Protein AF-A0A3D0HM22-F1 (afdb_monomer)

Mean predicted aligned error: 10.01 Å

Sequence (776 aa):
MIHADTAQAAKKYTISKSTKPCNSAYIKEKGYNSKSKNYYTIKSYLEKLKKQGGGTLVLKKGTYKICSTLTVPSNVTIQLKNGVVLKKTDKTGSKSLKAGKVMFKLTSAKAKDYKGTKKVVITSNKKATIDLGKVKNAVAIDMGHNYNVSISNLKFRNKNAGTYINVAGSRTVKVTNCTFQGNKNYTGGSYQAAVMVNAYKSTPCNTVTIDGNTFTDLENGIRSTKYKKEVYAEGITIRNNKFKNMEISAVTGKMWTGAALTGNTIYRGDAAKGTAFAFQMYSMTEPEISGNTIDKCRTPIYFGRASKVDNSISAAKISSMENNTVTDAVVYYVIQKHDAESRLLYFKDKNEKDFRITPETTPYRGHYETTSGYTANSGQAKTYYVFRSYMEQLEYTGGGTITVAAGTYTLSHSVCIPSNVTVNFEDGVKIQKVKAVNTNLATNKTMFELVPPSKEGVKNSIGGYNGSQNVTLQGNGSTIFDCAYTLNAMAVVMGHAQNINIRNIAFTNENGSHFIELNSSKNVTVENCSFTDFKIYNNKSHKEAINIDSTDSNNNGFNYEWSNHDRTACDTVMINNCMFTNMGVAVGSHTYSVAMNDVNTQVYHENITIQNCKVSQTYNAAIRMMNWRNAVIQNNEFLGIQGIEDNKGYNYTCILVKGAVNPTITKNTFEKAGTKKNYAVVIYEKTQPAVEGAIAAGYADTYSVLSDENRAALRDNTVKGLCYKRFLTRKADGTNDLYLEDGVTKNPNNLFNNASNASEGDNAAITDDGKEDATE

Nearest PDB structures (foldseek):
  4mr0-assembly2_B  TM=5.250E-01  e=8.103E-07  Streptococcus pneumoniae R6
  4mr0-assembly1_A  TM=5.057E-01  e=1.577E-06  Streptococcus pneumoniae R6
  4ru5-assembly1_B  TM=3.269E-01  e=4.064E-03  Pseudomonas phage phi297
  5w6p-assembly1_A  TM=4.497E-01  e=2.294E-02  Kuttervirus CBA120
  6w4q-assembly2_D  TM=2.244E-01  e=5.573E-02  Kuttervirus CBA120

Structure (mmCIF, N/CA/C/O backbone):
data_AF-A0A3D0HM22-F1
#
_entry.id   AF-A0A3D0HM22-F1
#
loop_
_atom_site.group_PDB
_atom_site.id
_atom_site.type_symbol
_atom_site.label_atom_id
_atom_site.label_alt_id
_atom_site.label_comp_id
_atom_site.label_asym_id
_atom_site.label_entity_id
_atom_site.label_seq_id
_atom_site.pdbx_PDB_ins_code
_atom_site.Cartn_x
_atom_site.Cartn_y
_atom_site.Cartn_z
_atom_site.occupancy
_atom_site.B_iso_or_equiv
_atom_site.auth_seq_id
_atom_site.auth_comp_id
_atom_site.auth_asym_id
_atom_site.auth_atom_id
_atom_site.pdbx_PDB_model_num
ATOM 1 N N . MET A 1 1 ? 2.677 -19.134 68.805 1.00 34.56 1 MET A N 1
ATOM 2 C CA . MET A 1 1 ? 1.437 -19.828 68.396 1.00 34.56 1 MET A CA 1
ATOM 3 C C . MET A 1 1 ? 0.854 -19.102 67.196 1.00 34.56 1 MET A C 1
ATOM 5 O O . MET A 1 1 ? 0.512 -17.933 67.306 1.00 34.56 1 MET A O 1
ATOM 9 N N . ILE A 1 2 ? 0.848 -19.762 66.040 1.00 34.81 2 ILE A N 1
ATOM 10 C CA . ILE A 1 2 ? 0.345 -19.238 64.767 1.00 34.81 2 ILE A CA 1
ATOM 11 C C . ILE A 1 2 ? -1.162 -19.505 64.747 1.00 34.81 2 ILE A C 1
ATOM 13 O O . ILE A 1 2 ? -1.575 -20.663 64.737 1.00 34.81 2 ILE A O 1
ATOM 17 N N . HIS A 1 3 ? -1.989 -18.457 64.789 1.00 33.75 3 HIS A N 1
ATOM 18 C CA . HIS A 1 3 ? -3.424 -18.611 64.563 1.00 33.75 3 HIS A CA 1
ATOM 19 C C . HIS A 1 3 ? -3.649 -18.968 63.093 1.00 33.75 3 HIS A C 1
ATOM 21 O O . HIS A 1 3 ? -3.432 -18.157 62.197 1.00 33.75 3 HIS A O 1
ATOM 27 N N . ALA A 1 4 ? -4.053 -20.216 62.867 1.00 36.12 4 ALA A N 1
ATOM 28 C CA . ALA A 1 4 ? -4.515 -20.704 61.584 1.00 36.12 4 ALA A CA 1
ATOM 29 C C . ALA A 1 4 ? -5.770 -19.925 61.163 1.00 36.12 4 ALA A C 1
ATOM 31 O O . ALA A 1 4 ? -6.825 -20.032 61.790 1.00 36.12 4 ALA A O 1
ATOM 32 N N . ASP A 1 5 ? -5.647 -19.148 60.090 1.00 37.75 5 ASP A N 1
ATOM 33 C CA . ASP A 1 5 ? -6.765 -18.518 59.397 1.00 37.75 5 ASP A CA 1
ATOM 34 C C . ASP A 1 5 ? -7.606 -19.624 58.736 1.00 37.75 5 ASP A C 1
ATOM 36 O O . ASP A 1 5 ? -7.356 -20.071 57.614 1.00 37.75 5 ASP A O 1
ATOM 40 N N . THR A 1 6 ? -8.612 -20.127 59.452 1.00 36.50 6 THR A N 1
ATOM 41 C CA . THR A 1 6 ? -9.638 -20.992 58.868 1.00 36.50 6 THR A CA 1
ATOM 42 C C . THR A 1 6 ? -10.404 -20.198 57.812 1.00 36.50 6 THR A C 1
ATOM 44 O O . THR A 1 6 ? -11.245 -19.357 58.137 1.00 36.50 6 THR A O 1
ATOM 47 N N . ALA A 1 7 ? -10.130 -20.468 56.534 1.00 38.97 7 ALA A N 1
ATOM 48 C CA . ALA A 1 7 ? -10.869 -19.919 55.404 1.00 38.97 7 ALA A CA 1
ATOM 49 C C . ALA A 1 7 ? -12.344 -20.355 55.474 1.00 38.97 7 ALA A C 1
ATOM 51 O O . ALA A 1 7 ? -12.731 -21.435 55.027 1.00 38.97 7 ALA A O 1
ATOM 52 N N . GLN A 1 8 ? -13.189 -19.506 56.058 1.00 47.38 8 GLN A N 1
ATOM 53 C CA . GLN A 1 8 ? -14.628 -19.725 56.115 1.00 47.38 8 GLN A CA 1
ATOM 54 C C . GLN A 1 8 ? -15.186 -19.812 54.683 1.00 47.38 8 GLN A C 1
ATOM 56 O O . GLN A 1 8 ? -15.046 -18.875 53.896 1.00 47.38 8 GLN A O 1
ATOM 61 N N . ALA A 1 9 ? -15.832 -20.933 54.337 1.00 54.94 9 ALA A N 1
ATOM 62 C CA . ALA A 1 9 ? -16.409 -21.147 53.010 1.00 54.94 9 ALA A CA 1
ATOM 63 C C . ALA A 1 9 ? -17.297 -19.959 52.583 1.00 54.94 9 ALA A C 1
ATOM 65 O O . ALA A 1 9 ? -18.204 -19.544 53.317 1.00 54.94 9 ALA A O 1
ATOM 66 N N . ALA A 1 10 ? -17.041 -19.416 51.387 1.00 65.62 10 ALA A N 1
ATOM 67 C CA . ALA A 1 10 ? -17.748 -18.249 50.866 1.00 65.62 10 ALA A CA 1
ATOM 68 C C . ALA A 1 10 ? -19.270 -18.486 50.858 1.00 65.62 10 ALA A C 1
ATOM 70 O O . ALA A 1 10 ? -19.771 -19.422 50.228 1.00 65.62 10 ALA A O 1
ATOM 71 N N . LYS A 1 11 ? -20.026 -17.630 51.558 1.00 89.25 11 LYS A N 1
ATOM 72 C CA . LYS A 1 11 ? -21.479 -17.791 51.729 1.00 89.25 11 LYS A CA 1
ATOM 73 C C . LYS A 1 11 ? -22.190 -17.758 50.375 1.00 89.25 11 LYS A C 1
ATOM 75 O O . LYS A 1 11 ? -21.930 -16.878 49.560 1.00 89.25 11 LYS A O 1
ATOM 80 N N . LYS A 1 12 ? -23.110 -18.694 50.125 1.00 96.19 12 LYS A N 1
ATOM 81 C CA . LYS A 1 12 ? -23.825 -18.837 48.846 1.00 96.19 12 LYS A CA 1
ATOM 82 C C . LYS A 1 12 ? -25.335 -18.857 49.063 1.00 96.19 12 LYS A C 1
ATOM 84 O O . LYS A 1 12 ? -25.847 -19.722 49.764 1.00 96.19 12 LYS A O 1
ATOM 89 N N . TYR A 1 13 ? -26.053 -17.950 48.407 1.00 97.81 13 TYR A N 1
ATOM 90 C CA . TYR A 1 13 ? -27.516 -17.901 48.411 1.00 97.81 13 TYR A CA 1
ATOM 91 C C . TYR A 1 13 ? -28.059 -18.113 47.009 1.00 97.81 13 TYR A C 1
ATOM 93 O O . TYR A 1 13 ? -27.548 -17.541 46.052 1.00 97.81 13 TYR A O 1
ATOM 101 N N . THR A 1 14 ? -29.118 -18.908 46.887 1.00 97.56 14 THR A N 1
ATOM 102 C CA . THR A 1 14 ? -29.803 -19.136 45.612 1.00 97.56 14 THR A CA 1
ATOM 103 C C . THR A 1 14 ? -31.246 -18.669 45.714 1.00 97.56 14 THR A C 1
ATOM 105 O O . THR A 1 14 ? -31.972 -19.116 46.597 1.00 97.56 14 THR A O 1
ATOM 108 N N . ILE A 1 15 ? -31.671 -17.800 44.798 1.00 98.12 15 ILE A N 1
ATOM 109 C CA . ILE A 1 15 ? -33.018 -17.223 44.774 1.00 98.12 15 ILE A CA 1
ATOM 110 C C . ILE A 1 15 ? -33.734 -17.520 43.450 1.00 98.12 15 ILE A C 1
ATOM 112 O O . ILE A 1 15 ? -33.106 -17.706 42.405 1.00 98.12 15 ILE A O 1
ATOM 116 N N . SER A 1 16 ? -35.062 -17.566 43.496 1.00 97.38 16 SER A N 1
ATOM 117 C CA . SER A 1 16 ? -35.968 -17.661 42.349 1.00 97.38 16 SER A CA 1
ATOM 118 C C . SER A 1 16 ? -36.861 -16.413 42.267 1.00 97.38 16 SER A C 1
ATOM 120 O O . SER A 1 16 ? -36.871 -15.571 43.167 1.00 97.38 16 SER A O 1
ATOM 122 N N . LYS A 1 17 ? -37.682 -16.301 41.213 1.00 93.31 17 LYS A N 1
ATOM 123 C CA . LYS A 1 17 ? -38.665 -15.209 41.062 1.00 93.31 17 LYS A CA 1
ATOM 124 C C . LYS A 1 17 ? -39.719 -15.146 42.184 1.00 93.31 17 LYS A C 1
ATOM 126 O O . LYS A 1 17 ? -40.368 -14.108 42.325 1.00 93.31 17 LYS A O 1
ATOM 131 N N . SER A 1 18 ? -39.914 -16.244 42.922 1.00 94.19 18 SER A N 1
ATOM 132 C CA . SER A 1 18 ? -40.869 -16.374 44.032 1.00 94.19 18 SER A CA 1
ATOM 133 C C . SER A 1 18 ? -40.217 -16.292 45.415 1.00 94.19 18 SER A C 1
ATOM 135 O O . SER A 1 18 ? -40.938 -16.211 46.407 1.00 94.19 18 SER A O 1
ATOM 137 N N . THR A 1 19 ? -38.882 -16.282 45.504 1.00 97.31 19 THR A N 1
ATOM 138 C CA . THR A 1 19 ? -38.180 -16.116 46.781 1.00 97.31 19 THR A CA 1
ATOM 139 C C . THR A 1 19 ? -38.579 -14.795 47.438 1.00 97.31 19 THR A C 1
ATOM 141 O O . THR A 1 19 ? -38.606 -13.752 46.785 1.00 97.31 19 THR A O 1
ATOM 144 N N . LYS A 1 20 ? -38.893 -14.847 48.736 1.00 96.44 20 LYS A N 1
ATOM 145 C CA . LYS A 1 20 ? -39.171 -13.666 49.561 1.00 96.44 20 LYS A CA 1
ATOM 146 C C . LYS A 1 20 ? -37.856 -13.011 50.028 1.00 96.44 20 LYS A C 1
ATOM 148 O O . LYS A 1 20 ? -36.821 -13.685 50.053 1.00 96.44 20 LYS A O 1
ATOM 153 N N . PRO A 1 21 ? -37.867 -11.720 50.407 1.00 97.56 21 PRO A N 1
ATOM 154 C CA . PRO A 1 21 ? -36.716 -11.079 51.037 1.00 97.56 21 PRO A CA 1
ATOM 155 C C . PRO A 1 21 ? -36.199 -11.871 52.247 1.00 97.56 21 PRO A C 1
ATOM 157 O O . PRO A 1 21 ? -36.997 -12.371 53.036 1.00 97.56 21 PRO A O 1
ATOM 160 N N . CYS A 1 22 ? -34.877 -11.962 52.426 1.00 95.88 22 CYS A N 1
ATOM 161 C CA . CYS A 1 22 ? -34.287 -12.638 53.591 1.00 95.88 22 CYS A CA 1
ATOM 162 C C . CYS A 1 22 ? -34.351 -11.806 54.879 1.00 95.88 22 CYS A C 1
ATOM 164 O O . CYS A 1 22 ? -34.027 -12.310 55.947 1.00 95.88 22 CYS A O 1
ATOM 166 N N . ASN A 1 23 ? -34.728 -10.531 54.770 1.00 93.62 23 ASN A N 1
ATOM 167 C CA . ASN A 1 23 ? -35.110 -9.686 55.892 1.00 93.62 23 ASN A CA 1
ATOM 168 C C . ASN A 1 23 ? -36.612 -9.401 55.766 1.00 93.62 23 ASN A C 1
ATOM 170 O O . ASN A 1 23 ? -37.035 -8.731 54.820 1.00 93.62 23 ASN A O 1
ATOM 174 N N . SER A 1 24 ? -37.401 -9.918 56.709 1.00 92.75 24 SER A N 1
ATOM 175 C CA . SER A 1 24 ? -38.862 -9.805 56.717 1.00 92.75 24 SER A CA 1
ATOM 176 C C . SER A 1 24 ? -39.357 -8.361 56.839 1.00 92.75 24 SER A C 1
ATOM 178 O O . SER A 1 24 ? -40.466 -8.077 56.385 1.00 92.75 24 SER A O 1
ATOM 180 N N . ALA A 1 25 ? -38.535 -7.428 57.341 1.00 94.62 25 ALA A N 1
ATOM 181 C CA . ALA A 1 25 ? -38.863 -6.000 57.373 1.00 94.62 25 ALA A CA 1
ATOM 182 C C . ALA A 1 25 ? -39.204 -5.458 55.975 1.00 94.62 25 ALA A C 1
ATOM 184 O O . ALA A 1 25 ? -40.143 -4.684 55.824 1.00 94.62 25 ALA A O 1
ATOM 185 N N . TYR A 1 26 ? -38.535 -5.956 54.927 1.00 94.38 26 TYR A N 1
ATOM 186 C CA . TYR A 1 26 ? -38.805 -5.539 53.551 1.00 94.38 26 TYR A CA 1
ATOM 187 C C . TYR A 1 26 ? -40.179 -5.943 53.021 1.00 94.38 26 TYR A C 1
ATOM 189 O O . TYR A 1 26 ? -40.644 -5.340 52.061 1.00 94.38 26 TYR A O 1
ATOM 197 N N . ILE A 1 27 ? -40.821 -6.954 53.609 1.00 93.12 27 ILE A N 1
ATOM 198 C CA . ILE A 1 27 ? -42.176 -7.369 53.222 1.00 93.12 27 ILE A CA 1
ATOM 199 C C . ILE A 1 27 ? -43.211 -6.374 53.770 1.00 93.12 27 ILE A C 1
ATOM 201 O O . ILE A 1 27 ? -44.259 -6.192 53.159 1.00 93.12 27 ILE A O 1
ATOM 205 N N . LYS A 1 28 ? -42.900 -5.707 54.890 1.00 93.12 28 LYS A N 1
ATOM 206 C CA . LYS A 1 28 ? -43.767 -4.723 55.557 1.00 93.12 28 LYS A CA 1
ATOM 207 C C . LYS A 1 28 ? -43.603 -3.298 55.009 1.00 93.12 28 LYS A C 1
ATOM 209 O O . LYS A 1 28 ? -44.367 -2.409 55.368 1.00 93.12 28 LYS A O 1
ATOM 214 N N . GLU A 1 29 ? -42.614 -3.065 54.148 1.00 93.25 29 GLU A N 1
ATOM 215 C CA . GLU A 1 29 ? -42.380 -1.763 53.520 1.00 93.25 29 GLU A CA 1
ATOM 216 C C . GLU A 1 29 ? -43.568 -1.335 52.649 1.00 93.25 29 GLU A C 1
ATOM 218 O O . GLU A 1 29 ? -43.995 -2.084 51.770 1.00 93.25 29 GLU A O 1
ATOM 223 N N . LYS A 1 30 ? -44.015 -0.074 52.772 1.00 92.94 30 LYS A N 1
ATOM 224 C CA . LYS A 1 30 ? -45.086 0.510 51.924 1.00 92.94 30 LYS A CA 1
ATOM 225 C C . LYS A 1 30 ? -44.788 0.413 50.418 1.00 92.94 30 LYS A C 1
ATOM 227 O O . LYS A 1 30 ? -45.671 0.548 49.573 1.00 92.94 30 LYS A O 1
ATOM 232 N N . GLY A 1 31 ? -43.513 0.248 50.063 1.00 93.19 31 GLY A N 1
ATOM 233 C CA . GLY A 1 31 ? -43.058 0.094 48.686 1.00 93.19 31 GLY A CA 1
ATOM 234 C C . GLY A 1 31 ? -43.142 -1.334 48.144 1.00 93.19 31 GLY A C 1
ATOM 235 O O . GLY A 1 31 ? -42.980 -1.497 46.934 1.00 93.19 31 GLY A O 1
ATOM 236 N N . TYR A 1 32 ? -43.353 -2.362 48.977 1.00 96.19 32 TYR A N 1
ATOM 237 C CA . TYR A 1 32 ? -43.300 -3.776 48.590 1.00 96.19 32 TYR A CA 1
ATOM 238 C C . TYR A 1 32 ? -44.610 -4.240 47.939 1.00 96.19 32 TYR A C 1
ATOM 240 O O . TYR A 1 32 ? -45.644 -4.363 48.582 1.00 96.19 32 TYR A O 1
ATOM 248 N N . ASN A 1 33 ? -44.573 -4.504 46.632 1.00 95.62 33 ASN A N 1
ATOM 249 C CA . ASN A 1 33 ? -45.732 -4.933 45.846 1.00 95.62 33 ASN A CA 1
ATOM 250 C C . ASN A 1 33 ? -45.300 -5.795 44.643 1.00 95.62 33 ASN A C 1
ATOM 252 O O . ASN A 1 33 ? -44.116 -6.074 44.434 1.00 95.62 33 ASN A O 1
ATOM 256 N N . SER A 1 34 ? -46.248 -6.207 43.798 1.00 94.81 34 SER A N 1
ATOM 257 C CA . SER A 1 34 ? -45.988 -7.065 42.630 1.00 94.81 34 SER A CA 1
ATOM 258 C C . SER A 1 34 ? -44.971 -6.498 41.620 1.00 94.81 34 SER A C 1
ATOM 260 O O . SER A 1 34 ? -44.333 -7.277 40.903 1.00 94.81 34 SER A O 1
ATOM 262 N N . LYS A 1 35 ? -44.778 -5.171 41.572 1.00 95.62 35 LYS A N 1
ATOM 263 C CA . LYS A 1 35 ? -43.835 -4.465 40.685 1.00 95.62 35 LYS A CA 1
ATOM 264 C C . LYS A 1 35 ? -42.444 -4.271 41.308 1.00 95.62 35 LYS A C 1
ATOM 266 O O . LYS A 1 35 ? -41.475 -4.137 40.563 1.00 95.62 35 LYS A O 1
ATOM 271 N N . SER A 1 36 ? -42.321 -4.299 42.637 1.00 96.56 36 SER A N 1
ATOM 272 C CA . SER A 1 36 ? -41.068 -4.054 43.377 1.00 96.56 36 SER A CA 1
ATOM 273 C C . SER A 1 36 ? -40.538 -5.268 44.155 1.00 96.56 36 SER A C 1
ATOM 275 O O . SER A 1 36 ? -39.402 -5.240 44.634 1.00 96.56 36 SER A O 1
ATOM 277 N N . LYS A 1 37 ? -41.304 -6.365 44.258 1.00 96.81 37 LYS A N 1
ATOM 278 C CA . LYS A 1 37 ? -40.937 -7.539 45.071 1.00 96.81 37 LYS A CA 1
ATOM 279 C C . LYS A 1 37 ? -39.569 -8.133 44.732 1.00 96.81 37 LYS A C 1
ATOM 281 O O . LYS A 1 37 ? -38.828 -8.510 45.637 1.00 96.81 37 LYS A O 1
ATOM 286 N N . ASN A 1 38 ? -39.197 -8.195 43.447 1.00 97.75 38 ASN A N 1
ATOM 287 C CA . ASN A 1 38 ? -37.892 -8.731 43.043 1.00 97.75 38 ASN A CA 1
ATOM 288 C C . ASN A 1 38 ? -36.745 -7.785 43.418 1.00 97.75 38 ASN A C 1
ATOM 290 O O . ASN A 1 38 ? -35.701 -8.264 43.853 1.00 97.75 38 ASN A O 1
ATOM 294 N N . TYR A 1 39 ? -36.959 -6.469 43.311 1.00 97.81 39 TYR A N 1
ATOM 295 C CA . TYR A 1 39 ? -36.004 -5.462 43.772 1.00 97.81 39 TYR A CA 1
ATOM 296 C C . TYR A 1 39 ? -35.702 -5.640 45.265 1.00 97.81 39 TYR A C 1
ATOM 298 O O . TYR A 1 39 ? -34.546 -5.847 45.626 1.00 97.81 39 TYR A O 1
ATOM 306 N N . TYR A 1 40 ? -36.729 -5.657 46.119 1.00 97.81 40 TYR A N 1
ATOM 307 C CA . TYR A 1 40 ? -36.541 -5.824 47.565 1.00 97.81 40 TYR A CA 1
ATOM 308 C C . TYR A 1 40 ? -35.934 -7.176 47.937 1.00 97.81 40 TYR A C 1
ATOM 310 O O . TYR A 1 40 ? -35.090 -7.252 48.828 1.00 97.81 40 TYR A O 1
ATOM 318 N N . THR A 1 41 ? -36.315 -8.239 47.224 1.00 98.25 41 THR A N 1
ATOM 319 C CA . THR A 1 41 ? -35.729 -9.567 47.429 1.00 98.25 41 THR A CA 1
ATOM 320 C C . THR A 1 41 ? -34.227 -9.521 47.178 1.00 98.25 41 THR A C 1
ATOM 322 O O . THR A 1 41 ? -33.455 -9.796 48.091 1.00 98.25 41 THR A O 1
ATOM 325 N N . ILE A 1 42 ? -33.792 -9.093 45.991 1.00 98.50 42 ILE A N 1
ATOM 326 C CA . ILE A 1 42 ? -32.364 -9.040 45.648 1.00 98.50 42 ILE A CA 1
ATOM 327 C C . ILE A 1 42 ? -31.613 -8.076 46.576 1.00 98.50 42 ILE A C 1
ATOM 329 O O . ILE A 1 42 ? -30.548 -8.433 47.079 1.00 98.50 42 ILE A O 1
ATOM 333 N N . LYS A 1 43 ? -32.192 -6.904 46.875 1.00 97.81 43 LYS A N 1
ATOM 334 C CA . LYS A 1 43 ? -31.631 -5.928 47.821 1.00 97.81 43 LYS A CA 1
ATOM 335 C C . LYS A 1 43 ? -31.334 -6.571 49.178 1.00 97.81 43 LYS A C 1
ATOM 337 O O . LYS A 1 43 ? -30.219 -6.444 49.671 1.00 97.81 43 LYS A O 1
ATOM 342 N N . SER A 1 44 ? -32.294 -7.310 49.742 1.00 98.12 44 SER A N 1
ATOM 343 C CA . SER A 1 44 ? -32.138 -7.949 51.055 1.00 98.12 44 SER A CA 1
ATOM 344 C C . SER A 1 44 ? -30.975 -8.946 51.098 1.00 98.12 44 SER A C 1
ATOM 346 O O . SER A 1 44 ? -30.204 -8.948 52.055 1.00 98.12 44 SER A O 1
ATOM 348 N N . TYR A 1 45 ? -30.787 -9.741 50.039 1.00 98.31 45 TYR A N 1
ATOM 349 C CA . TYR A 1 45 ? -29.691 -10.709 49.968 1.00 98.31 45 TYR A CA 1
ATOM 350 C C . TYR A 1 45 ? -28.336 -10.036 49.728 1.00 98.31 45 TYR A C 1
ATOM 352 O O . TYR A 1 45 ? -27.343 -10.468 50.307 1.00 98.31 45 TYR A O 1
ATOM 360 N N . LEU A 1 46 ? -28.279 -8.961 48.934 1.00 97.88 46 LEU A N 1
ATOM 361 C CA . LEU A 1 46 ? -27.057 -8.164 48.779 1.00 97.88 46 LEU A CA 1
ATOM 362 C C . LEU A 1 46 ? -26.644 -7.512 50.106 1.00 97.88 46 LEU A C 1
ATOM 364 O O . LEU A 1 46 ? -25.468 -7.530 50.459 1.00 97.88 46 LEU A O 1
ATOM 368 N N . GLU A 1 47 ? -27.592 -6.995 50.887 1.00 96.62 47 GLU A N 1
ATOM 369 C CA . GLU A 1 47 ? -27.311 -6.462 52.226 1.00 96.62 47 GLU A CA 1
ATOM 370 C C . GLU A 1 47 ? -26.877 -7.547 53.213 1.00 96.62 47 GLU A C 1
ATOM 372 O O . GLU A 1 47 ? -25.976 -7.314 54.020 1.00 96.62 47 GLU A O 1
ATOM 377 N N . LYS A 1 48 ? -27.465 -8.747 53.130 1.00 96.38 48 LYS A N 1
ATOM 378 C CA . LYS A 1 48 ? -27.027 -9.899 53.926 1.00 96.38 48 LYS A CA 1
ATOM 379 C C . LYS A 1 48 ? -25.586 -10.285 53.595 1.00 96.38 48 LYS A C 1
ATOM 381 O O . LYS A 1 48 ? -24.784 -10.437 54.509 1.00 96.38 48 LYS A O 1
ATOM 386 N N . LEU A 1 49 ? -25.237 -10.358 52.310 1.00 96.81 49 LEU A N 1
ATOM 387 C CA . LEU A 1 49 ? -23.865 -10.617 51.862 1.00 96.81 49 LEU A CA 1
ATOM 388 C C . LEU A 1 49 ? -22.898 -9.514 52.307 1.00 96.81 49 LEU A C 1
ATOM 390 O O . LEU A 1 49 ? -21.798 -9.822 52.754 1.00 96.81 49 LEU A O 1
ATOM 394 N N . LYS A 1 50 ? -23.322 -8.241 52.277 1.00 94.75 50 LYS A N 1
ATOM 395 C CA . LYS A 1 50 ? -22.530 -7.122 52.813 1.00 94.75 50 LYS A CA 1
ATOM 396 C C . LYS A 1 50 ? -22.182 -7.336 54.288 1.00 94.75 50 LYS A C 1
ATOM 398 O O . LYS A 1 50 ? -21.026 -7.178 54.659 1.00 94.75 50 LYS A O 1
ATOM 403 N N . LYS A 1 51 ? -23.171 -7.692 55.118 1.00 94.50 51 LYS A N 1
ATOM 404 C CA . LYS A 1 51 ? -22.969 -7.962 56.555 1.00 94.50 51 LYS A CA 1
ATOM 405 C C . LYS A 1 51 ? -22.075 -9.180 56.807 1.00 94.50 51 LYS A C 1
ATOM 407 O O . LYS A 1 51 ? -21.442 -9.255 57.846 1.00 94.50 51 LYS A O 1
ATOM 412 N N . GLN A 1 52 ? -22.024 -10.112 55.858 1.00 94.38 52 GLN A N 1
ATOM 413 C CA . GLN A 1 52 ? -21.227 -11.340 55.928 1.00 94.38 52 GLN A CA 1
ATOM 414 C C . GLN A 1 52 ? -19.839 -11.211 55.281 1.00 94.38 52 GLN A C 1
ATOM 416 O O . GLN A 1 52 ? -19.156 -12.214 55.109 1.00 94.38 52 GLN A O 1
ATOM 421 N N . GLY A 1 53 ? -19.426 -10.004 54.884 1.00 91.94 53 GLY A N 1
ATOM 422 C CA . GLY A 1 53 ? -18.108 -9.755 54.293 1.00 91.94 53 GLY A CA 1
ATOM 423 C C . GLY A 1 53 ? -17.954 -10.166 52.822 1.00 91.94 53 GLY A C 1
ATOM 424 O O . GLY A 1 53 ? -16.907 -9.894 52.232 1.00 91.94 53 GLY A O 1
ATOM 425 N N . GLY A 1 54 ? -18.980 -10.759 52.202 1.00 95.62 54 GLY A N 1
ATOM 426 C CA . GLY A 1 54 ? -18.969 -11.193 50.805 1.00 95.62 54 GLY A CA 1
ATOM 427 C C . GLY A 1 54 ? -19.763 -12.475 50.557 1.00 95.62 54 GLY A C 1
ATOM 428 O O . GLY A 1 54 ? -20.485 -12.967 51.425 1.00 95.62 54 GLY A O 1
ATOM 429 N N . GLY A 1 55 ? -19.632 -13.018 49.346 1.00 97.25 55 GLY A N 1
ATOM 430 C CA . GLY A 1 55 ? -20.200 -14.309 48.955 1.00 97.25 55 GLY A CA 1
ATOM 431 C C . GLY A 1 55 ? -20.885 -14.299 47.588 1.00 97.25 55 GLY A C 1
ATOM 432 O O . GLY A 1 55 ? -20.733 -13.376 46.791 1.00 97.25 55 GLY A O 1
ATOM 433 N N . THR A 1 56 ? -21.644 -15.349 47.294 1.00 98.25 56 THR A N 1
ATOM 434 C CA . THR A 1 56 ? -22.287 -15.571 45.996 1.00 98.25 56 THR A CA 1
ATOM 435 C C . THR A 1 56 ? -23.808 -15.482 46.093 1.00 98.25 56 THR A C 1
ATOM 437 O O . THR A 1 56 ? -24.431 -16.201 46.871 1.00 98.25 56 THR A O 1
ATOM 440 N N . LEU A 1 57 ? -24.424 -14.662 45.243 1.00 98.44 57 LEU A N 1
ATOM 441 C CA . LEU A 1 57 ? -25.863 -14.642 44.995 1.00 98.44 57 LEU A CA 1
ATOM 442 C C . LEU A 1 57 ? -26.167 -15.273 43.631 1.00 98.44 57 LEU A C 1
ATOM 444 O O . LEU A 1 57 ? -25.808 -14.732 42.589 1.00 98.44 57 LEU A O 1
ATOM 448 N N . VAL A 1 58 ? -26.865 -16.404 43.634 1.00 97.88 58 VAL A N 1
ATOM 449 C CA . VAL A 1 58 ? -27.279 -17.141 42.438 1.00 97.88 58 VAL A CA 1
ATOM 450 C C . VAL A 1 58 ? -28.745 -16.854 42.127 1.00 97.88 58 VAL A C 1
ATOM 452 O O . VAL A 1 58 ? -29.615 -17.088 42.964 1.00 97.88 58 VAL A O 1
ATOM 455 N N . LEU A 1 59 ? -29.046 -16.405 40.909 1.00 98.12 59 LEU A N 1
ATOM 456 C CA . LEU A 1 59 ? -30.421 -16.233 40.432 1.00 98.12 59 LEU A CA 1
ATOM 457 C C . LEU A 1 59 ? -30.794 -17.401 39.518 1.00 98.12 59 LEU A C 1
ATOM 459 O O . LEU A 1 59 ? -30.125 -17.647 38.512 1.00 98.12 59 LEU A O 1
ATOM 463 N N . LYS A 1 60 ? -31.873 -18.115 39.853 1.00 97.06 60 LYS A N 1
ATOM 464 C CA . LYS A 1 60 ? -32.470 -19.155 38.998 1.00 97.06 60 LYS A CA 1
ATOM 465 C C . LYS A 1 60 ? -33.240 -18.528 37.832 1.00 97.06 60 LYS A C 1
ATOM 467 O O . LYS A 1 60 ? -33.660 -17.374 37.919 1.00 97.06 60 LYS A O 1
ATOM 472 N N . LYS A 1 61 ? -33.471 -19.314 36.774 1.00 95.88 61 LYS A N 1
ATOM 473 C CA . LYS A 1 61 ? -34.266 -18.951 35.586 1.00 95.88 61 LYS A CA 1
ATOM 474 C C . LYS A 1 61 ? -35.528 -18.161 35.955 1.00 95.88 61 LYS A C 1
ATOM 476 O O . LYS A 1 61 ? -36.273 -18.544 36.858 1.00 95.88 61 LYS A O 1
ATOM 481 N N . GLY A 1 62 ? -35.785 -17.076 35.230 1.00 96.25 62 GLY A N 1
ATOM 482 C CA . GLY A 1 62 ? -36.951 -16.224 35.449 1.00 96.25 62 GLY A CA 1
ATOM 483 C C . GLY A 1 62 ? -36.685 -14.759 35.130 1.00 96.25 62 GLY A C 1
ATOM 484 O O . GLY A 1 62 ? -35.541 -14.327 35.015 1.00 96.25 62 GLY A O 1
ATOM 485 N N . THR A 1 63 ? -37.763 -13.985 35.000 1.00 97.56 63 THR A N 1
ATOM 486 C CA . THR A 1 63 ? -37.683 -12.529 34.836 1.00 97.56 63 THR A CA 1
ATOM 487 C C . THR A 1 63 ? -37.815 -11.839 36.189 1.00 97.56 63 THR A C 1
ATOM 489 O O . THR A 1 63 ? -38.816 -12.031 36.879 1.00 97.56 63 THR A O 1
ATOM 492 N N . TYR A 1 64 ? -36.836 -11.011 36.539 1.00 98.38 64 TYR A N 1
ATOM 493 C CA . TYR A 1 64 ? -36.792 -10.221 37.766 1.00 98.38 64 TYR A CA 1
ATOM 494 C C . TYR A 1 64 ? -36.930 -8.742 37.404 1.00 98.38 64 TYR A C 1
ATOM 496 O O . TYR A 1 64 ? -36.086 -8.190 36.696 1.00 98.38 64 TYR A O 1
ATOM 504 N N . LYS A 1 65 ? -38.003 -8.097 37.871 1.00 97.81 65 LYS A N 1
ATOM 505 C CA . LYS A 1 65 ? -38.254 -6.672 37.609 1.00 97.81 65 LYS A CA 1
ATOM 506 C C . LYS A 1 65 ? -37.503 -5.806 38.618 1.00 97.81 65 LYS A C 1
ATOM 508 O O . LYS A 1 65 ? -37.744 -5.906 39.820 1.00 97.81 65 LYS A O 1
ATOM 513 N N . ILE A 1 66 ? -36.611 -4.949 38.126 1.00 98.19 66 ILE A N 1
ATOM 514 C CA . ILE A 1 66 ? -35.771 -4.067 38.943 1.00 98.19 66 ILE A CA 1
ATOM 515 C C . ILE A 1 66 ? -36.218 -2.618 38.734 1.00 98.19 66 ILE A C 1
ATOM 517 O O . ILE A 1 66 ? -35.869 -1.964 37.747 1.00 98.19 66 ILE A O 1
ATOM 521 N N . CYS A 1 67 ? -37.049 -2.123 39.650 1.00 96.88 67 CYS A N 1
ATOM 522 C CA . CYS A 1 67 ? -37.615 -0.778 39.563 1.00 96.88 67 CYS A CA 1
ATOM 523 C C . CYS A 1 67 ? -36.683 0.309 40.130 1.00 96.88 67 CYS A C 1
ATOM 525 O O . CYS A 1 67 ? -36.670 1.432 39.625 1.00 96.88 67 CYS A O 1
ATOM 527 N N . SER A 1 68 ? -35.825 -0.031 41.096 1.00 97.00 68 SER A N 1
ATOM 528 C CA . SER A 1 68 ? -34.876 0.894 41.726 1.00 97.00 68 SER A CA 1
ATOM 529 C C . SER A 1 68 ? -33.455 0.325 41.813 1.00 97.00 68 SER A C 1
ATOM 531 O O . SER A 1 68 ? -33.224 -0.831 41.464 1.00 97.00 68 SER A O 1
ATOM 533 N N . THR A 1 69 ? -32.498 1.158 42.218 1.00 97.19 69 THR A N 1
ATOM 534 C CA . THR A 1 69 ? -31.060 0.852 42.182 1.00 97.19 69 THR A CA 1
ATOM 535 C C . THR A 1 69 ? -30.670 -0.192 43.227 1.00 97.19 69 THR A C 1
ATOM 537 O O . THR A 1 69 ? -30.936 -0.013 44.418 1.00 97.19 69 THR A O 1
ATOM 540 N N . LEU A 1 70 ? -29.987 -1.253 42.796 1.00 97.75 70 LEU A N 1
ATOM 541 C CA . LEU A 1 70 ? -29.363 -2.253 43.660 1.00 97.75 70 LEU A CA 1
ATOM 542 C C . LEU A 1 70 ? -27.891 -1.897 43.892 1.00 97.75 70 LEU A C 1
ATOM 544 O O . LEU A 1 70 ? -27.093 -1.885 42.954 1.00 97.75 70 LEU A O 1
ATOM 548 N N . THR A 1 71 ? -27.520 -1.631 45.141 1.00 96.38 71 THR A N 1
ATOM 549 C CA . THR A 1 71 ? -26.117 -1.419 45.520 1.00 96.38 71 THR A CA 1
ATOM 550 C C . THR A 1 71 ? -25.424 -2.766 45.694 1.00 96.38 71 THR A C 1
ATOM 552 O O . THR A 1 71 ? -25.852 -3.573 46.519 1.00 96.38 71 THR A O 1
ATOM 555 N N . VAL A 1 72 ? -24.349 -3.006 44.942 1.00 97.50 72 VAL A N 1
ATOM 556 C CA . VAL A 1 72 ? -23.556 -4.240 45.047 1.00 97.50 72 VAL A CA 1
ATOM 557 C C . VAL A 1 72 ? -22.374 -3.993 45.995 1.00 97.50 72 VAL A C 1
ATOM 559 O O . VAL A 1 72 ? -21.586 -3.078 45.740 1.00 97.50 72 VAL A O 1
ATOM 562 N N . PRO A 1 73 ? -22.248 -4.745 47.105 1.00 95.69 73 PRO A N 1
ATOM 563 C CA . PRO A 1 73 ? -21.142 -4.589 48.046 1.00 95.69 73 PRO A CA 1
ATOM 564 C C . PRO A 1 73 ? -19.876 -5.309 47.555 1.00 95.69 73 PRO A C 1
ATOM 566 O O . PRO A 1 73 ? -19.903 -6.039 46.565 1.00 95.69 73 PRO A O 1
ATOM 569 N N . SER A 1 74 ? -18.756 -5.083 48.245 1.00 95.88 74 SER A N 1
ATOM 570 C CA . SER A 1 74 ? -17.477 -5.724 47.919 1.00 95.88 74 SER A CA 1
ATOM 571 C C . SER A 1 74 ? -17.526 -7.238 48.135 1.00 95.88 74 SER A C 1
ATOM 573 O O . SER A 1 74 ? -18.351 -7.727 48.906 1.00 95.88 74 SER A O 1
ATOM 575 N N . ASN A 1 75 ? -16.610 -7.962 47.486 1.00 97.00 75 ASN A N 1
ATOM 576 C CA . ASN A 1 75 ? -16.441 -9.416 47.600 1.00 97.00 75 ASN A CA 1
ATOM 577 C C . ASN A 1 75 ? -17.696 -10.220 47.212 1.00 97.00 75 ASN A C 1
ATOM 579 O O . ASN A 1 75 ? -17.923 -11.315 47.732 1.00 97.00 75 ASN A O 1
ATOM 583 N N . VAL A 1 76 ? -18.539 -9.676 46.329 1.00 97.69 76 VAL A N 1
ATOM 584 C CA . VAL A 1 76 ? -19.777 -10.330 45.892 1.00 97.69 76 VAL A CA 1
ATOM 585 C C . VAL A 1 76 ? -19.672 -10.863 44.473 1.00 97.69 76 VAL A C 1
ATOM 587 O O . VAL A 1 76 ? -19.314 -10.146 43.540 1.00 97.69 76 VAL A O 1
ATOM 590 N N . THR A 1 77 ? -20.091 -12.116 44.311 1.00 98.44 77 THR A N 1
ATOM 591 C CA . THR A 1 77 ? -20.373 -12.735 43.017 1.00 98.44 77 THR A CA 1
ATOM 592 C C . THR A 1 77 ? -21.881 -12.800 42.790 1.00 98.44 77 THR A C 1
ATOM 594 O O . THR A 1 77 ? -22.602 -13.432 43.554 1.00 98.44 77 THR A O 1
ATOM 597 N N . ILE A 1 78 ? -22.382 -12.189 41.722 1.00 98.56 78 ILE A N 1
ATOM 598 C CA . ILE A 1 78 ? -23.751 -12.361 41.233 1.00 98.56 78 ILE A CA 1
ATOM 599 C C . ILE A 1 78 ? -23.701 -13.336 40.057 1.00 98.56 78 ILE A C 1
ATOM 601 O O . ILE A 1 78 ? -23.185 -13.007 38.990 1.00 98.56 78 ILE A O 1
ATOM 605 N N . GLN A 1 79 ? -24.247 -14.537 40.246 1.00 97.75 79 GLN A N 1
ATOM 606 C CA . GLN A 1 79 ? -24.288 -15.584 39.229 1.00 97.75 79 GLN A CA 1
ATOM 607 C C . GLN A 1 79 ? -25.705 -15.733 38.665 1.00 97.75 79 GLN A C 1
ATOM 609 O O . GLN A 1 79 ? -26.620 -16.221 39.331 1.00 97.75 79 GLN A O 1
ATOM 614 N N . LEU A 1 80 ? -25.890 -15.358 37.404 1.00 98.06 80 LEU A N 1
ATOM 615 C CA . LEU A 1 80 ? -27.165 -15.472 36.703 1.00 98.06 80 LEU A CA 1
ATOM 616 C C . LEU A 1 80 ? -27.212 -16.795 35.933 1.00 98.06 80 LEU A C 1
ATOM 618 O O . LEU A 1 80 ? -26.451 -16.999 34.984 1.00 98.06 80 LEU A O 1
ATOM 622 N N . LYS A 1 81 ? -28.099 -17.714 36.326 1.00 95.88 81 LYS A N 1
ATOM 623 C CA . LYS A 1 81 ? -28.289 -18.973 35.592 1.00 95.88 81 LYS A CA 1
ATOM 624 C C . LYS A 1 81 ? -28.953 -18.733 34.233 1.00 95.88 81 LYS A C 1
ATOM 626 O O . LYS A 1 81 ? -29.520 -17.673 33.964 1.00 95.88 81 LYS A O 1
ATOM 631 N N . ASN A 1 82 ? -28.901 -19.750 33.378 1.00 93.06 82 ASN A N 1
ATOM 632 C CA . ASN A 1 82 ? -29.536 -19.718 32.065 1.00 93.06 82 ASN A CA 1
ATOM 633 C C . ASN A 1 82 ? -31.031 -19.349 32.150 1.00 93.06 82 ASN A C 1
ATOM 635 O O . ASN A 1 82 ? -31.765 -19.832 33.015 1.00 93.06 82 ASN A O 1
ATOM 639 N N . GLY A 1 83 ? -31.471 -18.466 31.251 1.00 92.75 83 GLY A N 1
ATOM 640 C CA . GLY A 1 83 ? -32.843 -17.959 31.190 1.00 92.75 83 GLY A CA 1
ATOM 641 C C . GLY A 1 83 ? -33.210 -16.943 32.279 1.00 92.75 83 GLY A C 1
ATOM 642 O O . GLY A 1 83 ? -34.390 -16.630 32.446 1.00 92.75 83 GLY A O 1
ATOM 643 N N . VAL A 1 84 ? -32.240 -16.425 33.039 1.00 97.94 84 VAL A N 1
ATOM 644 C CA . VAL A 1 84 ? -32.455 -15.227 33.861 1.00 97.94 84 VAL A CA 1
ATOM 645 C C . VAL A 1 84 ? -32.599 -14.002 32.961 1.00 97.94 84 VAL A C 1
ATOM 647 O O . VAL A 1 84 ? -31.774 -13.772 32.078 1.00 97.94 84 VAL A O 1
ATOM 650 N N . VAL A 1 85 ? -33.616 -13.186 33.235 1.00 98.25 85 VAL A N 1
ATOM 651 C CA . VAL A 1 85 ? -33.779 -11.847 32.664 1.00 98.25 85 VAL A CA 1
ATOM 652 C C . VAL A 1 85 ? -33.881 -10.845 33.807 1.00 98.25 85 VAL A C 1
ATOM 654 O O . VAL A 1 85 ? -34.874 -10.821 34.533 1.00 98.25 85 VAL A O 1
ATOM 657 N N . LEU A 1 86 ? -32.870 -10.000 33.973 1.00 98.50 86 LEU A N 1
ATOM 658 C CA . LEU A 1 86 ? -32.958 -8.829 34.839 1.00 98.50 86 LEU A CA 1
ATOM 659 C C . LEU A 1 86 ? -33.529 -7.680 34.014 1.00 98.50 86 LEU A C 1
ATOM 661 O O . LEU A 1 86 ? -32.848 -7.163 33.133 1.00 98.50 86 LEU A O 1
ATOM 665 N N . LYS A 1 87 ? -34.786 -7.305 34.265 1.00 98.25 87 LYS A N 1
ATOM 666 C CA . LYS A 1 87 ? -35.482 -6.275 33.489 1.00 98.25 87 LYS A CA 1
ATOM 667 C C . LYS A 1 87 ? -35.606 -4.989 34.289 1.00 98.25 87 LYS A C 1
ATOM 669 O O . LYS A 1 87 ? -36.333 -4.943 35.286 1.00 98.25 87 LYS A O 1
ATOM 674 N N . LYS A 1 88 ? -34.946 -3.927 33.831 1.00 97.75 88 LYS A N 1
ATOM 675 C CA . LYS A 1 88 ? -35.145 -2.580 34.365 1.00 97.75 88 LYS A CA 1
ATOM 676 C C . LYS A 1 88 ? -36.567 -2.116 34.048 1.00 97.75 88 LYS A C 1
ATOM 678 O O . LYS A 1 88 ? -37.087 -2.333 32.958 1.00 97.75 88 LYS A O 1
ATOM 683 N N . THR A 1 89 ? -37.203 -1.470 35.015 1.00 96.81 89 THR A N 1
ATOM 684 C CA . THR A 1 89 ? -38.488 -0.783 34.839 1.00 96.81 89 THR A CA 1
ATOM 685 C C . THR A 1 89 ? -38.485 0.514 35.641 1.00 96.81 89 THR A C 1
ATOM 687 O O . THR A 1 89 ? -37.697 0.665 36.571 1.00 96.81 89 THR A O 1
ATOM 690 N N . ASP A 1 90 ? -39.318 1.470 35.269 1.00 94.81 90 ASP A N 1
ATOM 691 C CA . ASP A 1 90 ? -39.639 2.682 36.030 1.00 94.81 90 ASP A CA 1
ATOM 692 C C . ASP A 1 90 ? -40.938 2.537 36.843 1.00 94.81 90 ASP A C 1
ATOM 694 O O . ASP A 1 90 ? -41.264 3.387 37.667 1.00 94.81 90 ASP A O 1
ATOM 698 N N . LYS A 1 91 ? -41.661 1.425 36.674 1.00 95.31 91 LYS A N 1
ATOM 699 C CA . LYS A 1 91 ? -42.910 1.148 37.381 1.00 95.31 91 LYS A CA 1
ATOM 700 C C . LYS A 1 91 ? -42.609 0.602 38.779 1.00 95.31 91 LYS A C 1
ATOM 702 O O . LYS A 1 91 ? -42.266 -0.569 38.929 1.00 95.31 91 LYS A O 1
ATOM 707 N N . THR A 1 92 ? -42.770 1.431 39.810 1.00 95.38 92 THR A N 1
ATOM 708 C CA . THR A 1 92 ? -42.575 1.037 41.223 1.00 95.38 92 THR A CA 1
ATOM 709 C C . THR A 1 92 ? -43.857 0.534 41.881 1.00 95.38 92 THR A C 1
ATOM 711 O O . THR A 1 92 ? -43.799 -0.272 42.805 1.00 95.38 92 THR A O 1
ATOM 714 N N . GLY A 1 93 ? -45.020 0.982 41.395 1.00 92.94 93 GLY A N 1
ATOM 715 C CA . GLY A 1 93 ? -46.324 0.628 41.964 1.00 92.94 93 GLY A CA 1
ATOM 716 C C . GLY A 1 93 ? -46.629 1.277 43.311 1.00 92.94 93 GLY A C 1
ATOM 717 O O . GLY A 1 93 ? -47.633 0.927 43.912 1.00 92.94 93 GLY A O 1
ATOM 718 N N . SER A 1 94 ? -45.778 2.187 43.787 1.00 92.62 94 SER A N 1
ATOM 719 C CA . SER A 1 94 ? -45.976 2.913 45.039 1.00 92.62 94 SER A CA 1
ATOM 720 C C . SER A 1 94 ? -45.242 4.251 44.995 1.00 92.62 94 SER A C 1
ATOM 722 O O . SER A 1 94 ? -44.110 4.317 44.510 1.00 92.62 94 SER A O 1
ATOM 724 N N . LYS A 1 95 ? -45.868 5.305 45.534 1.00 92.06 95 LYS A N 1
ATOM 725 C CA . LYS A 1 95 ? -45.251 6.635 45.682 1.00 92.06 95 LYS A CA 1
ATOM 726 C C . LYS A 1 95 ? -44.101 6.631 46.702 1.00 92.06 95 LYS A C 1
ATOM 728 O O . LYS A 1 95 ? -43.224 7.483 46.619 1.00 92.06 95 LYS A O 1
ATOM 733 N N . SER A 1 96 ? -44.066 5.662 47.626 1.00 92.94 96 SER A N 1
ATOM 734 C CA . SER A 1 96 ? -43.014 5.567 48.650 1.00 92.94 96 SER A CA 1
ATOM 735 C C . SER A 1 96 ? -41.676 5.037 48.119 1.00 92.94 96 SER A C 1
ATOM 737 O O . SER A 1 96 ? -40.658 5.156 48.797 1.00 92.94 96 SER A O 1
ATOM 739 N N . LEU A 1 97 ? -41.647 4.469 46.908 1.00 94.75 97 LEU A N 1
ATOM 740 C CA . LEU A 1 97 ? -40.434 3.977 46.261 1.00 94.75 97 LEU A CA 1
ATOM 741 C C . LEU A 1 97 ? -40.182 4.756 44.971 1.00 94.75 97 LEU A C 1
ATOM 743 O O . LEU A 1 97 ? -40.972 4.682 44.030 1.00 94.75 97 LEU A O 1
ATOM 747 N N . LYS A 1 98 ? -39.042 5.449 44.899 1.00 94.62 98 LYS A N 1
ATOM 748 C CA . LYS A 1 98 ? -38.601 6.141 43.681 1.00 94.62 98 LYS A CA 1
ATOM 749 C C . LYS A 1 98 ? -37.932 5.171 42.707 1.00 94.62 98 LYS A C 1
ATOM 751 O O . LYS A 1 98 ? -37.115 4.328 43.096 1.00 94.62 98 LYS A O 1
ATOM 756 N N . ALA A 1 99 ? -38.253 5.321 41.424 1.00 95.31 99 ALA A N 1
ATOM 757 C CA . ALA A 1 99 ? -37.600 4.580 40.357 1.00 95.31 99 ALA A CA 1
ATOM 758 C C . ALA A 1 99 ? -36.145 5.042 40.193 1.00 95.31 99 ALA A C 1
ATOM 760 O O . ALA A 1 99 ? -35.865 6.232 40.067 1.00 95.31 99 ALA A O 1
ATOM 761 N N . GLY A 1 100 ? -35.213 4.092 40.168 1.00 94.69 100 GLY A N 1
ATOM 762 C CA . GLY A 1 100 ? -33.799 4.361 39.894 1.00 94.69 100 GLY A CA 1
ATOM 763 C C . GLY A 1 100 ? -33.514 4.368 38.392 1.00 94.69 100 GLY A C 1
ATOM 764 O O . GLY A 1 100 ? -34.230 3.722 37.629 1.00 94.69 100 GLY A O 1
ATOM 765 N N . LYS A 1 101 ? -32.453 5.047 37.946 1.00 93.44 101 LYS A N 1
ATOM 766 C CA . LYS A 1 101 ? -31.949 4.937 36.558 1.00 93.44 101 LYS A CA 1
ATOM 767 C C . LYS A 1 101 ? -30.898 3.841 36.391 1.00 93.44 101 LYS A C 1
ATOM 769 O O . LYS A 1 101 ? -30.798 3.243 35.326 1.00 93.44 101 LYS A O 1
ATOM 774 N N . VAL A 1 102 ? -30.180 3.531 37.462 1.00 96.19 102 VAL A N 1
ATOM 775 C CA . VAL A 1 102 ? -29.153 2.490 37.499 1.00 96.19 102 VAL A CA 1
ATOM 776 C C . VAL A 1 102 ? -29.778 1.172 37.967 1.00 96.19 102 VAL A C 1
ATOM 778 O O . VAL A 1 102 ? -30.599 1.181 38.883 1.00 96.19 102 VAL A O 1
ATOM 781 N N . MET A 1 103 ? -29.424 0.040 37.352 1.00 97.75 103 MET A N 1
ATOM 782 C CA . MET A 1 103 ? -29.800 -1.287 37.857 1.00 97.75 103 MET A CA 1
ATOM 783 C C . MET A 1 103 ? -28.841 -1.729 38.964 1.00 97.75 103 MET A C 1
ATOM 785 O O . MET A 1 103 ? -29.276 -1.873 40.104 1.00 97.75 103 MET A O 1
ATOM 789 N N . PHE A 1 104 ? -27.552 -1.880 38.652 1.00 98.25 104 PHE A N 1
ATOM 790 C CA . PHE A 1 104 ? -26.495 -2.179 39.615 1.00 98.25 104 PHE A CA 1
ATOM 791 C C . PHE A 1 104 ? -25.564 -0.988 39.792 1.00 98.25 104 PHE A C 1
ATOM 793 O O . PHE A 1 104 ? -24.948 -0.527 38.833 1.00 98.25 104 PHE A O 1
ATOM 800 N N . LYS A 1 105 ? -25.444 -0.509 41.030 1.00 97.06 105 LYS A N 1
ATOM 801 C CA . LYS A 1 105 ? -24.507 0.549 41.402 1.00 97.06 105 LYS A CA 1
ATOM 802 C C . LYS A 1 105 ? -23.378 -0.035 42.240 1.00 97.06 105 LYS A C 1
ATOM 804 O O . LYS A 1 105 ? -23.611 -0.548 43.336 1.00 97.06 105 LYS A O 1
ATOM 809 N N . LEU A 1 106 ? -22.163 0.053 41.717 1.00 95.50 106 LEU A N 1
ATOM 810 C CA . LEU A 1 106 ? -20.924 -0.359 42.367 1.00 95.50 106 LEU A CA 1
ATOM 811 C C . LEU A 1 106 ? -20.171 0.909 42.760 1.00 95.50 106 LEU A C 1
ATOM 813 O O . LEU A 1 106 ? -19.113 1.191 42.223 1.00 95.50 106 LEU A O 1
ATOM 817 N N . THR A 1 107 ? -20.705 1.736 43.652 1.00 80.75 107 THR A N 1
ATOM 818 C CA . THR A 1 107 ? -19.961 2.918 44.107 1.00 80.75 107 THR A CA 1
ATOM 819 C C . THR A 1 107 ? -20.133 3.125 45.600 1.00 80.75 107 THR A C 1
ATOM 821 O O . THR A 1 107 ? -21.144 2.744 46.193 1.00 80.75 107 THR A O 1
ATOM 824 N N . SER A 1 108 ? -19.137 3.768 46.202 1.00 73.06 108 SER A N 1
ATOM 825 C CA . SER A 1 108 ? -19.243 4.376 47.523 1.00 73.06 108 SER A CA 1
ATOM 826 C C . SER A 1 108 ? -19.325 5.890 47.316 1.00 73.06 108 SER A C 1
ATOM 828 O O . SER A 1 108 ? -18.548 6.448 46.544 1.00 73.06 108 SER A O 1
ATOM 830 N N . ALA A 1 109 ? -20.273 6.566 47.974 1.00 68.75 109 ALA A N 1
ATOM 831 C CA . ALA A 1 109 ? -20.493 8.007 47.792 1.00 68.75 109 ALA A CA 1
ATOM 832 C C . ALA A 1 109 ? -19.266 8.868 48.160 1.00 68.75 109 ALA A C 1
ATOM 834 O O . ALA A 1 109 ? -19.178 10.013 47.729 1.00 68.75 109 ALA A O 1
ATOM 835 N N . LYS A 1 110 ? -18.323 8.311 48.934 1.00 81.19 110 LYS A N 1
ATOM 836 C CA . LYS A 1 110 ? -17.103 8.979 49.407 1.00 81.19 110 LYS A CA 1
ATOM 837 C C . LYS A 1 110 ? -15.812 8.388 48.817 1.00 81.19 110 LYS A C 1
ATOM 839 O O . LYS A 1 110 ? -14.729 8.815 49.205 1.00 81.19 110 LYS A O 1
ATOM 844 N N . ALA A 1 111 ? -15.899 7.395 47.927 1.00 85.25 111 ALA A N 1
ATOM 845 C CA . ALA A 1 111 ? -14.714 6.736 47.379 1.00 85.25 111 ALA A CA 1
ATOM 846 C C . ALA A 1 111 ? -13.900 7.681 46.485 1.00 85.25 111 ALA A C 1
ATOM 848 O O . ALA A 1 111 ? -14.465 8.472 45.733 1.00 85.25 111 ALA A O 1
ATOM 849 N N . LYS A 1 112 ? -12.575 7.543 46.564 1.00 87.62 112 LYS A N 1
ATOM 850 C CA . LYS A 1 112 ? -11.562 8.155 45.696 1.00 87.62 112 LYS A CA 1
ATOM 851 C C . LYS A 1 112 ? -10.500 7.097 45.380 1.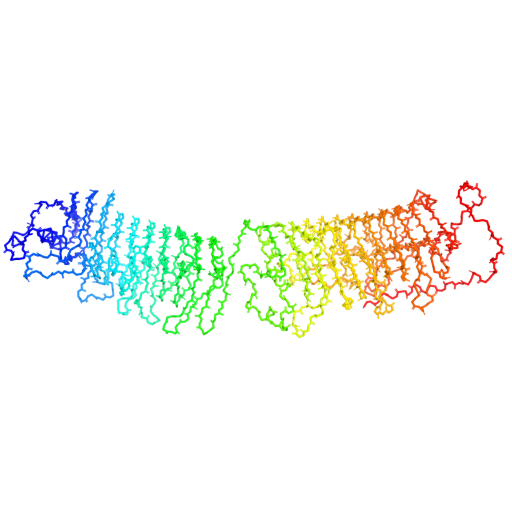00 87.62 112 LYS A C 1
ATOM 853 O O . LYS A 1 112 ? -10.453 6.075 46.066 1.00 87.62 112 LYS A O 1
ATOM 858 N N . ASP A 1 113 ? -9.682 7.319 44.356 1.00 89.25 113 ASP A N 1
ATOM 859 C CA . ASP A 1 113 ? -8.431 6.573 44.120 1.00 89.25 113 ASP A CA 1
ATOM 860 C C . ASP A 1 113 ? -8.587 5.045 44.155 1.00 89.25 113 ASP A C 1
ATOM 862 O O . ASP A 1 113 ? -7.863 4.332 44.847 1.00 89.25 113 ASP A O 1
ATOM 866 N N . TYR A 1 114 ? -9.590 4.531 43.437 1.00 93.62 114 TYR A N 1
ATOM 867 C CA . TYR A 1 114 ? -9.870 3.091 43.335 1.00 93.62 114 TYR A CA 1
ATOM 868 C C . TYR A 1 114 ? -10.299 2.413 44.661 1.00 93.62 114 TYR A C 1
ATOM 870 O O . TYR A 1 114 ? -10.323 1.185 44.768 1.00 93.62 114 TYR A O 1
ATOM 878 N N . LYS A 1 115 ? -10.670 3.191 45.693 1.00 92.19 115 LYS A N 1
ATOM 879 C CA . LYS A 1 115 ? -11.086 2.700 47.028 1.00 92.19 115 LYS A CA 1
ATOM 880 C C . LYS A 1 115 ? -12.603 2.499 47.184 1.00 92.19 115 LYS A C 1
ATOM 882 O O . LYS A 1 115 ? -13.126 2.494 48.296 1.00 92.19 115 LYS A O 1
ATOM 887 N N . GLY A 1 116 ? -13.325 2.358 46.082 1.00 92.50 116 GLY A N 1
ATOM 888 C CA . GLY A 1 116 ? -14.743 2.003 46.027 1.00 92.50 116 GLY A CA 1
ATOM 889 C C . GLY A 1 116 ? -14.985 0.510 46.255 1.00 92.50 116 GLY A C 1
ATOM 890 O O . GLY A 1 116 ? -14.212 -0.171 46.929 1.00 92.50 116 GLY A O 1
ATOM 891 N N . THR A 1 117 ? -16.082 -0.015 45.700 1.00 94.56 117 THR A N 1
ATOM 892 C CA . THR A 1 117 ? -16.414 -1.448 45.786 1.00 94.56 117 THR A CA 1
ATOM 893 C C . THR A 1 117 ? -15.311 -2.292 45.144 1.00 94.56 117 THR A C 1
ATOM 895 O O . THR A 1 117 ? -14.854 -1.953 44.048 1.00 94.56 117 THR A O 1
ATOM 898 N N . LYS A 1 118 ? -14.909 -3.386 45.804 1.00 95.75 118 LYS A N 1
ATOM 899 C CA . LYS A 1 118 ? -13.804 -4.252 45.368 1.00 95.75 118 LYS A CA 1
ATOM 900 C C . LYS A 1 118 ? -14.238 -5.696 45.122 1.00 95.75 118 LYS A C 1
ATOM 902 O O . LYS A 1 118 ? -15.159 -6.162 45.789 1.00 95.75 118 LYS A O 1
ATOM 907 N N . LYS A 1 119 ? -13.528 -6.418 44.247 1.00 96.94 119 LYS A N 1
ATOM 908 C CA . LYS A 1 119 ? -13.676 -7.876 44.039 1.00 96.94 119 LYS A CA 1
ATOM 909 C C . LYS A 1 119 ? -15.127 -8.283 43.740 1.00 96.94 119 LYS A C 1
ATOM 911 O O . LYS A 1 119 ? -15.704 -9.122 44.430 1.00 96.94 119 LYS A O 1
ATOM 916 N N . VAL A 1 120 ? -15.737 -7.638 42.747 1.00 98.50 120 VAL A N 1
ATOM 917 C CA . VAL A 1 120 ? -17.114 -7.941 42.321 1.00 98.50 120 VAL A CA 1
ATOM 918 C C . VAL A 1 120 ? -17.093 -8.757 41.040 1.00 98.50 120 VAL A C 1
ATOM 920 O O . VAL A 1 120 ? -16.404 -8.401 40.089 1.00 98.50 120 VAL A O 1
ATOM 923 N N . VAL A 1 121 ? -17.899 -9.813 40.989 1.00 98.56 121 VAL A N 1
ATOM 924 C CA . VAL A 1 121 ? -18.108 -10.614 39.780 1.00 98.56 121 VAL A CA 1
ATOM 925 C C . VAL A 1 121 ? -19.592 -10.602 39.432 1.00 98.56 121 VAL A C 1
ATOM 927 O O . VAL A 1 121 ? -20.422 -10.939 40.268 1.00 98.56 121 VAL A O 1
ATOM 930 N N . ILE A 1 122 ? -19.955 -10.236 38.206 1.00 98.56 122 ILE A N 1
ATOM 931 C CA . ILE A 1 122 ? -21.320 -10.370 37.682 1.00 98.56 122 ILE A CA 1
ATOM 932 C C . ILE A 1 122 ? -21.235 -11.237 36.436 1.00 98.56 122 ILE A C 1
ATOM 934 O O . ILE A 1 122 ? -20.712 -10.816 35.408 1.00 98.56 122 ILE A O 1
ATOM 938 N N . THR A 1 123 ? -21.715 -12.471 36.528 1.00 98.00 123 THR A N 1
ATOM 939 C CA . THR A 1 123 ? -21.465 -13.469 35.488 1.00 98.00 123 THR A CA 1
ATOM 940 C C . THR A 1 123 ? -22.668 -14.358 35.223 1.00 98.00 123 THR A C 1
ATOM 942 O O . THR A 1 123 ? -23.584 -14.479 36.041 1.00 98.00 123 THR A O 1
ATOM 945 N N . SER A 1 124 ? -22.651 -15.023 34.076 1.00 95.69 124 SER A N 1
ATOM 946 C CA . SER A 1 124 ? -23.561 -16.109 33.741 1.00 95.69 124 SER A CA 1
ATOM 947 C C . SER A 1 124 ? -22.795 -17.321 33.222 1.00 95.69 124 SER A C 1
ATOM 949 O O . SER A 1 124 ? -21.688 -17.210 32.709 1.00 95.69 124 SER A O 1
ATOM 951 N N . ASN A 1 125 ? -23.400 -18.502 33.345 1.00 81.50 125 ASN A N 1
ATOM 952 C CA . ASN A 1 125 ? -22.871 -19.739 32.776 1.00 81.50 125 ASN A CA 1
ATOM 953 C C . ASN A 1 125 ? -23.533 -20.134 31.443 1.00 81.50 125 ASN A C 1
ATOM 955 O O . ASN A 1 125 ? -23.282 -21.251 31.003 1.00 81.50 125 ASN A O 1
ATOM 959 N N . LYS A 1 126 ? -24.398 -19.271 30.862 1.00 67.44 126 LYS A N 1
ATOM 960 C CA . LYS A 1 126 ? -24.941 -19.266 29.475 1.00 67.44 126 LYS A CA 1
ATOM 961 C C . LYS A 1 126 ? -26.230 -18.410 29.412 1.00 67.44 126 LYS A C 1
ATOM 963 O O . LYS A 1 126 ? -27.190 -18.710 30.112 1.00 67.44 126 LYS A O 1
ATOM 968 N N . LYS A 1 127 ? -26.304 -17.421 28.503 1.00 72.38 127 LYS A N 1
ATOM 969 C CA . LYS A 1 127 ? -27.533 -16.722 28.026 1.00 72.38 127 LYS A CA 1
ATOM 970 C C . LYS A 1 127 ? -28.376 -15.912 29.047 1.00 72.38 127 LYS A C 1
ATOM 972 O O . LYS A 1 127 ? -29.538 -15.625 28.749 1.00 72.38 127 LYS A O 1
ATOM 977 N N . ALA A 1 128 ? -27.856 -15.489 30.203 1.00 96.19 128 ALA A N 1
ATOM 978 C CA . ALA A 1 128 ? -28.596 -14.520 31.026 1.00 96.19 128 ALA A CA 1
ATOM 979 C C . ALA A 1 128 ? -28.659 -13.140 30.346 1.00 96.19 128 ALA A C 1
ATOM 981 O O . ALA A 1 128 ? -27.696 -12.698 29.719 1.00 96.19 128 ALA A O 1
ATOM 982 N N . THR A 1 129 ? -29.803 -12.468 30.469 1.00 98.00 129 THR A N 1
ATOM 983 C CA . THR A 1 129 ? -30.065 -11.174 29.831 1.00 98.00 129 THR A CA 1
ATOM 984 C C . THR A 1 129 ? -30.215 -10.072 30.874 1.00 98.00 129 THR A C 1
ATOM 986 O O . THR A 1 129 ? -31.016 -10.191 31.802 1.00 98.00 129 THR A O 1
ATOM 989 N N . ILE A 1 130 ? -29.495 -8.972 30.689 1.00 98.44 130 ILE A N 1
ATOM 990 C CA . ILE A 1 130 ? -29.765 -7.683 31.316 1.00 98.44 130 ILE A CA 1
ATOM 991 C C . ILE A 1 130 ? -30.511 -6.821 30.293 1.00 98.44 130 ILE A C 1
ATOM 993 O O . ILE A 1 130 ? -29.980 -6.412 29.263 1.00 98.44 130 ILE A O 1
ATOM 997 N N . ASP A 1 131 ? -31.784 -6.582 30.573 1.00 97.50 131 ASP A N 1
ATOM 998 C CA . ASP A 1 131 ? -32.720 -5.873 29.710 1.00 97.50 131 ASP A CA 1
ATOM 999 C C . ASP A 1 131 ? -33.003 -4.498 30.324 1.00 97.50 131 ASP A C 1
ATOM 1001 O O . ASP A 1 131 ? -33.605 -4.403 31.398 1.00 97.50 131 ASP A O 1
ATOM 1005 N N . LEU A 1 132 ? -32.572 -3.419 29.666 1.00 95.94 132 LEU A N 1
ATOM 1006 C CA . LEU A 1 132 ? -32.812 -2.057 30.161 1.00 95.94 132 LEU A CA 1
ATOM 1007 C C . LEU A 1 132 ? -34.262 -1.584 29.972 1.00 95.94 132 LEU A C 1
ATOM 1009 O O . LEU A 1 132 ? -34.611 -0.482 30.401 1.00 95.94 132 LEU A O 1
ATOM 1013 N N . GLY A 1 133 ? -35.127 -2.413 29.380 1.00 94.25 133 GLY A N 1
ATOM 1014 C CA . GLY A 1 133 ? -36.567 -2.185 29.319 1.00 94.25 133 GLY A CA 1
ATOM 1015 C C . GLY A 1 133 ? -36.974 -0.914 28.577 1.00 94.25 133 GLY A C 1
ATOM 1016 O O . GLY A 1 133 ? -38.083 -0.438 28.800 1.00 94.25 133 GLY A O 1
ATOM 1017 N N . LYS A 1 134 ? -36.085 -0.354 27.742 1.00 91.31 134 LYS A N 1
ATOM 1018 C CA . LYS A 1 134 ? -36.225 0.955 27.083 1.00 91.31 134 LYS A CA 1
ATOM 1019 C C . LYS A 1 134 ? -36.442 2.121 28.059 1.00 91.31 134 LYS A C 1
ATOM 1021 O O . LYS A 1 134 ? -36.973 3.163 27.675 1.00 91.31 134 LYS A O 1
ATOM 1026 N N . VAL A 1 135 ? -36.006 1.982 29.314 1.00 91.75 135 VAL A N 1
ATOM 1027 C CA . VAL A 1 135 ? -36.053 3.075 30.294 1.00 91.75 135 VAL A CA 1
ATOM 1028 C C . VAL A 1 135 ? -35.051 4.157 29.880 1.00 91.75 135 VAL A C 1
ATOM 1030 O O . VAL A 1 135 ? -33.853 3.893 29.792 1.00 91.75 135 VAL A O 1
ATOM 1033 N N . LYS A 1 136 ? -35.540 5.384 29.651 1.00 89.50 136 LYS A N 1
ATOM 1034 C CA . LYS A 1 136 ? -34.723 6.523 29.195 1.00 89.50 136 LYS A CA 1
ATOM 1035 C C . LYS A 1 136 ? -33.540 6.787 30.135 1.00 89.50 136 LYS A C 1
ATOM 1037 O O . LYS A 1 136 ? -33.754 6.948 31.346 1.00 89.50 136 LYS A O 1
ATOM 1042 N N . ASN A 1 137 ? -32.336 6.894 29.564 1.00 89.06 137 ASN A N 1
ATOM 1043 C CA . ASN A 1 137 ? -31.056 7.144 30.246 1.00 89.06 137 ASN A CA 1
ATOM 1044 C C . ASN A 1 137 ? -30.699 6.096 31.316 1.00 89.06 137 ASN A C 1
ATOM 1046 O O . ASN A 1 137 ? -30.048 6.417 32.311 1.00 89.06 137 ASN A O 1
ATOM 1050 N N . ALA A 1 138 ? -31.170 4.856 31.167 1.00 92.50 138 ALA A N 1
ATOM 1051 C CA . ALA A 1 138 ? -30.846 3.806 32.122 1.00 92.50 138 ALA A CA 1
ATOM 1052 C C . ALA A 1 138 ? -29.392 3.332 31.987 1.00 92.50 138 ALA A C 1
ATOM 1054 O O . ALA A 1 138 ? -28.819 3.327 30.897 1.00 92.50 138 ALA A O 1
ATOM 1055 N N . VAL A 1 139 ? -28.825 2.888 33.110 1.00 95.38 139 VAL A N 1
ATOM 1056 C CA . VAL A 1 139 ? -27.506 2.247 33.166 1.00 95.38 139 VAL A CA 1
ATOM 1057 C C . VAL A 1 139 ? -27.645 0.869 33.794 1.00 95.38 139 VAL A C 1
ATOM 1059 O O . VAL A 1 139 ? -28.256 0.735 34.856 1.00 95.38 139 VAL A O 1
ATOM 1062 N N . ALA A 1 140 ? -27.114 -0.173 33.154 1.00 97.56 140 ALA A N 1
ATOM 1063 C CA . ALA A 1 140 ? -27.190 -1.518 33.726 1.00 97.56 140 ALA A CA 1
ATOM 1064 C C . ALA A 1 140 ? -26.197 -1.674 34.882 1.00 97.56 140 ALA A C 1
ATOM 1066 O O . ALA A 1 140 ? -26.592 -2.081 35.974 1.00 97.56 140 ALA A O 1
ATOM 1067 N N . ILE A 1 141 ? -24.934 -1.316 34.666 1.00 98.25 141 ILE A N 1
ATOM 1068 C CA . ILE A 1 141 ? -23.881 -1.393 35.677 1.00 98.25 141 ILE A CA 1
ATOM 1069 C C . ILE A 1 141 ? -23.137 -0.058 35.697 1.00 98.25 141 ILE A C 1
ATOM 1071 O O . ILE A 1 141 ? -22.487 0.309 34.722 1.00 98.25 141 ILE A O 1
ATOM 1075 N N . ASP A 1 142 ? -23.252 0.671 36.802 1.00 96.62 142 ASP A N 1
ATOM 1076 C CA . ASP A 1 142 ? -22.566 1.944 37.026 1.00 96.62 142 ASP A CA 1
ATOM 1077 C C . ASP A 1 142 ? -21.482 1.763 38.090 1.00 96.62 142 ASP A C 1
ATOM 1079 O O . ASP A 1 142 ? -21.782 1.338 39.214 1.00 96.62 142 ASP A O 1
ATOM 1083 N N . MET A 1 143 ? -20.231 2.055 37.736 1.00 94.75 143 MET A N 1
ATOM 1084 C CA . MET A 1 143 ? -19.072 1.862 38.605 1.00 94.75 143 MET A CA 1
ATOM 1085 C C . MET A 1 143 ? -18.201 3.131 38.646 1.00 94.75 143 MET A C 1
ATOM 1087 O O . MET A 1 143 ? -18.015 3.820 37.643 1.00 94.75 143 MET A O 1
ATOM 1091 N N . GLY A 1 144 ? -17.709 3.459 39.838 1.00 93.94 144 GLY A N 1
ATOM 1092 C CA . GLY A 1 144 ? -16.978 4.671 40.183 1.00 93.94 144 GLY A CA 1
ATOM 1093 C C . GLY A 1 144 ? -15.952 4.379 41.277 1.00 93.94 144 GLY A C 1
ATOM 1094 O O . GLY A 1 144 ? -16.333 4.002 42.390 1.00 93.94 144 GLY A O 1
ATOM 1095 N N . HIS A 1 145 ? -14.668 4.582 40.970 1.00 95.75 145 HIS A N 1
ATOM 1096 C CA . HIS A 1 145 ? -13.543 4.306 41.874 1.00 95.75 145 HIS A CA 1
ATOM 1097 C C . HIS A 1 145 ? -13.410 2.843 42.307 1.00 95.75 145 HIS A C 1
ATOM 1099 O O . HIS A 1 145 ? -12.991 2.575 43.425 1.00 95.75 145 HIS A O 1
ATOM 1105 N N . ASN A 1 146 ? -13.761 1.872 41.471 1.00 96.69 146 ASN A N 1
ATOM 1106 C CA . ASN A 1 146 ? -13.733 0.460 41.860 1.00 96.69 146 ASN A CA 1
ATOM 1107 C C . ASN A 1 146 ? -12.379 -0.203 41.652 1.00 96.69 146 ASN A C 1
ATOM 1109 O O . ASN A 1 146 ? -11.521 0.317 40.941 1.00 96.69 146 ASN A O 1
ATOM 1113 N N . TYR A 1 147 ? -12.227 -1.384 42.251 1.00 97.19 147 TYR A N 1
ATOM 1114 C CA . TYR A 1 147 ? -11.044 -2.219 42.092 1.00 97.19 147 TYR A CA 1
ATOM 1115 C C . TYR A 1 147 ? -11.419 -3.688 41.873 1.00 97.19 147 TYR A C 1
ATOM 1117 O O . TYR A 1 147 ? -12.147 -4.265 42.680 1.00 97.19 147 TYR A O 1
ATOM 1125 N N . ASN A 1 148 ? -10.880 -4.322 40.832 1.00 98.06 148 ASN A N 1
ATOM 1126 C CA . ASN A 1 148 ? -11.081 -5.747 40.545 1.00 98.06 148 ASN A CA 1
ATOM 1127 C C . ASN A 1 148 ? -12.569 -6.110 40.346 1.00 98.06 148 ASN A C 1
ATOM 1129 O O . ASN A 1 148 ? -13.209 -6.719 41.208 1.00 98.06 148 ASN A O 1
ATOM 1133 N N . VAL A 1 149 ? -13.135 -5.685 39.215 1.00 98.62 149 VAL A N 1
ATOM 1134 C CA . VAL A 1 149 ? -14.524 -5.978 38.822 1.00 98.62 149 VAL A CA 1
ATOM 1135 C C . VAL A 1 149 ? -14.528 -6.807 37.543 1.00 98.62 149 VAL A C 1
ATOM 1137 O O . VAL A 1 149 ? -13.918 -6.414 36.555 1.00 98.62 149 VAL A O 1
ATOM 1140 N N . SER A 1 150 ? -15.232 -7.937 37.536 1.00 98.62 150 SER A N 1
ATOM 1141 C CA . SER A 1 150 ? -15.377 -8.803 36.360 1.00 98.62 150 SER A CA 1
ATOM 1142 C C . SER A 1 150 ? -16.841 -8.946 35.952 1.00 98.62 150 SER A C 1
ATOM 1144 O O . SER A 1 150 ? -17.694 -9.288 36.770 1.00 98.62 150 SER A O 1
ATOM 1146 N N . ILE A 1 151 ? -17.133 -8.701 34.679 1.00 98.75 151 ILE A N 1
ATOM 1147 C CA . ILE A 1 151 ? -18.459 -8.814 34.071 1.00 98.75 151 ILE A CA 1
ATOM 1148 C C . ILE A 1 151 ? -18.329 -9.759 32.882 1.00 98.75 151 ILE A C 1
ATOM 1150 O O . ILE A 1 151 ? -17.547 -9.478 31.977 1.00 98.75 151 ILE A O 1
ATOM 1154 N N . SER A 1 152 ? -19.051 -10.883 32.875 1.00 98.12 152 SER A N 1
ATOM 1155 C CA . SER A 1 152 ? -18.846 -11.877 31.816 1.00 98.12 152 SER A CA 1
ATOM 1156 C C . SER A 1 152 ? -20.060 -12.707 31.420 1.00 98.12 152 SER A C 1
ATOM 1158 O O . SER A 1 152 ? -20.924 -13.013 32.244 1.00 98.12 152 SER A O 1
ATOM 1160 N N . ASN A 1 153 ? -20.084 -13.134 30.152 1.00 97.19 153 ASN A N 1
ATOM 1161 C CA . ASN A 1 153 ? -21.066 -14.072 29.591 1.00 97.19 153 ASN A CA 1
ATOM 1162 C C . ASN A 1 153 ? -22.528 -13.570 29.629 1.00 97.19 153 ASN A C 1
ATOM 1164 O O . ASN A 1 153 ? -23.464 -14.362 29.788 1.00 97.19 153 ASN A O 1
ATOM 1168 N N . LEU A 1 154 ? -22.746 -12.256 29.511 1.00 97.75 154 LEU A N 1
ATOM 1169 C CA . LEU A 1 154 ? -24.067 -11.620 29.614 1.00 97.75 154 LEU A CA 1
ATOM 1170 C C . LEU A 1 154 ? -24.561 -11.085 28.271 1.00 97.75 154 LEU A C 1
ATOM 1172 O O . LEU A 1 154 ? -23.782 -10.636 27.434 1.00 97.75 154 LEU A O 1
ATOM 1176 N N . LYS A 1 155 ? -25.884 -11.068 28.093 1.00 97.56 155 LYS A N 1
ATOM 1177 C CA . LYS A 1 155 ? -26.546 -10.375 26.982 1.00 97.56 155 LYS A CA 1
ATOM 1178 C C . LYS A 1 155 ? -27.164 -9.073 27.471 1.00 97.56 155 LYS A C 1
ATOM 1180 O O . LYS A 1 155 ? -27.948 -9.089 28.414 1.00 97.56 155 LYS A O 1
ATOM 1185 N N . PHE A 1 156 ? -26.871 -7.971 26.805 1.00 97.62 156 PHE A N 1
ATOM 1186 C CA . PHE A 1 156 ? -27.390 -6.643 27.093 1.00 97.62 156 PHE A CA 1
ATOM 1187 C C . PHE A 1 156 ? -28.258 -6.162 25.933 1.00 97.62 156 PHE A C 1
ATOM 1189 O O . PHE A 1 156 ? -27.854 -6.265 24.775 1.00 97.62 156 PHE A O 1
ATOM 1196 N N . ARG A 1 157 ? -29.459 -5.654 26.229 1.00 95.44 157 ARG A N 1
ATOM 1197 C CA . ARG A 1 157 ? -30.392 -5.174 25.197 1.00 95.44 157 ARG A CA 1
ATOM 1198 C C . ARG A 1 157 ? -31.330 -4.073 25.690 1.00 95.44 157 ARG A C 1
ATOM 1200 O O . ARG A 1 157 ? -31.452 -3.830 26.895 1.00 95.44 157 ARG A O 1
ATOM 1207 N N . ASN A 1 158 ? -32.075 -3.498 24.744 1.00 92.88 158 ASN A N 1
ATOM 1208 C CA . ASN A 1 158 ? -33.162 -2.546 24.980 1.00 92.88 158 ASN A CA 1
ATOM 1209 C C . ASN A 1 158 ? -32.723 -1.258 25.700 1.00 92.88 158 ASN A C 1
ATOM 1211 O O . ASN A 1 158 ? -33.470 -0.722 26.523 1.00 92.88 158 ASN A O 1
ATOM 1215 N N . LYS A 1 159 ? -31.522 -0.755 25.391 1.00 90.00 159 LYS A N 1
ATOM 1216 C CA . LYS A 1 159 ? -31.076 0.602 25.749 1.00 90.00 159 LYS A CA 1
ATOM 1217 C C . LYS A 1 159 ? -31.990 1.669 25.120 1.00 90.00 159 LYS A C 1
ATOM 1219 O O . LYS A 1 159 ? -32.438 1.507 23.993 1.00 90.00 159 LYS A O 1
ATOM 1224 N N . ASN A 1 160 ? -32.248 2.766 25.829 1.00 87.69 160 ASN A N 1
ATOM 1225 C CA . ASN A 1 160 ? -32.922 3.968 25.315 1.00 87.69 160 ASN A CA 1
ATOM 1226 C C . ASN A 1 160 ? -32.154 5.178 25.855 1.00 87.69 160 ASN A C 1
ATOM 1228 O O . ASN A 1 160 ? -32.370 5.576 27.006 1.00 87.69 160 ASN A O 1
ATOM 1232 N N . ALA A 1 161 ? -31.175 5.660 25.084 1.00 84.25 161 ALA A N 1
ATOM 1233 C CA . ALA A 1 161 ? -30.016 6.385 25.618 1.00 84.25 161 ALA A CA 1
ATOM 1234 C C . ALA A 1 161 ? -29.355 5.651 26.804 1.00 84.25 161 ALA A C 1
ATOM 1236 O O . ALA A 1 161 ? -29.692 4.516 27.131 1.00 84.25 161 ALA A O 1
ATOM 1237 N N . GLY A 1 162 ? -28.411 6.293 27.483 1.00 87.38 162 GLY A N 1
ATOM 1238 C CA . GLY A 1 162 ? -27.686 5.667 28.589 1.00 87.38 162 GLY A CA 1
ATOM 1239 C C . GLY A 1 162 ? -26.551 4.770 28.095 1.00 87.38 162 GLY A C 1
ATOM 1240 O O . GLY A 1 162 ? -26.013 4.950 27.004 1.00 87.38 162 GLY A O 1
ATOM 1241 N N . THR A 1 163 ? -26.167 3.797 28.910 1.00 93.62 163 THR A N 1
ATOM 1242 C CA . THR A 1 163 ? -25.107 2.837 28.580 1.00 93.62 163 THR A CA 1
ATOM 1243 C C . THR A 1 163 ? -25.357 1.521 29.299 1.00 93.62 163 THR A C 1
ATOM 1245 O O . THR A 1 163 ? -26.053 1.489 30.314 1.00 93.62 163 THR A O 1
ATOM 1248 N N . TYR A 1 164 ? -24.813 0.413 28.807 1.00 97.44 164 TYR A N 1
ATOM 1249 C CA . TYR A 1 164 ? -24.915 -0.837 29.552 1.00 97.44 164 TYR A CA 1
ATOM 1250 C C . TYR A 1 164 ? -23.931 -0.846 30.720 1.00 97.44 164 TYR A C 1
ATOM 1252 O O . TYR A 1 164 ? -24.324 -1.153 31.847 1.00 97.44 164 TYR A O 1
ATOM 1260 N N . ILE A 1 165 ? -22.682 -0.454 30.483 1.00 98.19 165 ILE A N 1
ATOM 1261 C CA . ILE A 1 165 ? -21.634 -0.472 31.504 1.00 98.19 165 ILE A CA 1
ATOM 1262 C C . ILE A 1 165 ? -20.921 0.877 31.503 1.00 98.19 165 ILE A C 1
ATOM 1264 O O . ILE A 1 165 ? -20.316 1.252 30.505 1.00 98.19 165 ILE A O 1
ATOM 1268 N N . ASN A 1 166 ? -20.953 1.592 32.626 1.00 96.94 166 ASN A N 1
ATOM 1269 C CA . ASN A 1 166 ? -20.149 2.795 32.821 1.00 96.94 166 ASN A CA 1
ATOM 1270 C C . ASN A 1 166 ? -18.972 2.496 33.745 1.00 96.94 166 ASN A C 1
ATOM 1272 O O . ASN A 1 166 ? -19.178 2.416 34.953 1.00 96.94 166 ASN A O 1
ATOM 1276 N N . VAL A 1 167 ? -17.764 2.362 33.190 1.00 97.19 167 VAL A N 1
ATOM 1277 C CA . VAL A 1 167 ? -16.512 2.237 33.946 1.00 97.19 167 VAL A CA 1
ATOM 1278 C C . VAL A 1 167 ? -15.932 3.626 34.171 1.00 97.19 167 VAL A C 1
ATOM 1280 O O . VAL A 1 167 ? -15.439 4.233 33.227 1.00 97.19 167 VAL A O 1
ATOM 1283 N N . ALA A 1 168 ? -15.993 4.148 35.400 1.00 95.56 168 ALA A N 1
ATOM 1284 C CA . ALA A 1 168 ? -15.449 5.466 35.716 1.00 95.56 168 ALA A CA 1
ATOM 1285 C C . ALA A 1 168 ? -14.376 5.405 36.814 1.00 95.56 168 ALA A C 1
ATOM 1287 O O . ALA A 1 168 ? -14.620 4.890 37.909 1.00 95.56 168 ALA A O 1
ATOM 1288 N N . GLY A 1 169 ? -13.181 5.930 36.527 1.00 96.12 169 GLY A N 1
ATOM 1289 C CA . GLY A 1 169 ? -12.083 6.080 37.491 1.00 96.12 169 GLY A CA 1
ATOM 1290 C C . GLY A 1 169 ? -11.732 4.800 38.247 1.00 96.12 169 GLY A C 1
ATOM 1291 O O . GLY A 1 169 ? -11.498 4.850 39.450 1.00 96.12 169 GLY A O 1
ATOM 1292 N N . SER A 1 170 ? -11.828 3.648 37.581 1.00 97.62 170 SER A N 1
ATOM 1293 C CA . SER A 1 170 ? -11.753 2.314 38.191 1.00 97.62 170 SER A CA 1
ATOM 1294 C C . SER A 1 170 ? -10.514 1.556 37.722 1.00 97.62 170 SER A C 1
ATOM 1296 O O . SER A 1 170 ? -10.029 1.792 36.614 1.00 97.62 170 SER A O 1
ATOM 1298 N N . ARG A 1 171 ? -10.026 0.634 38.560 1.00 97.81 171 ARG A N 1
ATOM 1299 C CA . ARG A 1 171 ? -8.815 -0.153 38.317 1.00 97.81 171 ARG A CA 1
ATOM 1300 C C . ARG A 1 171 ? -9.100 -1.650 38.227 1.00 97.81 171 ARG A C 1
ATOM 1302 O O . ARG A 1 171 ? -9.864 -2.179 39.032 1.00 97.81 171 ARG A O 1
ATOM 1309 N N . THR A 1 172 ? -8.464 -2.340 37.283 1.00 98.25 172 THR A N 1
ATOM 1310 C CA . THR A 1 172 ? -8.612 -3.792 37.076 1.00 98.25 172 THR A CA 1
ATOM 1311 C C . THR A 1 172 ? -10.074 -4.163 36.812 1.00 98.25 172 THR A C 1
ATOM 1313 O O . THR A 1 172 ? -10.761 -4.744 37.653 1.00 98.25 172 THR A O 1
ATOM 1316 N N . VAL A 1 173 ? -10.580 -3.789 35.640 1.00 98.75 173 VAL A N 1
ATOM 1317 C CA . VAL A 1 173 ? -11.953 -4.101 35.215 1.00 98.75 173 VAL A CA 1
ATOM 1318 C C . VAL A 1 173 ? -11.910 -5.008 33.997 1.00 98.75 173 VAL A C 1
ATOM 1320 O O . VAL A 1 173 ? -11.186 -4.725 33.050 1.00 98.75 173 VAL A O 1
ATOM 1323 N N . LYS A 1 174 ? -12.685 -6.092 34.008 1.00 98.81 174 LYS A N 1
ATOM 1324 C CA . LYS A 1 174 ? -12.791 -7.039 32.892 1.00 98.81 174 LYS A CA 1
ATOM 1325 C C . LYS A 1 174 ? -14.234 -7.131 32.414 1.00 98.81 174 LYS A C 1
ATOM 1327 O O . LYS A 1 174 ? -15.128 -7.402 33.215 1.00 98.81 174 LYS A O 1
ATOM 1332 N N . VAL A 1 175 ? -14.453 -6.941 31.119 1.00 98.81 175 VAL A N 1
ATOM 1333 C CA . VAL A 1 175 ? -15.732 -7.170 30.435 1.00 98.81 175 VAL A CA 1
ATOM 1334 C C . VAL A 1 175 ? -15.487 -8.195 29.339 1.00 98.81 175 VAL A C 1
ATOM 1336 O O . VAL A 1 175 ? -14.826 -7.884 28.348 1.00 98.81 175 VAL A O 1
ATOM 1339 N N . THR A 1 176 ? -15.962 -9.426 29.528 1.00 98.38 176 THR A N 1
ATOM 1340 C CA . THR A 1 176 ? -15.616 -10.530 28.623 1.00 98.38 176 THR A CA 1
ATOM 1341 C C . THR A 1 176 ? -16.810 -11.327 28.128 1.00 98.38 176 THR A C 1
ATOM 1343 O O . THR A 1 176 ? -17.771 -11.565 28.864 1.00 98.38 176 THR A O 1
ATOM 1346 N N . ASN A 1 177 ? -16.748 -11.779 26.875 1.00 97.19 177 ASN A N 1
ATOM 1347 C CA . ASN A 1 177 ? -17.727 -12.703 26.290 1.00 97.19 177 ASN A CA 1
ATOM 1348 C C . ASN A 1 177 ? -19.189 -12.229 26.426 1.00 97.19 177 ASN A C 1
ATOM 1350 O O . ASN A 1 177 ? -20.107 -13.031 26.620 1.00 97.19 177 ASN A O 1
ATOM 1354 N N . CYS A 1 178 ? -19.421 -10.915 26.396 1.00 98.19 178 CYS A N 1
ATOM 1355 C CA . CYS A 1 178 ? -20.753 -10.324 26.466 1.00 98.19 178 CYS A CA 1
ATOM 1356 C C . CYS A 1 178 ? -21.269 -9.953 25.070 1.00 98.19 178 CYS A C 1
ATOM 1358 O O . CYS A 1 178 ? -20.501 -9.672 24.153 1.00 98.19 178 CYS A O 1
ATOM 1360 N N . THR A 1 179 ? -22.591 -9.907 24.915 1.00 97.88 179 THR A N 1
ATOM 1361 C CA . THR A 1 179 ? -23.250 -9.394 23.705 1.00 97.88 179 THR A CA 1
ATOM 1362 C C . THR A 1 179 ? -24.016 -8.125 24.043 1.00 97.88 179 THR A C 1
ATOM 1364 O O . THR A 1 179 ? -24.830 -8.135 24.965 1.00 97.88 179 THR A O 1
ATOM 1367 N N . PHE A 1 180 ? -23.806 -7.058 23.282 1.00 97.56 180 PHE A N 1
ATOM 1368 C CA . PHE A 1 180 ? -24.470 -5.770 23.423 1.00 97.56 180 PHE A CA 1
ATOM 1369 C C . PHE A 1 180 ? -25.269 -5.472 22.156 1.00 97.56 180 PHE A C 1
ATOM 1371 O O . PHE A 1 180 ? -24.696 -5.244 21.096 1.00 97.56 180 PHE A O 1
ATOM 1378 N N . GLN A 1 181 ? -26.593 -5.467 22.277 1.00 94.44 181 GLN A N 1
ATOM 1379 C CA . GLN A 1 181 ? -27.505 -5.174 21.175 1.00 94.44 181 GLN A CA 1
ATOM 1380 C C . GLN A 1 181 ? -28.088 -3.770 21.347 1.00 94.44 181 GLN A C 1
ATOM 1382 O O . GLN A 1 181 ? -28.682 -3.472 22.391 1.00 94.44 181 GLN A O 1
ATOM 1387 N N . GLY A 1 182 ? -27.929 -2.907 20.351 1.00 87.81 182 GLY A N 1
ATOM 1388 C CA . GLY A 1 182 ? -28.601 -1.614 20.282 1.00 87.81 182 GLY A CA 1
ATOM 1389 C C . GLY A 1 182 ? -29.943 -1.684 19.551 1.00 87.81 182 GLY A C 1
ATOM 1390 O O . GLY A 1 182 ? -30.465 -2.766 19.274 1.00 87.81 182 GLY A O 1
ATOM 1391 N N . ASN A 1 183 ? -30.532 -0.514 19.299 1.00 76.12 183 ASN A N 1
ATOM 1392 C CA . ASN A 1 183 ? -31.790 -0.357 18.570 1.00 76.12 183 ASN A CA 1
ATOM 1393 C C . ASN A 1 183 ? -31.523 0.533 17.347 1.00 76.12 183 ASN A C 1
ATOM 1395 O O . ASN A 1 183 ? -31.055 1.653 17.528 1.00 76.12 183 ASN A O 1
ATOM 1399 N N . LYS A 1 184 ? -31.888 0.075 16.143 1.00 61.41 184 LYS A N 1
ATOM 1400 C CA . LYS A 1 184 ? -31.564 0.708 14.847 1.00 61.41 184 LYS A CA 1
ATOM 1401 C C . LYS A 1 184 ? -32.006 2.181 14.681 1.00 61.41 184 LYS A C 1
ATOM 1403 O O . LYS A 1 184 ? -31.440 2.876 13.856 1.00 61.41 184 LYS A O 1
ATOM 1408 N N . ASN A 1 185 ? -32.980 2.669 15.462 1.00 59.38 185 ASN A N 1
ATOM 1409 C CA . ASN A 1 185 ? -33.675 3.946 15.207 1.00 59.38 185 ASN A CA 1
ATOM 1410 C C . ASN A 1 185 ? -33.578 4.972 16.360 1.00 59.38 185 ASN A C 1
ATOM 1412 O O . ASN A 1 185 ? -34.505 5.759 16.548 1.00 59.38 185 ASN A O 1
ATOM 1416 N N . TYR A 1 186 ? -32.544 4.935 17.207 1.00 59.59 186 TYR A N 1
ATOM 1417 C CA . TYR A 1 186 ? -32.473 5.849 18.357 1.00 59.59 186 TYR A CA 1
ATOM 1418 C C . TYR A 1 186 ? -31.552 7.054 18.118 1.00 59.59 186 TYR A C 1
ATOM 1420 O O . TYR A 1 186 ? -30.339 6.939 18.248 1.00 59.59 186 TYR A O 1
ATOM 1428 N N . THR A 1 187 ? -32.135 8.232 17.881 1.00 53.19 187 THR A N 1
ATOM 1429 C CA . THR A 1 187 ? -31.433 9.525 17.819 1.00 53.19 187 THR A CA 1
ATOM 1430 C C . THR A 1 187 ? -31.812 10.403 19.031 1.00 53.19 187 THR A C 1
ATOM 1432 O O . THR A 1 187 ? -32.955 10.399 19.486 1.00 53.19 187 THR A O 1
ATOM 1435 N N . GLY A 1 188 ? -30.850 11.136 19.620 1.00 52.06 188 GLY A N 1
ATOM 1436 C CA . GLY A 1 188 ? -31.138 12.220 20.589 1.00 52.06 188 GLY A CA 1
ATOM 1437 C C . GLY A 1 188 ? -30.819 12.006 22.087 1.00 52.06 188 GLY A C 1
ATOM 1438 O O . GLY A 1 188 ? -31.290 12.779 22.921 1.00 52.06 188 GLY A O 1
ATOM 1439 N N . GLY A 1 189 ? -30.030 10.994 22.476 1.00 54.91 189 GLY A N 1
ATOM 1440 C CA . GLY A 1 189 ? -29.624 10.764 23.881 1.00 54.91 189 GLY A CA 1
ATOM 1441 C C . GLY A 1 189 ? -28.180 11.161 24.230 1.00 54.91 189 GLY A C 1
ATOM 1442 O O . GLY A 1 189 ? -27.286 10.992 23.409 1.00 54.91 189 GLY A O 1
ATOM 1443 N N . SER A 1 190 ? -27.925 11.596 25.474 1.00 51.88 190 SER A N 1
ATOM 1444 C CA . SER A 1 190 ? -26.619 12.090 25.977 1.00 51.88 190 SER A CA 1
ATOM 1445 C C . SER A 1 190 ? -25.581 11.013 26.350 1.00 51.88 190 SER A C 1
ATOM 1447 O O . SER A 1 190 ? -24.465 11.337 26.753 1.00 51.88 190 SER A O 1
ATOM 1449 N N . TYR A 1 191 ? -25.914 9.728 26.191 1.00 55.97 191 TYR A N 1
ATOM 1450 C CA . TYR A 1 191 ? -24.996 8.600 26.380 1.00 55.97 191 TYR A CA 1
ATOM 1451 C C . TYR A 1 191 ? -25.234 7.577 25.261 1.00 55.97 191 TYR A C 1
ATOM 1453 O O . TYR A 1 191 ? -26.352 7.080 25.090 1.00 55.97 191 TYR A O 1
ATOM 1461 N N . GLN A 1 192 ? -24.196 7.310 24.468 1.00 76.31 192 GLN A N 1
ATOM 1462 C CA . GLN A 1 192 ? -24.329 6.685 23.145 1.00 76.31 192 GLN A CA 1
ATOM 1463 C C . GLN A 1 192 ? -23.349 5.523 22.929 1.00 76.31 192 GLN A C 1
ATOM 1465 O O . GLN A 1 192 ? -22.925 5.299 21.804 1.00 76.31 192 GLN A O 1
ATOM 1470 N N . ALA A 1 193 ? -22.940 4.808 23.984 1.00 91.44 193 ALA A N 1
ATOM 1471 C CA . ALA A 1 193 ? -22.097 3.620 23.827 1.00 91.44 193 ALA A CA 1
ATOM 1472 C C . ALA A 1 193 ? -22.563 2.447 24.687 1.00 91.44 193 ALA A C 1
ATOM 1474 O O . ALA A 1 193 ? -23.190 2.640 25.737 1.00 91.44 193 ALA A O 1
ATOM 1475 N N . ALA A 1 194 ? -22.233 1.227 24.268 1.00 95.69 194 ALA A N 1
ATOM 1476 C CA . ALA A 1 194 ? -22.492 0.039 25.072 1.00 95.69 194 ALA A CA 1
ATOM 1477 C C . ALA A 1 194 ? -21.623 -0.002 26.335 1.00 95.69 194 ALA A C 1
ATOM 1479 O O . ALA A 1 194 ? -22.148 -0.281 27.416 1.00 95.69 194 ALA A O 1
ATOM 1480 N N . VAL A 1 195 ? -20.334 0.325 26.209 1.00 98.31 195 VAL A N 1
ATOM 1481 C CA . VAL A 1 195 ? -19.387 0.385 27.331 1.00 98.31 195 VAL A CA 1
ATOM 1482 C C . VAL A 1 195 ? -18.687 1.739 27.351 1.00 98.31 195 VAL A C 1
ATOM 1484 O O . VAL A 1 195 ? -18.101 2.164 26.357 1.00 98.31 195 VAL A O 1
ATOM 1487 N N . MET A 1 196 ? -18.723 2.411 28.498 1.00 97.00 196 MET A N 1
ATOM 1488 C CA . MET A 1 196 ? -17.960 3.632 28.731 1.00 97.00 196 MET A CA 1
ATOM 1489 C C . MET A 1 196 ? -16.681 3.332 29.507 1.00 97.00 196 MET A C 1
ATOM 1491 O O . MET A 1 196 ? -16.731 2.607 30.501 1.00 97.00 196 MET A O 1
ATOM 1495 N N . VAL A 1 197 ? -15.576 3.960 29.105 1.00 97.56 197 VAL A N 1
ATOM 1496 C CA . VAL A 1 197 ? -14.304 3.974 29.845 1.00 97.56 197 VAL A CA 1
ATOM 1497 C C . VAL A 1 197 ? -13.961 5.430 30.128 1.00 97.56 197 VAL A C 1
ATOM 1499 O O . VAL A 1 197 ? -13.519 6.161 29.250 1.00 97.56 197 VAL A O 1
ATOM 1502 N N . ASN A 1 198 ? -14.258 5.900 31.330 1.00 96.19 198 ASN A N 1
ATOM 1503 C CA . ASN A 1 198 ? -14.248 7.313 31.687 1.00 96.19 198 ASN A CA 1
ATOM 1504 C C . ASN A 1 198 ? -13.307 7.578 32.864 1.00 96.19 198 ASN A C 1
ATOM 1506 O O . ASN A 1 198 ? -13.169 6.761 33.772 1.00 96.19 198 ASN A O 1
ATOM 1510 N N . ALA A 1 199 ? -12.760 8.786 32.935 1.00 95.19 199 ALA A N 1
ATOM 1511 C CA . ALA A 1 199 ? -12.278 9.310 34.202 1.00 95.19 199 ALA A CA 1
ATOM 1512 C C . ALA A 1 199 ? -13.466 9.607 35.135 1.00 95.19 199 ALA A C 1
ATOM 1514 O O . ALA A 1 199 ? -14.533 10.064 34.704 1.00 95.19 199 ALA A O 1
ATOM 1515 N N . TYR A 1 200 ? -13.277 9.376 36.432 1.00 93.44 200 TYR A N 1
ATOM 1516 C CA . TYR A 1 200 ? -14.157 9.908 37.466 1.00 93.44 200 TYR A CA 1
ATOM 1517 C C . TYR A 1 200 ? -13.477 11.122 38.092 1.00 93.44 200 TYR A C 1
ATOM 1519 O O . TYR A 1 200 ? -12.534 10.982 38.870 1.00 93.44 200 TYR A O 1
ATOM 1527 N N . LYS A 1 201 ? -13.955 12.326 37.753 1.00 89.38 201 LYS A N 1
ATOM 1528 C CA . LYS A 1 201 ? -13.246 13.580 38.059 1.00 89.38 201 LYS A CA 1
ATOM 1529 C C . LYS A 1 201 ? -11.802 13.494 37.533 1.00 89.38 201 LYS A C 1
ATOM 1531 O O . LYS A 1 201 ? -11.626 13.311 36.335 1.00 89.38 201 LYS A O 1
ATOM 1536 N N . SER A 1 202 ? -10.804 13.586 38.411 1.00 90.75 202 SER A N 1
ATOM 1537 C CA . SER A 1 202 ? -9.381 13.495 38.066 1.00 90.75 202 SER A CA 1
ATOM 1538 C C . SER A 1 202 ? -8.805 12.079 38.165 1.00 90.75 202 SER A C 1
ATOM 1540 O O . SER A 1 202 ? -7.619 11.909 37.929 1.00 90.75 202 SER A O 1
ATOM 1542 N N . THR A 1 203 ? -9.595 11.065 38.532 1.00 96.00 203 THR A N 1
ATOM 1543 C CA . THR A 1 203 ? -9.109 9.679 38.602 1.00 96.00 203 THR A CA 1
ATOM 1544 C C . THR A 1 203 ? -9.366 8.983 37.262 1.00 96.00 203 THR A C 1
ATOM 1546 O O . THR A 1 203 ? -10.539 8.776 36.924 1.00 96.00 203 THR A O 1
ATOM 1549 N N . PRO A 1 204 ? -8.328 8.620 36.491 1.00 97.00 204 PRO A N 1
ATOM 1550 C CA . PRO A 1 204 ? -8.491 7.897 35.235 1.00 97.00 204 PRO A CA 1
ATOM 1551 C C . PRO A 1 204 ? -8.828 6.419 35.476 1.00 97.00 204 PRO A C 1
ATOM 1553 O O . PRO A 1 204 ? -8.856 5.937 36.607 1.00 97.00 204 PRO A O 1
ATOM 1556 N N . CYS A 1 205 ? -9.131 5.688 34.406 1.00 98.06 205 CYS A N 1
ATOM 1557 C CA . CYS A 1 205 ? -9.191 4.229 34.461 1.00 98.06 205 CYS A CA 1
ATOM 1558 C C . CYS A 1 205 ? -7.783 3.631 34.363 1.00 98.06 205 CYS A C 1
ATOM 1560 O O . CYS A 1 205 ? -6.932 4.173 33.667 1.00 98.06 205 CYS A O 1
ATOM 1562 N N . ASN A 1 206 ? -7.553 2.492 35.015 1.00 97.94 206 ASN A N 1
ATOM 1563 C CA . ASN A 1 206 ? -6.281 1.774 34.924 1.00 97.94 206 ASN A CA 1
ATOM 1564 C C . ASN A 1 206 ? -6.530 0.263 34.785 1.00 97.94 206 ASN A C 1
ATOM 1566 O O . ASN A 1 206 ? -7.277 -0.316 35.570 1.00 97.94 206 ASN A O 1
ATOM 1570 N N . THR A 1 207 ? -5.909 -0.406 33.816 1.00 98.19 207 THR A N 1
ATOM 1571 C CA . THR A 1 207 ? -6.098 -1.846 33.562 1.00 98.19 207 THR A CA 1
ATOM 1572 C C . THR A 1 207 ? -7.571 -2.198 33.291 1.00 98.19 207 THR A C 1
ATOM 1574 O O . THR A 1 207 ? -8.253 -2.803 34.127 1.00 98.19 207 THR A O 1
ATOM 1577 N N . VAL A 1 208 ? -8.098 -1.793 32.134 1.00 98.81 208 VAL A N 1
ATOM 1578 C CA . VAL A 1 208 ? -9.463 -2.142 31.695 1.00 98.81 208 VAL A CA 1
ATOM 1579 C C . VAL A 1 208 ? -9.376 -3.056 30.481 1.00 98.81 208 VAL A C 1
ATOM 1581 O O . VAL A 1 208 ? -8.910 -2.642 29.428 1.00 98.81 208 VAL A O 1
ATOM 1584 N N . THR A 1 209 ? -9.857 -4.289 30.617 1.00 98.88 209 THR A N 1
ATOM 1585 C CA . THR A 1 209 ? -9.879 -5.289 29.546 1.00 98.88 209 THR A CA 1
ATOM 1586 C C . THR A 1 209 ? -11.300 -5.496 29.035 1.00 98.88 209 THR A C 1
ATOM 1588 O O . THR A 1 209 ? -12.192 -5.869 29.798 1.00 98.88 209 THR A O 1
ATOM 1591 N N . ILE A 1 210 ? -11.501 -5.310 27.735 1.00 98.88 210 ILE A N 1
ATOM 1592 C CA . ILE A 1 210 ? -12.743 -5.599 27.018 1.00 98.88 210 ILE A CA 1
ATOM 1593 C C . ILE A 1 210 ? -12.396 -6.628 25.938 1.00 98.88 210 ILE A C 1
ATOM 1595 O O . ILE A 1 210 ? -11.769 -6.289 24.938 1.00 98.88 210 ILE A O 1
ATOM 1599 N N . ASP A 1 211 ? -12.733 -7.896 26.179 1.00 98.75 211 ASP A N 1
ATOM 1600 C CA . ASP A 1 211 ? -12.231 -9.028 25.386 1.00 98.75 211 ASP A CA 1
ATOM 1601 C C . ASP A 1 211 ? -13.331 -10.009 24.959 1.00 98.75 211 ASP A C 1
ATOM 1603 O O . ASP A 1 211 ? -14.161 -10.415 25.777 1.00 98.75 211 ASP A O 1
ATOM 1607 N N . GLY A 1 212 ? -13.343 -10.401 23.685 1.00 98.44 212 GLY A N 1
ATOM 1608 C CA . GLY A 1 212 ? -14.255 -11.435 23.181 1.00 98.44 212 GLY A CA 1
ATOM 1609 C C . GLY A 1 212 ? -15.733 -11.026 23.157 1.00 98.44 212 GLY A C 1
ATOM 1610 O O . GLY A 1 212 ? -16.615 -11.883 23.207 1.00 98.44 212 GLY A O 1
ATOM 1611 N N . ASN A 1 213 ? -16.047 -9.727 23.147 1.00 98.75 213 ASN A N 1
ATOM 1612 C CA . ASN A 1 213 ? -17.431 -9.248 23.164 1.00 98.75 213 ASN A CA 1
ATOM 1613 C C . ASN A 1 213 ? -17.995 -9.065 21.751 1.00 98.75 213 ASN A C 1
ATOM 1615 O O . ASN A 1 213 ? -17.267 -8.935 20.772 1.00 98.75 213 ASN A O 1
ATOM 1619 N N . THR A 1 214 ? -19.320 -9.017 21.639 1.00 98.38 214 THR A N 1
ATOM 1620 C CA . THR A 1 214 ? -20.028 -8.696 20.392 1.00 98.38 214 THR A CA 1
ATOM 1621 C C . THR A 1 214 ? -20.905 -7.466 20.589 1.00 98.38 214 THR A C 1
ATOM 1623 O O . THR A 1 214 ? -21.713 -7.428 21.514 1.00 9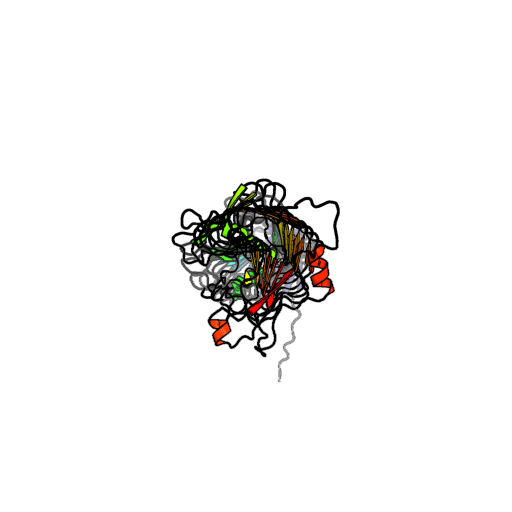8.38 214 THR A O 1
ATOM 1626 N N . PHE A 1 215 ? -20.773 -6.482 19.710 1.00 97.56 215 PHE A N 1
ATOM 1627 C CA . PHE A 1 215 ? -21.519 -5.228 19.677 1.00 97.56 215 PHE A CA 1
ATOM 1628 C C . PHE A 1 215 ? -22.303 -5.167 18.367 1.00 97.56 215 PHE A C 1
ATOM 1630 O O . PHE A 1 215 ? -21.733 -5.396 17.300 1.00 97.56 215 PHE A O 1
ATOM 1637 N N . THR A 1 216 ? -23.606 -4.901 18.417 1.00 94.62 216 THR A N 1
ATOM 1638 C CA . THR A 1 216 ? -24.461 -4.952 17.221 1.00 94.62 216 THR A CA 1
ATOM 1639 C C . THR A 1 216 ? -25.503 -3.840 17.228 1.00 94.62 216 THR A C 1
ATOM 1641 O O . THR A 1 216 ? -26.186 -3.652 18.235 1.00 94.62 216 THR A O 1
ATOM 1644 N N . ASP A 1 217 ? -25.608 -3.123 16.106 1.00 91.31 217 ASP A N 1
ATOM 1645 C CA . ASP A 1 217 ? -26.577 -2.045 15.840 1.00 91.31 217 ASP A CA 1
ATOM 1646 C C . ASP A 1 217 ? -26.591 -0.958 16.931 1.00 91.31 217 ASP A C 1
ATOM 1648 O O . ASP A 1 217 ? -27.632 -0.641 17.514 1.00 91.31 217 ASP A O 1
ATOM 1652 N N . LEU A 1 218 ? -25.410 -0.432 17.263 1.00 90.06 218 LEU A N 1
ATOM 1653 C CA . LEU A 1 218 ? -25.205 0.586 18.298 1.00 90.06 218 LEU A CA 1
ATOM 1654 C C . LEU A 1 218 ? -24.658 1.875 17.693 1.00 90.06 218 LEU A C 1
ATOM 1656 O O . LEU A 1 218 ? -23.949 1.851 16.689 1.00 90.06 218 LEU A O 1
ATOM 1660 N N . GLU A 1 219 ? -24.905 2.990 18.377 1.00 88.62 219 GLU A N 1
ATOM 1661 C CA . GLU A 1 219 ? -24.353 4.283 17.978 1.00 88.62 219 GLU A CA 1
ATOM 1662 C C . GLU A 1 219 ? -22.819 4.268 18.119 1.00 88.62 219 GLU A C 1
ATOM 1664 O O . GLU A 1 219 ? -22.081 4.633 17.207 1.00 88.62 219 GLU A O 1
ATOM 1669 N N . ASN A 1 220 ? -22.331 3.788 19.270 1.00 91.56 220 ASN A N 1
ATOM 1670 C CA . ASN A 1 220 ? -20.924 3.469 19.503 1.00 91.56 220 ASN A CA 1
ATOM 1671 C C . ASN A 1 220 ? -20.785 2.142 20.266 1.00 91.56 220 ASN A C 1
ATOM 1673 O O . ASN A 1 220 ? -21.606 1.816 21.133 1.00 91.56 220 ASN A O 1
ATOM 1677 N N . GLY A 1 221 ? -19.704 1.408 20.015 1.00 95.81 221 GLY A N 1
ATOM 1678 C CA . GLY A 1 221 ? -19.354 0.223 20.799 1.00 95.81 221 GLY A CA 1
ATOM 1679 C C . GLY A 1 221 ? -18.800 0.604 22.174 1.00 95.81 221 GLY A C 1
ATOM 1680 O O . GLY A 1 221 ? -19.481 0.482 23.200 1.00 95.81 221 GLY A O 1
ATOM 1681 N N . ILE A 1 222 ? -17.566 1.106 22.182 1.00 98.12 222 ILE A N 1
ATOM 1682 C CA . ILE A 1 222 ? -16.811 1.500 23.379 1.00 98.12 222 ILE A CA 1
ATOM 1683 C C . ILE A 1 222 ? -16.451 2.981 23.275 1.00 98.12 222 ILE A C 1
ATOM 1685 O O . ILE A 1 222 ? -16.007 3.430 22.221 1.00 98.12 222 ILE A O 1
ATOM 1689 N N . ARG A 1 223 ? -16.631 3.763 24.346 1.00 95.75 223 ARG A N 1
ATOM 1690 C CA . ARG A 1 223 ? -16.394 5.214 24.279 1.00 95.75 223 ARG A CA 1
ATOM 1691 C C . ARG A 1 223 ? -15.877 5.840 25.570 1.00 95.75 223 ARG A C 1
ATOM 1693 O O . ARG A 1 223 ? -16.383 5.571 26.658 1.00 95.75 223 ARG A O 1
ATOM 1700 N N . SER A 1 224 ? -14.956 6.786 25.428 1.00 95.19 224 SER A N 1
ATOM 1701 C CA . SER A 1 224 ? -14.605 7.774 26.452 1.00 95.19 224 SER A CA 1
ATOM 1702 C C . SER A 1 224 ? -15.256 9.122 26.150 1.00 95.19 224 SER A C 1
ATOM 1704 O O . SER A 1 224 ? -15.066 9.706 25.083 1.00 95.19 224 SER A O 1
ATOM 1706 N N . THR A 1 225 ? -16.014 9.652 27.108 1.00 92.12 225 THR A N 1
ATOM 1707 C CA . THR A 1 225 ? -16.566 11.022 27.040 1.00 92.12 225 THR A CA 1
ATOM 1708 C C . THR A 1 225 ? -16.033 11.922 28.139 1.00 92.12 225 THR A C 1
ATOM 1710 O O . THR A 1 225 ? -15.969 13.131 27.950 1.00 92.12 225 THR A O 1
ATOM 1713 N N . LYS A 1 226 ? -15.677 11.348 29.291 1.00 93.69 226 LYS A N 1
ATOM 1714 C CA . LYS A 1 226 ? -15.168 12.080 30.449 1.00 93.69 226 LYS A CA 1
ATOM 1715 C C . LYS A 1 226 ? -13.701 11.742 30.636 1.00 93.69 226 LYS A C 1
ATOM 1717 O O . LYS A 1 226 ? -13.352 10.575 30.792 1.00 93.69 226 LYS A O 1
ATOM 1722 N N . TYR A 1 227 ? -12.878 12.773 30.642 1.00 94.94 227 TYR A N 1
ATOM 1723 C CA . TYR A 1 227 ? -11.438 12.711 30.826 1.00 94.94 227 TYR A CA 1
ATOM 1724 C C . TYR A 1 227 ? -10.994 13.984 31.553 1.00 94.94 227 TYR A C 1
ATOM 1726 O O . TYR A 1 227 ? -11.744 14.963 31.623 1.00 94.94 227 TYR A O 1
ATOM 1734 N N . LYS A 1 228 ? -9.782 13.968 32.100 1.00 95.06 228 LYS A N 1
ATOM 1735 C CA . LYS A 1 228 ? -9.118 15.156 32.635 1.00 95.06 228 LYS A CA 1
ATOM 1736 C C . LYS A 1 228 ? -7.937 15.461 31.715 1.00 95.06 228 LYS A C 1
ATOM 1738 O O . LYS A 1 228 ? -7.262 14.539 31.271 1.00 95.06 228 LYS A O 1
ATOM 1743 N N . LYS A 1 229 ? -7.749 16.740 31.371 1.00 95.88 229 LYS A N 1
ATOM 1744 C CA . LYS A 1 229 ? -6.632 17.193 30.528 1.00 95.88 229 LYS A CA 1
ATOM 1745 C C . LYS A 1 229 ? -5.317 16.645 31.097 1.00 95.88 229 LYS A C 1
ATOM 1747 O O . LYS A 1 229 ? -5.114 16.789 32.300 1.00 95.88 229 LYS A O 1
ATOM 1752 N N . GLU A 1 230 ? -4.504 16.020 30.242 1.00 94.38 230 GLU A N 1
ATOM 1753 C CA . GLU A 1 230 ? -3.171 15.476 30.571 1.00 94.38 230 GLU A CA 1
ATOM 1754 C C . GLU A 1 230 ? -3.162 14.417 31.690 1.00 94.38 230 GLU A C 1
ATOM 1756 O O . GLU A 1 230 ? -2.126 14.126 32.276 1.00 94.38 230 GLU A O 1
ATOM 1761 N N . VAL A 1 231 ? -4.311 13.796 31.978 1.00 96.56 231 VAL A N 1
ATOM 1762 C CA . VAL A 1 231 ? -4.405 12.666 32.908 1.00 96.56 231 VAL A CA 1
ATOM 1763 C C . VAL A 1 231 ? -4.920 11.459 32.145 1.00 96.56 231 VAL A C 1
ATOM 1765 O O . VAL A 1 231 ? -6.095 11.399 31.765 1.00 96.56 231 VAL A O 1
ATOM 1768 N N . TYR A 1 232 ? -4.025 10.501 31.930 1.00 97.75 232 TYR A N 1
ATOM 1769 C CA . TYR A 1 232 ? -4.245 9.401 31.006 1.00 97.75 232 TYR A CA 1
ATOM 1770 C C . TYR A 1 232 ? -4.816 8.165 31.696 1.00 97.75 232 TYR A C 1
ATOM 1772 O O . TYR A 1 232 ? -4.468 7.835 32.829 1.00 97.75 232 TYR A O 1
ATOM 1780 N N . ALA A 1 233 ? -5.704 7.467 30.991 1.00 98.12 233 ALA A N 1
ATOM 1781 C CA . ALA A 1 233 ? -6.046 6.097 31.327 1.00 98.12 233 ALA A CA 1
ATOM 1782 C C . ALA A 1 233 ? -4.974 5.143 30.789 1.00 98.12 233 ALA A C 1
ATOM 1784 O O . ALA A 1 233 ? -4.531 5.285 29.651 1.00 98.12 233 ALA A O 1
ATOM 1785 N N . GLU A 1 234 ? -4.592 4.160 31.599 1.00 98.25 234 GLU A N 1
ATOM 1786 C CA . GLU A 1 234 ? -3.478 3.250 31.305 1.00 98.25 234 GLU A CA 1
ATOM 1787 C C . GLU A 1 234 ? -3.948 1.796 31.276 1.00 98.25 234 GLU A C 1
ATOM 1789 O O . GLU A 1 234 ? -4.915 1.427 31.952 1.00 98.25 234 GLU A O 1
ATOM 1794 N N . GLY A 1 235 ? -3.255 0.938 30.524 1.00 97.56 235 GLY A N 1
ATOM 1795 C CA . GLY A 1 235 ? -3.566 -0.495 30.468 1.00 97.56 235 GLY A CA 1
ATOM 1796 C C . GLY A 1 235 ? -4.964 -0.783 29.910 1.00 97.56 235 GLY A C 1
ATOM 1797 O O . GLY A 1 235 ? -5.660 -1.684 30.383 1.00 97.56 235 GLY A O 1
ATOM 1798 N N . ILE A 1 236 ? -5.421 0.028 28.956 1.00 98.81 236 ILE A N 1
ATOM 1799 C CA . ILE A 1 236 ? -6.678 -0.214 28.249 1.00 98.81 236 ILE A CA 1
ATOM 1800 C C . ILE A 1 236 ? -6.418 -1.269 27.175 1.00 98.81 236 ILE A C 1
ATOM 1802 O O . ILE A 1 236 ? -5.605 -1.060 26.282 1.00 98.81 236 ILE A O 1
ATOM 1806 N N . THR A 1 237 ? -7.106 -2.404 27.256 1.00 98.81 237 THR A N 1
ATOM 1807 C CA . THR A 1 237 ? -6.976 -3.513 26.305 1.00 98.81 237 THR A CA 1
ATOM 1808 C C . THR A 1 237 ? -8.339 -3.842 25.718 1.00 98.81 237 THR A C 1
ATOM 1810 O O . THR A 1 237 ? -9.245 -4.262 26.439 1.00 98.81 237 THR A O 1
ATOM 1813 N N . ILE A 1 238 ? -8.485 -3.685 24.408 1.00 98.94 238 ILE A N 1
ATOM 1814 C CA . ILE A 1 238 ? -9.704 -3.975 23.654 1.00 98.94 238 ILE A CA 1
ATOM 1815 C C . ILE A 1 238 ? -9.327 -4.988 22.582 1.00 98.94 238 ILE A C 1
ATOM 1817 O O . ILE A 1 238 ? -8.744 -4.621 21.566 1.00 98.94 238 ILE A O 1
ATOM 1821 N N . ARG A 1 239 ? -9.618 -6.269 22.825 1.00 98.56 239 ARG A N 1
ATOM 1822 C CA . ARG A 1 239 ? -9.165 -7.346 21.939 1.00 98.56 239 ARG A CA 1
ATOM 1823 C C . ARG A 1 239 ? -10.235 -8.356 21.573 1.00 98.56 239 ARG A C 1
ATOM 1825 O O . ARG A 1 239 ? -11.151 -8.596 22.353 1.00 98.56 239 ARG A O 1
ATOM 1832 N N . ASN A 1 240 ? -10.124 -8.951 20.390 1.00 98.69 240 ASN A N 1
ATOM 1833 C CA . ASN A 1 240 ? -11.009 -10.032 19.934 1.00 98.69 240 ASN A CA 1
ATOM 1834 C C . ASN A 1 240 ? -12.510 -9.683 19.965 1.00 98.69 240 ASN A C 1
ATOM 1836 O O . ASN A 1 240 ? -13.357 -10.567 20.118 1.00 98.69 240 ASN A O 1
ATOM 1840 N N . ASN A 1 241 ? -12.869 -8.398 19.885 1.00 98.88 241 ASN A N 1
ATOM 1841 C CA . ASN A 1 241 ? -14.268 -7.983 19.891 1.00 98.88 241 ASN A CA 1
ATOM 1842 C C . ASN A 1 241 ? -14.814 -7.915 18.465 1.00 98.88 241 ASN A C 1
ATOM 1844 O O . ASN A 1 241 ? -14.100 -7.567 17.530 1.00 98.88 241 ASN A O 1
ATOM 1848 N N . LYS A 1 242 ? -16.109 -8.190 18.313 1.00 98.69 242 LYS A N 1
ATOM 1849 C CA . LYS A 1 242 ? -16.838 -8.074 17.048 1.00 98.69 242 LYS A CA 1
ATOM 1850 C C . LYS A 1 242 ? -17.779 -6.879 17.101 1.00 98.69 242 LYS A C 1
ATOM 1852 O O . LYS A 1 242 ? -18.669 -6.848 17.948 1.00 98.69 242 LYS A O 1
ATOM 1857 N N . PHE A 1 243 ? -17.620 -5.926 16.195 1.00 97.56 243 PHE A N 1
ATOM 1858 C CA . PHE A 1 243 ? -18.468 -4.747 16.055 1.00 97.56 243 PHE A CA 1
ATOM 1859 C C . PHE A 1 243 ? -19.206 -4.813 14.722 1.00 97.56 243 PHE A C 1
ATOM 1861 O O . PHE A 1 243 ? -18.590 -4.755 13.663 1.00 97.56 243 PHE A O 1
ATOM 1868 N N . LYS A 1 244 ? -20.532 -4.937 14.778 1.00 94.62 244 LYS A N 1
ATOM 1869 C CA . LYS A 1 244 ? -21.400 -5.020 13.604 1.00 94.62 244 LYS A CA 1
ATOM 1870 C C . LYS A 1 244 ? -22.328 -3.813 13.540 1.00 94.62 244 LYS A C 1
ATOM 1872 O O . LYS A 1 244 ? -23.089 -3.592 14.481 1.00 94.62 244 LYS A O 1
ATOM 1877 N N . ASN A 1 245 ? -22.310 -3.090 12.422 1.00 92.19 245 ASN A N 1
ATOM 1878 C CA . ASN A 1 245 ? -23.201 -1.953 12.148 1.00 92.19 245 ASN A CA 1
ATOM 1879 C C . ASN A 1 245 ? -23.110 -0.854 13.223 1.00 92.19 245 ASN A C 1
ATOM 1881 O O . ASN A 1 245 ? -24.111 -0.478 13.834 1.00 92.19 245 ASN A O 1
ATOM 1885 N N . MET A 1 246 ? -21.896 -0.381 13.514 1.00 91.25 246 MET A N 1
ATOM 1886 C CA . MET A 1 246 ? -21.720 0.780 14.392 1.00 91.25 246 MET A CA 1
ATOM 1887 C C . MET A 1 246 ? -22.016 2.055 13.611 1.00 91.25 246 MET A C 1
ATOM 1889 O O . MET A 1 246 ? -21.395 2.279 12.574 1.00 91.25 246 MET A O 1
ATOM 1893 N N . GLU A 1 247 ? -22.935 2.885 14.102 1.00 88.81 247 GLU A N 1
ATOM 1894 C CA . GLU A 1 247 ? -23.361 4.110 13.411 1.00 88.81 247 GLU A CA 1
ATOM 1895 C C . GLU A 1 247 ? -22.236 5.152 13.333 1.00 88.81 247 GLU A C 1
ATOM 1897 O O . GLU A 1 247 ? -21.982 5.698 12.260 1.00 88.81 247 GLU A O 1
ATOM 1902 N N . ILE A 1 248 ? -21.555 5.389 14.462 1.00 90.00 248 ILE A N 1
ATOM 1903 C CA . ILE A 1 248 ? -20.500 6.399 14.611 1.00 90.00 248 ILE A CA 1
ATOM 1904 C C . ILE A 1 248 ? -19.137 5.739 14.778 1.00 90.00 248 ILE A C 1
ATOM 1906 O O . ILE A 1 248 ? -18.238 6.018 13.996 1.00 90.00 248 ILE A O 1
ATOM 1910 N N . SER A 1 249 ? -18.936 4.894 15.798 1.00 93.50 249 SER A N 1
ATOM 1911 C CA . SER A 1 249 ? -17.630 4.250 15.988 1.00 93.50 249 SER A CA 1
ATOM 1912 C C . SER A 1 249 ? -17.662 2.897 16.694 1.00 93.50 249 SER A C 1
ATOM 1914 O O . SER A 1 249 ? -18.482 2.668 17.588 1.00 93.50 249 SER A O 1
ATOM 1916 N N . ALA A 1 250 ? -16.733 2.001 16.349 1.00 97.00 250 ALA A N 1
ATOM 1917 C CA . ALA A 1 250 ? -16.500 0.803 17.158 1.00 97.00 250 ALA A CA 1
ATOM 1918 C C . ALA A 1 250 ? -15.825 1.165 18.487 1.00 97.00 250 ALA A C 1
ATOM 1920 O O . ALA A 1 250 ? -16.337 0.810 19.556 1.00 97.00 250 ALA A O 1
ATOM 1921 N N . VAL A 1 251 ? -14.740 1.943 18.435 1.00 98.31 251 VAL A N 1
ATOM 1922 C CA . VAL A 1 251 ? -14.065 2.459 19.629 1.00 98.31 251 VAL A CA 1
ATOM 1923 C C . VAL A 1 251 ? -13.791 3.949 19.485 1.00 98.31 251 VAL A C 1
ATOM 1925 O O . VAL A 1 251 ? -13.211 4.392 18.498 1.00 98.31 251 VAL A O 1
ATOM 1928 N N . THR A 1 252 ? -14.145 4.710 20.520 1.00 97.62 252 THR A N 1
ATOM 1929 C CA . THR A 1 252 ? -13.692 6.087 20.714 1.00 97.62 252 THR A CA 1
ATOM 1930 C C . THR A 1 252 ? -12.870 6.210 21.995 1.00 97.62 252 THR A C 1
ATOM 1932 O O . THR A 1 252 ? -13.431 6.137 23.094 1.00 97.62 252 THR A O 1
ATOM 1935 N N . GLY A 1 253 ? -11.562 6.431 21.870 1.00 97.12 253 GLY A N 1
ATOM 1936 C CA . GLY A 1 253 ? -10.642 6.629 22.995 1.00 97.12 253 GLY A CA 1
ATOM 1937 C C . GLY A 1 253 ? -10.315 8.105 23.212 1.00 97.12 253 GLY A C 1
ATOM 1938 O O . GLY A 1 253 ? -10.230 8.865 22.249 1.00 97.12 253 GLY A O 1
ATOM 1939 N N . LYS A 1 254 ? -10.155 8.531 24.472 1.00 97.06 254 LYS A N 1
ATOM 1940 C CA . LYS A 1 254 ? -9.709 9.892 24.818 1.00 97.06 254 LYS A CA 1
ATOM 1941 C C . LYS A 1 254 ? -8.733 9.860 25.985 1.00 97.06 254 LYS A C 1
ATOM 1943 O O . LYS A 1 254 ? -9.114 9.345 27.038 1.00 97.06 254 LYS A O 1
ATOM 1948 N N . MET A 1 255 ? -7.557 10.474 25.828 1.00 97.75 255 MET A N 1
ATOM 1949 C CA . MET A 1 255 ? -6.510 10.528 26.862 1.00 97.75 255 MET A CA 1
ATOM 1950 C C . MET A 1 255 ? -6.139 9.126 27.357 1.00 97.75 255 MET A C 1
ATOM 1952 O O . MET A 1 255 ? -6.246 8.828 28.547 1.00 97.75 255 MET A O 1
ATOM 1956 N N . TRP A 1 256 ? -5.775 8.225 26.447 1.00 98.31 256 TRP A N 1
ATOM 1957 C CA . TRP A 1 256 ? -5.251 6.907 26.813 1.00 98.31 256 TRP A CA 1
ATOM 1958 C C . TRP A 1 256 ? -3.772 6.825 26.456 1.00 98.31 256 TRP A C 1
ATOM 1960 O O . TRP A 1 256 ? -3.365 7.321 25.407 1.00 98.31 256 TRP A O 1
ATOM 1970 N N . THR A 1 257 ? -2.992 6.172 27.311 1.00 98.19 257 THR A N 1
ATOM 1971 C CA . THR A 1 257 ? -1.579 5.879 27.062 1.00 98.19 257 THR A CA 1
ATOM 1972 C C . THR A 1 257 ? -1.357 4.370 27.014 1.00 98.19 257 THR A C 1
ATOM 1974 O O . THR A 1 257 ? -1.927 3.629 27.826 1.00 98.19 257 THR A O 1
ATOM 1977 N N . GLY A 1 258 ? -0.596 3.902 26.023 1.00 98.19 258 GLY A N 1
ATOM 1978 C CA . GLY A 1 258 ? -0.276 2.484 25.840 1.00 98.19 258 GLY A CA 1
ATOM 1979 C C . GLY A 1 258 ? -1.505 1.592 25.630 1.00 98.19 258 GLY A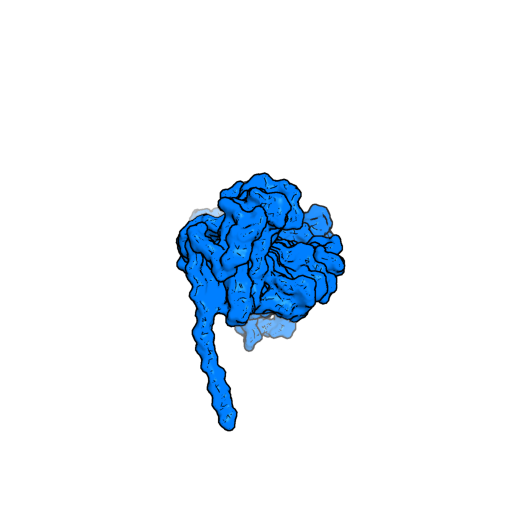 C 1
ATOM 1980 O O . GLY A 1 258 ? -1.521 0.444 26.074 1.00 98.19 258 GLY A O 1
ATOM 1981 N N . ALA A 1 259 ? -2.582 2.121 25.040 1.00 98.56 259 ALA A N 1
ATOM 1982 C CA . ALA A 1 259 ? -3.791 1.338 24.800 1.00 98.56 259 ALA A CA 1
ATOM 1983 C C . ALA A 1 259 ? -3.550 0.287 23.708 1.00 98.56 259 ALA A C 1
ATOM 1985 O O . ALA A 1 259 ? -3.017 0.618 22.656 1.00 98.56 259 ALA A O 1
ATOM 1986 N N . ALA A 1 260 ? -3.998 -0.949 23.929 1.00 98.69 260 ALA A N 1
ATOM 1987 C CA . ALA A 1 260 ? -3.877 -2.049 22.974 1.00 98.69 260 ALA A CA 1
ATOM 1988 C C . ALA A 1 260 ? -5.242 -2.410 22.373 1.00 98.69 260 ALA A C 1
ATOM 1990 O O . ALA A 1 260 ? -6.135 -2.887 23.081 1.00 98.69 260 ALA A O 1
ATOM 1991 N N . LEU A 1 261 ? -5.398 -2.185 21.070 1.00 98.81 261 LEU A N 1
ATOM 1992 C CA . LEU A 1 261 ? -6.604 -2.409 20.279 1.00 98.81 261 LEU A CA 1
ATOM 1993 C C . LEU A 1 261 ? -6.295 -3.429 19.175 1.00 98.81 261 LEU A C 1
ATOM 1995 O O . LEU A 1 261 ? -5.941 -3.050 18.061 1.00 98.81 261 LEU A O 1
ATOM 1999 N N . THR A 1 262 ? -6.392 -4.724 19.490 1.00 98.75 262 THR A N 1
ATOM 2000 C CA . THR A 1 262 ? -5.868 -5.795 18.622 1.00 98.75 262 THR A CA 1
ATOM 2001 C C . THR A 1 262 ? -6.853 -6.933 18.369 1.00 98.75 262 THR A C 1
ATOM 2003 O O . THR A 1 262 ? -7.682 -7.259 19.219 1.00 98.75 262 THR A O 1
ATOM 2006 N N . GLY A 1 263 ? -6.792 -7.569 17.197 1.00 98.56 263 GLY A N 1
ATOM 2007 C CA . GLY A 1 263 ? -7.625 -8.742 16.889 1.00 98.56 263 GLY A CA 1
ATOM 2008 C C . GLY A 1 263 ? -9.131 -8.460 16.811 1.00 98.56 263 GLY A C 1
ATOM 2009 O O . GLY A 1 263 ? -9.933 -9.387 16.903 1.00 98.56 263 GLY A O 1
ATOM 2010 N N . ASN A 1 264 ? -9.560 -7.198 16.725 1.00 98.88 264 ASN A N 1
ATOM 2011 C CA . ASN A 1 264 ? -10.980 -6.863 16.643 1.00 98.88 264 ASN A CA 1
ATOM 2012 C C . ASN A 1 264 ? -11.487 -7.003 15.203 1.00 98.88 264 ASN A C 1
ATOM 2014 O O . ASN A 1 264 ? -10.776 -6.705 14.249 1.00 98.88 264 ASN A O 1
ATOM 2018 N N . THR A 1 265 ? -12.747 -7.401 15.052 1.00 98.62 265 THR A N 1
ATOM 2019 C CA . THR A 1 265 ? -13.451 -7.437 13.767 1.00 98.62 265 THR A CA 1
ATOM 2020 C C . THR A 1 265 ? -14.492 -6.328 13.735 1.00 98.62 265 THR A C 1
ATOM 2022 O O . THR A 1 265 ? -15.384 -6.292 14.586 1.00 98.62 265 THR A O 1
ATOM 2025 N N . ILE A 1 266 ? -14.411 -5.440 12.754 1.00 97.38 266 ILE A N 1
ATOM 2026 C CA . ILE A 1 266 ? -15.348 -4.344 12.527 1.00 97.38 266 ILE A CA 1
ATOM 2027 C C . ILE A 1 266 ? -15.961 -4.543 11.143 1.00 97.38 266 ILE A C 1
ATOM 2029 O O . ILE A 1 266 ? -15.235 -4.678 10.168 1.00 97.38 266 ILE A O 1
ATOM 2033 N N . TYR A 1 267 ? -17.291 -4.572 11.064 1.00 94.06 267 TYR A N 1
ATOM 2034 C CA . TYR A 1 267 ? -18.013 -4.766 9.808 1.00 94.06 267 TYR A CA 1
ATOM 2035 C C . TYR A 1 267 ? -19.323 -3.978 9.769 1.00 94.06 267 TYR A C 1
ATOM 2037 O O . TYR A 1 267 ? -20.060 -3.927 10.764 1.00 94.06 267 TYR A O 1
ATOM 2045 N N . ARG A 1 268 ? -19.673 -3.437 8.598 1.00 87.62 268 ARG A N 1
ATOM 2046 C CA . ARG A 1 268 ? -21.026 -2.938 8.312 1.00 87.62 268 ARG A CA 1
ATOM 2047 C C . ARG A 1 268 ? -21.733 -3.800 7.271 1.00 87.62 268 ARG A C 1
ATOM 2049 O O . ARG A 1 268 ? -21.410 -3.782 6.093 1.00 87.62 268 ARG A O 1
ATOM 2056 N N . GLY A 1 269 ? -22.764 -4.515 7.711 1.00 86.62 269 GLY A N 1
ATOM 2057 C CA . GLY A 1 269 ? -23.655 -5.296 6.851 1.00 86.62 269 GLY A CA 1
ATOM 2058 C C . GLY A 1 269 ? -24.896 -4.547 6.382 1.00 86.62 269 GLY A C 1
ATOM 2059 O O . GLY A 1 269 ? -25.742 -5.148 5.734 1.00 86.62 269 GLY A O 1
ATOM 2060 N N . ASP A 1 270 ? -25.042 -3.273 6.737 1.00 80.19 270 ASP A N 1
ATOM 2061 C CA . ASP A 1 270 ? -26.177 -2.429 6.355 1.00 80.19 270 ASP A CA 1
ATOM 2062 C C . ASP A 1 270 ? -25.904 -1.551 5.123 1.00 80.19 270 ASP A C 1
ATOM 2064 O O . ASP A 1 270 ? -26.705 -0.669 4.827 1.00 80.19 270 ASP A O 1
ATOM 2068 N N . ALA A 1 271 ? -24.784 -1.786 4.426 1.00 71.12 271 ALA A N 1
ATOM 2069 C CA . ALA A 1 271 ? -24.327 -1.071 3.226 1.00 71.12 271 ALA A CA 1
ATOM 2070 C C . ALA A 1 271 ? -24.191 0.463 3.369 1.00 71.12 271 ALA A C 1
ATOM 2072 O O . ALA A 1 271 ? -23.883 1.154 2.399 1.00 71.12 271 ALA A O 1
ATOM 2073 N N . ALA A 1 272 ? -24.363 1.019 4.570 1.00 69.69 272 ALA A N 1
ATOM 2074 C CA . ALA A 1 272 ? -24.243 2.446 4.811 1.00 69.69 272 ALA A CA 1
ATOM 2075 C C . ALA A 1 272 ? -22.767 2.840 4.952 1.00 69.69 272 ALA A C 1
ATOM 2077 O O . ALA A 1 272 ? -22.149 2.628 5.994 1.00 69.69 272 ALA A O 1
ATOM 2078 N N . LYS A 1 273 ? -22.213 3.491 3.925 1.00 59.56 273 LYS A N 1
ATOM 2079 C CA . LYS A 1 273 ? -20.850 4.059 3.943 1.00 59.56 273 LYS A CA 1
ATOM 2080 C C . LYS A 1 273 ? -20.767 5.446 4.636 1.00 59.56 273 LYS A C 1
ATOM 2082 O O . LYS A 1 273 ? -19.870 6.231 4.349 1.00 59.56 273 LYS A O 1
ATOM 2087 N N . GLY A 1 274 ? -21.717 5.757 5.537 1.00 64.50 274 GLY A N 1
ATOM 2088 C CA . GLY A 1 274 ? -21.873 7.037 6.266 1.00 64.50 274 GLY A CA 1
ATOM 2089 C C . GLY A 1 274 ? -20.800 7.327 7.338 1.00 64.50 274 GLY A C 1
ATOM 2090 O O . GLY A 1 274 ? -19.679 6.855 7.235 1.00 64.50 274 GLY A O 1
ATOM 2091 N N . THR A 1 275 ? -21.098 8.114 8.384 1.00 68.50 275 THR A N 1
ATOM 2092 C CA . THR A 1 275 ? -20.151 8.675 9.395 1.00 68.50 275 THR A CA 1
ATOM 2093 C C . THR A 1 275 ? -19.427 7.677 10.334 1.00 68.50 275 THR A C 1
ATOM 2095 O O . THR A 1 275 ? -19.155 8.014 11.486 1.00 68.50 275 THR A O 1
ATOM 2098 N N . ALA A 1 276 ? -19.103 6.463 9.883 1.00 86.12 276 ALA A N 1
ATOM 2099 C CA . ALA A 1 276 ? -18.569 5.391 10.721 1.00 86.12 276 ALA A CA 1
ATOM 2100 C C . ALA A 1 276 ? -17.033 5.319 10.754 1.00 86.12 276 ALA A C 1
ATOM 2102 O O . ALA A 1 276 ? -16.378 5.224 9.715 1.00 86.12 276 ALA A O 1
ATOM 2103 N N . PHE A 1 277 ? -16.480 5.270 11.964 1.00 94.81 277 PHE A N 1
ATOM 2104 C CA . PHE A 1 277 ? -15.067 5.054 12.261 1.00 94.81 277 PHE A CA 1
ATOM 2105 C C . PHE A 1 277 ? -14.852 3.667 12.886 1.00 94.81 277 PHE A C 1
ATOM 2107 O O . PHE A 1 277 ? -15.620 3.266 13.763 1.00 94.81 277 PHE A O 1
ATOM 2114 N N . ALA A 1 278 ? -13.789 2.937 12.539 1.00 97.00 278 ALA A N 1
ATOM 2115 C CA . ALA A 1 278 ? -13.434 1.768 13.355 1.00 97.00 278 ALA A CA 1
ATOM 2116 C C . ALA A 1 278 ? -12.799 2.250 14.672 1.00 97.00 278 ALA A C 1
ATOM 2118 O O . ALA A 1 278 ? -13.314 1.976 15.760 1.00 97.00 278 ALA A O 1
ATOM 2119 N N . PHE A 1 279 ? -11.771 3.090 14.572 1.00 98.38 279 PHE A N 1
ATOM 2120 C CA . PHE A 1 279 ? -11.062 3.657 15.713 1.00 98.38 279 PHE A CA 1
ATOM 2121 C C . PHE A 1 279 ? -11.029 5.187 15.621 1.00 98.38 279 PHE A C 1
ATOM 2123 O O . PHE A 1 279 ? -10.319 5.756 14.797 1.00 98.38 279 PHE A O 1
ATOM 2130 N N . GLN A 1 280 ? -11.799 5.863 16.478 1.00 97.62 280 GLN A N 1
ATOM 2131 C CA . GLN A 1 280 ? -11.824 7.324 16.593 1.00 97.62 280 GLN A CA 1
ATOM 2132 C C . GLN A 1 280 ? -11.121 7.787 17.877 1.00 97.62 280 GLN A C 1
ATOM 2134 O O . GLN A 1 280 ? -11.684 7.784 18.970 1.00 97.62 280 GLN A O 1
ATOM 2139 N N . MET A 1 281 ? -9.861 8.164 17.767 1.00 98.25 281 MET A N 1
ATOM 2140 C CA . MET A 1 281 ? -8.970 8.363 18.901 1.00 98.25 281 MET A CA 1
ATOM 2141 C C . MET A 1 281 ? -8.648 9.842 19.122 1.00 98.25 281 MET A C 1
ATOM 2143 O O . MET A 1 281 ? -8.552 10.613 18.170 1.00 98.25 281 MET A O 1
ATOM 2147 N N . TYR A 1 282 ? -8.486 10.256 20.382 1.00 98.12 282 TYR A N 1
ATOM 2148 C CA . TYR A 1 282 ? -8.161 11.642 20.722 1.00 98.12 282 TYR A CA 1
ATOM 2149 C C . TYR A 1 282 ? -7.114 11.747 21.828 1.00 98.12 282 TYR A C 1
ATOM 2151 O O . TYR A 1 282 ? -7.331 11.230 22.928 1.00 98.12 282 TYR A O 1
ATOM 2159 N N . SER A 1 283 ? -6.048 12.506 21.566 1.00 97.88 283 SER A N 1
ATOM 2160 C CA . SER A 1 283 ? -4.947 12.747 22.513 1.00 97.88 283 SER A CA 1
ATOM 2161 C C . SER A 1 283 ? -4.410 11.439 23.098 1.00 97.88 283 SER A C 1
ATOM 2163 O O . SER A 1 283 ? -4.481 11.197 24.303 1.00 97.88 283 SER A O 1
ATOM 2165 N N . MET A 1 284 ? -3.992 10.542 22.212 1.00 98.06 284 MET A N 1
ATOM 2166 C CA . MET A 1 284 ? -3.417 9.247 22.560 1.00 98.06 284 MET A CA 1
ATOM 2167 C C . MET A 1 284 ? -1.909 9.351 22.733 1.00 98.06 284 MET A C 1
ATOM 2169 O O . MET A 1 284 ? -1.268 10.116 22.017 1.00 98.06 284 MET A O 1
ATOM 2173 N N . THR A 1 285 ? -1.352 8.503 23.591 1.00 98.31 285 THR A N 1
ATOM 2174 C CA . THR A 1 285 ? 0.096 8.300 23.706 1.00 98.31 285 THR A CA 1
ATOM 2175 C C . THR A 1 285 ? 0.422 6.835 23.441 1.00 98.31 285 THR A C 1
ATOM 2177 O O . THR A 1 285 ? -0.130 5.959 24.106 1.00 98.31 285 THR A O 1
ATOM 2180 N N . GLU A 1 286 ? 1.280 6.562 22.459 1.00 98.19 286 GLU A N 1
ATOM 2181 C CA . GLU A 1 286 ? 1.754 5.220 22.081 1.00 98.19 286 GLU A CA 1
ATOM 2182 C C . GLU A 1 286 ? 0.650 4.134 21.989 1.00 98.19 286 GLU A C 1
ATOM 2184 O O . GLU A 1 286 ? 0.766 3.076 22.618 1.00 98.19 286 GLU A O 1
ATOM 2189 N N . PRO A 1 287 ? -0.461 4.357 21.251 1.00 98.25 287 PRO A N 1
ATOM 2190 C CA . PRO A 1 287 ? -1.474 3.324 21.065 1.00 98.25 287 PRO A CA 1
ATOM 2191 C C . PRO A 1 287 ? -0.965 2.208 20.141 1.00 98.25 287 PRO A C 1
ATOM 2193 O O . PRO A 1 287 ? -0.332 2.467 19.123 1.00 98.25 287 PRO A O 1
ATOM 2196 N N . GLU A 1 288 ? -1.318 0.966 20.455 1.00 98.62 288 GLU A N 1
ATOM 2197 C CA . GLU A 1 288 ? -1.162 -0.184 19.567 1.00 98.62 288 GLU A CA 1
ATOM 2198 C C . GLU A 1 288 ? -2.507 -0.483 18.897 1.00 98.62 288 GLU A C 1
ATOM 2200 O O . GLU A 1 288 ? -3.455 -0.889 19.572 1.00 98.62 288 GLU A O 1
ATOM 2205 N N . ILE A 1 289 ? -2.605 -0.282 17.581 1.00 98.69 289 ILE A N 1
ATOM 2206 C CA . ILE A 1 289 ? -3.801 -0.596 16.784 1.00 98.69 289 ILE A CA 1
ATOM 2207 C C . ILE A 1 289 ? -3.371 -1.507 15.637 1.00 98.69 289 ILE A C 1
ATOM 2209 O O . ILE A 1 289 ? -3.034 -1.023 14.564 1.00 98.69 289 ILE A O 1
ATOM 2213 N N . SER A 1 290 ? -3.357 -2.820 15.856 1.00 98.19 290 SER A N 1
ATOM 2214 C CA . SER A 1 290 ? -2.799 -3.783 14.896 1.00 98.19 290 SER A CA 1
ATOM 2215 C C . SER A 1 290 ? -3.557 -5.110 14.879 1.00 98.19 290 SER A C 1
ATOM 2217 O O . SER A 1 290 ? -4.226 -5.485 15.847 1.00 98.19 290 SER A O 1
ATOM 2219 N N . GLY A 1 2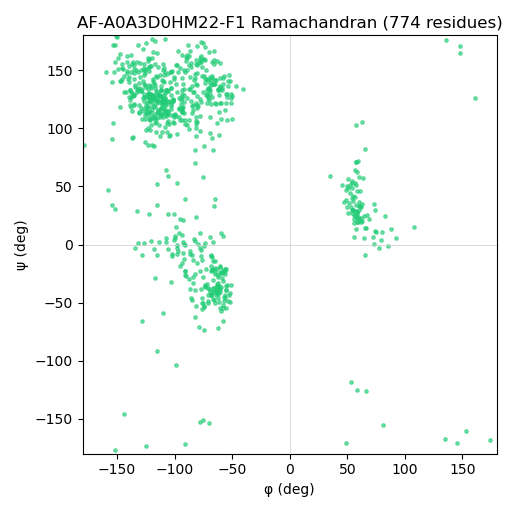91 ? -3.484 -5.826 13.754 1.00 98.00 291 GLY A N 1
ATOM 2220 C CA . GLY A 1 291 ? -4.122 -7.135 13.598 1.00 98.00 291 GLY A CA 1
ATOM 2221 C C . GLY A 1 291 ? -5.651 -7.098 13.674 1.00 98.00 291 GLY A C 1
ATOM 2222 O O . GLY A 1 291 ? -6.260 -8.083 14.084 1.00 98.00 291 GLY A O 1
ATOM 2223 N N . ASN A 1 292 ? -6.288 -5.963 13.368 1.00 98.69 292 ASN A N 1
ATOM 2224 C CA . ASN A 1 292 ? -7.745 -5.865 13.289 1.00 98.69 292 ASN A CA 1
ATOM 2225 C C . ASN A 1 292 ? -8.223 -6.130 11.854 1.00 98.69 292 ASN A C 1
ATOM 2227 O O . ASN A 1 292 ? -7.537 -5.795 10.891 1.00 98.69 292 ASN A O 1
ATOM 2231 N N . THR A 1 293 ? -9.430 -6.674 11.716 1.00 97.81 293 THR A N 1
ATOM 2232 C CA . THR A 1 293 ? -10.130 -6.811 10.432 1.00 97.81 293 THR A CA 1
ATOM 2233 C C . THR A 1 293 ? -11.209 -5.739 10.351 1.00 97.81 293 THR A C 1
ATOM 2235 O O . THR A 1 293 ? -12.108 -5.710 11.196 1.00 97.81 293 THR A O 1
ATOM 2238 N N . ILE A 1 294 ? -11.122 -4.849 9.366 1.00 96.19 294 ILE A N 1
ATOM 2239 C CA . ILE A 1 294 ? -11.997 -3.687 9.197 1.00 96.19 294 ILE A CA 1
ATOM 2240 C C . ILE A 1 294 ? -12.600 -3.743 7.798 1.00 96.19 294 ILE A C 1
ATOM 2242 O O . ILE A 1 294 ? -11.900 -3.526 6.818 1.00 96.19 294 ILE A O 1
ATOM 2246 N N . ASP A 1 295 ? -13.902 -3.985 7.717 1.00 93.38 295 ASP A N 1
ATOM 2247 C CA . ASP A 1 295 ? -14.610 -4.126 6.446 1.00 93.38 295 ASP A CA 1
ATOM 2248 C C . ASP A 1 295 ? -15.826 -3.189 6.366 1.00 93.38 295 ASP A C 1
ATOM 2250 O O . ASP A 1 295 ? -16.573 -3.019 7.341 1.00 93.38 295 ASP A O 1
ATOM 2254 N N . LYS A 1 296 ? -16.026 -2.559 5.202 1.00 91.75 296 LYS A N 1
ATOM 2255 C CA . LYS A 1 296 ? -17.134 -1.621 4.916 1.00 91.75 296 LYS A CA 1
ATOM 2256 C C . LYS A 1 296 ? -17.237 -0.472 5.926 1.00 91.75 296 LYS A C 1
ATOM 2258 O O . LYS A 1 296 ? -18.302 -0.168 6.469 1.00 91.75 296 LYS A O 1
ATOM 2263 N N . CYS A 1 297 ? -16.112 0.181 6.198 1.00 90.38 297 CYS A N 1
ATOM 2264 C CA . CYS A 1 297 ? -16.009 1.322 7.112 1.00 90.38 297 CYS A CA 1
ATOM 2265 C C . CYS A 1 297 ? -15.743 2.625 6.340 1.00 90.38 297 CYS A C 1
ATOM 2267 O O . CYS A 1 297 ? -15.111 2.599 5.292 1.00 90.38 297 CYS A O 1
ATOM 2269 N N . ARG A 1 298 ? -16.157 3.796 6.841 1.00 92.00 298 ARG A N 1
ATOM 2270 C CA . ARG A 1 298 ? -15.748 5.052 6.191 1.00 92.00 298 ARG A CA 1
ATOM 2271 C C . ARG A 1 298 ? -14.289 5.372 6.494 1.00 92.00 298 ARG A C 1
ATOM 2273 O O . ARG A 1 298 ? -13.515 5.565 5.565 1.00 92.00 298 ARG A O 1
ATOM 2280 N N . THR A 1 299 ? -13.916 5.402 7.772 1.00 94.31 299 THR A N 1
ATOM 2281 C CA . THR A 1 299 ? -12.551 5.739 8.203 1.00 94.31 299 THR A CA 1
ATOM 2282 C C . THR A 1 299 ? -12.026 4.696 9.195 1.00 94.31 299 THR A C 1
ATOM 2284 O O . THR A 1 299 ? -12.533 4.609 10.317 1.00 94.31 299 THR A O 1
ATOM 2287 N N . PRO A 1 300 ? -11.008 3.899 8.830 1.00 96.31 300 PRO A N 1
ATOM 2288 C CA . PRO A 1 300 ? -10.449 2.876 9.710 1.00 96.31 300 PRO A CA 1
ATOM 2289 C C . PRO A 1 300 ? -9.878 3.467 11.003 1.00 96.31 300 PRO A C 1
ATOM 2291 O O . PRO A 1 300 ? -10.302 3.086 12.094 1.00 96.31 300 PRO A O 1
ATOM 2294 N N . ILE A 1 301 ? -8.962 4.433 10.902 1.00 98.19 301 ILE A N 1
ATOM 2295 C CA . ILE A 1 301 ? -8.285 5.022 12.061 1.00 98.19 301 ILE A CA 1
ATOM 2296 C C . ILE A 1 301 ? -8.228 6.541 11.902 1.00 98.19 301 ILE A C 1
ATOM 2298 O O . ILE A 1 301 ? -7.780 7.061 10.881 1.00 98.19 301 ILE A O 1
ATOM 2302 N N . TYR A 1 302 ? -8.685 7.244 12.934 1.00 98.00 302 TYR A N 1
ATOM 2303 C CA . TYR A 1 302 ? -8.641 8.697 13.036 1.00 98.00 302 TYR A CA 1
ATOM 2304 C C . TYR A 1 302 ? -8.030 9.107 14.374 1.00 98.00 302 TYR A C 1
ATOM 2306 O O . TYR A 1 302 ? -8.482 8.645 15.422 1.00 98.00 302 TYR A O 1
ATOM 2314 N N . PHE A 1 303 ? -7.078 10.034 14.341 1.00 98.44 303 PHE A N 1
ATOM 2315 C CA . PHE A 1 303 ? -6.487 10.689 15.500 1.00 98.44 303 PHE A CA 1
ATOM 2316 C C . PHE A 1 303 ? -6.822 12.181 15.495 1.00 98.44 303 PHE A C 1
ATOM 2318 O O . PHE A 1 303 ? -6.478 12.911 14.571 1.00 98.44 303 PHE A O 1
ATOM 2325 N N . GLY A 1 304 ? -7.477 12.660 16.549 1.00 97.75 304 GLY A N 1
ATOM 2326 C CA . GLY A 1 304 ? -7.766 14.078 16.764 1.00 97.75 304 GLY A CA 1
ATOM 2327 C C . GLY A 1 304 ? -7.246 14.585 18.104 1.00 97.75 304 GLY A C 1
ATOM 2328 O O . GLY A 1 304 ? -6.596 13.861 18.856 1.00 97.75 304 GLY A O 1
ATOM 2329 N N . ARG A 1 305 ? -7.586 15.831 18.442 1.00 96.06 305 ARG A N 1
ATOM 2330 C CA . ARG A 1 305 ? -7.240 16.443 19.733 1.00 96.06 305 ARG A CA 1
ATOM 2331 C C . ARG A 1 305 ? -8.436 16.509 20.670 1.00 96.06 305 ARG A C 1
ATOM 2333 O O . ARG A 1 305 ? -9.549 16.857 20.273 1.00 96.06 305 ARG A O 1
ATOM 2340 N N . ALA A 1 306 ? -8.194 16.238 21.942 1.00 94.88 306 ALA A N 1
ATOM 2341 C CA . ALA A 1 306 ? -9.089 16.540 23.042 1.00 94.88 306 ALA A CA 1
ATOM 2342 C C . ALA A 1 306 ? -8.445 17.631 23.908 1.00 94.88 306 ALA A C 1
ATOM 2344 O O . ALA A 1 306 ? -7.308 17.503 24.347 1.00 94.88 306 ALA A O 1
ATOM 2345 N N . SER A 1 307 ? -9.168 18.727 24.159 1.00 94.12 307 SER A N 1
ATOM 2346 C CA . SER A 1 307 ? -8.683 19.836 25.003 1.00 94.12 307 SER A CA 1
ATOM 2347 C C . SER A 1 307 ? -7.325 20.422 24.572 1.00 94.12 307 SER A C 1
ATOM 2349 O O . SER A 1 307 ? -6.510 20.757 25.429 1.00 94.12 307 SER A O 1
ATOM 2351 N N . LYS A 1 308 ? -7.111 20.558 23.252 1.00 94.44 308 LYS A N 1
ATOM 2352 C CA . LYS A 1 308 ? -5.868 21.055 22.626 1.00 94.44 308 LYS A CA 1
ATOM 2353 C C . LYS A 1 308 ? -4.608 20.239 22.967 1.00 94.44 308 LYS A C 1
ATOM 2355 O O . LYS A 1 308 ? -3.512 20.769 22.887 1.00 94.44 308 LYS A O 1
ATOM 2360 N N . VAL A 1 309 ? -4.759 18.975 23.360 1.00 96.56 309 VAL A N 1
ATOM 2361 C CA . VAL A 1 309 ? -3.628 18.066 23.586 1.00 96.56 309 VAL A CA 1
ATOM 2362 C C . VAL A 1 309 ? -3.430 17.199 22.350 1.00 96.56 309 VAL A C 1
ATOM 2364 O O . VAL A 1 309 ? -4.393 16.623 21.831 1.00 96.56 309 VAL A O 1
ATOM 2367 N N . ASP A 1 310 ? -2.192 17.113 21.892 1.00 96.06 310 ASP A N 1
ATOM 2368 C CA . ASP A 1 310 ? -1.798 16.359 20.708 1.00 96.06 310 ASP A CA 1
ATOM 2369 C C . ASP A 1 310 ? -1.719 14.851 20.972 1.00 96.06 310 ASP A C 1
ATOM 2371 O O . ASP A 1 310 ? -1.7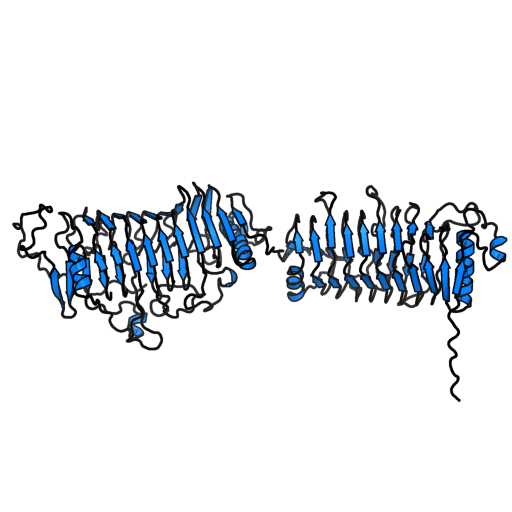11 14.395 22.115 1.00 96.06 310 ASP A O 1
ATOM 2375 N N . ASN A 1 311 ? -1.724 14.065 19.896 1.00 97.38 311 ASN A N 1
ATOM 2376 C CA . ASN A 1 311 ? -1.364 12.652 19.966 1.00 97.38 311 ASN A CA 1
ATOM 2377 C C . ASN A 1 311 ? 0.164 12.535 19.916 1.00 97.38 311 ASN A C 1
ATOM 2379 O O . ASN A 1 311 ? 0.797 13.257 19.150 1.00 97.38 311 ASN A O 1
ATOM 2383 N N . SER A 1 312 ? 0.729 11.606 20.682 1.00 96.75 312 SER A N 1
ATOM 2384 C CA . SER A 1 312 ? 2.137 11.213 20.623 1.00 96.75 312 SER A CA 1
ATOM 2385 C C . SER A 1 312 ? 2.207 9.759 20.161 1.00 96.75 312 SER A C 1
ATOM 2387 O O . SER A 1 312 ? 1.740 8.864 20.868 1.00 96.75 312 SER A O 1
ATOM 2389 N N . ILE A 1 313 ? 2.672 9.534 18.930 1.00 97.69 313 ILE A N 1
ATOM 2390 C CA . ILE A 1 313 ? 2.669 8.223 18.270 1.00 97.69 313 ILE A CA 1
ATOM 2391 C C . ILE A 1 313 ? 4.011 8.042 17.560 1.00 97.69 313 ILE A C 1
ATOM 2393 O O . ILE A 1 313 ? 4.314 8.769 16.615 1.00 97.69 313 ILE A O 1
ATOM 2397 N N . SER A 1 314 ? 4.809 7.080 18.008 1.00 97.81 314 SER A N 1
ATOM 2398 C CA . SER A 1 314 ? 6.086 6.739 17.384 1.00 97.81 314 SER 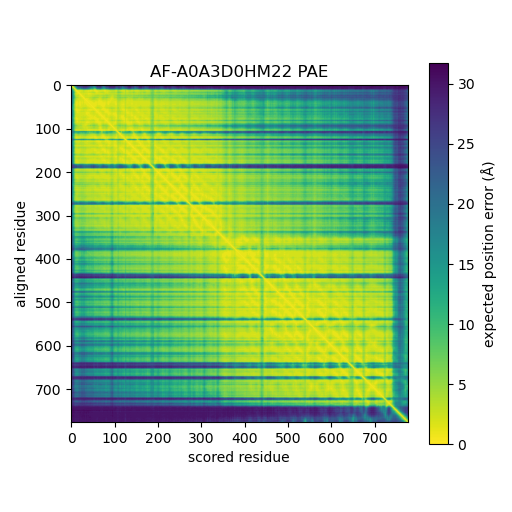A CA 1
ATOM 2399 C C . SER A 1 314 ? 5.919 6.125 15.987 1.00 97.81 314 SER A C 1
ATOM 2401 O O . SER A 1 314 ? 4.895 5.513 15.668 1.00 97.81 314 SER A O 1
ATOM 2403 N N . ALA A 1 315 ? 6.967 6.222 15.161 1.00 97.88 315 ALA A N 1
ATOM 2404 C CA . ALA A 1 315 ? 7.005 5.600 13.835 1.00 97.88 315 ALA A CA 1
ATOM 2405 C C . ALA A 1 315 ? 6.727 4.088 13.897 1.00 97.88 315 ALA A C 1
ATOM 2407 O O . ALA A 1 315 ? 5.963 3.574 13.090 1.00 97.88 315 ALA A O 1
ATOM 2408 N N . ALA A 1 316 ? 7.246 3.391 14.917 1.00 98.00 316 ALA A N 1
ATOM 2409 C CA . ALA A 1 316 ? 6.993 1.965 15.120 1.00 98.00 316 ALA A CA 1
ATOM 2410 C C . ALA A 1 316 ? 5.500 1.651 15.333 1.00 98.00 316 ALA A C 1
ATOM 2412 O O . ALA A 1 316 ? 5.003 0.648 14.819 1.00 98.00 316 ALA A O 1
ATOM 2413 N N . LYS A 1 317 ? 4.768 2.511 16.058 1.00 98.12 317 LYS A N 1
ATOM 2414 C CA . LYS A 1 317 ? 3.314 2.370 16.233 1.00 98.12 317 LYS A CA 1
ATOM 2415 C C . LYS A 1 317 ? 2.537 2.705 14.974 1.00 98.12 317 LYS A C 1
ATOM 2417 O O . LYS A 1 317 ? 1.519 2.073 14.728 1.00 98.12 317 LYS A O 1
ATOM 2422 N N . ILE A 1 318 ? 3.002 3.661 14.174 1.00 97.94 318 ILE A N 1
ATOM 2423 C CA . ILE A 1 318 ? 2.405 3.951 12.865 1.00 97.94 318 ILE A CA 1
ATOM 2424 C C . ILE A 1 318 ? 2.585 2.742 11.940 1.00 97.94 318 ILE A C 1
ATOM 2426 O O . ILE A 1 318 ? 1.595 2.236 11.419 1.00 97.94 318 ILE A O 1
ATOM 2430 N N . SER A 1 319 ? 3.804 2.210 11.813 1.00 96.75 319 SER A N 1
ATOM 2431 C CA . SER A 1 319 ? 4.090 1.028 10.989 1.00 96.75 319 SER A CA 1
ATOM 2432 C C . SER A 1 319 ? 3.309 -0.207 11.441 1.00 96.75 319 SER A C 1
ATOM 2434 O O . SER A 1 319 ? 2.829 -0.966 10.605 1.00 96.75 319 SER A O 1
ATOM 2436 N N . SER A 1 320 ? 3.098 -0.412 12.748 1.00 97.31 320 SER A N 1
ATOM 2437 C CA . SER A 1 320 ? 2.318 -1.567 13.213 1.00 97.31 320 SER A CA 1
ATOM 2438 C C . SER A 1 320 ? 0.847 -1.525 12.777 1.00 97.31 320 SER A C 1
ATOM 2440 O O . SER A 1 320 ? 0.212 -2.584 12.697 1.00 97.31 320 SER A O 1
ATOM 2442 N N . MET A 1 321 ? 0.314 -0.344 12.425 1.00 97.75 321 MET A N 1
ATOM 2443 C CA . MET A 1 321 ? -1.042 -0.200 11.886 1.00 97.75 321 MET A CA 1
ATOM 2444 C C . MET A 1 321 ? -1.192 -0.808 10.486 1.00 97.75 321 MET A C 1
ATOM 2446 O O . MET A 1 321 ? -2.316 -1.138 10.109 1.00 97.75 321 MET A O 1
ATOM 2450 N N . GLU A 1 322 ? -0.106 -1.048 9.747 1.00 94.88 322 GLU A N 1
ATOM 2451 C CA . GLU A 1 322 ? -0.147 -1.769 8.462 1.00 94.88 322 GLU A CA 1
ATOM 2452 C C . GLU A 1 322 ? -0.675 -3.198 8.612 1.00 94.88 322 GLU A C 1
ATOM 2454 O O . GLU A 1 322 ? -1.260 -3.751 7.687 1.00 94.88 322 GLU A O 1
ATOM 2459 N N . ASN A 1 323 ? -0.545 -3.782 9.806 1.00 95.75 323 ASN A N 1
ATOM 2460 C CA . ASN A 1 323 ? -1.020 -5.133 10.098 1.00 95.75 323 ASN A CA 1
ATOM 2461 C C . ASN A 1 323 ? -2.549 -5.233 10.230 1.00 95.75 323 ASN A C 1
ATOM 2463 O O . ASN A 1 323 ? -3.066 -6.297 10.570 1.00 95.75 323 ASN A O 1
ATOM 2467 N N . ASN A 1 324 ? -3.291 -4.137 10.051 1.00 97.38 324 ASN A N 1
ATOM 2468 C CA . ASN A 1 324 ? -4.747 -4.193 9.979 1.00 97.38 324 ASN A CA 1
ATOM 2469 C C . ASN A 1 324 ? -5.188 -4.547 8.556 1.00 97.38 324 ASN A C 1
ATOM 2471 O O . ASN A 1 324 ? -4.785 -3.902 7.593 1.00 97.38 324 ASN A O 1
ATOM 2475 N N . THR A 1 325 ? -6.088 -5.517 8.427 1.00 95.69 325 THR A N 1
ATOM 2476 C CA . THR A 1 325 ? -6.752 -5.813 7.154 1.00 95.69 325 THR A CA 1
ATOM 2477 C C . THR A 1 325 ? -7.892 -4.820 6.955 1.00 95.69 325 THR A C 1
ATOM 2479 O O . THR A 1 325 ? -8.828 -4.802 7.759 1.00 95.69 325 THR A O 1
ATOM 2482 N N . VAL A 1 326 ? -7.820 -4.000 5.904 1.00 94.62 326 VAL A N 1
ATOM 2483 C CA . VAL A 1 326 ? -8.829 -2.980 5.583 1.00 94.62 326 VAL A CA 1
ATOM 2484 C C . VAL A 1 326 ? -9.415 -3.234 4.196 1.00 94.62 326 VAL A C 1
ATOM 2486 O O . VAL A 1 326 ? -8.690 -3.153 3.208 1.00 94.62 326 VAL A O 1
ATOM 2489 N N . THR A 1 327 ? -10.723 -3.486 4.130 1.00 92.31 327 THR A N 1
ATOM 2490 C CA . THR A 1 327 ? -11.466 -3.763 2.884 1.00 92.31 327 THR A CA 1
ATOM 2491 C C . THR A 1 327 ? -12.712 -2.884 2.779 1.00 92.31 327 THR A C 1
ATOM 2493 O O . THR A 1 327 ? -13.302 -2.475 3.787 1.00 92.31 327 THR A O 1
ATOM 2496 N N . ASP A 1 328 ? -13.114 -2.562 1.546 1.00 89.88 328 ASP A N 1
ATOM 2497 C CA . ASP A 1 328 ? -14.297 -1.751 1.221 1.00 89.88 328 ASP A CA 1
ATOM 2498 C C . ASP A 1 328 ? -14.398 -0.429 2.010 1.00 89.88 328 ASP A C 1
ATOM 2500 O O . ASP A 1 328 ? -15.497 0.054 2.328 1.00 89.88 328 ASP A O 1
ATOM 2504 N N . ALA A 1 329 ? -13.252 0.170 2.344 1.00 91.62 329 ALA A N 1
ATOM 2505 C CA . ALA A 1 329 ? -13.214 1.438 3.049 1.00 91.62 329 ALA A CA 1
ATOM 2506 C C . ALA A 1 329 ? -13.484 2.620 2.106 1.00 91.62 329 ALA A C 1
ATOM 2508 O O . ALA A 1 329 ? -13.271 2.538 0.899 1.00 91.62 329 ALA A O 1
ATOM 2509 N N . VAL A 1 330 ? -13.958 3.741 2.653 1.00 91.38 330 VAL A N 1
ATOM 2510 C CA . VAL A 1 330 ? -14.000 5.012 1.899 1.00 91.38 330 VAL A CA 1
ATOM 2511 C C . VAL A 1 330 ? -12.640 5.706 1.954 1.00 91.38 330 VAL A C 1
ATOM 2513 O O . VAL A 1 330 ? -12.193 6.278 0.969 1.00 91.38 330 VAL A O 1
ATOM 2516 N N . VAL A 1 331 ? -11.985 5.653 3.114 1.00 92.31 331 VAL A N 1
ATOM 2517 C CA . VAL A 1 331 ? -10.651 6.203 3.350 1.00 92.31 331 VAL A CA 1
ATOM 2518 C C . VAL A 1 331 ? -9.701 5.058 3.668 1.00 92.31 331 VAL A C 1
ATOM 2520 O O . VAL A 1 331 ? -9.920 4.322 4.629 1.00 92.31 331 VAL A O 1
ATOM 2523 N N . TYR A 1 332 ? -8.622 4.950 2.900 1.00 94.56 332 TYR A N 1
ATOM 2524 C CA . TYR A 1 332 ? -7.604 3.908 3.048 1.00 94.56 332 TYR A CA 1
ATOM 2525 C C . TYR A 1 332 ? -6.308 4.421 3.679 1.00 94.56 332 TYR A C 1
ATOM 2527 O O . TYR A 1 332 ? -5.248 3.835 3.500 1.00 94.56 332 TYR A O 1
ATOM 2535 N N . TYR A 1 333 ? -6.384 5.485 4.469 1.00 95.00 333 TYR A N 1
ATOM 2536 C CA . TYR A 1 333 ? -5.246 6.009 5.211 1.00 95.00 333 TYR A CA 1
ATOM 2537 C C . TYR A 1 333 ? -5.607 6.367 6.651 1.00 95.00 333 TYR A C 1
ATOM 2539 O O . TYR A 1 333 ? -6.769 6.597 6.998 1.00 95.00 333 TYR A O 1
ATOM 2547 N N . VAL A 1 334 ? -4.587 6.393 7.504 1.00 96.75 334 VAL A N 1
ATOM 2548 C CA . VAL A 1 334 ? -4.684 6.832 8.895 1.00 96.75 334 VAL A CA 1
ATOM 2549 C C . VAL A 1 334 ? -4.641 8.354 8.928 1.00 96.75 334 VAL A C 1
ATOM 2551 O O . VAL A 1 334 ? -3.660 8.963 8.504 1.00 96.75 334 VAL A O 1
ATOM 2554 N N . ILE A 1 335 ? -5.702 8.965 9.451 1.00 95.94 335 ILE A N 1
ATOM 2555 C CA . ILE A 1 335 ? -5.816 10.422 9.557 1.00 95.94 335 ILE A CA 1
ATOM 2556 C C . ILE A 1 335 ? -5.288 10.886 10.910 1.00 95.94 335 ILE A C 1
ATOM 2558 O O . ILE A 1 335 ? -5.701 10.361 11.946 1.00 95.94 335 ILE A O 1
ATOM 2562 N N . GLN A 1 336 ? -4.473 11.937 10.911 1.00 95.50 336 GLN A N 1
ATOM 2563 C CA . GLN A 1 336 ? -4.150 12.717 12.098 1.00 95.50 336 GLN A CA 1
ATOM 2564 C C . GLN A 1 336 ? -4.532 14.178 11.877 1.00 95.50 336 GLN A C 1
ATOM 2566 O O . GLN A 1 336 ? -4.184 14.784 10.872 1.00 95.50 336 GLN A O 1
ATOM 2571 N N . LYS A 1 337 ? -5.275 14.758 12.820 1.00 94.31 337 LYS A N 1
ATOM 2572 C CA . LYS A 1 337 ? -5.737 16.143 12.737 1.00 94.31 337 LYS A CA 1
ATOM 2573 C C . LYS A 1 337 ? -5.384 16.922 13.996 1.00 94.31 337 LYS A C 1
ATOM 2575 O O . LYS A 1 337 ? -6.003 16.736 15.051 1.00 94.31 337 LYS A O 1
ATOM 2580 N N . HIS A 1 338 ? -4.416 17.825 13.849 1.00 88.38 338 HIS A N 1
ATOM 2581 C CA . HIS A 1 338 ? -4.059 18.832 14.847 1.00 88.38 338 HIS A CA 1
ATOM 2582 C C . HIS A 1 338 ? -4.719 20.162 14.485 1.00 88.38 338 HIS A C 1
ATOM 2584 O O . HIS A 1 338 ? -5.926 20.326 14.696 1.00 88.38 338 HIS A O 1
ATOM 2590 N N . ASP A 1 339 ? -3.937 21.098 13.952 1.00 88.12 339 ASP A N 1
ATOM 2591 C CA . ASP A 1 339 ? -4.407 22.329 13.315 1.00 88.12 339 ASP A CA 1
ATOM 2592 C C . ASP A 1 339 ? -4.722 22.083 11.832 1.00 88.12 339 ASP A C 1
ATOM 2594 O O . ASP A 1 339 ? -5.753 22.532 11.337 1.00 88.12 339 ASP A O 1
ATOM 2598 N N . ALA A 1 340 ? -3.900 21.262 11.172 1.00 89.19 340 ALA A N 1
ATOM 2599 C CA . ALA A 1 340 ? -4.127 20.724 9.836 1.00 89.19 340 ALA A CA 1
ATOM 2600 C C . ALA A 1 340 ? -4.281 19.194 9.870 1.00 89.19 340 ALA A C 1
ATOM 2602 O O . ALA A 1 340 ? -3.981 18.539 10.874 1.00 89.19 340 ALA A O 1
ATOM 2603 N N . GLU A 1 341 ? -4.796 18.641 8.774 1.00 91.31 341 GLU A N 1
ATOM 2604 C CA . GLU A 1 341 ? -4.878 17.201 8.554 1.00 91.31 341 GLU A CA 1
ATOM 2605 C C . GLU A 1 341 ? -3.581 16.686 7.920 1.00 91.31 341 GLU A C 1
ATOM 2607 O O . GLU A 1 341 ? -3.081 17.272 6.963 1.00 91.31 341 GLU A O 1
ATOM 2612 N N . SER A 1 342 ? -3.057 15.583 8.443 1.00 91.25 342 SER A N 1
ATOM 2613 C CA . SER A 1 342 ? -1.963 14.808 7.871 1.00 91.25 342 SER A CA 1
ATOM 2614 C C . SER A 1 342 ? -2.370 13.339 7.743 1.00 91.25 342 SER A C 1
ATOM 2616 O O . SER A 1 342 ? -3.255 12.839 8.447 1.00 91.25 342 SER A O 1
ATOM 2618 N N . ARG A 1 343 ? -1.723 12.641 6.810 1.00 93.44 343 ARG A N 1
ATOM 2619 C CA . ARG A 1 343 ? -1.928 11.214 6.552 1.00 93.44 343 ARG A CA 1
ATOM 2620 C C . ARG A 1 343 ? -0.701 10.465 7.058 1.00 93.44 343 ARG A C 1
ATOM 2622 O O . ARG A 1 343 ? 0.398 10.704 6.569 1.00 93.44 343 ARG A O 1
ATOM 2629 N N . LEU A 1 344 ? -0.883 9.616 8.066 1.00 93.31 344 LEU A N 1
ATOM 2630 C CA . LEU A 1 344 ? 0.223 8.928 8.744 1.00 93.31 344 LEU A CA 1
ATOM 2631 C C . LEU A 1 344 ? 0.672 7.653 8.032 1.00 93.31 344 LEU A C 1
ATOM 2633 O O . LEU A 1 344 ? 1.836 7.282 8.104 1.00 93.31 344 LEU A O 1
ATOM 2637 N N . LEU A 1 345 ? -0.270 6.961 7.400 1.00 93.12 345 LEU A N 1
ATOM 2638 C CA . LEU A 1 345 ? -0.067 5.653 6.792 1.00 93.12 345 LEU A CA 1
ATOM 2639 C C . LEU A 1 345 ? -1.157 5.409 5.752 1.00 93.12 345 LEU A C 1
ATOM 2641 O O . LEU A 1 345 ? -2.292 5.827 5.976 1.00 93.12 345 LEU A O 1
ATOM 2645 N N . TYR A 1 346 ? -0.844 4.669 4.691 1.00 92.50 346 TYR A N 1
ATOM 2646 C CA . TYR A 1 346 ? -1.813 4.153 3.725 1.00 92.50 346 TYR A CA 1
ATOM 2647 C C . TYR A 1 346 ? -1.905 2.627 3.842 1.00 92.50 346 TYR A C 1
ATOM 2649 O O . TYR A 1 346 ? -0.892 1.933 3.904 1.00 92.50 346 TYR A O 1
ATOM 2657 N N . PHE A 1 347 ? -3.123 2.094 3.891 1.00 92.94 347 PHE A N 1
ATOM 2658 C CA . PHE A 1 347 ? -3.367 0.656 3.929 1.00 92.94 347 PHE A CA 1
ATOM 2659 C C . PHE A 1 347 ? -3.182 0.073 2.528 1.00 92.94 347 PHE A C 1
ATOM 2661 O O . PHE A 1 347 ? -3.891 0.463 1.602 1.00 92.94 347 PHE A O 1
ATOM 2668 N N . LYS A 1 348 ? -2.278 -0.895 2.389 1.00 89.75 348 LYS A N 1
ATOM 2669 C CA . LYS A 1 348 ? -2.056 -1.682 1.165 1.00 89.75 348 LYS A CA 1
ATOM 2670 C C . LYS A 1 348 ? -2.803 -3.016 1.238 1.00 89.75 348 LYS A C 1
ATOM 2672 O O . LYS A 1 348 ? -3.266 -3.401 2.312 1.00 89.75 348 LYS A O 1
ATOM 2677 N N . ASP A 1 349 ? -2.925 -3.722 0.118 1.00 89.75 349 ASP A N 1
ATOM 2678 C CA . ASP A 1 349 ? -3.592 -5.033 0.071 1.00 89.75 349 ASP A CA 1
ATOM 2679 C C . ASP A 1 349 ? -2.811 -6.014 -0.799 1.00 89.75 349 ASP A C 1
ATOM 2681 O O . ASP A 1 349 ? -2.658 -5.793 -1.989 1.00 89.75 349 ASP A O 1
ATOM 2685 N N . LYS A 1 350 ? -2.325 -7.119 -0.231 1.00 89.81 350 LYS A N 1
ATOM 2686 C CA . LYS A 1 350 ? -1.535 -8.105 -0.988 1.00 89.81 350 LYS A CA 1
ATOM 2687 C C . LYS A 1 350 ? -2.317 -8.821 -2.092 1.00 89.81 350 LYS A C 1
ATOM 2689 O O . LYS A 1 350 ? -1.701 -9.484 -2.919 1.00 89.81 350 LYS A O 1
ATOM 2694 N N . ASN A 1 351 ? -3.643 -8.723 -2.091 1.00 91.56 351 ASN A N 1
ATOM 2695 C CA . ASN A 1 351 ? -4.497 -9.385 -3.073 1.00 91.56 351 ASN A CA 1
ATOM 2696 C C . ASN A 1 351 ? -4.839 -8.484 -4.269 1.00 91.56 351 ASN A C 1
ATOM 2698 O O . ASN A 1 351 ? -5.286 -8.993 -5.294 1.00 91.56 351 ASN A O 1
ATOM 2702 N N . GLU A 1 352 ? -4.637 -7.167 -4.160 1.00 93.81 352 GLU A N 1
ATOM 2703 C CA . GLU A 1 352 ? -4.885 -6.221 -5.251 1.00 93.81 352 GLU A CA 1
ATOM 2704 C C . GLU A 1 352 ? -3.636 -6.104 -6.130 1.00 93.81 352 GLU A C 1
ATOM 2706 O O . GLU A 1 352 ? -2.682 -5.405 -5.785 1.00 93.81 352 GLU A O 1
ATOM 2711 N N . LYS A 1 353 ? -3.642 -6.822 -7.255 1.00 96.94 353 LYS A N 1
ATOM 2712 C CA . LYS A 1 353 ? -2.500 -6.935 -8.176 1.00 96.94 353 LYS A CA 1
ATOM 2713 C C . LYS A 1 353 ? -2.852 -6.710 -9.649 1.00 96.94 353 LYS A C 1
ATOM 2715 O O . LYS A 1 353 ? -1.981 -6.822 -10.498 1.00 96.94 353 LYS A O 1
ATOM 2720 N N . ASP A 1 354 ? -4.110 -6.413 -9.958 1.00 98.12 354 ASP A N 1
ATOM 2721 C CA . ASP A 1 354 ? -4.588 -6.176 -11.320 1.00 98.12 354 ASP A CA 1
ATOM 2722 C C . ASP A 1 354 ? -5.339 -4.842 -11.346 1.00 98.12 354 ASP A C 1
ATOM 2724 O O . ASP A 1 354 ? -6.367 -4.678 -10.684 1.00 98.12 354 ASP A O 1
ATOM 2728 N N . PHE A 1 355 ? -4.802 -3.871 -12.082 1.00 98.44 355 PHE A N 1
ATOM 2729 C CA . PHE A 1 355 ? -5.279 -2.490 -12.073 1.00 98.44 355 PHE A CA 1
ATOM 2730 C C . PHE A 1 355 ? -5.586 -1.979 -13.475 1.00 98.44 355 PHE A C 1
ATOM 2732 O O . PHE A 1 355 ? -4.956 -2.372 -14.456 1.00 98.44 355 PHE A O 1
ATOM 2739 N N . ARG A 1 356 ? -6.525 -1.034 -13.555 1.00 98.44 356 ARG A N 1
ATOM 2740 C CA . ARG A 1 356 ? -6.804 -0.256 -14.763 1.00 98.44 356 ARG A CA 1
ATOM 2741 C C . ARG A 1 356 ? -6.551 1.225 -14.492 1.00 98.44 356 ARG A C 1
ATOM 2743 O O . ARG A 1 356 ? -7.134 1.780 -13.563 1.00 98.44 356 ARG A O 1
ATOM 2750 N N . ILE A 1 357 ? -5.713 1.857 -15.311 1.00 98.69 357 ILE A N 1
ATOM 2751 C CA . ILE A 1 357 ? -5.392 3.287 -15.235 1.00 98.69 357 ILE A CA 1
ATOM 2752 C C . ILE A 1 357 ? -6.029 4.007 -16.426 1.00 98.69 357 ILE A C 1
ATOM 2754 O O . ILE A 1 357 ? -5.838 3.623 -17.572 1.00 98.69 357 ILE A O 1
ATOM 2758 N N . THR A 1 358 ? -6.764 5.074 -16.145 1.00 98.38 358 THR A N 1
ATOM 2759 C CA . THR A 1 358 ? -7.415 6.000 -17.089 1.00 98.38 358 THR A CA 1
ATOM 2760 C C . THR A 1 358 ? -6.836 7.406 -16.892 1.00 98.38 358 THR A C 1
ATOM 2762 O O . THR A 1 358 ? -6.185 7.631 -15.865 1.00 98.38 358 THR A O 1
ATOM 2765 N N . PRO A 1 359 ? -7.052 8.363 -17.809 1.00 95.44 359 PRO A N 1
ATOM 2766 C CA . PRO A 1 359 ? -6.631 9.751 -17.598 1.00 95.44 359 PRO A CA 1
ATOM 2767 C C . PRO A 1 359 ? -7.196 10.389 -16.312 1.00 95.44 359 PRO A C 1
ATOM 2769 O O . PRO A 1 359 ? -6.579 11.292 -15.746 1.00 95.44 359 PRO A O 1
ATOM 2772 N N . GLU A 1 360 ? -8.335 9.901 -15.813 1.00 95.69 360 GLU A N 1
ATOM 2773 C CA . GLU A 1 360 ? -9.004 10.374 -14.594 1.00 95.69 360 GLU A CA 1
ATOM 2774 C C . GLU A 1 360 ? -8.597 9.605 -13.328 1.00 95.69 360 GLU A C 1
ATOM 2776 O O . GLU A 1 360 ? -8.997 9.978 -12.220 1.00 95.69 360 GLU A O 1
ATOM 2781 N N . THR A 1 361 ? -7.828 8.521 -13.464 1.00 96.75 361 THR A N 1
ATOM 2782 C CA . THR A 1 361 ? -7.411 7.696 -12.327 1.00 96.75 361 THR A CA 1
ATOM 2783 C C . THR A 1 361 ? -6.583 8.524 -11.351 1.00 96.75 361 THR A C 1
ATOM 2785 O O . THR A 1 361 ? -5.590 9.148 -11.719 1.00 96.75 361 THR A O 1
ATOM 2788 N N . THR A 1 362 ? -6.965 8.494 -10.076 1.00 95.44 362 THR A N 1
ATOM 2789 C CA . THR A 1 362 ? -6.174 9.078 -8.992 1.00 95.44 362 THR A CA 1
ATOM 2790 C C . THR A 1 362 ? -5.188 8.051 -8.432 1.00 95.44 362 THR A C 1
ATOM 2792 O O . THR A 1 362 ? -5.325 6.844 -8.686 1.00 95.44 362 THR A O 1
ATOM 2795 N N . PRO A 1 363 ? -4.165 8.499 -7.686 1.00 95.81 363 PRO A N 1
ATOM 2796 C CA . PRO A 1 363 ? -3.233 7.586 -7.051 1.00 95.81 363 PRO A CA 1
ATOM 2797 C C . PRO A 1 363 ? -3.919 6.509 -6.211 1.00 95.81 363 PRO A C 1
ATOM 2799 O O . PRO A 1 363 ? -4.948 6.747 -5.567 1.00 95.81 363 PRO A O 1
ATOM 2802 N N . TYR A 1 364 ? -3.319 5.323 -6.190 1.00 95.50 364 TYR A N 1
ATOM 2803 C CA . TYR A 1 364 ? -3.829 4.161 -5.483 1.00 95.50 364 TYR A CA 1
ATOM 2804 C C . TYR A 1 364 ? -4.156 4.503 -4.027 1.00 95.50 364 TYR A C 1
ATOM 2806 O O . TYR A 1 364 ? -3.306 4.978 -3.268 1.00 95.50 364 TYR A O 1
ATOM 2814 N N . ARG A 1 365 ? -5.424 4.296 -3.646 1.00 92.50 365 ARG A N 1
ATOM 2815 C CA . ARG A 1 365 ? -5.942 4.563 -2.291 1.00 92.50 365 ARG A CA 1
ATOM 2816 C C . ARG A 1 365 ? -5.672 5.999 -1.792 1.00 92.50 365 ARG A C 1
ATOM 2818 O O . ARG A 1 365 ? -5.609 6.249 -0.586 1.00 92.50 365 ARG A O 1
ATOM 2825 N N . GLY A 1 366 ? -5.556 6.942 -2.730 1.00 90.12 366 GLY A N 1
ATOM 2826 C CA . GLY A 1 366 ? -5.294 8.360 -2.497 1.00 90.12 366 GLY A CA 1
ATOM 2827 C C . GLY A 1 366 ? -3.851 8.681 -2.104 1.00 90.12 366 GLY A C 1
ATOM 2828 O O . GLY A 1 366 ? -3.589 9.801 -1.669 1.00 90.12 366 GLY A O 1
ATOM 2829 N N . HIS A 1 367 ? -2.912 7.736 -2.211 1.00 89.94 367 HIS A N 1
ATOM 2830 C CA . HIS A 1 367 ? -1.495 7.959 -1.891 1.00 89.94 367 HIS A CA 1
ATOM 2831 C C . HIS A 1 367 ? -0.938 9.171 -2.657 1.00 89.94 367 HIS A C 1
ATOM 2833 O O . HIS A 1 367 ? -1.316 9.416 -3.786 1.00 89.94 367 HIS A O 1
ATOM 2839 N N . TYR A 1 368 ? -0.096 10.005 -2.054 1.00 91.12 368 TYR A N 1
ATOM 2840 C CA . TYR A 1 368 ? 0.413 11.259 -2.658 1.00 91.12 368 TYR A CA 1
ATOM 2841 C C . TYR A 1 368 ? -0.565 12.406 -2.965 1.00 91.12 368 TYR A C 1
ATOM 2843 O O . TYR A 1 368 ? -0.081 13.502 -3.237 1.00 91.12 368 TYR A O 1
ATOM 2851 N N . GLU A 1 369 ? -1.892 12.258 -2.868 1.00 89.75 369 GLU A N 1
ATOM 2852 C CA . GLU A 1 369 ? -2.815 13.363 -3.225 1.00 89.75 369 GLU A CA 1
ATOM 2853 C C . GLU A 1 369 ? -2.601 14.653 -2.409 1.00 89.75 369 GLU A C 1
ATOM 2855 O O . GLU A 1 369 ? -2.958 15.742 -2.854 1.00 89.75 369 GLU A O 1
ATOM 2860 N N . THR A 1 370 ? -2.029 14.537 -1.207 1.00 86.12 370 THR A N 1
ATOM 2861 C CA . THR A 1 370 ? -1.694 15.670 -0.328 1.00 86.12 370 THR A CA 1
ATOM 2862 C C . THR A 1 370 ? -0.230 16.098 -0.412 1.00 86.12 370 THR A C 1
ATOM 2864 O O . THR A 1 370 ? 0.168 17.035 0.278 1.00 86.12 370 THR A O 1
ATOM 2867 N N . THR A 1 371 ? 0.601 15.401 -1.188 1.00 84.38 371 THR A N 1
ATOM 2868 C CA . THR A 1 371 ? 2.011 15.761 -1.358 1.00 84.38 371 THR A CA 1
ATOM 2869 C C . THR A 1 371 ? 2.103 17.030 -2.195 1.00 84.38 371 THR A C 1
ATOM 2871 O O . THR A 1 371 ? 1.463 17.138 -3.239 1.00 84.38 371 THR A O 1
ATOM 2874 N N . SER A 1 372 ? 2.940 17.983 -1.773 1.00 84.12 372 SER A N 1
ATOM 2875 C CA . SER A 1 372 ? 3.100 19.276 -2.454 1.00 84.12 372 SER A CA 1
ATOM 2876 C C . SER A 1 372 ? 3.388 19.117 -3.949 1.00 84.12 372 SER A C 1
ATOM 2878 O O . SER A 1 372 ? 2.775 19.802 -4.762 1.00 84.12 372 SER A O 1
ATOM 2880 N N . GLY A 1 373 ? 4.244 18.159 -4.318 1.00 82.50 373 GLY A N 1
ATOM 2881 C CA . GLY A 1 373 ? 4.575 17.848 -5.709 1.00 82.50 373 GLY A CA 1
ATOM 2882 C C . GLY A 1 373 ? 3.393 17.372 -6.563 1.00 82.50 373 GLY A C 1
ATOM 2883 O O . GLY A 1 373 ? 3.401 17.611 -7.765 1.00 82.50 373 GLY A O 1
ATOM 2884 N N . TYR A 1 374 ? 2.370 16.738 -5.979 1.00 86.81 374 TYR A N 1
ATOM 2885 C CA . TYR A 1 374 ? 1.196 16.261 -6.723 1.00 86.81 374 TYR A CA 1
ATOM 2886 C C . TYR A 1 374 ? 0.323 17.420 -7.217 1.00 86.81 374 TYR A C 1
ATOM 2888 O O . TYR A 1 374 ? -0.201 17.392 -8.332 1.00 86.81 374 TYR A O 1
ATOM 2896 N N . THR A 1 375 ? 0.185 18.463 -6.395 1.00 81.94 375 THR A N 1
ATOM 2897 C CA . THR A 1 375 ? -0.621 19.652 -6.710 1.00 81.94 375 THR A CA 1
ATOM 2898 C C . THR A 1 375 ? 0.188 20.809 -7.300 1.00 81.94 375 THR A C 1
ATOM 2900 O O . THR A 1 375 ? -0.398 21.708 -7.900 1.00 81.94 375 THR A O 1
ATOM 2903 N N . ALA A 1 376 ? 1.513 20.819 -7.127 1.00 79.50 376 ALA A N 1
ATOM 2904 C CA . ALA A 1 376 ? 2.396 21.878 -7.617 1.00 79.50 376 ALA A CA 1
ATOM 2905 C C . ALA A 1 376 ? 2.395 21.990 -9.150 1.00 79.50 376 ALA A C 1
ATOM 2907 O O . ALA A 1 376 ? 2.075 21.037 -9.862 1.00 79.50 376 ALA A O 1
ATOM 2908 N N . ASN A 1 377 ? 2.781 23.170 -9.652 1.00 75.94 377 ASN A N 1
ATOM 2909 C CA . ASN A 1 377 ? 2.980 23.458 -11.079 1.00 75.94 377 ASN A CA 1
ATOM 2910 C C . ASN A 1 377 ? 1.804 22.992 -11.950 1.00 75.94 377 ASN A C 1
ATOM 2912 O O . ASN A 1 377 ? 1.986 22.310 -12.955 1.00 75.94 377 ASN A O 1
ATOM 2916 N N . SER A 1 378 ? 0.580 23.305 -11.517 1.00 78.06 378 SER A N 1
ATOM 2917 C CA . SER A 1 378 ? -0.662 22.913 -12.200 1.00 78.06 378 SER A CA 1
ATOM 2918 C C . SER A 1 378 ? -0.855 21.395 -12.353 1.00 78.06 378 SER A C 1
ATOM 2920 O O . SER A 1 378 ? -1.603 20.945 -13.219 1.00 78.06 378 SER A O 1
ATOM 2922 N N . GLY A 1 379 ? -0.223 20.586 -11.496 1.00 78.12 379 GLY A N 1
ATOM 2923 C CA . GLY A 1 379 ? -0.368 19.131 -11.487 1.00 78.12 379 GLY A CA 1
ATOM 2924 C C . GLY A 1 379 ? 0.504 18.386 -12.498 1.00 78.12 379 GLY A C 1
ATOM 2925 O O . GLY A 1 379 ? 0.162 17.267 -12.872 1.00 78.12 379 GLY A O 1
ATOM 2926 N N . GLN A 1 380 ? 1.631 18.957 -12.930 1.00 81.50 380 GLN A N 1
ATOM 2927 C CA . GLN A 1 380 ? 2.549 18.323 -13.894 1.00 81.50 380 GLN A CA 1
ATOM 2928 C C . GLN A 1 380 ? 3.076 16.938 -13.477 1.00 81.50 380 GLN A C 1
ATOM 2930 O O . GLN A 1 380 ? 3.502 16.164 -14.333 1.00 81.50 380 GLN A O 1
ATOM 2935 N N . ALA A 1 381 ? 3.079 16.614 -12.181 1.00 88.00 381 ALA A N 1
ATOM 2936 C CA . ALA A 1 381 ? 3.518 15.315 -11.666 1.00 88.00 381 ALA A CA 1
ATOM 2937 C C . ALA A 1 381 ? 2.357 14.357 -11.340 1.00 88.00 381 ALA A C 1
ATOM 2939 O O . ALA A 1 381 ? 2.603 13.276 -10.809 1.00 88.00 381 ALA A O 1
ATOM 2940 N N . LYS A 1 382 ? 1.099 14.717 -11.640 1.00 91.31 382 LYS A N 1
ATOM 2941 C CA . LYS A 1 382 ? -0.075 13.892 -11.298 1.00 91.31 382 LYS A CA 1
ATOM 2942 C C . LYS A 1 382 ? 0.038 12.478 -11.852 1.00 91.31 382 LYS A C 1
ATOM 2944 O O . LYS A 1 382 ? -0.007 11.528 -11.080 1.00 91.31 382 LYS A O 1
ATOM 2949 N N . THR A 1 383 ? 0.261 12.351 -13.158 1.00 94.19 383 THR A N 1
ATOM 2950 C CA . THR A 1 383 ? 0.433 11.065 -13.846 1.00 94.19 383 THR A CA 1
ATOM 2951 C C . THR A 1 383 ? 1.559 10.239 -13.228 1.00 94.19 383 THR A C 1
ATOM 2953 O O . THR A 1 383 ? 1.385 9.053 -12.973 1.00 94.19 383 THR A O 1
ATOM 2956 N N . TYR A 1 384 ? 2.693 10.874 -12.915 1.00 93.81 384 TYR A N 1
ATOM 2957 C CA . TYR A 1 384 ? 3.813 10.209 -12.253 1.00 93.81 384 TYR A CA 1
ATOM 2958 C C . TYR A 1 384 ? 3.396 9.607 -10.907 1.00 93.81 384 TYR A C 1
ATOM 2960 O O . TYR A 1 384 ? 3.599 8.419 -10.684 1.00 93.81 384 TYR A O 1
ATOM 2968 N N . TYR A 1 385 ? 2.764 10.389 -10.028 1.00 94.38 385 TYR A N 1
ATOM 2969 C CA . TYR A 1 385 ? 2.326 9.898 -8.719 1.00 94.38 385 TYR A CA 1
ATOM 2970 C C . TYR A 1 385 ? 1.223 8.844 -8.811 1.00 94.38 385 TYR A C 1
ATOM 2972 O O . TYR A 1 385 ? 1.173 7.952 -7.963 1.00 94.38 385 TYR A O 1
ATOM 2980 N N . VAL A 1 386 ? 0.372 8.920 -9.841 1.00 97.25 386 VAL A N 1
ATOM 2981 C CA . VAL A 1 386 ? -0.578 7.854 -10.168 1.00 97.25 386 VAL A CA 1
ATOM 2982 C C . VAL A 1 386 ? 0.208 6.572 -10.404 1.00 97.25 386 VAL A C 1
ATOM 2984 O O . VAL A 1 386 ? 0.141 5.682 -9.561 1.00 97.25 386 VAL A O 1
ATOM 2987 N N . PHE A 1 387 ? 1.034 6.500 -11.448 1.00 97.88 387 PHE A N 1
ATOM 2988 C CA . PHE A 1 387 ? 1.796 5.286 -11.748 1.00 97.88 387 PHE A CA 1
ATOM 2989 C C . PHE A 1 387 ? 2.673 4.830 -10.576 1.00 97.88 387 PHE A C 1
ATOM 2991 O O . PHE A 1 387 ? 2.600 3.663 -10.202 1.00 97.88 387 PHE A O 1
ATOM 2998 N N . ARG A 1 388 ? 3.415 5.738 -9.930 1.00 95.81 388 ARG A N 1
ATOM 2999 C CA . ARG A 1 388 ? 4.258 5.437 -8.761 1.00 95.81 388 ARG A CA 1
ATOM 3000 C C . ARG A 1 388 ? 3.477 4.710 -7.668 1.00 95.81 388 ARG A C 1
ATOM 3002 O O . ARG A 1 388 ? 3.922 3.672 -7.194 1.00 95.81 388 ARG A O 1
ATOM 3009 N N . SER A 1 389 ? 2.302 5.219 -7.294 1.00 97.31 389 SER A N 1
ATOM 3010 C CA . SER A 1 389 ? 1.493 4.609 -6.231 1.00 97.31 389 SER A CA 1
ATOM 3011 C C . SER A 1 389 ? 1.014 3.191 -6.568 1.00 97.31 389 SER A C 1
ATOM 3013 O O . SER A 1 389 ? 0.982 2.336 -5.685 1.00 97.31 389 SER A O 1
ATOM 3015 N N . TYR A 1 390 ? 0.685 2.917 -7.836 1.00 98.31 390 TYR A N 1
ATOM 3016 C CA . TYR A 1 390 ? 0.331 1.567 -8.281 1.00 98.31 390 TYR A CA 1
ATOM 3017 C C . TYR A 1 390 ? 1.568 0.660 -8.371 1.00 98.31 390 TYR A C 1
ATOM 3019 O O . TYR A 1 390 ? 1.481 -0.503 -7.992 1.00 98.31 390 TYR A O 1
ATOM 3027 N N . MET A 1 391 ? 2.730 1.175 -8.785 1.00 98.31 391 MET A N 1
ATOM 3028 C CA . MET A 1 391 ? 3.980 0.401 -8.821 1.00 98.31 391 MET A CA 1
ATOM 3029 C C . MET A 1 391 ? 4.462 0.009 -7.418 1.00 98.31 391 MET A C 1
ATOM 3031 O O . MET A 1 391 ? 4.839 -1.139 -7.210 1.00 98.31 391 MET A O 1
ATOM 3035 N N . GLU A 1 392 ? 4.374 0.901 -6.428 1.00 97.25 392 GLU A N 1
ATOM 3036 C CA . GLU A 1 392 ? 4.678 0.581 -5.020 1.00 97.25 392 GLU A CA 1
ATOM 3037 C C . GLU A 1 392 ? 3.730 -0.488 -4.453 1.00 97.25 392 GLU A C 1
ATOM 3039 O O . GLU A 1 392 ? 4.126 -1.352 -3.664 1.00 97.25 392 GLU A O 1
ATOM 3044 N N . GLN A 1 393 ? 2.463 -0.453 -4.868 1.00 97.31 393 GLN A N 1
ATOM 3045 C CA . GLN A 1 393 ? 1.483 -1.476 -4.526 1.00 97.31 393 GLN A CA 1
ATOM 3046 C C . GLN A 1 393 ? 1.810 -2.820 -5.201 1.00 97.31 393 GLN A C 1
ATOM 3048 O O . GLN A 1 393 ? 1.770 -3.853 -4.532 1.00 97.31 393 GLN A O 1
ATOM 3053 N N . LEU A 1 394 ? 2.193 -2.823 -6.480 1.00 98.56 394 LEU A N 1
ATOM 3054 C CA . LEU A 1 394 ? 2.616 -4.039 -7.179 1.00 98.56 394 LEU A CA 1
ATOM 3055 C C . LEU A 1 394 ? 3.894 -4.635 -6.579 1.00 98.56 394 LEU A C 1
ATOM 3057 O O . LEU A 1 394 ? 3.941 -5.844 -6.349 1.00 98.56 394 LEU A O 1
ATOM 3061 N N . GLU A 1 395 ? 4.874 -3.803 -6.218 1.00 98.06 395 GLU A N 1
ATOM 3062 C CA . GLU A 1 395 ? 6.067 -4.232 -5.480 1.00 98.06 395 GLU A CA 1
ATOM 3063 C C . GLU A 1 395 ? 5.678 -4.911 -4.159 1.00 98.06 395 GLU A C 1
ATOM 3065 O O . GLU A 1 395 ? 6.161 -5.999 -3.845 1.00 98.06 395 GLU A O 1
ATOM 3070 N N . TYR A 1 396 ? 4.734 -4.324 -3.416 1.00 95.75 396 TYR A N 1
ATOM 3071 C CA . TYR A 1 396 ? 4.229 -4.901 -2.168 1.00 95.75 396 TYR A CA 1
ATOM 3072 C C . TYR A 1 396 ? 3.523 -6.255 -2.358 1.00 95.75 396 TYR A C 1
ATOM 3074 O O . TYR A 1 396 ? 3.606 -7.123 -1.481 1.00 95.75 396 TYR A O 1
ATOM 3082 N N . THR A 1 397 ? 2.835 -6.451 -3.485 1.00 96.62 397 THR A N 1
ATOM 3083 C CA . THR A 1 397 ? 2.193 -7.733 -3.835 1.00 96.62 397 THR A CA 1
ATOM 3084 C C . THR A 1 397 ? 3.159 -8.768 -4.422 1.00 96.62 397 THR A C 1
ATOM 3086 O O . THR A 1 397 ? 2.841 -9.956 -4.427 1.00 96.62 397 THR A O 1
ATOM 3089 N N . GLY A 1 398 ? 4.349 -8.341 -4.860 1.00 97.81 398 GLY A N 1
ATOM 3090 C CA . GLY A 1 398 ? 5.349 -9.177 -5.529 1.00 97.81 398 GLY A CA 1
ATOM 3091 C C . GLY A 1 398 ? 5.195 -9.276 -7.053 1.00 97.81 398 GLY A C 1
ATOM 3092 O O . GLY A 1 398 ? 5.825 -10.149 -7.653 1.00 97.81 398 GLY A O 1
ATOM 3093 N N . GLY A 1 399 ? 4.372 -8.420 -7.668 1.00 98.31 399 GLY A N 1
ATOM 3094 C CA . GLY A 1 399 ? 4.094 -8.393 -9.107 1.00 98.31 399 GLY A CA 1
ATOM 3095 C C . GLY A 1 399 ? 2.613 -8.226 -9.442 1.00 98.31 399 GLY A C 1
ATOM 3096 O O . GLY A 1 399 ? 1.757 -8.244 -8.562 1.00 98.31 399 GLY A O 1
ATOM 3097 N N . GLY A 1 400 ? 2.294 -8.110 -10.729 1.00 98.56 400 GLY A N 1
ATOM 3098 C CA . GLY A 1 400 ? 0.916 -8.018 -11.210 1.00 98.56 400 GLY A CA 1
ATOM 3099 C C . GLY A 1 400 ? 0.780 -7.267 -12.530 1.00 98.56 400 GLY A C 1
ATOM 3100 O O . GLY A 1 400 ? 1.748 -7.115 -13.274 1.00 98.56 400 GLY A O 1
ATOM 3101 N N . THR A 1 401 ? -0.431 -6.804 -12.823 1.00 98.75 401 THR A N 1
ATOM 3102 C CA . THR A 1 401 ? -0.789 -6.226 -14.120 1.00 98.75 401 THR A CA 1
ATOM 3103 C C . THR A 1 401 ? -1.339 -4.812 -13.973 1.00 98.75 401 THR A C 1
ATOM 3105 O O . THR A 1 401 ? -2.240 -4.562 -13.173 1.00 98.75 401 THR A O 1
ATOM 3108 N N . ILE A 1 402 ? -0.865 -3.889 -14.808 1.00 98.75 402 ILE A N 1
ATOM 3109 C CA . ILE A 1 402 ? -1.533 -2.611 -15.076 1.00 98.75 402 ILE A CA 1
ATOM 3110 C C . ILE A 1 402 ? -2.026 -2.624 -16.519 1.00 98.75 402 ILE A C 1
ATOM 3112 O O . ILE A 1 402 ? -1.253 -2.866 -17.438 1.00 98.75 402 ILE A O 1
ATOM 3116 N N . THR A 1 403 ? -3.305 -2.322 -16.722 1.00 98.81 403 THR A N 1
ATOM 3117 C CA . THR A 1 403 ? -3.865 -1.996 -18.038 1.00 98.81 403 THR A CA 1
ATOM 3118 C C . THR A 1 403 ? -4.071 -0.490 -18.130 1.00 98.81 403 THR A C 1
ATOM 3120 O O . THR A 1 403 ? -4.846 0.081 -17.362 1.00 98.81 403 THR A O 1
ATOM 3123 N N . VAL A 1 404 ? -3.374 0.165 -19.049 1.00 98.81 404 VAL A N 1
ATOM 3124 C CA . VAL A 1 404 ? -3.496 1.599 -19.317 1.00 98.81 404 VAL A CA 1
ATOM 3125 C C . VAL A 1 404 ? -4.501 1.785 -20.445 1.00 98.81 404 VAL A C 1
ATOM 3127 O O . VAL A 1 404 ? -4.295 1.290 -21.550 1.00 98.81 404 VAL A O 1
ATOM 3130 N N . ALA A 1 405 ? -5.602 2.463 -20.141 1.00 98.69 405 ALA A N 1
ATOM 3131 C CA . ALA A 1 405 ? -6.664 2.745 -21.092 1.00 98.69 405 ALA A CA 1
ATOM 3132 C C . ALA A 1 405 ? -6.254 3.821 -22.101 1.00 98.69 405 ALA A C 1
ATOM 3134 O O . ALA A 1 405 ? -5.382 4.634 -21.810 1.00 98.69 405 ALA A O 1
ATOM 3135 N N . ALA A 1 406 ? -6.922 3.860 -23.255 1.00 98.50 406 ALA A N 1
ATOM 3136 C CA . ALA A 1 406 ? -6.726 4.896 -24.268 1.00 98.50 406 ALA A CA 1
ATOM 3137 C C . ALA A 1 406 ? -6.705 6.316 -23.665 1.00 98.50 406 ALA A C 1
ATOM 3139 O O . ALA A 1 406 ? -7.542 6.665 -22.826 1.00 98.50 406 ALA A O 1
ATOM 3140 N N . GLY A 1 407 ? -5.763 7.146 -24.114 1.00 98.25 407 GLY A N 1
ATOM 3141 C CA . GLY A 1 407 ? -5.576 8.500 -23.600 1.00 98.25 407 GLY A CA 1
ATOM 3142 C C . GLY A 1 407 ? -4.122 8.964 -23.623 1.00 98.25 407 GLY A C 1
ATOM 3143 O O . GLY A 1 407 ? -3.201 8.184 -23.864 1.00 98.25 407 GLY A O 1
ATOM 3144 N N . THR A 1 408 ? -3.920 10.254 -23.349 1.00 97.62 408 THR A N 1
ATOM 3145 C CA . THR A 1 408 ? -2.588 10.870 -23.273 1.00 97.62 408 THR A CA 1
ATOM 3146 C C . THR A 1 408 ? -2.156 11.043 -21.820 1.00 97.62 408 THR A C 1
ATOM 3148 O O . THR A 1 408 ? -2.825 11.721 -21.041 1.00 97.62 408 THR A O 1
ATOM 3151 N N . TYR A 1 409 ? -0.997 10.490 -21.479 1.00 97.38 409 TYR A N 1
ATOM 3152 C CA . TYR A 1 409 ? -0.416 10.485 -20.141 1.00 97.38 409 TYR A CA 1
ATOM 3153 C C . TYR A 1 409 ? 0.931 11.202 -20.167 1.00 97.38 409 TYR A C 1
ATOM 3155 O O . TYR A 1 409 ? 1.902 10.708 -20.736 1.00 97.38 409 TYR A O 1
ATOM 3163 N N . THR A 1 410 ? 1.008 12.376 -19.544 1.00 93.75 410 THR A N 1
ATOM 3164 C CA . THR A 1 410 ? 2.243 13.168 -19.515 1.00 93.75 410 THR A CA 1
ATOM 3165 C C . THR A 1 410 ? 3.120 12.801 -18.320 1.00 93.75 410 THR A C 1
ATOM 3167 O O . THR A 1 410 ? 2.668 12.850 -17.176 1.00 93.75 410 THR A O 1
ATOM 3170 N N . LEU A 1 411 ? 4.387 12.456 -18.563 1.00 92.19 411 LEU A N 1
ATOM 3171 C CA . LEU A 1 411 ? 5.361 12.091 -17.532 1.00 92.19 411 LEU A CA 1
ATOM 3172 C C . LEU A 1 411 ? 6.479 13.132 -17.426 1.00 92.19 411 LEU A C 1
ATOM 3174 O O . LEU A 1 411 ? 7.350 13.281 -18.288 1.00 92.19 411 LEU A O 1
ATOM 3178 N N . SER A 1 412 ? 6.461 13.863 -16.316 1.00 86.38 412 SER A N 1
ATOM 3179 C CA . SER A 1 412 ? 7.526 14.795 -15.934 1.00 86.38 412 SER A CA 1
ATOM 3180 C C . SER A 1 412 ? 8.702 14.097 -15.245 1.00 86.38 412 SER A C 1
ATOM 3182 O O . SER A 1 412 ? 9.827 14.576 -15.358 1.00 86.38 412 SER A O 1
ATOM 3184 N N . HIS A 1 413 ? 8.457 12.948 -14.612 1.00 88.06 413 HIS A N 1
ATOM 3185 C CA . HIS A 1 413 ? 9.419 12.176 -13.822 1.00 88.06 413 HIS A CA 1
ATOM 3186 C C . HIS A 1 413 ? 9.358 10.697 -14.211 1.00 88.06 413 HIS A C 1
ATOM 3188 O O . HIS A 1 413 ? 8.326 10.239 -14.712 1.00 88.06 413 HIS A O 1
ATOM 3194 N N . SER A 1 414 ? 10.442 9.976 -13.943 1.00 91.06 414 SER A N 1
ATOM 3195 C CA . SER A 1 414 ? 10.570 8.551 -14.231 1.00 91.06 414 SER A CA 1
ATOM 3196 C C . SER A 1 414 ? 9.674 7.700 -13.343 1.00 91.06 414 SER A C 1
ATOM 3198 O O . SER A 1 414 ? 9.671 7.857 -12.128 1.00 91.06 414 SER A O 1
ATOM 3200 N N . VAL A 1 415 ? 8.954 6.751 -13.926 1.00 95.12 415 VAL A N 1
ATOM 3201 C CA . VAL A 1 415 ? 8.193 5.738 -13.193 1.00 95.12 415 VAL A CA 1
ATOM 3202 C C . VAL A 1 415 ? 9.053 4.485 -13.038 1.00 95.12 415 VAL A C 1
ATOM 3204 O O . VAL A 1 415 ? 9.354 3.816 -14.023 1.00 95.12 415 VAL A O 1
ATOM 3207 N N . CYS A 1 416 ? 9.408 4.152 -11.798 1.00 96.50 416 CYS A N 1
ATOM 3208 C CA . CYS A 1 416 ? 10.096 2.909 -11.451 1.00 96.50 416 CYS A CA 1
ATOM 3209 C C . CYS A 1 416 ? 9.142 1.704 -11.552 1.00 96.50 416 CYS A C 1
ATOM 3211 O O . CYS A 1 416 ? 8.053 1.734 -10.971 1.00 96.50 416 CYS A O 1
ATOM 3213 N N . ILE A 1 417 ? 9.538 0.647 -12.264 1.00 98.38 417 ILE A N 1
ATOM 3214 C CA . ILE A 1 417 ? 8.761 -0.586 -12.451 1.00 98.38 417 ILE A CA 1
ATOM 3215 C C . ILE A 1 417 ? 9.443 -1.750 -11.713 1.00 98.38 417 ILE A C 1
ATOM 3217 O O . ILE A 1 417 ? 10.560 -2.121 -12.085 1.00 98.38 417 ILE A O 1
ATOM 3221 N N . PRO A 1 418 ? 8.795 -2.368 -10.704 1.00 98.56 418 PRO A N 1
ATOM 3222 C CA . PRO A 1 418 ? 9.352 -3.502 -9.969 1.00 98.56 418 PRO A CA 1
ATOM 3223 C C . PRO A 1 418 ? 9.257 -4.814 -10.762 1.00 98.56 418 PRO A C 1
ATOM 3225 O O . PRO A 1 418 ? 8.638 -4.889 -11.823 1.00 98.56 418 PRO A O 1
ATOM 3228 N N . SER A 1 419 ? 9.851 -5.876 -10.218 1.00 98.75 419 SER A N 1
ATOM 3229 C CA . SER A 1 419 ? 9.803 -7.215 -10.807 1.00 98.75 419 SER A CA 1
ATOM 3230 C C . SER A 1 419 ? 8.384 -7.785 -10.934 1.00 98.75 419 SER A C 1
ATOM 3232 O O . SER A 1 419 ? 7.488 -7.456 -10.155 1.00 98.75 419 SER A O 1
ATOM 3234 N N . ASN A 1 420 ? 8.218 -8.727 -11.866 1.00 98.81 420 ASN A N 1
ATOM 3235 C CA . ASN A 1 420 ? 7.000 -9.493 -12.135 1.00 98.81 420 ASN A CA 1
ATOM 3236 C C . ASN A 1 420 ? 5.799 -8.616 -12.528 1.00 98.81 420 ASN A C 1
ATOM 3238 O O . ASN A 1 420 ? 4.657 -8.932 -12.184 1.00 98.81 420 ASN A O 1
ATOM 3242 N N . VAL A 1 421 ? 6.048 -7.503 -13.223 1.00 98.88 421 VAL A N 1
ATOM 3243 C CA . VAL A 1 421 ? 5.010 -6.562 -13.657 1.00 98.88 421 VAL A CA 1
ATOM 3244 C C . VAL A 1 421 ? 4.778 -6.643 -15.159 1.00 98.88 421 VAL A C 1
ATOM 3246 O O . VAL A 1 421 ? 5.711 -6.587 -15.957 1.00 98.88 421 VAL A O 1
ATOM 3249 N N . THR A 1 422 ? 3.508 -6.707 -15.550 1.00 98.88 422 THR A N 1
ATOM 3250 C CA . THR A 1 422 ? 3.069 -6.491 -16.932 1.00 98.88 422 THR A CA 1
ATOM 3251 C C . THR A 1 422 ? 2.310 -5.173 -17.030 1.00 98.88 422 THR A C 1
ATOM 3253 O O . THR A 1 422 ? 1.331 -4.962 -16.314 1.00 98.88 422 THR A O 1
ATOM 3256 N N . VAL A 1 423 ? 2.733 -4.291 -17.931 1.00 98.88 423 VAL A N 1
ATOM 3257 C CA . VAL A 1 423 ? 2.000 -3.077 -18.296 1.00 98.88 423 VAL A CA 1
ATOM 3258 C C . VAL A 1 423 ? 1.463 -3.244 -19.713 1.00 98.88 423 VAL A C 1
ATOM 3260 O O . VAL A 1 423 ? 2.220 -3.250 -20.682 1.00 98.88 423 VAL A O 1
ATOM 3263 N N . ASN A 1 424 ? 0.145 -3.391 -19.813 1.00 98.75 424 ASN A N 1
ATOM 3264 C CA . ASN A 1 424 ? -0.589 -3.483 -21.066 1.00 98.75 424 ASN A CA 1
ATOM 3265 C C . ASN A 1 424 ? -1.129 -2.102 -21.426 1.00 98.75 424 ASN A C 1
ATOM 3267 O O . ASN A 1 424 ? -1.966 -1.558 -20.707 1.00 98.75 424 ASN A O 1
ATOM 3271 N N . PHE A 1 425 ? -0.686 -1.544 -22.539 1.00 98.81 425 PHE A N 1
ATOM 3272 C CA . PHE A 1 425 ? -1.222 -0.310 -23.091 1.00 98.81 425 PHE A CA 1
ATOM 3273 C C . PHE A 1 425 ? -2.288 -0.667 -24.129 1.00 98.81 425 PHE A C 1
ATOM 3275 O O . PHE A 1 425 ? -2.066 -1.498 -25.012 1.00 98.81 425 PHE A O 1
ATOM 3282 N N . GLU A 1 426 ? -3.484 -0.108 -23.982 1.00 98.62 426 GLU A N 1
ATOM 3283 C CA . GLU A 1 426 ? -4.557 -0.278 -24.960 1.00 98.62 426 GLU A CA 1
ATOM 3284 C C . GLU A 1 426 ? -4.305 0.538 -26.237 1.00 98.62 426 GLU A C 1
ATOM 3286 O O . GLU A 1 426 ? -3.418 1.396 -26.306 1.00 98.62 426 GLU A O 1
ATOM 3291 N N . ASP A 1 427 ? -5.120 0.269 -27.255 1.00 98.56 427 ASP A N 1
ATOM 3292 C CA . ASP A 1 427 ? -5.138 1.055 -28.485 1.00 98.56 427 ASP A CA 1
ATOM 3293 C C . ASP A 1 427 ? -5.465 2.524 -28.183 1.00 98.56 427 ASP A C 1
ATOM 3295 O O . ASP A 1 427 ? -6.348 2.823 -27.379 1.00 98.56 427 ASP A O 1
ATOM 3299 N N . GLY A 1 428 ? -4.720 3.449 -28.791 1.00 98.19 428 GLY A N 1
ATOM 3300 C CA . GLY A 1 428 ? -4.859 4.887 -28.554 1.00 98.19 428 GLY A CA 1
ATOM 3301 C C . GLY A 1 428 ? -4.173 5.418 -27.289 1.00 98.19 428 GLY A C 1
ATOM 3302 O O . GLY A 1 428 ? -4.412 6.566 -26.905 1.00 98.19 428 GLY A O 1
ATOM 3303 N N . VAL A 1 429 ? -3.329 4.630 -26.613 1.00 98.88 429 VAL A N 1
ATOM 3304 C CA . VAL A 1 429 ? -2.484 5.147 -25.523 1.00 98.88 429 VAL A CA 1
ATOM 3305 C C . VAL A 1 429 ? -1.311 5.958 -26.067 1.00 98.88 429 VAL A C 1
ATOM 3307 O O . VAL A 1 429 ? -0.529 5.472 -26.881 1.00 98.88 429 VAL A O 1
ATOM 3310 N N . LYS A 1 430 ? -1.110 7.156 -25.516 1.00 98.69 430 LYS A N 1
ATOM 3311 C CA . LYS A 1 430 ? 0.099 7.959 -25.701 1.00 98.69 430 LYS A CA 1
ATOM 3312 C C . LYS A 1 430 ? 0.740 8.284 -24.353 1.00 98.69 430 LYS A C 1
ATOM 3314 O O . LYS A 1 430 ? 0.179 9.049 -23.573 1.00 98.69 430 LYS A O 1
ATOM 3319 N N . ILE A 1 431 ? 1.934 7.762 -24.086 1.00 98.38 431 ILE A N 1
ATOM 3320 C CA . ILE A 1 431 ? 2.785 8.224 -22.982 1.00 98.38 431 ILE A CA 1
ATOM 3321 C C . ILE A 1 431 ? 3.706 9.306 -23.537 1.00 98.38 431 ILE A C 1
ATOM 3323 O O . ILE A 1 431 ? 4.425 9.064 -24.499 1.00 98.38 431 ILE A O 1
ATOM 3327 N N . GLN A 1 432 ? 3.674 10.509 -22.971 1.00 96.06 432 GLN A N 1
ATOM 3328 C CA . GLN A 1 432 ? 4.433 11.645 -23.489 1.00 96.06 432 GLN A CA 1
ATOM 3329 C C . GLN A 1 432 ? 5.365 12.216 -22.423 1.00 96.06 432 GLN A C 1
ATOM 3331 O O . GLN A 1 432 ? 4.923 12.588 -21.333 1.00 96.06 432 GLN A O 1
ATOM 3336 N N . LYS A 1 433 ? 6.653 12.350 -22.739 1.00 92.25 433 LYS A N 1
ATOM 3337 C CA . LYS A 1 433 ? 7.590 13.061 -21.871 1.00 92.25 433 LYS A CA 1
ATOM 3338 C C . LYS A 1 433 ? 7.244 14.543 -21.881 1.00 92.25 433 LYS A C 1
ATOM 3340 O O . LYS A 1 433 ? 7.003 15.140 -22.924 1.00 92.25 433 LYS A O 1
ATOM 3345 N N . VAL A 1 434 ? 7.277 15.154 -20.704 1.00 88.38 434 VAL A N 1
ATOM 3346 C CA . VAL A 1 434 ? 7.248 16.611 -20.569 1.00 88.38 434 VAL A CA 1
ATOM 3347 C C . VAL A 1 434 ? 8.429 17.083 -19.731 1.00 88.38 434 VAL A C 1
ATOM 3349 O O . VAL A 1 434 ? 8.882 16.384 -18.816 1.00 88.38 434 VAL A O 1
ATOM 3352 N N . LYS A 1 435 ? 8.943 18.277 -20.032 1.00 78.50 435 LYS A N 1
ATOM 3353 C CA . LYS A 1 435 ? 9.927 18.950 -19.182 1.00 78.50 435 LYS A CA 1
ATOM 3354 C C . LYS A 1 435 ? 9.234 19.394 -17.898 1.00 78.50 435 LYS A C 1
ATOM 3356 O O . LYS A 1 435 ? 8.248 20.126 -17.949 1.00 78.50 435 LYS A O 1
ATOM 3361 N N . ALA A 1 436 ? 9.750 18.975 -16.751 1.00 70.31 436 ALA A N 1
ATOM 3362 C CA . ALA A 1 436 ? 9.276 19.520 -15.491 1.00 70.31 436 ALA A CA 1
ATOM 3363 C C . ALA A 1 436 ? 9.802 20.954 -15.318 1.00 70.31 436 ALA A C 1
ATOM 3365 O O . ALA A 1 436 ? 10.963 21.238 -15.619 1.00 70.31 436 ALA A O 1
ATOM 3366 N N . VAL A 1 437 ? 8.968 21.861 -14.819 1.00 66.38 437 VAL A N 1
ATOM 3367 C CA . VAL A 1 437 ? 9.391 23.218 -14.437 1.00 66.38 437 VAL A CA 1
ATOM 3368 C C . VAL A 1 437 ? 9.283 23.376 -12.924 1.00 66.38 437 VAL A C 1
ATOM 3370 O O . VAL A 1 437 ? 8.389 22.793 -12.318 1.00 66.38 437 VAL A O 1
ATOM 3373 N N . ASN A 1 438 ? 10.182 24.155 -12.311 1.00 61.69 438 ASN A N 1
ATOM 3374 C CA . ASN A 1 438 ? 10.109 24.569 -10.901 1.00 61.69 438 ASN A CA 1
ATOM 3375 C C . ASN A 1 438 ? 9.868 23.415 -9.900 1.00 61.69 438 ASN A C 1
ATOM 3377 O O . ASN A 1 438 ? 8.949 23.476 -9.081 1.00 61.69 438 ASN A O 1
ATOM 3381 N N . THR A 1 439 ? 10.655 22.339 -9.976 1.00 59.88 439 THR A N 1
ATOM 3382 C CA . THR A 1 439 ? 10.563 21.188 -9.060 1.00 59.88 439 THR A CA 1
ATOM 3383 C C . THR A 1 439 ? 11.955 20.741 -8.602 1.00 59.88 439 THR A C 1
ATOM 3385 O O . THR A 1 439 ? 12.919 20.860 -9.352 1.00 59.88 439 THR A O 1
ATOM 3388 N N . ASN A 1 440 ? 12.041 20.236 -7.366 1.00 53.94 440 ASN A N 1
ATOM 3389 C CA . ASN A 1 440 ? 13.269 19.722 -6.739 1.00 53.94 440 ASN A CA 1
ATOM 3390 C C . ASN A 1 440 ? 13.483 18.213 -6.971 1.00 53.94 440 ASN A C 1
ATOM 3392 O O . ASN A 1 440 ? 14.433 17.637 -6.450 1.00 53.94 440 ASN A O 1
ATOM 3396 N N . LEU A 1 441 ? 12.566 17.553 -7.677 1.00 54.59 441 LEU A N 1
ATOM 3397 C CA . LEU A 1 441 ? 12.707 16.153 -8.075 1.00 54.59 441 LEU A CA 1
ATOM 3398 C C . LEU A 1 441 ? 13.706 16.053 -9.250 1.00 54.59 441 LEU A C 1
ATOM 3400 O O . LEU A 1 441 ? 13.950 17.046 -9.932 1.00 54.59 441 LEU A O 1
ATOM 3404 N N . ALA A 1 442 ? 14.303 14.886 -9.504 1.00 52.28 442 ALA A N 1
ATOM 3405 C CA . ALA A 1 442 ? 15.145 14.676 -10.690 1.00 52.28 442 ALA A CA 1
ATOM 3406 C C . ALA A 1 442 ? 14.255 14.639 -11.950 1.00 52.28 442 ALA A C 1
ATOM 3408 O O . ALA A 1 442 ? 13.263 13.915 -11.974 1.00 52.28 442 ALA A O 1
ATOM 3409 N N . THR A 1 443 ? 14.526 15.459 -12.972 1.00 51.84 443 THR A N 1
ATOM 3410 C CA . THR A 1 443 ? 13.461 15.932 -13.894 1.00 51.84 443 THR A CA 1
ATOM 3411 C C . THR A 1 443 ? 13.634 15.594 -15.369 1.00 51.84 443 THR A C 1
ATOM 3413 O O . THR A 1 443 ? 12.824 16.018 -16.200 1.00 51.84 443 THR A O 1
ATOM 3416 N N . ASN A 1 444 ? 14.673 14.854 -15.742 1.00 54.06 444 ASN A N 1
ATOM 3417 C CA . ASN A 1 444 ? 15.212 15.049 -17.085 1.00 54.06 444 ASN A CA 1
ATOM 3418 C C . ASN A 1 444 ? 15.950 13.853 -17.688 1.00 54.06 444 ASN A C 1
ATOM 3420 O O . ASN A 1 444 ? 16.872 14.073 -18.461 1.00 54.06 444 ASN A O 1
ATOM 3424 N N . LYS A 1 445 ? 15.533 12.613 -17.401 1.00 70.00 445 LYS A N 1
ATOM 3425 C CA . LYS A 1 445 ? 16.027 11.470 -18.181 1.00 70.00 445 LYS A CA 1
ATOM 3426 C C . LYS A 1 445 ? 14.900 10.595 -18.716 1.00 70.00 445 LYS A C 1
ATOM 3428 O O . LYS A 1 445 ? 14.662 10.663 -19.907 1.00 70.00 445 LYS A O 1
ATOM 3433 N N . THR A 1 446 ? 14.109 9.897 -17.903 1.00 89.25 446 THR A N 1
ATOM 3434 C CA . THR A 1 446 ? 13.331 8.763 -18.451 1.00 89.25 446 THR A CA 1
ATOM 3435 C C . THR A 1 446 ? 11.818 8.857 -18.239 1.00 89.25 446 THR A C 1
ATOM 3437 O O . THR A 1 446 ? 11.351 9.579 -17.359 1.00 89.25 446 THR A O 1
ATOM 3440 N N . MET A 1 447 ? 11.025 8.152 -19.056 1.00 95.31 447 MET A N 1
ATOM 3441 C CA . MET A 1 447 ? 9.619 7.861 -18.739 1.00 95.31 447 MET A CA 1
ATOM 3442 C C . MET A 1 447 ? 9.492 6.660 -17.792 1.00 95.31 447 MET A C 1
ATOM 3444 O O . MET A 1 447 ? 8.872 6.796 -16.740 1.00 95.31 447 MET A O 1
ATOM 3448 N N . PHE A 1 448 ? 10.094 5.514 -18.130 1.00 97.38 448 PHE A N 1
ATOM 3449 C CA . PHE A 1 448 ? 10.069 4.291 -17.320 1.00 97.38 448 PHE A CA 1
ATOM 3450 C C . PHE A 1 448 ? 11.474 3.792 -16.971 1.00 97.38 448 PHE A C 1
ATOM 3452 O O . PHE A 1 448 ? 12.306 3.596 -17.852 1.00 97.38 448 PHE A O 1
ATOM 3459 N N . GLU A 1 449 ? 11.714 3.524 -15.691 1.00 95.69 449 GLU A N 1
ATOM 3460 C CA . GLU A 1 449 ? 12.949 2.913 -15.191 1.00 95.69 449 GLU A CA 1
ATOM 3461 C C . GLU A 1 449 ? 12.648 1.500 -14.690 1.00 95.69 449 GLU A C 1
ATOM 3463 O O . GLU A 1 449 ? 11.787 1.309 -13.829 1.00 95.69 449 GLU A O 1
ATOM 3468 N N . LEU A 1 450 ? 13.341 0.490 -15.215 1.00 97.19 450 LEU A N 1
ATOM 3469 C CA . LEU A 1 450 ? 13.152 -0.903 -14.801 1.00 97.19 450 LEU A CA 1
ATOM 3470 C C . LEU A 1 450 ? 13.948 -1.194 -13.525 1.00 97.19 450 LEU A C 1
ATOM 3472 O O . LEU A 1 450 ? 14.948 -1.909 -13.524 1.00 97.19 450 LEU A O 1
ATOM 3476 N N . VAL A 1 451 ? 13.473 -0.604 -12.434 1.00 94.88 451 VAL A N 1
ATOM 3477 C CA . VAL A 1 451 ? 14.010 -0.717 -11.081 1.00 94.88 451 VAL A CA 1
ATOM 3478 C C . VAL A 1 451 ? 12.851 -0.719 -10.074 1.00 94.88 451 VAL A C 1
ATOM 3480 O O . VAL A 1 451 ? 11.848 -0.037 -10.305 1.00 94.88 451 VAL A O 1
ATOM 3483 N N . PRO A 1 452 ? 12.925 -1.457 -8.951 1.00 95.94 452 PRO A N 1
ATOM 3484 C CA . PRO A 1 452 ? 11.871 -1.402 -7.945 1.00 95.94 452 PRO A CA 1
ATOM 3485 C C . PRO A 1 452 ? 11.774 -0.006 -7.302 1.00 95.94 452 PRO A C 1
ATOM 3487 O O . PRO A 1 452 ? 12.814 0.559 -6.952 1.00 95.94 452 PRO A O 1
ATOM 3490 N N . PRO A 1 453 ? 10.564 0.546 -7.072 1.00 95.44 453 PRO A N 1
ATOM 3491 C CA . PRO A 1 453 ? 10.391 1.831 -6.388 1.00 95.44 453 PRO A CA 1
ATOM 3492 C C . PRO A 1 453 ? 11.135 1.940 -5.049 1.00 95.44 453 PRO A C 1
ATOM 3494 O O . PRO A 1 453 ? 11.664 3.002 -4.734 1.00 95.44 453 PRO A O 1
ATOM 3497 N N . SER A 1 454 ? 11.247 0.853 -4.273 1.00 95.62 454 SER A N 1
ATOM 3498 C CA . SER A 1 454 ? 12.006 0.847 -3.007 1.00 95.62 454 SER A CA 1
ATOM 3499 C C . SER A 1 454 ? 13.523 1.040 -3.152 1.00 95.62 454 SER A C 1
ATOM 3501 O O . SER A 1 454 ? 14.208 1.279 -2.153 1.00 95.62 454 SER A O 1
ATOM 3503 N N . LYS A 1 455 ? 14.060 0.913 -4.370 1.00 94.12 455 LYS A N 1
ATOM 3504 C CA . LYS A 1 455 ? 15.481 1.097 -4.696 1.00 94.12 455 LYS A CA 1
ATOM 3505 C C . LYS A 1 455 ? 15.770 2.444 -5.351 1.00 94.12 455 LYS A C 1
ATOM 3507 O O . LYS A 1 455 ? 16.935 2.824 -5.452 1.00 94.12 455 LYS A O 1
ATOM 3512 N N . GLU A 1 456 ? 14.733 3.185 -5.737 1.00 86.88 456 GLU A N 1
ATOM 3513 C CA . GLU A 1 456 ? 14.851 4.555 -6.233 1.00 86.88 456 GLU A CA 1
ATOM 3514 C C . GLU A 1 456 ? 15.582 5.419 -5.184 1.00 86.88 456 GLU A C 1
ATOM 3516 O O . GLU A 1 456 ? 15.121 5.586 -4.055 1.00 86.88 456 GLU A O 1
ATOM 3521 N N . GLY A 1 457 ? 16.767 5.929 -5.532 1.00 85.44 457 GLY A N 1
ATOM 3522 C CA . GLY A 1 457 ? 17.601 6.746 -4.640 1.00 85.44 457 GLY A CA 1
ATOM 3523 C C . GLY A 1 457 ? 18.426 5.979 -3.594 1.00 85.44 457 GLY A C 1
ATOM 3524 O O . GLY A 1 457 ? 19.104 6.607 -2.779 1.00 85.44 457 GLY A O 1
ATOM 3525 N N . VAL A 1 458 ? 18.416 4.639 -3.597 1.00 93.06 458 VAL A N 1
ATOM 3526 C CA . VAL A 1 458 ? 19.277 3.837 -2.710 1.00 93.06 458 VAL A CA 1
ATOM 3527 C C . VAL A 1 458 ? 20.598 3.540 -3.411 1.00 93.06 458 VAL A C 1
ATOM 3529 O O . VAL A 1 458 ? 20.661 2.669 -4.278 1.00 93.06 458 VAL A O 1
ATOM 3532 N N . LYS A 1 459 ? 21.657 4.252 -3.011 1.00 94.44 459 LYS A N 1
ATOM 3533 C CA . LYS A 1 459 ? 22.970 4.202 -3.669 1.00 94.44 459 LYS A CA 1
ATOM 3534 C C . LYS A 1 459 ? 23.577 2.795 -3.719 1.00 94.44 459 LYS A C 1
ATOM 3536 O O . LYS A 1 459 ? 23.550 2.095 -2.706 1.00 94.44 459 LYS A O 1
ATOM 3541 N N . ASN A 1 460 ? 24.173 2.425 -4.857 1.00 94.12 460 ASN A N 1
ATOM 3542 C CA . ASN A 1 460 ? 24.934 1.186 -5.074 1.00 94.12 460 ASN A CA 1
ATOM 3543 C C . ASN A 1 460 ? 24.200 -0.082 -4.597 1.00 94.12 460 ASN A C 1
ATOM 3545 O O . ASN A 1 460 ? 24.802 -0.972 -3.993 1.00 94.12 460 ASN A O 1
ATOM 3549 N N . SER A 1 461 ? 22.881 -0.145 -4.789 1.00 95.31 461 SER A N 1
ATOM 3550 C CA . SER A 1 461 ? 22.040 -1.184 -4.186 1.00 95.31 461 SER A CA 1
ATOM 3551 C C . SER A 1 461 ? 21.720 -2.353 -5.115 1.00 95.31 461 SER A C 1
ATOM 3553 O O . SER A 1 461 ? 21.148 -3.345 -4.651 1.00 95.31 461 SER A O 1
ATOM 3555 N N . ILE A 1 462 ? 22.081 -2.244 -6.397 1.00 95.94 462 ILE A N 1
ATOM 3556 C CA . ILE A 1 462 ? 21.773 -3.217 -7.447 1.00 95.94 462 ILE A CA 1
ATOM 3557 C C . ILE A 1 462 ? 23.028 -3.489 -8.283 1.00 95.94 462 ILE A C 1
ATOM 3559 O O . ILE A 1 462 ? 23.732 -2.556 -8.653 1.00 95.94 462 ILE A O 1
ATOM 3563 N N . GLY A 1 463 ? 23.278 -4.766 -8.576 1.00 96.19 463 GLY A N 1
ATOM 3564 C CA . GLY A 1 463 ? 24.400 -5.256 -9.378 1.00 96.19 463 GLY A CA 1
ATOM 3565 C C . GLY A 1 463 ? 24.089 -6.588 -10.053 1.00 96.19 463 GLY A C 1
ATOM 3566 O O . GLY A 1 463 ? 23.073 -7.224 -9.737 1.00 96.19 463 GLY A O 1
ATOM 3567 N N . GLY A 1 464 ? 24.960 -7.048 -10.949 1.00 97.38 464 GLY A N 1
ATOM 3568 C CA . GLY A 1 464 ? 24.750 -8.264 -11.735 1.00 97.38 464 GLY A CA 1
ATOM 3569 C C . GLY A 1 464 ? 23.463 -8.174 -12.555 1.00 97.38 464 GLY A C 1
ATOM 3570 O O . GLY A 1 464 ? 23.253 -7.202 -13.268 1.00 97.38 464 GLY A O 1
ATOM 3571 N N . TYR A 1 465 ? 22.568 -9.150 -12.390 1.00 97.62 465 TYR A N 1
ATOM 3572 C CA . TYR A 1 465 ? 21.215 -9.151 -12.972 1.00 97.62 465 TYR A CA 1
ATOM 3573 C C . TYR A 1 465 ? 20.115 -9.097 -11.887 1.00 97.62 465 TYR A C 1
ATOM 3575 O O . TYR A 1 465 ? 19.066 -9.734 -12.000 1.00 97.62 465 TYR A O 1
ATOM 3583 N N . ASN A 1 466 ? 20.382 -8.392 -10.778 1.00 96.56 466 ASN A N 1
ATOM 3584 C CA . ASN A 1 466 ? 19.518 -8.357 -9.585 1.00 96.56 466 ASN A CA 1
ATOM 3585 C C . ASN A 1 466 ? 18.601 -7.121 -9.493 1.00 96.56 466 ASN A C 1
ATOM 3587 O O . ASN A 1 466 ? 18.084 -6.814 -8.417 1.00 96.56 466 ASN A O 1
ATOM 3591 N N . GLY A 1 467 ? 18.435 -6.384 -10.590 1.00 95.75 467 GLY A N 1
ATOM 3592 C CA . GLY A 1 467 ? 17.450 -5.315 -10.740 1.00 95.75 467 GLY A CA 1
ATOM 3593 C C . GLY A 1 467 ? 16.037 -5.866 -10.933 1.00 95.75 467 GLY A C 1
ATOM 3594 O O . GLY A 1 467 ? 15.708 -6.954 -10.455 1.00 95.75 467 GLY A O 1
ATOM 3595 N N . SER A 1 468 ? 15.178 -5.124 -11.634 1.00 98.31 468 SER A N 1
ATOM 3596 C CA . SER A 1 468 ? 13.833 -5.621 -11.942 1.00 98.31 468 SER A CA 1
ATOM 3597 C C . SER A 1 468 ? 13.884 -6.821 -12.888 1.00 98.31 468 SER A C 1
ATOM 3599 O O . SER A 1 468 ? 14.639 -6.840 -13.862 1.00 98.31 468 SER A O 1
ATOM 3601 N N . GLN A 1 469 ? 13.057 -7.827 -12.604 1.00 98.56 469 GLN A N 1
ATOM 3602 C CA . GLN A 1 469 ? 13.009 -9.082 -13.353 1.00 98.56 469 GLN A CA 1
ATOM 3603 C C . GLN A 1 469 ? 11.598 -9.391 -13.847 1.00 98.56 469 GLN A C 1
ATOM 3605 O O . GLN A 1 469 ? 10.633 -9.064 -13.163 1.00 98.56 469 GLN A O 1
ATOM 3610 N N . ASN A 1 470 ? 11.460 -10.082 -14.979 1.00 98.88 470 ASN A N 1
ATOM 3611 C CA . ASN A 1 470 ? 10.168 -10.530 -15.517 1.00 98.88 470 ASN A CA 1
ATOM 3612 C C . ASN A 1 470 ? 9.198 -9.358 -15.759 1.00 98.88 470 ASN A C 1
ATOM 3614 O O . ASN A 1 470 ? 8.060 -9.368 -15.281 1.00 98.88 470 ASN A O 1
ATOM 3618 N N . VAL A 1 471 ? 9.663 -8.326 -16.466 1.00 98.94 471 VAL A N 1
ATOM 3619 C CA . VAL A 1 471 ? 8.856 -7.143 -16.796 1.00 98.94 471 VAL A CA 1
ATOM 3620 C C . VAL A 1 471 ? 8.406 -7.205 -18.250 1.00 98.94 471 VAL A C 1
ATOM 3622 O O . VAL A 1 471 ? 9.201 -7.502 -19.140 1.00 98.94 471 VAL A O 1
ATOM 3625 N N . THR A 1 472 ? 7.132 -6.904 -18.500 1.00 98.94 472 THR A N 1
ATOM 3626 C CA . THR A 1 472 ? 6.584 -6.770 -19.856 1.00 98.94 472 THR A CA 1
ATOM 3627 C C . THR A 1 472 ? 5.957 -5.393 -20.048 1.00 98.94 472 THR A C 1
ATOM 3629 O O . THR A 1 472 ? 5.084 -5.004 -19.277 1.00 98.94 472 THR A O 1
ATOM 3632 N N . LEU A 1 473 ? 6.368 -4.681 -21.097 1.00 98.88 473 LEU A N 1
ATOM 3633 C CA . LEU A 1 473 ? 5.720 -3.476 -21.617 1.00 98.88 473 LEU A CA 1
ATOM 3634 C C . LEU A 1 473 ? 5.124 -3.817 -22.983 1.00 98.88 473 LEU A C 1
ATOM 3636 O O . LEU A 1 473 ? 5.861 -4.092 -23.929 1.00 98.88 473 LEU A O 1
ATOM 3640 N N . GLN A 1 474 ? 3.798 -3.840 -23.084 1.00 98.44 474 GLN A N 1
ATOM 3641 C CA . GLN A 1 474 ? 3.110 -4.327 -24.276 1.00 98.44 474 GLN A CA 1
ATOM 3642 C C . GLN A 1 474 ? 2.066 -3.328 -24.758 1.00 98.44 474 GLN A C 1
ATOM 3644 O O . GLN A 1 474 ? 1.087 -3.069 -24.062 1.00 98.44 474 GLN A O 1
ATOM 3649 N N . GLY A 1 475 ? 2.255 -2.812 -25.969 1.00 98.19 475 GLY A N 1
ATOM 3650 C CA . GLY A 1 475 ? 1.222 -2.075 -26.684 1.00 98.19 475 GLY A CA 1
ATOM 3651 C C . GLY A 1 475 ? 0.214 -2.995 -27.369 1.00 98.19 475 GLY A C 1
ATOM 3652 O O . GLY A 1 475 ? 0.508 -4.145 -27.717 1.00 98.19 475 GLY A O 1
ATOM 3653 N N . ASN A 1 476 ? -0.987 -2.470 -27.576 1.00 92.69 476 ASN A N 1
ATOM 3654 C CA . ASN A 1 476 ? -2.006 -3.047 -28.442 1.00 92.69 476 ASN A CA 1
ATOM 3655 C C . ASN A 1 476 ? -2.451 -1.944 -29.405 1.00 92.69 476 ASN A C 1
ATOM 3657 O O . ASN A 1 476 ? -2.813 -0.864 -28.958 1.00 92.69 476 ASN A O 1
ATOM 3661 N N . GLY A 1 477 ? -2.416 -2.189 -30.716 1.00 91.88 477 GLY A N 1
ATOM 3662 C CA . GLY A 1 477 ? -2.771 -1.167 -31.704 1.00 91.88 477 GLY A CA 1
ATOM 3663 C C . GLY A 1 477 ? -1.784 0.009 -31.729 1.00 91.88 477 GLY A C 1
ATOM 3664 O O . GLY A 1 477 ? -0.585 -0.183 -31.901 1.00 91.88 477 GLY A O 1
ATOM 3665 N N . SER A 1 478 ? -2.295 1.229 -31.591 1.00 95.31 478 SER A N 1
ATOM 3666 C CA . SER A 1 478 ? -1.599 2.504 -31.820 1.00 95.31 478 SER A CA 1
ATOM 3667 C C . SER A 1 478 ? -0.901 3.094 -30.580 1.00 95.31 478 SER A C 1
ATOM 3669 O O . SER A 1 478 ? -0.916 4.305 -30.366 1.00 95.31 478 SER A O 1
ATOM 3671 N N . THR A 1 479 ? -0.281 2.259 -29.737 1.00 98.69 479 THR A N 1
ATOM 3672 C CA . THR A 1 479 ? 0.443 2.734 -28.542 1.00 98.69 479 THR A CA 1
ATOM 3673 C C . THR A 1 479 ? 1.700 3.540 -28.907 1.00 98.69 479 THR A C 1
ATOM 3675 O O . THR A 1 479 ? 2.580 3.035 -29.605 1.00 98.69 479 THR A O 1
ATOM 3678 N N . ILE A 1 480 ? 1.830 4.760 -28.367 1.00 98.81 480 ILE A N 1
ATOM 3679 C CA . ILE A 1 480 ? 2.955 5.677 -28.625 1.00 98.81 480 ILE A CA 1
ATOM 3680 C C . ILE A 1 480 ? 3.677 6.067 -27.329 1.00 98.81 480 ILE A C 1
ATOM 3682 O O . ILE A 1 480 ? 3.046 6.539 -26.381 1.00 98.81 480 ILE A O 1
ATOM 3686 N N . PHE A 1 481 ? 5.005 5.951 -27.314 1.00 98.69 481 PHE A N 1
ATOM 3687 C CA . PHE A 1 481 ? 5.902 6.562 -26.330 1.00 98.69 481 PHE A CA 1
ATOM 3688 C C . PHE A 1 481 ? 6.634 7.740 -26.987 1.00 98.69 481 PHE A C 1
ATOM 3690 O O . PHE A 1 481 ? 7.547 7.569 -27.790 1.00 98.69 481 PHE A O 1
ATOM 3697 N N . ASP A 1 482 ? 6.211 8.955 -26.654 1.00 98.06 482 ASP A N 1
ATOM 3698 C CA . ASP A 1 482 ? 6.642 10.194 -27.298 1.00 98.06 482 ASP A CA 1
ATOM 3699 C C . ASP A 1 482 ? 7.611 10.979 -26.406 1.00 98.06 482 ASP A C 1
ATOM 3701 O O . ASP A 1 482 ? 7.193 11.603 -25.425 1.00 98.06 482 ASP A O 1
ATOM 3705 N N . CYS A 1 483 ? 8.904 10.985 -26.744 1.00 95.31 483 CYS A N 1
ATOM 3706 C CA . CYS A 1 483 ? 9.918 11.784 -26.043 1.00 95.31 483 CYS A CA 1
ATOM 3707 C C . CYS A 1 483 ? 9.728 13.300 -26.257 1.00 95.31 483 CYS A C 1
ATOM 3709 O O . CYS A 1 483 ? 10.324 14.106 -25.534 1.00 95.31 483 CYS A O 1
ATOM 3711 N N . ALA A 1 484 ? 8.858 13.699 -27.194 1.00 94.50 484 ALA A N 1
ATOM 3712 C CA . ALA A 1 484 ? 8.445 15.075 -27.469 1.00 94.50 484 ALA A CA 1
ATOM 3713 C C . ALA A 1 484 ? 9.616 16.038 -27.736 1.00 94.50 484 ALA A C 1
ATOM 3715 O O . ALA A 1 484 ? 9.543 17.223 -27.404 1.00 94.50 484 ALA A O 1
ATOM 3716 N N . TYR A 1 485 ? 10.722 15.520 -28.277 1.00 92.12 485 TYR A N 1
ATOM 3717 C CA . TYR A 1 485 ? 12.003 16.213 -28.422 1.00 92.12 485 TYR A CA 1
ATOM 3718 C C . TYR A 1 485 ? 12.499 16.875 -27.128 1.00 92.12 485 TYR A C 1
ATOM 3720 O O . TYR A 1 485 ? 13.239 17.868 -27.156 1.00 92.12 485 TYR A O 1
ATOM 3728 N N . THR A 1 486 ? 12.095 16.342 -25.973 1.00 90.06 486 THR A N 1
ATOM 3729 C CA . THR A 1 486 ? 12.626 16.770 -24.683 1.00 90.06 486 THR A CA 1
ATOM 3730 C C . THR A 1 486 ? 14.105 16.407 -24.655 1.00 90.06 486 THR A C 1
ATOM 3732 O O . THR A 1 486 ? 14.457 15.249 -24.843 1.00 90.06 486 THR A O 1
ATOM 3735 N N . LEU A 1 487 ? 14.966 17.407 -24.457 1.00 88.00 487 LEU A N 1
ATOM 3736 C CA . LEU A 1 487 ? 16.415 17.224 -24.506 1.00 88.00 487 LEU A CA 1
ATOM 3737 C C . LEU A 1 487 ? 16.869 16.117 -23.543 1.00 88.00 487 LEU A C 1
ATOM 3739 O O . LEU A 1 487 ? 16.569 16.187 -22.348 1.00 88.00 487 LEU A O 1
ATOM 3743 N N . ASN A 1 488 ? 17.619 15.155 -24.080 1.00 86.38 488 ASN A N 1
ATOM 3744 C CA . ASN A 1 488 ? 18.164 13.982 -23.401 1.00 86.38 488 ASN A CA 1
ATOM 3745 C C . ASN A 1 488 ? 17.106 13.077 -22.744 1.00 86.38 488 ASN A C 1
ATOM 3747 O O . ASN A 1 488 ? 17.389 12.409 -21.747 1.00 86.38 488 ASN A O 1
ATOM 3751 N N . ALA A 1 489 ? 15.873 13.089 -23.259 1.00 89.50 489 ALA A N 1
ATOM 3752 C CA . ALA A 1 489 ? 14.817 12.230 -22.754 1.00 89.50 489 ALA A CA 1
ATOM 3753 C C . ALA A 1 489 ? 14.874 10.828 -23.366 1.00 89.50 489 ALA A C 1
ATOM 3755 O O . ALA A 1 489 ? 14.866 10.665 -24.580 1.00 89.50 489 ALA A O 1
ATOM 3756 N N . MET A 1 490 ? 14.795 9.830 -22.498 1.00 93.00 490 MET A N 1
ATOM 3757 C CA . MET A 1 490 ? 14.696 8.419 -22.820 1.00 93.00 490 MET A CA 1
ATOM 3758 C C . MET A 1 490 ? 13.293 7.897 -22.507 1.00 93.00 490 MET A C 1
ATOM 3760 O O . MET A 1 490 ? 12.622 8.356 -21.575 1.00 93.00 490 MET A O 1
ATOM 3764 N N . ALA A 1 491 ? 12.823 6.916 -23.269 1.00 96.94 491 ALA A N 1
ATOM 3765 C CA . ALA A 1 491 ? 11.526 6.305 -23.010 1.00 96.94 491 ALA A CA 1
ATOM 3766 C C . ALA A 1 491 ? 11.650 5.199 -21.954 1.00 96.94 491 ALA A C 1
ATOM 3768 O O . ALA A 1 491 ? 10.904 5.194 -20.973 1.00 96.94 491 ALA A O 1
ATOM 3769 N N . VAL A 1 492 ? 12.625 4.302 -22.108 1.00 98.25 492 VAL A N 1
ATOM 3770 C CA . VAL A 1 492 ? 12.866 3.197 -21.171 1.00 98.25 492 VAL A CA 1
ATOM 3771 C C . VAL A 1 492 ? 14.344 3.136 -20.809 1.00 98.25 492 VAL A C 1
ATOM 3773 O O . VAL A 1 492 ? 15.202 3.194 -21.681 1.00 98.25 492 VAL A O 1
ATOM 3776 N N . VAL A 1 493 ? 14.636 2.991 -19.521 1.00 96.06 493 VAL A N 1
ATOM 3777 C CA . VAL A 1 493 ? 15.984 2.720 -19.014 1.00 96.06 493 VAL A CA 1
ATOM 3778 C C . VAL A 1 493 ? 15.960 1.435 -18.210 1.00 96.06 493 VAL A C 1
ATOM 3780 O O . VAL A 1 493 ? 15.064 1.221 -17.387 1.00 96.06 493 VAL A O 1
ATOM 3783 N N . MET A 1 494 ? 16.976 0.602 -18.404 1.00 95.88 494 MET A N 1
ATOM 3784 C CA . MET A 1 494 ? 17.226 -0.561 -17.567 1.00 95.88 494 MET A CA 1
ATOM 3785 C C . MET A 1 494 ? 18.717 -0.739 -17.283 1.00 95.88 494 MET A C 1
ATOM 3787 O O . MET A 1 494 ? 19.568 -0.473 -18.124 1.00 95.88 494 MET A O 1
ATOM 3791 N N . GLY A 1 495 ? 19.000 -1.202 -16.069 1.00 94.00 495 GLY A N 1
ATOM 3792 C CA . GLY A 1 495 ? 20.324 -1.543 -15.567 1.00 94.00 495 GLY A CA 1
ATOM 3793 C C . GLY A 1 495 ? 20.179 -2.752 -14.656 1.00 94.00 495 GLY A C 1
ATOM 3794 O O . GLY A 1 495 ? 19.302 -2.748 -13.790 1.00 94.00 495 GLY A O 1
ATOM 3795 N N . HIS A 1 496 ? 21.002 -3.783 -14.841 1.00 97.81 496 HIS A N 1
ATOM 3796 C CA . HIS A 1 496 ? 20.957 -5.003 -14.024 1.00 97.81 496 HIS A CA 1
ATOM 3797 C C . HIS A 1 496 ? 19.627 -5.775 -14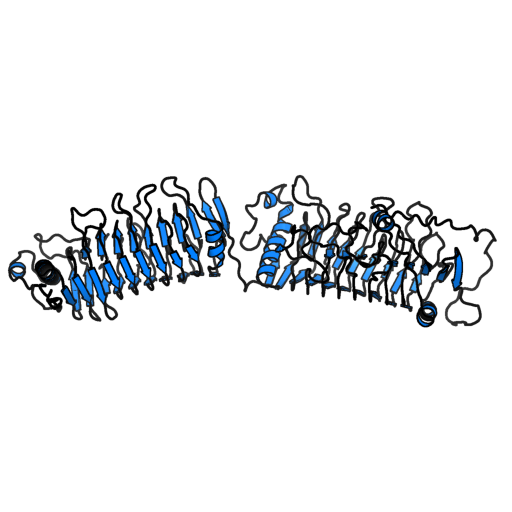.110 1.00 97.81 496 HIS A C 1
ATOM 3799 O O . HIS A 1 496 ? 19.287 -6.518 -13.190 1.00 97.81 496 HIS A O 1
ATOM 3805 N N . ALA A 1 497 ? 18.847 -5.606 -15.178 1.00 98.44 497 ALA A N 1
ATOM 3806 C CA . ALA A 1 497 ? 17.527 -6.215 -15.312 1.00 98.44 497 ALA A CA 1
ATOM 3807 C C . ALA A 1 497 ? 17.596 -7.629 -15.916 1.00 98.44 497 ALA A C 1
ATOM 3809 O O . ALA A 1 497 ? 18.587 -8.007 -16.549 1.00 98.44 497 ALA A O 1
ATOM 3810 N N . GLN A 1 498 ? 16.531 -8.420 -15.746 1.00 98.62 498 GLN A N 1
ATOM 3811 C CA . GLN A 1 498 ? 16.454 -9.764 -16.330 1.00 98.62 498 GLN A CA 1
ATOM 3812 C C . GLN A 1 498 ? 15.065 -10.112 -16.877 1.00 98.62 498 GLN A C 1
ATOM 3814 O O . GLN A 1 498 ? 14.057 -9.828 -16.238 1.00 98.62 498 GLN A O 1
ATOM 3819 N N . ASN A 1 499 ? 14.998 -10.821 -18.007 1.00 98.88 499 ASN A N 1
ATOM 3820 C CA . ASN A 1 499 ? 13.749 -11.324 -18.598 1.00 98.88 499 ASN A CA 1
ATOM 3821 C C . ASN A 1 499 ? 12.767 -10.179 -18.899 1.00 98.88 499 ASN A C 1
ATOM 3823 O O . ASN A 1 499 ? 11.683 -10.089 -18.315 1.00 98.88 499 ASN A O 1
ATOM 3827 N N . ILE A 1 500 ? 13.174 -9.280 -19.791 1.00 98.94 500 ILE A N 1
ATOM 3828 C CA . ILE A 1 500 ? 12.422 -8.070 -20.133 1.00 98.94 500 ILE A CA 1
ATOM 3829 C C . ILE A 1 500 ? 11.821 -8.216 -21.527 1.00 98.94 500 ILE A C 1
ATOM 3831 O O . ILE A 1 500 ? 12.516 -8.599 -22.464 1.00 98.94 500 ILE A O 1
ATOM 3835 N N . ASN A 1 501 ? 10.539 -7.888 -21.672 1.00 98.88 501 ASN A N 1
ATOM 3836 C CA . ASN A 1 501 ? 9.836 -7.895 -22.952 1.00 98.88 501 ASN A CA 1
ATOM 3837 C C . ASN A 1 501 ? 9.257 -6.507 -23.241 1.00 98.88 501 ASN A C 1
ATOM 3839 O O . ASN A 1 501 ? 8.465 -5.994 -22.452 1.00 98.88 501 ASN A O 1
ATOM 3843 N N . ILE A 1 502 ? 9.611 -5.915 -24.378 1.00 98.94 502 ILE A N 1
ATOM 3844 C CA . ILE A 1 502 ? 9.069 -4.639 -24.858 1.00 98.94 502 ILE A CA 1
ATOM 3845 C C . ILE A 1 502 ? 8.517 -4.880 -26.257 1.00 98.94 502 ILE A C 1
ATOM 3847 O O . ILE A 1 502 ? 9.281 -5.208 -27.163 1.00 98.94 502 ILE A O 1
ATOM 3851 N N . ARG A 1 503 ? 7.199 -4.750 -26.440 1.00 98.75 503 ARG A N 1
ATOM 3852 C CA . ARG A 1 503 ? 6.564 -5.132 -27.705 1.00 98.75 503 ARG A CA 1
ATOM 3853 C C . ARG A 1 503 ? 5.447 -4.214 -28.170 1.00 98.75 503 ARG A C 1
ATOM 3855 O O . ARG A 1 503 ? 4.678 -3.715 -27.350 1.00 98.75 503 ARG A O 1
ATOM 3862 N N . ASN A 1 504 ? 5.310 -4.092 -29.491 1.00 98.75 504 ASN A N 1
ATOM 3863 C CA . ASN A 1 504 ? 4.212 -3.386 -30.166 1.00 98.75 504 ASN A CA 1
ATOM 3864 C C . ASN A 1 504 ? 4.066 -1.908 -29.737 1.00 98.75 504 ASN A C 1
ATOM 3866 O O . ASN A 1 504 ? 2.953 -1.439 -29.500 1.00 98.75 504 ASN A O 1
ATOM 3870 N N . ILE A 1 505 ? 5.175 -1.182 -29.575 1.00 98.94 505 ILE A N 1
ATOM 3871 C CA . ILE A 1 505 ? 5.174 0.232 -29.161 1.00 98.94 505 ILE A CA 1
ATOM 3872 C C . ILE A 1 505 ? 5.853 1.084 -30.236 1.00 98.94 505 ILE A C 1
ATOM 3874 O O . ILE A 1 505 ? 6.918 0.726 -30.746 1.00 98.94 505 ILE A O 1
ATOM 3878 N N . ALA A 1 506 ? 5.252 2.232 -30.550 1.00 98.88 506 ALA A N 1
ATOM 3879 C CA . ALA A 1 506 ? 5.862 3.262 -31.380 1.00 98.88 506 ALA A CA 1
ATOM 3880 C C . ALA A 1 506 ? 6.583 4.304 -30.510 1.00 98.88 506 ALA A C 1
ATOM 3882 O O . ALA A 1 506 ? 5.956 5.051 -29.766 1.00 98.88 506 ALA A O 1
ATOM 3883 N N . PHE A 1 507 ? 7.902 4.371 -30.613 1.00 98.88 507 PHE A N 1
ATOM 3884 C CA . PHE A 1 507 ? 8.766 5.353 -29.972 1.00 98.88 507 PHE A CA 1
ATOM 3885 C C . PHE A 1 507 ? 9.014 6.531 -30.920 1.00 98.88 507 PHE A C 1
ATOM 3887 O O . PHE A 1 507 ? 9.436 6.322 -32.059 1.00 98.88 507 PHE A O 1
ATOM 3894 N N . THR A 1 508 ? 8.747 7.763 -30.479 1.00 98.50 508 THR A N 1
ATOM 3895 C CA . THR A 1 508 ? 8.812 8.944 -31.361 1.00 98.50 508 THR A CA 1
ATOM 3896 C C . THR A 1 508 ? 9.517 10.149 -30.745 1.00 98.50 508 THR A C 1
ATOM 3898 O O . THR A 1 508 ? 9.403 10.387 -29.540 1.00 98.50 508 THR A O 1
ATOM 3901 N N . ASN A 1 509 ? 10.136 10.971 -31.596 1.00 96.56 509 ASN A N 1
ATOM 3902 C CA . ASN A 1 509 ? 10.627 12.317 -31.282 1.00 96.56 509 ASN A CA 1
ATOM 3903 C C . ASN A 1 509 ? 11.744 12.356 -30.220 1.00 96.56 509 ASN A C 1
ATOM 3905 O O . ASN A 1 509 ? 11.606 13.017 -29.186 1.00 96.56 509 ASN A O 1
ATOM 3909 N N . GLU A 1 510 ? 12.845 11.648 -30.455 1.00 93.31 510 GLU A N 1
ATOM 3910 C CA . GLU A 1 510 ? 14.042 11.670 -29.596 1.00 93.31 510 GLU A CA 1
ATOM 3911 C C . GLU A 1 510 ? 14.850 12.963 -29.822 1.00 93.31 510 GLU A C 1
ATOM 3913 O O . GLU A 1 510 ? 14.894 13.478 -30.941 1.00 93.31 510 GLU A O 1
ATOM 3918 N N . ASN A 1 511 ? 15.476 13.510 -28.774 1.00 90.56 511 ASN A N 1
ATOM 3919 C CA . ASN A 1 511 ? 16.406 14.632 -28.896 1.00 90.56 511 ASN A CA 1
ATOM 3920 C C . ASN A 1 511 ? 17.685 14.446 -28.058 1.00 90.56 511 ASN A C 1
ATOM 3922 O O . ASN A 1 511 ? 17.758 14.903 -26.912 1.00 90.56 511 ASN A O 1
ATOM 3926 N N . GLY A 1 512 ? 18.713 13.883 -28.686 1.00 86.38 512 GLY A N 1
ATOM 3927 C CA . GLY A 1 512 ? 20.101 13.891 -28.235 1.00 86.38 512 GLY A CA 1
ATOM 3928 C C . GLY A 1 512 ? 20.554 12.698 -27.384 1.00 86.38 512 GLY A C 1
ATOM 3929 O O . GLY A 1 512 ? 21.684 12.720 -26.895 1.00 86.38 512 GLY A O 1
ATOM 3930 N N . SER A 1 513 ? 19.716 11.680 -27.194 1.00 89.75 513 SER A N 1
ATOM 3931 C CA . SER A 1 513 ? 19.932 10.518 -26.317 1.00 89.75 513 SER A CA 1
ATOM 3932 C C . SER A 1 513 ? 19.342 9.227 -26.919 1.00 89.75 513 SER A C 1
ATOM 3934 O O . SER A 1 513 ? 19.412 9.023 -28.125 1.00 89.75 513 SER A O 1
ATOM 3936 N N . HIS A 1 514 ? 18.827 8.316 -26.093 1.00 93.81 514 HIS A N 1
ATOM 3937 C CA . HIS A 1 514 ? 18.386 6.978 -26.482 1.00 93.81 514 HIS A CA 1
ATOM 3938 C C . HIS A 1 514 ? 16.878 6.829 -26.290 1.00 93.81 514 HIS A C 1
ATOM 3940 O O . HIS A 1 514 ? 16.326 7.312 -25.308 1.00 93.81 514 HIS A O 1
ATOM 3946 N N . PHE A 1 515 ? 16.175 6.102 -27.161 1.00 98.00 515 PHE A N 1
ATOM 3947 C CA . PHE A 1 515 ? 14.805 5.705 -26.814 1.00 98.00 515 PHE A CA 1
ATOM 3948 C C . PHE A 1 515 ? 14.820 4.641 -25.712 1.00 98.00 515 PHE A C 1
ATOM 3950 O O . PHE A 1 515 ? 14.040 4.732 -24.758 1.00 98.00 515 PHE A O 1
ATOM 3957 N N . ILE A 1 516 ? 15.715 3.658 -25.838 1.00 98.50 516 ILE A N 1
ATOM 3958 C CA . ILE A 1 516 ? 15.942 2.593 -24.864 1.00 98.50 516 ILE A CA 1
ATOM 3959 C C . ILE A 1 516 ? 17.427 2.564 -24.487 1.00 98.50 516 ILE A C 1
ATOM 3961 O O . ILE A 1 516 ? 18.272 2.279 -25.331 1.00 98.50 516 ILE A O 1
ATOM 3965 N N . GLU A 1 517 ? 17.720 2.805 -23.213 1.00 96.62 517 GLU A N 1
ATOM 3966 C CA . GLU A 1 517 ? 19.033 2.567 -22.597 1.00 96.62 517 GLU A CA 1
ATOM 3967 C C . GLU A 1 517 ? 18.999 1.184 -21.930 1.00 96.62 517 GLU A C 1
ATOM 3969 O O . GLU A 1 517 ? 18.294 0.978 -20.932 1.00 96.62 517 GLU A O 1
ATOM 3974 N N . LEU A 1 518 ? 19.685 0.213 -22.530 1.00 97.81 518 LEU A N 1
ATOM 3975 C CA . LEU A 1 518 ? 19.702 -1.191 -22.131 1.00 97.81 518 LEU A CA 1
ATOM 3976 C C . LEU A 1 518 ? 21.095 -1.538 -21.614 1.00 97.81 518 LEU A C 1
ATOM 3978 O O . LEU A 1 518 ? 21.964 -1.948 -22.380 1.00 97.81 518 LEU A O 1
ATOM 3982 N N . ASN A 1 519 ? 21.294 -1.427 -20.300 1.00 96.94 519 ASN A N 1
ATOM 3983 C CA . ASN A 1 519 ? 22.613 -1.648 -19.716 1.00 96.94 519 ASN A CA 1
ATOM 3984 C C . ASN A 1 519 ? 22.620 -2.856 -18.781 1.00 96.94 519 ASN A C 1
ATOM 3986 O O . ASN A 1 519 ? 21.637 -3.132 -18.087 1.00 96.94 519 ASN A O 1
ATOM 3990 N N . SER A 1 520 ? 23.735 -3.588 -18.747 1.00 97.44 520 SER A N 1
ATOM 3991 C CA . SER A 1 520 ? 23.991 -4.684 -17.794 1.00 97.44 520 SER A CA 1
ATOM 3992 C C . SER A 1 520 ? 22.829 -5.678 -17.629 1.00 97.44 520 SER A C 1
ATOM 3994 O O . SER A 1 520 ? 22.536 -6.094 -16.512 1.00 97.44 520 SER A O 1
ATOM 3996 N N . SER A 1 521 ? 22.089 -6.005 -18.691 1.00 98.62 521 SER A N 1
ATOM 3997 C CA . SER A 1 521 ? 20.811 -6.728 -18.577 1.00 98.62 521 SER A CA 1
ATOM 3998 C C . SER A 1 521 ? 20.802 -8.041 -19.353 1.00 98.62 521 SER A C 1
ATOM 4000 O O . SER A 1 521 ? 21.449 -8.173 -20.391 1.00 98.62 521 SER A O 1
ATOM 4002 N N . LYS A 1 522 ? 20.045 -9.023 -18.853 1.00 98.81 522 LYS A N 1
ATOM 4003 C CA . LYS A 1 522 ? 20.008 -10.382 -19.402 1.00 98.81 522 LYS A CA 1
ATOM 4004 C C . LYS A 1 522 ? 18.629 -10.791 -19.904 1.00 98.81 522 LYS A C 1
ATOM 4006 O O . LYS A 1 522 ? 17.631 -10.551 -19.230 1.00 98.81 522 LYS A O 1
ATOM 4011 N N . ASN A 1 523 ? 18.570 -11.498 -21.031 1.00 98.88 523 ASN A N 1
ATOM 4012 C CA . ASN A 1 523 ? 17.325 -11.983 -21.639 1.00 98.88 523 ASN A CA 1
ATOM 4013 C C . ASN A 1 523 ? 16.341 -10.832 -21.912 1.00 98.88 523 ASN A C 1
ATOM 4015 O O . ASN A 1 523 ? 15.264 -10.756 -21.312 1.00 98.88 523 ASN A O 1
ATOM 4019 N N . VAL A 1 524 ? 16.720 -9.912 -22.796 1.00 98.94 524 VAL A N 1
ATOM 4020 C CA . VAL A 1 524 ? 15.878 -8.771 -23.184 1.00 98.94 524 VAL A CA 1
ATOM 4021 C C . VAL A 1 524 ? 15.359 -8.973 -24.601 1.00 98.94 524 VAL A C 1
ATOM 4023 O O . VAL A 1 524 ? 16.132 -9.254 -25.509 1.00 98.94 524 VAL A O 1
ATOM 4026 N N . THR A 1 525 ? 14.053 -8.819 -24.805 1.00 98.94 525 THR A N 1
ATOM 4027 C CA . THR A 1 525 ? 13.411 -8.864 -26.123 1.00 98.94 525 THR A CA 1
ATOM 4028 C C . THR A 1 525 ? 12.730 -7.535 -26.424 1.00 98.94 525 THR A C 1
ATOM 4030 O O . THR A 1 525 ? 11.877 -7.086 -25.657 1.00 98.94 525 THR A O 1
ATOM 4033 N N . VAL A 1 526 ? 13.079 -6.932 -27.561 1.00 98.94 526 VAL A N 1
ATOM 4034 C CA . VAL A 1 526 ? 12.381 -5.792 -28.164 1.00 98.94 526 VAL A CA 1
ATOM 4035 C C . VAL A 1 526 ? 11.809 -6.253 -29.500 1.00 98.94 526 VAL A C 1
ATOM 4037 O O . VAL A 1 526 ? 12.567 -6.581 -30.413 1.00 98.94 526 VAL A O 1
ATOM 4040 N N . GLU A 1 527 ? 10.486 -6.316 -29.618 1.00 98.75 527 GLU A N 1
ATOM 4041 C CA . GLU A 1 527 ? 9.837 -6.915 -30.788 1.00 98.75 527 GLU A CA 1
ATOM 4042 C C . GLU A 1 527 ? 8.672 -6.090 -31.336 1.00 98.75 527 GLU A C 1
ATOM 4044 O O . GLU A 1 527 ? 7.884 -5.521 -30.582 1.00 98.75 527 GLU A O 1
ATOM 4049 N N . ASN A 1 528 ? 8.521 -6.054 -32.661 1.00 98.69 528 ASN A N 1
ATOM 4050 C CA . ASN A 1 528 ? 7.407 -5.368 -33.331 1.00 98.69 528 ASN A CA 1
ATOM 4051 C C . ASN A 1 528 ? 7.272 -3.879 -32.940 1.00 98.69 528 ASN A C 1
ATOM 4053 O O . ASN A 1 528 ? 6.166 -3.338 -32.904 1.00 98.69 528 ASN A O 1
ATOM 4057 N N . CYS A 1 529 ? 8.376 -3.219 -32.592 1.00 98.88 529 CYS A N 1
ATOM 4058 C CA . CYS A 1 529 ? 8.390 -1.807 -32.211 1.00 98.88 529 CYS A CA 1
ATOM 4059 C C . CYS A 1 529 ? 8.807 -0.927 -33.394 1.00 98.88 529 CYS A C 1
ATOM 4061 O O . CYS A 1 529 ? 9.547 -1.362 -34.278 1.00 98.88 529 CYS A O 1
ATOM 4063 N N . SER A 1 530 ? 8.381 0.335 -33.393 1.00 98.81 530 SER A N 1
ATOM 4064 C CA . SER A 1 530 ? 8.874 1.337 -34.345 1.00 98.81 530 SER A CA 1
ATOM 4065 C C . SER A 1 530 ? 9.568 2.481 -33.620 1.00 98.81 530 SER A C 1
ATOM 4067 O O . SER A 1 530 ? 9.103 2.906 -32.573 1.00 98.81 530 SER A O 1
ATOM 4069 N N . PHE A 1 531 ? 10.641 3.009 -34.192 1.00 98.75 531 PHE A N 1
ATOM 4070 C CA . PHE A 1 531 ? 11.406 4.144 -33.685 1.00 98.75 531 PHE A CA 1
ATOM 4071 C C . PHE A 1 531 ? 11.449 5.200 -34.782 1.00 98.75 531 PHE A C 1
ATOM 4073 O O . PHE A 1 531 ? 11.861 4.908 -35.909 1.00 98.75 531 PHE A O 1
ATOM 4080 N N . THR A 1 532 ? 10.963 6.405 -34.502 1.00 98.12 532 THR A N 1
ATOM 4081 C CA . THR A 1 532 ? 10.779 7.438 -35.529 1.00 98.12 532 THR A CA 1
ATOM 4082 C C . THR A 1 532 ? 11.197 8.812 -35.031 1.00 98.12 532 THR A C 1
ATOM 4084 O O . THR A 1 532 ? 10.818 9.237 -33.943 1.00 98.12 532 THR A O 1
ATOM 4087 N N . ASP A 1 533 ? 11.968 9.491 -35.871 1.00 95.25 533 ASP A N 1
ATOM 4088 C CA . ASP A 1 533 ? 12.474 10.845 -35.697 1.00 95.25 533 ASP A CA 1
ATOM 4089 C C . ASP A 1 533 ? 13.416 11.062 -34.511 1.00 95.25 533 ASP A C 1
ATOM 4091 O O . ASP A 1 533 ? 13.023 11.186 -33.348 1.00 95.25 533 ASP A O 1
ATOM 4095 N N . PHE A 1 534 ? 14.686 11.199 -34.866 1.00 91.44 534 PHE A N 1
ATOM 4096 C CA . PHE A 1 534 ? 15.788 11.585 -34.010 1.00 91.44 534 PHE A CA 1
ATOM 4097 C C . PHE A 1 534 ? 16.216 13.015 -34.327 1.00 91.44 534 PHE A C 1
ATOM 4099 O O . PHE A 1 534 ? 16.432 13.372 -35.487 1.00 91.44 534 PHE A O 1
ATOM 4106 N N . LYS A 1 535 ? 16.388 13.838 -33.297 1.00 89.44 535 LYS A N 1
ATOM 4107 C CA . LYS A 1 535 ? 16.932 15.185 -33.429 1.00 89.44 535 LYS A CA 1
ATOM 4108 C C . LYS A 1 535 ? 18.343 15.239 -32.863 1.00 89.44 535 LYS A C 1
ATOM 4110 O O . LYS A 1 535 ? 18.554 15.058 -31.669 1.00 89.44 535 LYS A O 1
ATOM 4115 N N . ILE A 1 536 ? 19.296 15.601 -33.718 1.00 83.69 536 ILE A N 1
ATOM 4116 C CA . ILE A 1 536 ? 20.657 15.937 -33.296 1.00 83.69 536 ILE A CA 1
ATOM 4117 C C . ILE A 1 536 ? 20.604 17.191 -32.413 1.00 83.69 536 ILE A C 1
ATOM 4119 O O . ILE A 1 536 ? 20.165 18.259 -32.846 1.00 83.69 536 ILE A O 1
ATOM 4123 N N . TYR A 1 537 ? 21.077 17.061 -31.176 1.00 78.44 537 TYR A N 1
ATOM 4124 C CA . TYR A 1 537 ? 21.264 18.183 -30.258 1.00 78.44 537 TYR A CA 1
ATOM 4125 C C . TYR A 1 537 ? 22.620 18.861 -30.469 1.00 78.44 537 TYR A C 1
ATOM 4127 O O . TYR A 1 537 ? 22.717 20.086 -30.528 1.00 78.44 537 TYR A O 1
ATOM 4135 N N . ASN A 1 538 ? 23.677 18.057 -30.575 1.00 74.19 538 ASN A N 1
ATOM 4136 C CA . ASN A 1 538 ? 25.034 18.519 -30.815 1.00 74.19 538 ASN A CA 1
ATOM 4137 C C . ASN A 1 538 ? 25.855 17.470 -31.573 1.00 74.19 538 ASN A C 1
ATOM 4139 O O . ASN A 1 538 ? 25.414 16.359 -31.869 1.00 74.19 538 ASN A O 1
ATOM 4143 N N . ASN A 1 539 ? 27.104 17.826 -31.831 1.00 64.06 539 ASN A N 1
ATOM 4144 C CA . ASN A 1 539 ? 28.031 17.035 -32.615 1.00 64.06 539 ASN A CA 1
ATOM 4145 C C . ASN A 1 539 ? 28.307 15.611 -32.093 1.00 64.06 539 ASN A C 1
ATOM 4147 O O . ASN A 1 539 ? 28.688 14.773 -32.906 1.00 64.06 539 ASN A O 1
ATOM 4151 N N . LYS A 1 540 ? 28.076 15.360 -30.799 1.00 64.69 540 LYS A N 1
ATOM 4152 C CA . LYS A 1 540 ? 28.288 14.092 -30.084 1.00 64.69 540 LYS A CA 1
ATOM 4153 C C . LYS A 1 540 ? 27.006 13.266 -29.935 1.00 64.69 540 LYS A C 1
ATOM 4155 O O . LYS A 1 540 ? 27.010 12.186 -29.354 1.00 64.69 540 LYS A O 1
ATOM 4160 N N . SER A 1 541 ? 25.891 13.782 -30.446 1.00 65.19 541 SER A N 1
ATOM 4161 C CA . SER A 1 541 ? 24.561 13.233 -30.200 1.00 65.19 541 SER A CA 1
ATOM 4162 C C . SER A 1 541 ? 24.071 12.268 -31.280 1.00 65.19 541 SER A C 1
ATOM 4164 O O . SER A 1 541 ? 22.880 12.060 -31.379 1.00 65.19 541 SER A O 1
ATOM 4166 N N . HIS A 1 542 ? 24.930 11.643 -32.093 1.00 80.19 542 HIS A N 1
ATOM 4167 C CA . HIS A 1 542 ? 24.504 10.564 -33.006 1.00 80.19 542 HIS A CA 1
ATOM 4168 C C . HIS A 1 542 ? 24.255 9.253 -32.238 1.00 80.19 542 HIS A C 1
ATOM 4170 O O . HIS A 1 542 ? 24.929 8.249 -32.462 1.00 80.19 542 HIS A O 1
ATOM 4176 N N . LYS A 1 543 ? 23.340 9.304 -31.271 1.00 86.94 543 LYS A N 1
ATOM 4177 C CA . LYS A 1 543 ? 23.080 8.251 -30.294 1.00 86.94 543 LYS A CA 1
ATOM 4178 C C . LYS A 1 543 ? 22.182 7.156 -30.873 1.00 86.94 543 LYS A C 1
ATOM 4180 O O . LYS A 1 543 ? 21.444 7.356 -31.842 1.00 86.94 543 LYS A O 1
ATOM 4185 N N . GLU A 1 544 ? 22.297 5.972 -30.290 1.00 93.38 544 GLU A N 1
ATOM 4186 C CA . GLU A 1 544 ? 21.503 4.797 -30.611 1.00 93.38 544 GLU A CA 1
ATOM 4187 C C . GLU A 1 544 ? 20.044 4.959 -30.186 1.00 93.38 544 GLU A C 1
ATOM 4189 O O . GLU A 1 544 ? 19.773 5.375 -29.064 1.00 93.38 544 GLU A O 1
ATOM 4194 N N . ALA A 1 545 ? 19.092 4.525 -31.011 1.00 97.00 545 ALA A N 1
ATOM 4195 C CA . ALA A 1 545 ? 17.716 4.357 -30.554 1.00 97.00 545 ALA A CA 1
ATOM 4196 C C . ALA A 1 545 ? 17.640 3.298 -29.439 1.00 97.00 545 ALA A C 1
ATOM 4198 O O . ALA A 1 545 ? 16.939 3.509 -28.451 1.00 97.00 545 ALA A O 1
ATOM 4199 N N . ILE A 1 546 ? 18.389 2.196 -29.578 1.00 98.62 546 ILE A N 1
ATOM 4200 C CA . ILE A 1 546 ? 18.586 1.177 -28.538 1.00 98.62 546 ILE A CA 1
ATOM 4201 C C . ILE A 1 546 ? 20.084 1.053 -28.234 1.00 98.62 546 ILE A C 1
ATOM 4203 O O . ILE A 1 546 ? 20.831 0.517 -29.058 1.00 98.62 546 ILE A O 1
ATOM 4207 N N . ASN A 1 547 ? 20.502 1.533 -27.063 1.00 97.31 547 ASN A N 1
ATOM 4208 C CA . ASN A 1 547 ? 21.880 1.438 -26.581 1.00 97.31 547 ASN A CA 1
ATOM 4209 C C . ASN A 1 547 ? 22.073 0.177 -25.734 1.00 97.31 547 ASN A C 1
ATOM 4211 O O . ASN A 1 547 ? 21.282 -0.056 -24.827 1.00 97.31 547 ASN A O 1
ATOM 4215 N N . ILE A 1 548 ? 23.089 -0.633 -26.031 1.00 97.94 548 ILE A N 1
ATOM 4216 C CA . ILE A 1 548 ? 23.400 -1.899 -25.350 1.00 97.94 548 ILE A CA 1
ATOM 4217 C C . ILE A 1 548 ? 24.776 -1.782 -24.695 1.00 97.94 548 ILE A C 1
ATOM 4219 O O . ILE A 1 548 ? 25.764 -2.198 -25.285 1.00 97.94 548 ILE A O 1
ATOM 4223 N N . ASP A 1 549 ? 24.849 -1.234 -23.487 1.00 95.62 549 ASP A N 1
ATOM 4224 C CA . ASP A 1 549 ? 26.127 -0.968 -22.809 1.00 95.62 549 ASP A CA 1
ATOM 4225 C C . ASP A 1 549 ? 26.249 -1.718 -21.466 1.00 95.62 549 ASP A C 1
ATOM 4227 O O . ASP A 1 549 ? 25.366 -2.452 -21.014 1.00 95.62 549 ASP A O 1
ATOM 4231 N N . SER A 1 550 ? 27.393 -1.586 -20.804 1.00 94.75 550 SER A N 1
ATOM 4232 C CA . SER A 1 550 ? 27.580 -1.966 -19.402 1.00 94.75 550 SER A CA 1
ATOM 4233 C C . SER A 1 550 ? 27.337 -0.759 -18.489 1.00 94.75 550 SER A C 1
ATOM 4235 O O . SER A 1 550 ? 27.344 0.402 -18.904 1.00 94.75 550 SER A O 1
ATOM 4237 N N . THR A 1 551 ? 27.134 -1.015 -17.201 1.00 93.50 551 THR A N 1
ATOM 4238 C CA . THR A 1 551 ? 27.206 0.019 -16.167 1.00 93.50 551 THR A CA 1
ATOM 4239 C C . THR A 1 551 ? 28.645 0.104 -15.656 1.00 93.50 551 THR A C 1
ATOM 4241 O O . THR A 1 551 ? 29.098 -0.742 -14.889 1.00 93.50 551 THR A O 1
ATOM 4244 N N . ASP A 1 552 ? 29.384 1.123 -16.097 1.00 94.19 552 ASP A N 1
ATOM 4245 C CA . ASP A 1 552 ? 30.806 1.304 -15.779 1.00 94.19 552 ASP A CA 1
ATOM 4246 C C . ASP A 1 552 ? 31.102 2.759 -15.401 1.00 94.19 552 ASP A C 1
ATOM 4248 O O . ASP A 1 552 ? 30.892 3.680 -16.194 1.00 94.19 552 ASP A O 1
ATOM 4252 N N . SER A 1 553 ? 31.610 2.973 -14.186 1.00 92.75 553 SER A N 1
ATOM 4253 C CA . SER A 1 553 ? 31.934 4.309 -13.682 1.00 92.75 553 SER A CA 1
ATOM 4254 C C . SER A 1 553 ? 33.065 4.987 -14.457 1.00 92.75 553 SER A C 1
ATOM 4256 O O . SER A 1 553 ? 33.134 6.211 -14.462 1.00 92.75 553 SER A O 1
ATOM 4258 N N . ASN A 1 554 ? 33.942 4.222 -15.120 1.00 93.50 554 ASN A N 1
ATOM 4259 C CA . ASN A 1 554 ? 35.022 4.786 -15.938 1.00 93.50 554 ASN A CA 1
ATOM 4260 C C . ASN A 1 554 ? 34.531 5.290 -17.301 1.00 93.50 554 ASN A C 1
ATOM 4262 O O . ASN A 1 554 ? 35.180 6.143 -17.903 1.00 93.50 554 ASN A O 1
ATOM 4266 N N . ASN A 1 555 ? 33.394 4.775 -17.777 1.00 87.19 555 ASN A N 1
ATOM 4267 C CA . ASN A 1 555 ? 32.788 5.200 -19.037 1.00 87.19 555 ASN A CA 1
ATOM 4268 C C . ASN A 1 555 ? 31.795 6.352 -18.847 1.00 87.19 555 ASN A C 1
ATOM 4270 O O . ASN A 1 555 ? 31.530 7.080 -19.794 1.00 87.19 555 ASN A O 1
ATOM 4274 N N . ASN A 1 556 ? 31.247 6.514 -17.636 1.00 82.38 556 ASN A N 1
ATOM 4275 C CA . ASN A 1 556 ? 30.309 7.578 -17.253 1.00 82.38 556 ASN A CA 1
ATOM 4276 C C . ASN A 1 556 ? 29.000 7.659 -18.082 1.00 82.38 556 ASN A C 1
ATOM 4278 O O . ASN A 1 556 ? 28.248 8.619 -17.928 1.00 82.38 556 ASN A O 1
ATOM 4282 N N . GLY A 1 557 ? 28.680 6.632 -18.882 1.00 80.81 557 GLY A N 1
ATOM 4283 C CA . GLY A 1 557 ? 27.468 6.577 -19.717 1.00 80.81 557 GLY A CA 1
ATOM 4284 C C . GLY A 1 557 ? 26.172 6.331 -18.941 1.00 80.81 557 GLY A C 1
ATOM 4285 O O . GLY A 1 557 ? 25.131 6.921 -19.228 1.00 80.81 557 GLY A O 1
ATOM 4286 N N . PHE A 1 558 ? 26.233 5.534 -17.871 1.00 88.62 558 PHE A N 1
ATOM 4287 C CA . PHE A 1 558 ? 25.065 5.198 -17.056 1.00 88.62 558 PHE A CA 1
ATOM 4288 C C . PHE A 1 558 ? 25.118 5.902 -15.701 1.00 88.62 558 PHE A C 1
ATOM 4290 O O . PHE A 1 558 ? 25.932 5.557 -14.853 1.00 88.62 558 PHE A O 1
ATOM 4297 N N . ASN A 1 559 ? 24.228 6.869 -15.472 1.00 86.12 559 ASN A N 1
ATOM 4298 C CA . ASN A 1 559 ? 24.301 7.801 -14.338 1.00 86.12 559 ASN A CA 1
ATOM 4299 C C . ASN A 1 559 ? 23.125 7.648 -13.359 1.00 86.12 559 ASN A C 1
ATOM 4301 O O . ASN A 1 559 ? 22.434 8.623 -13.050 1.00 86.12 559 ASN A O 1
ATOM 4305 N N . TYR A 1 560 ? 22.876 6.419 -12.905 1.00 89.56 560 TYR A N 1
ATOM 4306 C CA . TYR A 1 560 ? 21.819 6.096 -11.945 1.00 89.56 560 TYR A CA 1
ATOM 4307 C C . TYR A 1 560 ? 22.421 5.611 -10.633 1.00 89.56 560 TYR A C 1
ATOM 4309 O O . TYR A 1 560 ? 23.028 4.547 -10.587 1.00 89.56 560 TYR A O 1
ATOM 4317 N N . GLU A 1 561 ? 22.207 6.367 -9.55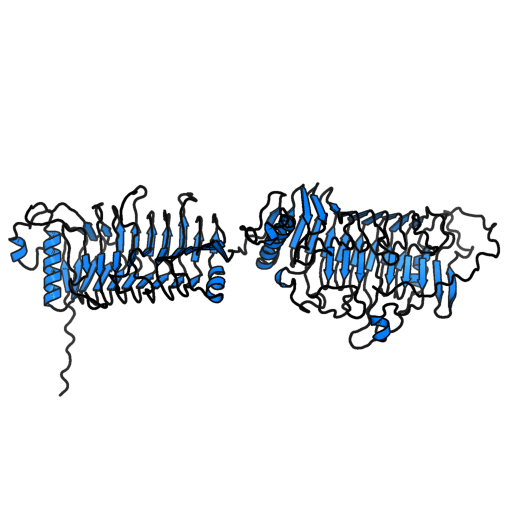2 1.00 89.81 561 GLU A N 1
ATOM 4318 C CA . GLU A 1 561 ? 22.864 6.111 -8.263 1.00 89.81 561 GLU A CA 1
ATOM 4319 C C . GLU A 1 561 ? 22.558 4.725 -7.677 1.00 89.81 561 GLU A C 1
ATOM 4321 O O . GLU A 1 561 ? 23.323 4.233 -6.855 1.00 89.81 561 GLU A O 1
ATOM 4326 N N . TRP A 1 562 ? 21.442 4.095 -8.061 1.00 92.62 562 TRP A N 1
ATOM 4327 C CA . TRP A 1 562 ? 21.070 2.767 -7.574 1.00 92.62 562 TRP A CA 1
ATOM 4328 C C . TRP A 1 562 ? 21.929 1.631 -8.147 1.00 92.62 562 TRP A C 1
ATOM 4330 O O . TRP A 1 562 ? 22.006 0.570 -7.523 1.00 92.62 562 TRP A O 1
ATOM 4340 N N . SER A 1 563 ? 22.594 1.849 -9.284 1.00 94.38 563 SER A N 1
ATOM 4341 C CA . SER A 1 563 ? 23.537 0.905 -9.892 1.00 94.38 563 SER A CA 1
ATOM 4342 C C . SER A 1 563 ? 24.847 0.875 -9.103 1.00 94.38 563 SER A C 1
ATOM 4344 O O . SER A 1 563 ? 25.318 1.905 -8.634 1.00 94.38 563 SER A O 1
ATOM 4346 N N . ASN A 1 564 ? 25.456 -0.301 -8.957 1.00 94.56 564 ASN A N 1
ATOM 4347 C CA . ASN A 1 564 ? 26.781 -0.459 -8.349 1.00 94.56 564 ASN A CA 1
ATOM 4348 C C . ASN A 1 564 ? 27.939 -0.298 -9.354 1.00 94.56 564 ASN A C 1
ATOM 4350 O O . ASN A 1 564 ? 29.095 -0.319 -8.936 1.00 94.56 564 ASN A O 1
ATOM 4354 N N . HIS A 1 565 ? 27.627 -0.151 -10.648 1.00 94.44 565 HIS A N 1
ATOM 4355 C CA . HIS A 1 565 ? 28.589 0.004 -11.744 1.00 94.44 565 HIS A CA 1
ATOM 4356 C C . HIS A 1 565 ? 29.633 -1.126 -11.814 1.00 94.44 565 HIS A C 1
ATOM 4358 O O . HIS A 1 565 ? 30.819 -0.886 -12.031 1.00 94.44 565 HIS A O 1
ATOM 4364 N N . ASP A 1 566 ? 29.196 -2.373 -11.613 1.00 95.50 566 ASP A N 1
ATOM 4365 C CA . ASP A 1 566 ? 30.068 -3.556 -11.573 1.00 95.50 566 ASP A CA 1
ATOM 4366 C C . ASP A 1 566 ? 30.531 -4.086 -12.941 1.00 95.50 566 ASP A C 1
ATOM 4368 O O . ASP A 1 566 ? 31.131 -5.163 -13.010 1.00 95.50 566 ASP A O 1
ATOM 4372 N N . ARG A 1 567 ? 30.288 -3.329 -14.021 1.00 95.81 567 ARG A N 1
ATOM 4373 C CA . ARG A 1 567 ? 30.665 -3.664 -15.403 1.00 95.81 567 ARG A CA 1
ATOM 4374 C C . ARG A 1 567 ? 30.043 -4.959 -15.919 1.00 95.81 567 ARG A C 1
ATOM 4376 O O . ARG A 1 567 ? 30.564 -5.549 -16.862 1.00 95.81 567 ARG A O 1
ATOM 4383 N N . THR A 1 568 ? 28.934 -5.409 -15.331 1.00 97.00 568 THR A N 1
ATOM 4384 C CA . THR A 1 568 ? 28.163 -6.531 -15.878 1.00 97.00 568 THR A CA 1
ATOM 4385 C C . THR A 1 568 ? 27.793 -6.241 -17.337 1.00 97.00 568 THR A C 1
ATOM 4387 O O . THR A 1 568 ? 27.287 -5.171 -17.662 1.00 97.00 568 THR A O 1
ATOM 4390 N N . ALA A 1 569 ? 28.064 -7.180 -18.241 1.00 97.25 569 ALA A N 1
ATOM 4391 C CA . ALA A 1 569 ? 27.663 -7.048 -19.636 1.00 97.25 569 ALA A CA 1
ATOM 4392 C C . ALA A 1 569 ? 26.176 -7.359 -19.822 1.00 97.25 569 ALA A C 1
ATOM 4394 O O . ALA A 1 569 ? 25.584 -8.110 -19.054 1.00 97.25 569 ALA A O 1
ATOM 4395 N N . CYS A 1 570 ? 25.582 -6.855 -20.898 1.00 98.69 570 CYS A N 1
ATOM 4396 C CA . CYS A 1 570 ? 24.371 -7.451 -21.448 1.00 98.69 570 CYS A CA 1
ATOM 4397 C C . CYS A 1 570 ? 24.624 -8.869 -21.994 1.00 98.69 570 CYS A C 1
ATOM 4399 O O . CYS A 1 570 ? 25.653 -9.118 -22.623 1.00 98.69 570 CYS A O 1
ATOM 4401 N N . ASP A 1 571 ? 23.670 -9.777 -21.787 1.00 98.75 571 ASP A N 1
ATOM 4402 C CA . ASP A 1 571 ? 23.716 -11.165 -22.271 1.00 98.75 571 ASP A CA 1
ATOM 4403 C C . ASP A 1 571 ? 22.341 -11.578 -22.799 1.00 98.75 571 ASP A C 1
ATOM 4405 O O . ASP A 1 571 ? 21.348 -11.546 -22.071 1.00 98.75 571 ASP A O 1
ATOM 4409 N N . THR A 1 572 ? 22.287 -12.025 -24.051 1.00 98.81 572 THR A N 1
ATOM 4410 C CA . THR A 1 572 ? 21.064 -12.495 -24.709 1.00 98.81 572 THR A CA 1
ATOM 4411 C C . THR A 1 572 ? 20.056 -11.358 -24.881 1.00 98.81 572 THR A C 1
ATOM 4413 O O . THR A 1 572 ? 19.116 -11.181 -24.099 1.00 98.81 572 THR A O 1
ATOM 4416 N N . VAL A 1 573 ? 20.254 -10.575 -25.942 1.00 98.94 573 VAL A N 1
ATOM 4417 C CA . VAL A 1 573 ? 19.349 -9.492 -26.352 1.00 98.94 573 VAL A CA 1
ATOM 4418 C C . VAL A 1 573 ? 18.814 -9.798 -27.744 1.00 98.94 573 VAL A C 1
ATOM 4420 O O . VAL A 1 573 ? 19.590 -10.024 -28.667 1.00 98.94 573 VAL A O 1
ATOM 4423 N N . MET A 1 574 ? 17.494 -9.791 -27.909 1.00 98.94 574 MET A N 1
ATOM 4424 C CA . MET A 1 574 ? 16.822 -10.003 -29.187 1.00 98.94 574 MET A CA 1
ATOM 4425 C C . MET A 1 574 ? 16.078 -8.740 -29.613 1.00 98.94 574 MET A C 1
ATOM 4427 O O . MET A 1 574 ? 15.198 -8.258 -28.902 1.00 98.94 574 MET A O 1
ATOM 4431 N N . ILE A 1 575 ? 16.396 -8.239 -30.801 1.00 98.94 575 ILE A N 1
ATOM 4432 C CA . ILE A 1 575 ? 15.696 -7.134 -31.457 1.00 98.94 575 ILE A CA 1
ATOM 4433 C C . ILE A 1 575 ? 15.108 -7.692 -32.748 1.00 98.94 575 ILE A C 1
ATOM 4435 O O . ILE A 1 575 ? 15.840 -8.032 -33.680 1.00 98.94 575 ILE A O 1
ATOM 4439 N N . ASN A 1 576 ? 13.788 -7.859 -32.776 1.00 98.88 576 ASN A N 1
ATOM 4440 C CA . ASN A 1 576 ? 13.105 -8.616 -33.821 1.00 98.88 576 ASN A CA 1
ATOM 4441 C C . ASN A 1 576 ? 11.951 -7.828 -34.439 1.00 98.88 576 ASN A C 1
ATOM 4443 O O . ASN A 1 576 ? 11.083 -7.333 -33.726 1.00 98.88 576 ASN A O 1
ATOM 4447 N N . ASN A 1 577 ? 11.884 -7.790 -35.769 1.00 98.75 577 ASN A N 1
ATOM 4448 C CA . ASN A 1 577 ? 10.767 -7.171 -36.490 1.00 98.75 577 ASN A CA 1
ATOM 4449 C C . ASN A 1 577 ? 10.519 -5.702 -36.084 1.00 98.75 577 ASN A C 1
ATOM 4451 O O . ASN A 1 577 ? 9.380 -5.256 -35.958 1.00 98.75 577 ASN A O 1
ATOM 4455 N N . CYS A 1 578 ? 11.595 -4.953 -35.827 1.00 98.81 578 CYS A N 1
ATOM 4456 C CA . CYS A 1 578 ? 11.521 -3.540 -35.472 1.00 98.81 578 CYS A CA 1
ATOM 4457 C C . CYS A 1 578 ? 11.757 -2.644 -36.693 1.00 98.81 578 CYS A C 1
ATOM 4459 O O . CYS A 1 578 ? 12.534 -2.977 -37.591 1.00 98.81 578 CYS A O 1
ATOM 4461 N N . MET A 1 579 ? 11.119 -1.476 -36.707 1.00 98.50 579 MET A N 1
ATOM 4462 C CA . MET A 1 579 ? 11.302 -0.461 -37.745 1.00 98.50 579 MET A CA 1
ATOM 4463 C C . MET A 1 579 ? 11.994 0.773 -37.177 1.00 98.50 579 MET A C 1
ATOM 4465 O O . MET A 1 579 ? 11.578 1.297 -36.152 1.00 98.50 579 MET A O 1
ATOM 4469 N N . PHE A 1 580 ? 13.010 1.282 -37.860 1.00 97.81 580 PHE A N 1
ATOM 4470 C CA . PHE A 1 580 ? 13.751 2.478 -37.468 1.00 97.81 580 PHE A CA 1
ATOM 4471 C C . PHE A 1 580 ? 13.726 3.467 -38.626 1.00 97.81 580 PHE A C 1
ATOM 4473 O O . PHE A 1 580 ? 14.066 3.098 -39.749 1.00 97.81 580 PHE A O 1
ATOM 4480 N N . THR A 1 581 ? 13.308 4.704 -38.375 1.00 94.75 581 THR A N 1
ATOM 4481 C CA . THR A 1 581 ? 13.220 5.751 -39.402 1.00 94.75 581 THR A CA 1
ATOM 4482 C C . THR A 1 581 ? 13.786 7.060 -38.879 1.00 94.75 581 THR A C 1
ATOM 4484 O O . THR A 1 581 ? 13.350 7.515 -37.824 1.00 94.75 581 THR A O 1
ATOM 4487 N N . ASN A 1 582 ? 14.707 7.677 -39.624 1.00 91.56 582 ASN A N 1
ATOM 4488 C CA . ASN A 1 582 ? 15.309 8.973 -39.289 1.00 91.56 582 ASN A CA 1
ATOM 4489 C C . ASN A 1 582 ? 16.057 8.953 -37.940 1.00 91.56 582 ASN A C 1
ATOM 4491 O O . ASN A 1 582 ? 15.711 9.690 -37.024 1.00 91.56 582 ASN A O 1
ATOM 4495 N N . MET A 1 583 ? 17.046 8.064 -37.798 1.00 91.50 583 MET A N 1
ATOM 4496 C CA . MET A 1 583 ? 17.752 7.797 -36.530 1.00 91.50 583 MET A CA 1
ATOM 4497 C C . MET A 1 583 ? 19.206 8.293 -36.513 1.00 91.50 583 MET A C 1
ATOM 4499 O O . MET A 1 583 ? 19.854 8.370 -37.553 1.00 91.50 583 MET A O 1
ATOM 4503 N N . GLY A 1 584 ? 19.770 8.559 -35.329 1.00 88.50 584 GLY A N 1
ATOM 4504 C CA . GLY A 1 584 ? 21.221 8.725 -35.159 1.00 88.50 584 GLY A CA 1
ATOM 4505 C C . GLY A 1 584 ? 21.960 7.432 -35.516 1.00 88.50 584 GLY A C 1
ATOM 4506 O O . GLY A 1 584 ? 22.582 7.324 -36.579 1.00 88.50 584 GLY A O 1
ATOM 4507 N N . VAL A 1 585 ? 21.807 6.438 -34.640 1.00 91.00 585 VAL A N 1
ATOM 4508 C CA . VAL A 1 585 ? 22.098 5.017 -34.875 1.00 91.00 585 VAL A CA 1
ATOM 4509 C C . VAL A 1 585 ? 20.852 4.200 -34.516 1.00 91.00 585 VAL A C 1
ATOM 4511 O O . VAL A 1 585 ? 20.129 4.584 -33.602 1.00 91.00 585 VAL A O 1
ATOM 4514 N N . ALA A 1 586 ? 20.542 3.096 -35.207 1.00 95.06 586 ALA A N 1
ATOM 4515 C CA . ALA A 1 586 ? 19.365 2.296 -34.835 1.00 95.06 586 ALA A CA 1
ATOM 4516 C C . ALA A 1 586 ? 19.634 1.454 -33.578 1.00 95.06 586 ALA A C 1
ATOM 4518 O O . ALA A 1 586 ? 18.925 1.574 -32.582 1.00 95.06 586 ALA A O 1
ATOM 4519 N N . VAL A 1 587 ? 20.683 0.634 -33.599 1.00 98.12 587 VAL A N 1
ATOM 4520 C CA . VAL A 1 587 ? 21.065 -0.213 -32.462 1.00 98.12 587 VAL A CA 1
ATOM 4521 C C . VAL A 1 587 ? 22.574 -0.220 -32.315 1.00 98.12 587 VAL A C 1
ATOM 4523 O O . VAL A 1 587 ? 23.295 -0.325 -33.309 1.00 98.12 587 VAL A O 1
ATOM 4526 N N . GLY A 1 588 ? 23.073 -0.180 -31.091 1.00 96.69 588 GLY A N 1
ATOM 4527 C CA . GLY A 1 588 ? 24.498 -0.346 -30.887 1.00 96.69 588 GLY A CA 1
ATOM 4528 C C . GLY A 1 588 ? 24.957 -0.141 -29.463 1.00 96.69 588 GLY A C 1
ATOM 4529 O O . GLY A 1 588 ? 24.155 -0.079 -28.540 1.00 96.69 588 GLY A O 1
ATOM 4530 N N . SER A 1 589 ? 26.266 -0.057 -29.330 1.00 93.31 589 SER A N 1
ATOM 4531 C CA . SER A 1 589 ? 26.977 0.345 -28.128 1.00 93.31 589 SER A CA 1
ATOM 4532 C C . SER A 1 589 ? 28.095 1.292 -28.526 1.00 93.31 589 SER A C 1
ATOM 4534 O O . SER A 1 589 ? 28.567 1.280 -29.671 1.00 93.31 589 SER A O 1
ATOM 4536 N N . HIS A 1 590 ? 28.525 2.135 -27.597 1.00 85.00 590 HIS A N 1
ATOM 4537 C CA . HIS A 1 590 ? 29.511 3.172 -27.909 1.00 85.00 590 HIS A CA 1
ATOM 4538 C C . HIS A 1 590 ? 30.628 3.296 -26.895 1.00 85.00 590 HIS A C 1
ATOM 4540 O O . HIS A 1 590 ? 31.590 4.033 -27.118 1.00 85.00 590 HIS A O 1
ATOM 4546 N N . THR A 1 591 ? 30.539 2.508 -25.832 1.00 89.00 591 THR A N 1
ATOM 4547 C CA . THR A 1 591 ? 31.612 2.303 -24.875 1.00 89.00 591 THR A CA 1
ATOM 4548 C C . THR A 1 591 ? 31.902 0.809 -24.762 1.00 89.00 591 THR A C 1
ATOM 4550 O O . THR A 1 591 ? 31.250 -0.022 -25.395 1.00 89.00 591 THR A O 1
ATOM 4553 N N . TYR A 1 592 ? 32.945 0.453 -24.021 1.00 93.88 592 TYR A N 1
ATOM 4554 C CA . TYR A 1 592 ? 33.197 -0.935 -23.660 1.00 93.88 592 TYR A CA 1
ATOM 4555 C C . TYR A 1 592 ? 33.883 -1.017 -22.306 1.00 93.88 592 TYR A C 1
ATOM 4557 O O . TYR A 1 592 ? 34.476 -0.045 -21.835 1.00 93.88 592 TYR A O 1
ATOM 4565 N N . SER A 1 593 ? 33.807 -2.190 -21.689 1.00 95.94 593 SER A N 1
ATOM 4566 C CA . SER A 1 593 ? 34.388 -2.446 -20.377 1.00 95.94 593 SER A CA 1
ATOM 4567 C C . SER A 1 593 ? 35.385 -3.591 -20.402 1.00 95.94 593 SER A C 1
ATOM 4569 O O . SER A 1 593 ? 35.354 -4.482 -21.252 1.00 95.94 593 SER A O 1
ATOM 4571 N N . VAL A 1 594 ? 36.232 -3.579 -19.382 1.00 97.00 594 VAL A N 1
ATOM 4572 C CA . VAL A 1 594 ? 37.167 -4.644 -19.022 1.00 97.00 594 VAL A CA 1
ATOM 4573 C C . VAL A 1 594 ? 36.845 -5.137 -17.613 1.00 97.00 594 VAL A C 1
ATOM 4575 O O . VAL A 1 594 ? 36.175 -4.445 -16.835 1.00 97.00 594 VAL A O 1
ATOM 4578 N N . ALA A 1 595 ? 37.302 -6.335 -17.265 1.00 96.00 595 ALA A N 1
ATOM 4579 C CA . ALA A 1 595 ? 37.001 -6.956 -15.985 1.00 96.00 595 ALA A CA 1
ATOM 4580 C C . ALA A 1 595 ? 37.458 -6.063 -14.818 1.00 96.00 595 ALA A C 1
ATOM 4582 O O . ALA A 1 595 ? 38.504 -5.418 -14.874 1.00 96.00 595 ALA A O 1
ATOM 4583 N N . MET A 1 596 ? 36.681 -6.039 -13.727 1.00 91.88 596 MET A N 1
ATOM 4584 C CA . MET A 1 596 ? 36.966 -5.189 -12.557 1.00 91.88 596 MET A CA 1
ATOM 4585 C C . MET A 1 596 ? 38.375 -5.395 -11.982 1.00 91.88 596 MET A C 1
ATOM 4587 O O . MET A 1 596 ? 38.998 -4.432 -11.545 1.00 91.88 596 MET A O 1
ATOM 4591 N N . ASN A 1 597 ? 38.886 -6.629 -12.030 1.00 93.44 597 ASN A N 1
ATOM 4592 C CA . ASN A 1 597 ? 40.179 -7.009 -11.452 1.00 93.44 597 ASN A CA 1
ATOM 4593 C C . ASN A 1 597 ? 41.278 -7.265 -12.500 1.00 93.44 597 ASN A C 1
ATOM 4595 O O . ASN A 1 597 ? 42.378 -7.664 -12.126 1.00 93.44 597 ASN A O 1
ATOM 4599 N N . ASP A 1 598 ? 40.989 -7.079 -13.791 1.00 96.06 598 ASP A N 1
ATOM 4600 C CA . ASP A 1 598 ? 41.967 -7.246 -14.868 1.00 96.06 598 ASP A CA 1
ATOM 4601 C C . ASP A 1 598 ? 41.588 -6.389 -16.078 1.00 96.06 598 ASP A C 1
ATOM 4603 O O . ASP A 1 598 ? 40.702 -6.733 -16.863 1.00 96.06 598 ASP A O 1
ATOM 4607 N N . VAL A 1 599 ? 42.309 -5.280 -16.246 1.00 94.81 599 VAL A N 1
ATOM 4608 C CA . VAL A 1 599 ? 42.088 -4.327 -17.340 1.00 94.81 599 VAL A CA 1
ATOM 4609 C C . VAL A 1 599 ? 42.450 -4.878 -18.724 1.00 94.81 599 VAL A C 1
ATOM 4611 O O . VAL A 1 599 ? 42.123 -4.251 -19.730 1.00 94.81 599 VAL A O 1
ATOM 4614 N N . ASN A 1 600 ? 43.090 -6.051 -18.790 1.00 95.81 600 ASN A N 1
ATOM 4615 C CA . ASN A 1 600 ? 43.421 -6.733 -20.043 1.00 95.81 600 ASN A CA 1
ATOM 4616 C C . ASN A 1 600 ? 42.346 -7.729 -20.487 1.00 95.81 600 ASN A C 1
ATOM 4618 O O . ASN A 1 600 ? 42.362 -8.186 -21.631 1.00 95.81 600 ASN A O 1
ATOM 4622 N N . THR A 1 601 ? 41.398 -8.061 -19.609 1.00 97.06 601 THR A N 1
ATOM 4623 C CA . THR A 1 601 ? 40.307 -8.979 -19.928 1.00 97.06 601 THR A CA 1
ATOM 4624 C C . THR A 1 601 ? 39.074 -8.190 -20.349 1.00 97.06 601 THR A C 1
ATOM 4626 O O . THR A 1 601 ? 38.418 -7.552 -19.530 1.00 97.06 601 THR A O 1
ATOM 4629 N N . GLN A 1 602 ? 38.733 -8.255 -21.636 1.00 96.81 602 GLN A N 1
ATOM 4630 C CA . GLN A 1 602 ? 37.533 -7.623 -22.191 1.00 96.81 602 GLN A CA 1
ATOM 4631 C C . GLN A 1 602 ? 36.241 -8.232 -21.622 1.00 96.81 602 GLN A C 1
ATOM 4633 O O . GLN A 1 602 ? 36.128 -9.452 -21.472 1.00 96.81 602 GLN A O 1
ATOM 4638 N N . VAL A 1 603 ? 35.242 -7.382 -21.373 1.00 97.56 603 VAL A N 1
ATOM 4639 C CA . VAL A 1 603 ? 33.886 -7.778 -20.971 1.00 97.56 603 VAL A CA 1
ATOM 4640 C C . VAL A 1 603 ? 32.936 -7.529 -22.139 1.00 97.56 603 VAL A C 1
ATOM 4642 O O . VAL A 1 603 ? 32.547 -6.394 -22.413 1.00 97.56 603 VAL A O 1
ATOM 4645 N N . TYR A 1 604 ? 32.606 -8.602 -22.856 1.00 98.25 604 TYR A N 1
ATOM 4646 C CA . TYR A 1 604 ? 31.801 -8.537 -24.073 1.00 98.25 604 TYR A CA 1
ATOM 4647 C C . TYR A 1 604 ? 30.305 -8.581 -23.777 1.00 98.25 604 TYR A C 1
ATOM 4649 O O . TYR A 1 604 ? 29.866 -9.341 -22.915 1.00 98.25 604 TYR A O 1
ATOM 4657 N N . HIS A 1 605 ? 29.520 -7.845 -24.562 1.00 98.62 605 HIS A N 1
ATOM 4658 C CA . HIS A 1 605 ? 28.082 -8.085 -24.672 1.00 98.62 605 HIS A CA 1
ATOM 4659 C C . HIS A 1 605 ? 27.831 -9.373 -25.452 1.00 98.62 605 HIS A C 1
ATOM 4661 O O . HIS A 1 605 ? 28.278 -9.502 -26.590 1.00 98.62 605 HIS A O 1
ATOM 4667 N N . GLU A 1 606 ? 27.142 -10.333 -24.845 1.00 98.50 606 GLU A N 1
ATOM 4668 C CA . GLU A 1 606 ? 27.008 -11.691 -25.378 1.00 98.50 606 GLU A CA 1
ATOM 4669 C C . GLU A 1 606 ? 25.654 -11.890 -26.076 1.00 98.50 606 GLU A C 1
ATOM 4671 O O . GLU A 1 606 ? 24.613 -11.428 -25.603 1.00 98.50 606 GLU A O 1
ATOM 4676 N N . ASN A 1 607 ? 25.652 -12.648 -27.176 1.00 98.62 607 ASN A N 1
ATOM 4677 C CA . ASN A 1 607 ? 24.443 -13.194 -27.808 1.00 98.62 607 ASN A CA 1
ATOM 4678 C C . ASN A 1 607 ? 23.412 -12.129 -28.240 1.00 98.62 607 ASN A C 1
ATOM 4680 O O . ASN A 1 607 ? 22.210 -12.262 -27.991 1.00 98.62 607 ASN A O 1
ATOM 4684 N N . ILE A 1 608 ? 23.872 -11.056 -28.890 1.00 98.88 608 ILE A N 1
ATOM 4685 C CA . ILE A 1 608 ? 22.993 -10.002 -29.418 1.00 98.88 608 ILE A CA 1
ATOM 4686 C C . ILE A 1 608 ? 22.454 -10.407 -30.794 1.00 98.88 608 ILE A C 1
ATOM 4688 O O . ILE A 1 608 ? 23.215 -10.540 -31.751 1.00 98.88 608 ILE A O 1
ATOM 4692 N N . THR A 1 609 ? 21.142 -10.590 -30.914 1.00 98.94 609 THR A N 1
ATOM 4693 C CA . THR A 1 609 ? 20.464 -10.957 -32.165 1.00 98.94 609 THR A CA 1
ATOM 4694 C C . THR A 1 609 ? 19.618 -9.798 -32.678 1.00 98.94 609 THR A C 1
ATOM 4696 O O . THR A 1 609 ? 18.712 -9.338 -31.986 1.00 98.94 609 THR A O 1
ATOM 4699 N N . ILE A 1 610 ? 19.868 -9.357 -33.911 1.00 98.94 610 ILE A N 1
ATOM 4700 C CA . ILE A 1 610 ? 19.068 -8.344 -34.609 1.00 98.94 610 ILE A CA 1
ATOM 4701 C C . ILE A 1 610 ? 18.552 -8.960 -35.903 1.00 98.94 610 ILE A C 1
ATOM 4703 O O . ILE A 1 610 ? 19.341 -9.291 -36.797 1.00 98.94 610 ILE A O 1
ATOM 4707 N N . GLN A 1 611 ? 17.235 -9.127 -36.010 1.00 98.81 611 GLN A N 1
ATOM 4708 C CA . GLN A 1 611 ? 16.652 -9.823 -37.150 1.00 98.81 611 GLN A CA 1
ATOM 4709 C C . GLN A 1 611 ? 15.302 -9.289 -37.611 1.00 98.81 611 GLN A C 1
ATOM 4711 O O . GLN A 1 611 ? 14.507 -8.781 -36.821 1.00 98.81 611 GLN A O 1
ATOM 4716 N N . ASN A 1 612 ? 15.021 -9.469 -38.903 1.00 98.69 612 ASN A N 1
ATOM 4717 C CA . ASN A 1 612 ? 13.768 -9.056 -39.541 1.00 98.69 612 ASN A CA 1
ATOM 4718 C C . ASN A 1 612 ? 13.459 -7.558 -39.360 1.00 98.69 612 ASN A C 1
ATOM 4720 O O . ASN A 1 612 ? 12.311 -7.143 -39.480 1.00 98.69 612 ASN A O 1
ATOM 4724 N N . CYS A 1 613 ? 14.459 -6.742 -39.023 1.00 98.69 613 CYS A N 1
ATOM 4725 C CA . CYS A 1 613 ? 14.284 -5.318 -38.805 1.00 98.69 613 CYS A CA 1
ATOM 4726 C C . CYS A 1 613 ? 14.420 -4.550 -40.116 1.00 98.69 613 CYS A C 1
ATOM 4728 O O . CYS A 1 613 ? 15.137 -4.953 -41.034 1.00 98.69 613 CYS A O 1
ATOM 4730 N N . LYS A 1 614 ? 13.783 -3.384 -40.161 1.00 97.38 614 LYS A N 1
ATOM 4731 C CA . LYS A 1 614 ? 13.910 -2.427 -41.253 1.00 97.38 614 LYS A CA 1
ATOM 4732 C C . LYS A 1 614 ? 14.469 -1.124 -40.715 1.00 97.38 614 LYS A C 1
ATOM 4734 O O . LYS A 1 614 ? 13.866 -0.507 -39.843 1.00 97.38 614 LYS A O 1
ATOM 4739 N N . VAL A 1 615 ? 15.601 -0.685 -41.239 1.00 94.06 615 VAL A N 1
ATOM 4740 C CA . VAL A 1 615 ? 16.198 0.606 -40.901 1.00 94.06 615 VAL A CA 1
ATOM 4741 C C . VAL A 1 615 ? 16.161 1.478 -42.134 1.00 94.06 615 VAL A C 1
ATOM 4743 O O . VAL A 1 615 ? 16.639 1.074 -43.193 1.00 94.06 615 VAL A O 1
ATOM 4746 N N . SER A 1 616 ? 15.620 2.681 -41.987 1.00 89.50 616 SER A N 1
ATOM 4747 C CA . SER A 1 616 ? 15.644 3.684 -43.029 1.00 89.50 616 SER A CA 1
ATOM 4748 C C . SER A 1 616 ? 16.105 5.037 -42.537 1.00 89.50 616 SER A C 1
ATOM 4750 O O . SER A 1 616 ? 15.659 5.496 -41.496 1.00 89.50 616 SER A O 1
ATOM 4752 N N . GLN A 1 617 ? 17.001 5.672 -43.295 1.00 84.19 617 GLN A N 1
ATOM 4753 C CA . GLN A 1 617 ? 17.549 6.999 -42.999 1.00 84.19 617 GLN A CA 1
ATOM 4754 C C . GLN A 1 617 ? 18.233 7.089 -41.625 1.00 84.19 617 GLN A C 1
ATOM 4756 O O . GLN A 1 617 ? 17.596 7.211 -40.581 1.00 84.19 617 GLN A O 1
ATOM 4761 N N . THR A 1 618 ? 19.563 7.069 -41.633 1.00 84.38 618 THR A N 1
ATOM 4762 C CA . THR A 1 618 ? 20.373 7.292 -40.431 1.00 84.38 618 THR A CA 1
ATOM 4763 C C . THR A 1 618 ? 21.396 8.393 -40.655 1.00 84.38 618 THR A C 1
ATOM 4765 O O . THR A 1 618 ? 21.878 8.550 -41.779 1.00 84.38 618 THR A O 1
ATOM 4768 N N . TYR A 1 619 ? 21.757 9.113 -39.594 1.00 80.00 619 TYR A N 1
ATOM 4769 C CA . TYR A 1 619 ? 22.832 10.109 -39.621 1.00 80.00 619 TYR A CA 1
ATOM 4770 C C . TYR A 1 619 ? 24.225 9.462 -39.584 1.00 80.00 619 TYR A C 1
ATOM 4772 O O . TYR A 1 619 ? 25.130 9.918 -40.277 1.00 80.00 619 TYR A O 1
ATOM 4780 N N . ASN A 1 620 ? 24.391 8.379 -38.810 1.00 81.69 620 ASN A N 1
ATOM 4781 C CA . ASN A 1 620 ? 25.665 7.674 -38.649 1.00 81.69 620 ASN A CA 1
ATOM 4782 C C . ASN A 1 620 ? 25.578 6.243 -39.212 1.00 81.69 620 ASN A C 1
ATOM 4784 O O . ASN A 1 620 ? 25.754 6.039 -40.415 1.00 81.69 620 ASN A O 1
ATOM 4788 N N . ALA A 1 621 ? 25.227 5.257 -38.387 1.00 86.06 621 ALA A N 1
ATOM 4789 C CA . ALA A 1 621 ? 25.160 3.849 -38.774 1.00 86.06 621 ALA A CA 1
ATOM 4790 C C . ALA A 1 621 ? 23.772 3.254 -38.532 1.00 86.06 621 ALA A C 1
ATOM 4792 O O . ALA A 1 621 ? 22.995 3.779 -37.743 1.00 86.06 621 ALA A O 1
ATOM 4793 N N . ALA A 1 622 ? 23.450 2.133 -39.177 1.00 90.38 622 ALA A N 1
ATOM 4794 C CA . ALA A 1 622 ? 22.293 1.350 -38.756 1.00 90.38 622 ALA A CA 1
ATOM 4795 C C . ALA A 1 622 ? 22.637 0.565 -37.486 1.00 90.38 622 ALA A C 1
ATOM 4797 O O . ALA A 1 622 ? 21.917 0.648 -36.495 1.00 90.38 622 ALA A O 1
ATOM 4798 N N . ILE A 1 623 ? 23.763 -0.150 -37.501 1.00 94.88 623 ILE A N 1
ATOM 4799 C CA . ILE A 1 623 ? 24.229 -0.943 -36.364 1.00 94.88 623 ILE A CA 1
ATOM 4800 C C . ILE A 1 623 ? 25.662 -0.550 -36.008 1.00 94.88 623 ILE A C 1
ATOM 4802 O O . ILE A 1 623 ? 26.534 -0.542 -36.880 1.00 94.88 623 ILE A O 1
ATOM 4806 N N . ARG A 1 624 ? 25.910 -0.270 -34.724 1.00 93.62 624 ARG A N 1
ATOM 4807 C CA . ARG A 1 624 ? 27.253 -0.060 -34.166 1.00 93.62 624 ARG A CA 1
ATOM 4808 C C . ARG A 1 624 ? 27.569 -1.146 -33.141 1.00 93.62 624 ARG A C 1
ATOM 4810 O O . ARG A 1 624 ? 27.059 -1.128 -32.032 1.00 93.62 624 ARG A O 1
ATOM 4817 N N . MET A 1 625 ? 28.419 -2.092 -33.513 1.00 95.06 625 MET A N 1
ATOM 4818 C CA . MET A 1 625 ? 28.868 -3.161 -32.624 1.00 95.06 625 MET A CA 1
ATOM 4819 C C . MET A 1 625 ? 30.171 -2.725 -31.959 1.00 95.06 625 MET A C 1
ATOM 4821 O O . MET A 1 625 ? 31.203 -2.700 -32.631 1.00 95.06 625 MET A O 1
ATOM 4825 N N . MET A 1 626 ? 30.125 -2.390 -30.668 1.00 94.44 626 MET A N 1
ATOM 4826 C CA . MET A 1 626 ? 31.310 -2.125 -29.851 1.00 94.44 626 MET A CA 1
ATOM 4827 C C . MET A 1 626 ? 31.425 -3.197 -28.762 1.00 94.44 626 MET A C 1
ATOM 4829 O O . MET A 1 626 ? 30.592 -3.263 -27.862 1.00 94.44 626 MET A O 1
ATOM 4833 N N . ASN A 1 627 ? 32.458 -4.040 -28.847 1.00 96.38 627 ASN A N 1
ATOM 4834 C CA . ASN A 1 627 ? 32.769 -5.081 -27.856 1.00 96.38 627 ASN A CA 1
ATOM 4835 C C . ASN A 1 627 ? 31.668 -6.145 -27.672 1.00 96.38 627 ASN A C 1
ATOM 4837 O O . ASN A 1 627 ? 31.289 -6.497 -26.555 1.00 96.38 627 ASN A O 1
ATOM 4841 N N . TRP A 1 628 ? 31.130 -6.669 -28.775 1.00 98.50 628 TRP A N 1
ATOM 4842 C CA . TRP A 1 628 ? 30.110 -7.729 -28.756 1.00 98.50 628 TRP A CA 1
ATOM 4843 C C . TRP A 1 628 ? 30.715 -9.095 -29.071 1.00 98.50 628 TRP A C 1
ATOM 4845 O O . TRP A 1 628 ? 31.646 -9.197 -29.866 1.00 98.50 628 TRP A O 1
ATOM 4855 N N . ARG A 1 629 ? 30.151 -10.169 -28.523 1.00 98.56 629 ARG A N 1
ATOM 4856 C CA . ARG A 1 629 ? 30.526 -11.544 -28.849 1.00 98.56 629 ARG A CA 1
ATOM 4857 C C . ARG A 1 629 ? 29.302 -12.370 -29.244 1.00 98.56 629 ARG A C 1
ATOM 4859 O O . ARG A 1 629 ? 28.229 -12.233 -28.662 1.00 98.56 629 ARG A O 1
ATOM 4866 N N . ASN A 1 630 ? 29.473 -13.223 -30.256 1.00 98.44 630 ASN A N 1
ATOM 4867 C CA . ASN A 1 630 ? 28.442 -14.129 -30.774 1.00 98.44 630 ASN A CA 1
ATOM 4868 C C . ASN A 1 630 ? 27.167 -13.401 -31.243 1.00 98.44 630 ASN A C 1
ATOM 4870 O O . ASN A 1 630 ? 26.054 -13.900 -31.089 1.00 98.44 630 ASN A O 1
ATOM 4874 N N . ALA A 1 631 ? 27.316 -12.194 -31.794 1.00 98.62 631 ALA A N 1
ATOM 4875 C CA . ALA A 1 631 ? 26.185 -11.439 -32.317 1.00 98.62 631 ALA A CA 1
ATOM 4876 C C . ALA A 1 631 ? 25.691 -12.013 -33.656 1.00 98.62 631 ALA A C 1
ATOM 4878 O O . ALA A 1 631 ? 26.496 -12.437 -34.487 1.00 98.62 631 ALA A O 1
ATOM 4879 N N . VAL A 1 632 ? 24.380 -11.974 -33.895 1.00 98.81 632 VAL A N 1
ATOM 4880 C CA . VAL A 1 632 ? 23.733 -12.455 -35.125 1.00 98.81 632 VAL A CA 1
ATOM 4881 C C . VAL A 1 632 ? 22.889 -11.340 -35.734 1.00 98.81 632 VAL A C 1
ATOM 4883 O O . VAL A 1 632 ? 21.872 -10.938 -35.176 1.00 98.81 632 VAL A O 1
ATOM 4886 N N . ILE A 1 633 ? 23.298 -10.854 -36.902 1.00 98.75 633 ILE A N 1
ATOM 4887 C CA . ILE A 1 633 ? 22.615 -9.810 -37.665 1.00 98.75 633 ILE A CA 1
ATOM 4888 C C . ILE A 1 633 ? 22.088 -10.436 -38.955 1.00 98.75 633 ILE A C 1
ATOM 4890 O O . ILE A 1 633 ? 22.866 -10.687 -39.882 1.00 98.75 633 ILE A O 1
ATOM 4894 N N . GLN A 1 634 ? 20.784 -10.718 -39.020 1.00 98.50 634 GLN A N 1
ATOM 4895 C CA . GLN A 1 634 ? 20.224 -11.484 -40.136 1.00 98.50 634 GLN A CA 1
ATOM 4896 C C . GLN A 1 634 ? 18.858 -11.028 -40.642 1.00 98.50 634 GLN A C 1
ATOM 4898 O O . GLN A 1 634 ? 18.010 -10.594 -39.873 1.00 98.50 634 GLN A O 1
ATOM 4903 N N . ASN A 1 635 ? 18.607 -11.216 -41.940 1.00 98.31 635 ASN A N 1
ATOM 4904 C CA . ASN A 1 635 ? 17.312 -10.935 -42.577 1.00 98.31 635 ASN A CA 1
ATOM 4905 C C . ASN A 1 635 ? 16.812 -9.493 -42.358 1.00 98.31 635 ASN A C 1
ATOM 4907 O O . ASN A 1 635 ? 15.608 -9.264 -42.285 1.00 98.31 635 ASN A O 1
ATOM 4911 N N . ASN A 1 636 ? 17.715 -8.522 -42.209 1.00 98.06 636 ASN A N 1
ATOM 4912 C CA . ASN A 1 636 ? 17.343 -7.119 -42.042 1.00 98.06 636 ASN A CA 1
ATOM 4913 C C . ASN A 1 636 ? 17.366 -6.371 -43.381 1.00 98.06 636 ASN A C 1
ATOM 4915 O O . ASN A 1 636 ? 18.150 -6.691 -44.279 1.00 98.06 636 ASN A O 1
ATOM 4919 N N . GLU A 1 637 ? 16.547 -5.328 -43.487 1.00 94.12 637 GLU A N 1
ATOM 4920 C CA . GLU A 1 637 ? 16.545 -4.375 -44.596 1.00 94.12 637 GLU A CA 1
ATOM 4921 C C . GLU A 1 637 ? 17.126 -3.032 -44.141 1.00 94.12 637 GLU A C 1
ATOM 4923 O O . GLU A 1 637 ? 16.521 -2.314 -43.347 1.00 94.12 637 GLU A O 1
ATOM 4928 N N . PHE A 1 638 ? 18.281 -2.656 -44.676 1.00 90.50 638 PHE A N 1
ATOM 4929 C CA . PHE A 1 638 ? 18.923 -1.366 -44.440 1.00 90.50 638 PHE A CA 1
ATOM 4930 C C . PHE A 1 638 ? 18.735 -0.487 -45.682 1.00 90.50 638 PHE A C 1
ATOM 4932 O O . PHE A 1 638 ? 19.510 -0.589 -46.633 1.00 90.50 638 PHE A O 1
ATOM 4939 N N . LEU A 1 639 ? 17.682 0.337 -45.698 1.00 80.38 639 LEU A N 1
ATOM 4940 C CA . LEU A 1 639 ? 17.235 1.108 -46.866 1.00 80.38 639 LEU A CA 1
ATOM 4941 C C . LEU A 1 639 ? 17.459 2.613 -46.673 1.00 80.38 639 LEU A C 1
ATOM 4943 O O . LEU A 1 639 ? 16.879 3.227 -45.793 1.00 80.38 639 LEU A O 1
ATOM 4947 N N . GLY A 1 640 ? 18.236 3.277 -47.519 1.00 67.38 640 GLY A N 1
ATOM 4948 C CA . GLY A 1 640 ? 18.437 4.725 -47.401 1.00 67.38 640 GLY A CA 1
ATOM 4949 C C . GLY A 1 640 ? 19.337 5.143 -46.237 1.00 67.38 640 GLY A C 1
ATOM 4950 O O . GLY A 1 640 ? 19.178 6.232 -45.694 1.00 67.38 640 GLY A O 1
ATOM 4951 N N . ILE A 1 641 ? 20.288 4.291 -45.851 1.00 65.12 641 ILE A N 1
ATOM 4952 C CA . ILE A 1 641 ? 21.323 4.617 -44.857 1.00 65.12 641 ILE A CA 1
ATOM 4953 C C . ILE A 1 641 ? 22.172 5.802 -45.354 1.00 65.12 641 ILE A C 1
ATOM 4955 O O . ILE A 1 641 ? 22.513 5.853 -46.539 1.00 65.12 641 ILE A O 1
ATOM 4959 N N . GLN A 1 642 ? 22.476 6.761 -44.463 1.00 59.78 642 GLN A N 1
ATOM 4960 C CA . GLN A 1 642 ? 23.093 8.066 -44.790 1.00 59.78 642 GLN A CA 1
ATOM 4961 C C . GLN A 1 642 ? 22.297 8.902 -45.800 1.00 59.78 642 GLN A C 1
ATOM 4963 O O . GLN A 1 642 ? 22.858 9.686 -46.565 1.00 59.78 642 GLN A O 1
ATOM 4968 N N . GLY A 1 643 ? 20.975 8.728 -45.830 1.00 58.59 643 GLY A N 1
ATOM 4969 C CA . GLY A 1 643 ? 20.079 9.616 -46.570 1.00 58.59 643 GLY A CA 1
ATOM 4970 C C . GLY A 1 643 ? 19.987 11.024 -45.975 1.00 58.59 643 GLY A C 1
ATOM 4971 O O . GLY A 1 643 ? 19.406 11.898 -46.609 1.00 58.59 643 GLY A O 1
ATOM 4972 N N . ILE A 1 644 ? 20.545 11.243 -44.779 1.00 66.06 644 ILE A N 1
ATOM 4973 C CA . ILE A 1 644 ? 20.472 12.515 -44.065 1.00 66.06 644 ILE A CA 1
ATOM 4974 C C . ILE A 1 644 ? 21.884 13.083 -43.908 1.00 66.06 644 ILE A C 1
ATOM 4976 O O . ILE A 1 644 ? 22.786 12.397 -43.430 1.00 66.06 644 ILE A O 1
ATOM 4980 N N . GLU A 1 645 ? 22.081 14.332 -44.328 1.00 66.06 645 GLU A N 1
ATOM 4981 C CA . GLU A 1 645 ? 23.352 15.041 -44.174 1.00 66.06 645 GLU A CA 1
ATOM 4982 C C . GLU A 1 645 ? 23.416 15.756 -42.815 1.00 66.06 645 GLU A C 1
ATOM 4984 O O . GLU A 1 645 ? 22.483 16.450 -42.416 1.00 66.06 645 GLU A O 1
ATOM 4989 N N . ASP A 1 646 ? 24.545 15.610 -42.116 1.00 66.94 646 ASP A N 1
ATOM 4990 C CA . ASP A 1 646 ? 24.876 16.328 -40.876 1.00 66.94 646 ASP A CA 1
ATOM 4991 C C . ASP A 1 646 ? 25.841 17.513 -41.114 1.00 66.94 646 ASP A C 1
ATOM 4993 O O . ASP A 1 646 ? 26.274 18.168 -40.168 1.00 66.94 646 ASP A O 1
ATOM 4997 N N . ASN A 1 647 ? 26.182 17.794 -42.382 1.00 61.12 647 ASN A N 1
ATOM 4998 C CA . ASN A 1 647 ? 27.144 18.810 -42.839 1.00 61.12 647 ASN A CA 1
ATOM 4999 C C . ASN A 1 647 ? 28.588 18.660 -42.318 1.00 61.12 647 ASN A C 1
ATOM 5001 O O . ASN A 1 647 ? 29.363 19.614 -42.387 1.00 61.12 647 ASN A O 1
ATOM 5005 N N . LYS A 1 648 ? 28.995 17.476 -41.838 1.00 61.59 648 LYS A N 1
ATOM 5006 C CA . LYS A 1 648 ? 30.321 17.298 -41.210 1.00 61.59 648 LYS A CA 1
ATOM 5007 C C . LYS A 1 648 ? 31.383 16.559 -42.012 1.00 61.59 648 LYS A C 1
ATOM 5009 O O . LYS A 1 648 ? 32.509 16.421 -41.554 1.00 61.59 648 LYS A O 1
ATOM 5014 N N . GLY A 1 649 ? 31.044 16.046 -43.190 1.00 54.25 649 GLY A N 1
ATOM 5015 C CA . GLY A 1 649 ? 32.019 15.352 -44.041 1.00 54.25 649 GLY A CA 1
ATOM 5016 C C . GLY A 1 649 ? 32.457 13.950 -43.580 1.00 54.25 649 GLY A C 1
ATOM 5017 O O . GLY A 1 649 ? 33.219 13.318 -44.301 1.00 54.25 649 GLY A O 1
ATOM 5018 N N . TYR A 1 650 ? 31.946 13.409 -42.465 1.00 61.00 650 TYR A N 1
ATOM 5019 C CA . TYR A 1 650 ? 32.235 12.025 -42.063 1.00 61.00 650 TYR A CA 1
ATOM 5020 C C . TYR A 1 650 ? 31.620 10.995 -43.028 1.00 61.00 650 TYR A C 1
ATOM 5022 O O . TYR A 1 650 ? 30.530 11.208 -43.578 1.00 61.00 650 TYR A O 1
ATOM 5030 N N . ASN A 1 651 ? 32.335 9.880 -43.219 1.00 62.34 651 ASN A N 1
ATOM 5031 C CA . ASN A 1 651 ? 31.924 8.724 -44.015 1.00 62.34 651 ASN A CA 1
ATOM 5032 C C . ASN A 1 651 ? 31.488 7.598 -43.066 1.00 62.34 651 ASN A C 1
ATOM 5034 O O . ASN A 1 651 ? 32.319 6.805 -42.622 1.00 62.34 651 ASN A O 1
ATOM 5038 N N . TYR A 1 652 ? 30.194 7.497 -42.770 1.00 70.56 652 TYR A N 1
ATOM 5039 C CA . TYR A 1 652 ? 29.652 6.433 -41.915 1.00 70.56 652 TYR A CA 1
ATOM 5040 C C . TYR A 1 652 ? 29.269 5.178 -42.723 1.00 70.56 652 TYR A C 1
ATOM 5042 O O . TYR A 1 652 ? 29.341 5.199 -43.950 1.00 70.56 652 TYR A O 1
ATOM 5050 N N . THR A 1 653 ? 28.915 4.053 -42.096 1.00 80.50 653 THR A N 1
ATOM 5051 C CA . THR A 1 653 ? 28.630 2.749 -42.757 1.00 80.50 653 THR A CA 1
ATOM 5052 C C . THR A 1 653 ? 27.267 2.191 -42.325 1.00 80.50 653 THR A C 1
ATOM 5054 O O . THR A 1 653 ? 26.677 2.722 -41.392 1.00 80.50 653 THR A O 1
ATOM 5057 N N . CYS A 1 654 ? 26.725 1.149 -42.972 1.00 85.88 654 CYS A N 1
ATOM 5058 C CA . CYS A 1 654 ? 25.485 0.528 -42.480 1.00 85.88 654 CYS A CA 1
ATOM 5059 C C . CYS A 1 654 ? 25.746 -0.248 -41.187 1.00 85.88 654 CYS A C 1
ATOM 5061 O O . CYS A 1 654 ? 25.031 -0.050 -40.207 1.00 85.88 654 CYS A O 1
ATOM 5063 N N . ILE A 1 655 ? 26.787 -1.083 -41.169 1.00 91.50 655 ILE A N 1
ATOM 5064 C CA . ILE A 1 655 ? 27.204 -1.822 -39.975 1.00 91.50 655 ILE A CA 1
ATOM 5065 C C . ILE A 1 655 ? 28.663 -1.497 -39.672 1.00 91.50 655 ILE A C 1
ATOM 5067 O O . ILE A 1 655 ? 29.556 -1.782 -40.473 1.00 91.50 655 ILE A O 1
ATOM 5071 N N . LEU A 1 656 ? 28.897 -0.916 -38.499 1.00 91.56 656 LEU A N 1
ATOM 5072 C CA . LEU A 1 656 ? 30.223 -0.632 -37.968 1.00 91.56 656 LEU A CA 1
ATOM 5073 C C . LEU A 1 656 ? 30.578 -1.673 -36.908 1.00 91.56 656 LEU A C 1
ATOM 5075 O O . LEU A 1 656 ? 29.857 -1.816 -35.923 1.00 91.56 656 LEU A O 1
ATOM 5079 N N . VAL A 1 657 ? 31.693 -2.372 -37.099 1.00 94.75 657 VAL A N 1
ATOM 5080 C CA . VAL A 1 657 ? 32.160 -3.439 -36.210 1.00 94.75 657 VAL A CA 1
ATOM 5081 C C . VAL A 1 657 ? 33.497 -3.047 -35.587 1.00 94.75 657 VAL A C 1
ATOM 5083 O O . VAL A 1 657 ? 34.486 -2.853 -36.296 1.00 94.75 657 VAL A O 1
ATOM 5086 N N . LYS A 1 658 ? 33.519 -2.932 -34.258 1.00 94.25 658 LYS A N 1
ATOM 5087 C CA . LYS A 1 658 ? 34.688 -2.586 -33.443 1.00 94.25 658 LYS A CA 1
ATOM 5088 C C . LYS A 1 658 ? 34.758 -3.527 -32.236 1.00 94.25 658 LYS A C 1
ATOM 5090 O O . LYS A 1 658 ? 33.831 -3.593 -31.433 1.00 94.25 658 LYS A O 1
ATOM 5095 N N . GLY A 1 659 ? 35.841 -4.288 -32.109 1.00 94.81 659 GLY A N 1
ATOM 5096 C CA . GLY A 1 659 ? 36.013 -5.212 -30.986 1.00 94.81 659 GLY A CA 1
ATOM 5097 C C . GLY A 1 659 ? 35.035 -6.390 -30.960 1.00 94.81 659 GLY A C 1
ATOM 5098 O O . GLY A 1 659 ? 34.701 -6.862 -29.882 1.00 94.81 659 GLY A O 1
ATOM 5099 N N . ALA A 1 660 ? 34.485 -6.823 -32.100 1.00 96.69 660 ALA A N 1
ATOM 5100 C CA . ALA A 1 660 ? 33.488 -7.897 -32.097 1.00 96.69 660 ALA A CA 1
ATOM 5101 C C . ALA A 1 660 ? 34.103 -9.286 -32.308 1.00 96.69 660 ALA A C 1
ATOM 5103 O O . ALA A 1 660 ? 34.852 -9.496 -33.261 1.00 96.69 660 ALA A O 1
ATOM 5104 N N . VAL A 1 661 ? 33.719 -10.264 -31.490 1.00 98.25 661 VAL A N 1
ATOM 5105 C CA . VAL A 1 661 ? 34.202 -11.650 -31.583 1.00 98.25 661 VAL A CA 1
ATOM 5106 C C . VAL A 1 661 ? 33.096 -12.574 -32.096 1.00 98.25 661 VAL A C 1
ATOM 5108 O O . VAL A 1 661 ? 31.999 -12.630 -31.545 1.00 98.25 661 VAL A O 1
ATOM 5111 N N . ASN A 1 662 ? 33.391 -13.315 -33.160 1.00 97.25 662 ASN A N 1
ATOM 5112 C CA . ASN A 1 662 ? 32.482 -14.222 -33.862 1.00 97.25 662 ASN A CA 1
ATOM 5113 C C . ASN A 1 662 ? 31.125 -13.617 -34.306 1.00 97.25 662 ASN A C 1
ATOM 5115 O O . ASN A 1 662 ? 30.085 -14.257 -34.115 1.00 97.25 662 ASN A O 1
ATOM 5119 N N . PRO A 1 663 ? 31.072 -12.398 -34.884 1.00 97.75 663 PRO A N 1
ATOM 5120 C CA . PRO A 1 663 ? 29.815 -11.848 -35.380 1.00 97.75 663 PRO A CA 1
ATOM 5121 C C . PRO A 1 663 ? 29.357 -12.566 -36.660 1.00 97.75 663 PRO A C 1
ATOM 5123 O O . PRO A 1 663 ? 30.120 -12.711 -37.613 1.00 97.75 663 PRO A O 1
ATOM 5126 N N . THR A 1 664 ? 28.087 -12.958 -36.730 1.00 98.31 664 THR A N 1
ATOM 5127 C CA . THR A 1 664 ? 27.459 -13.496 -37.946 1.00 98.31 664 THR A CA 1
ATOM 5128 C C . THR A 1 664 ? 26.586 -12.426 -38.588 1.00 98.31 664 THR A C 1
ATOM 5130 O O . THR A 1 664 ? 25.551 -12.062 -38.040 1.00 98.31 664 THR A O 1
ATOM 5133 N N . ILE A 1 665 ? 26.985 -11.929 -39.759 1.00 97.25 665 ILE A N 1
ATOM 5134 C CA . ILE A 1 665 ? 26.231 -10.934 -40.534 1.00 97.25 665 ILE A CA 1
ATOM 5135 C C . ILE A 1 665 ? 25.837 -11.590 -41.858 1.00 97.25 665 ILE A C 1
ATOM 5137 O O . ILE A 1 665 ? 26.688 -11.764 -42.725 1.00 97.25 665 ILE A O 1
ATOM 5141 N N . THR A 1 666 ? 24.572 -11.978 -42.022 1.00 96.00 666 THR A N 1
ATOM 5142 C CA . THR A 1 666 ? 24.124 -12.822 -43.149 1.00 96.00 666 THR A CA 1
ATOM 5143 C C . THR A 1 666 ? 22.725 -12.452 -43.630 1.00 96.00 666 THR A C 1
ATOM 5145 O O . THR A 1 666 ? 21.901 -11.992 -42.846 1.00 96.00 666 THR A O 1
ATOM 5148 N N . LYS A 1 667 ? 22.420 -12.671 -44.915 1.00 96.06 667 LYS A N 1
ATOM 5149 C CA . LYS A 1 667 ? 21.067 -12.509 -45.491 1.00 96.06 667 LYS A CA 1
ATOM 5150 C C . LYS A 1 667 ? 20.427 -11.130 -45.281 1.00 96.06 667 LYS A C 1
ATOM 5152 O O . LYS A 1 667 ? 19.209 -10.995 -45.342 1.00 96.06 667 LYS A O 1
ATOM 5157 N N . ASN A 1 668 ? 21.220 -10.093 -45.032 1.00 94.88 668 ASN A N 1
ATOM 5158 C CA . ASN A 1 668 ? 20.722 -8.726 -44.961 1.00 94.88 668 ASN A CA 1
ATOM 5159 C C . ASN A 1 668 ? 20.681 -8.105 -46.358 1.00 94.88 668 ASN A C 1
ATOM 5161 O O . ASN A 1 668 ? 21.475 -8.456 -47.235 1.00 94.88 668 ASN A O 1
ATOM 5165 N N . THR A 1 669 ? 19.776 -7.151 -46.547 1.00 90.69 669 THR A N 1
ATOM 5166 C CA . THR A 1 669 ? 19.690 -6.334 -47.757 1.00 90.69 669 THR A CA 1
ATOM 5167 C C . THR A 1 669 ? 20.148 -4.918 -47.451 1.00 90.69 669 THR A C 1
ATOM 5169 O O . THR A 1 669 ? 19.604 -4.266 -46.565 1.00 90.69 669 THR A O 1
ATOM 5172 N N . PHE A 1 670 ? 21.120 -4.430 -48.213 1.00 86.62 670 PHE A N 1
ATOM 5173 C CA . PHE A 1 670 ? 21.639 -3.071 -48.135 1.00 86.62 670 PHE A CA 1
ATOM 5174 C C . PHE A 1 670 ? 21.245 -2.299 -49.391 1.00 86.62 670 PHE A C 1
ATOM 5176 O O . PHE A 1 670 ? 21.557 -2.710 -50.510 1.00 86.62 670 PHE A O 1
ATOM 5183 N N . GLU A 1 671 ? 20.572 -1.170 -49.214 1.00 79.06 671 GLU A N 1
ATOM 5184 C CA . GLU A 1 671 ? 20.170 -0.271 -50.289 1.00 79.06 671 GLU A CA 1
ATOM 5185 C C . GLU A 1 671 ? 20.380 1.174 -49.845 1.00 79.06 671 GLU A C 1
ATOM 5187 O O . GLU A 1 671 ? 20.012 1.566 -48.741 1.00 79.06 671 GLU A O 1
ATOM 5192 N N . LYS A 1 672 ? 20.987 1.992 -50.701 1.00 66.62 672 LYS A N 1
ATOM 5193 C CA . LYS A 1 672 ? 21.337 3.376 -50.377 1.00 66.62 672 LYS A CA 1
ATOM 5194 C C . LYS A 1 672 ? 20.411 4.359 -51.092 1.00 66.62 672 LYS A C 1
ATOM 5196 O O . LYS A 1 672 ? 20.032 4.116 -52.230 1.00 66.62 672 LYS A O 1
ATOM 5201 N N . ALA A 1 673 ? 20.127 5.493 -50.445 1.00 58.66 673 ALA A N 1
ATOM 5202 C CA . ALA A 1 673 ? 19.354 6.610 -51.006 1.00 58.66 673 ALA A CA 1
ATOM 5203 C C . ALA A 1 673 ? 20.074 7.983 -50.925 1.00 58.66 673 ALA A C 1
ATOM 5205 O O . ALA A 1 673 ? 19.505 8.981 -51.347 1.00 58.66 673 ALA A O 1
ATOM 5206 N N . GLY A 1 674 ? 21.310 8.051 -50.398 1.00 59.03 674 GLY A N 1
ATOM 5207 C CA . GLY A 1 674 ? 22.079 9.299 -50.197 1.00 59.03 674 GLY A CA 1
ATOM 5208 C C . GLY A 1 674 ? 23.284 9.504 -51.137 1.00 59.03 674 GLY A C 1
ATOM 5209 O O . GLY A 1 674 ? 23.647 8.620 -51.917 1.00 59.03 674 GLY A O 1
ATOM 5210 N N . THR A 1 675 ? 23.960 10.656 -51.031 1.00 55.75 675 THR A N 1
ATOM 5211 C CA . THR A 1 675 ? 25.036 11.142 -51.933 1.00 55.75 675 THR A CA 1
ATOM 5212 C C . THR A 1 675 ? 26.461 10.676 -51.561 1.00 55.75 675 THR A C 1
ATOM 5214 O O . THR A 1 675 ? 27.272 10.444 -52.456 1.00 55.75 675 THR A O 1
ATOM 5217 N N . LYS A 1 676 ? 26.783 10.424 -50.279 1.00 59.84 676 LYS A N 1
ATOM 5218 C CA . LYS A 1 676 ? 28.144 10.044 -49.802 1.00 59.84 676 LYS A CA 1
ATOM 5219 C C . LYS A 1 676 ? 28.500 8.564 -50.001 1.00 59.84 676 LYS A C 1
ATOM 5221 O O . LYS A 1 676 ? 27.722 7.703 -49.615 1.00 59.84 676 LYS A O 1
ATOM 5226 N N . LYS A 1 677 ? 29.635 8.213 -50.614 1.00 58.72 677 LYS A N 1
ATOM 5227 C CA . LYS A 1 677 ? 30.014 6.807 -50.904 1.00 58.72 677 LYS A CA 1
ATOM 5228 C C . LYS A 1 677 ? 30.726 6.149 -49.702 1.00 58.72 677 LYS A C 1
ATOM 5230 O O . LYS A 1 677 ? 31.776 6.636 -49.305 1.00 58.72 677 LYS A O 1
ATOM 5235 N N . ASN A 1 678 ? 30.227 5.019 -49.177 1.00 69.81 678 ASN A N 1
ATOM 5236 C CA . ASN A 1 678 ? 30.951 4.183 -48.197 1.00 69.81 678 ASN A CA 1
ATOM 5237 C C . ASN A 1 678 ? 30.578 2.678 -48.282 1.00 69.81 678 ASN A C 1
ATOM 5239 O O . ASN A 1 678 ? 29.758 2.299 -49.122 1.00 69.81 678 ASN A O 1
ATOM 5243 N N . TYR A 1 679 ? 31.195 1.826 -47.448 1.00 79.12 679 TYR A N 1
ATOM 5244 C CA . TYR A 1 679 ? 30.983 0.367 -47.389 1.00 79.12 679 TYR A CA 1
ATOM 5245 C C . TYR A 1 679 ? 29.679 -0.028 -46.681 1.00 79.12 679 TYR A C 1
ATOM 5247 O O . TYR A 1 679 ? 29.232 0.674 -45.769 1.00 79.12 679 TYR A O 1
ATOM 5255 N N . ALA A 1 680 ? 29.105 -1.184 -47.040 1.00 83.38 680 ALA A N 1
ATOM 5256 C CA . ALA A 1 680 ? 27.955 -1.751 -46.327 1.00 83.38 680 ALA A CA 1
ATOM 5257 C C . ALA A 1 680 ? 28.337 -2.223 -44.912 1.00 83.38 680 ALA A C 1
ATOM 5259 O O . ALA A 1 680 ? 27.624 -1.917 -43.958 1.00 83.38 680 ALA A O 1
ATOM 5260 N N . VAL A 1 681 ? 29.486 -2.891 -44.764 1.00 88.25 681 VAL A N 1
ATOM 5261 C CA . VAL A 1 681 ? 30.059 -3.248 -43.454 1.00 88.25 681 VAL A CA 1
ATOM 5262 C C . VAL A 1 681 ? 31.511 -2.786 -43.381 1.00 88.25 681 VAL A C 1
ATOM 5264 O O . VAL A 1 681 ? 32.288 -3.032 -44.309 1.00 88.25 681 VAL A O 1
ATOM 5267 N N . VAL A 1 682 ? 31.884 -2.151 -42.270 1.00 88.38 682 VAL A N 1
ATOM 5268 C CA . VAL A 1 682 ? 33.278 -1.827 -41.937 1.00 88.38 682 VAL A CA 1
ATOM 5269 C C . VAL A 1 682 ? 33.653 -2.513 -40.632 1.00 88.38 682 VAL A C 1
ATOM 5271 O O . VAL A 1 682 ? 32.990 -2.320 -39.615 1.00 88.38 682 VAL A O 1
ATOM 5274 N N . ILE A 1 683 ? 34.739 -3.278 -40.661 1.00 91.56 683 ILE A N 1
ATOM 5275 C CA . ILE A 1 683 ? 35.295 -3.997 -39.518 1.00 91.56 683 ILE A CA 1
ATOM 5276 C C . ILE A 1 683 ? 36.651 -3.391 -39.179 1.00 91.56 683 ILE A C 1
ATOM 5278 O O . ILE A 1 683 ? 37.540 -3.363 -40.024 1.00 91.56 683 ILE A O 1
ATOM 5282 N N . TYR A 1 684 ? 36.825 -2.924 -37.947 1.00 92.88 684 TYR A N 1
ATOM 5283 C CA . TYR A 1 684 ? 38.125 -2.524 -37.416 1.00 92.88 684 TYR A CA 1
ATOM 5284 C C . TYR A 1 684 ? 38.700 -3.696 -36.629 1.00 92.88 684 TYR A C 1
ATOM 5286 O O . TYR A 1 684 ? 38.113 -4.118 -35.631 1.00 92.88 684 TYR A O 1
ATOM 5294 N N . GLU A 1 685 ? 39.839 -4.225 -37.072 1.00 92.31 685 GLU A N 1
ATOM 5295 C CA . GLU A 1 685 ? 40.527 -5.328 -36.393 1.00 92.31 685 GLU A CA 1
ATOM 5296 C C . GLU A 1 685 ? 40.949 -4.929 -34.981 1.00 92.31 685 GLU A C 1
ATOM 5298 O O . GLU A 1 685 ? 40.818 -5.730 -34.065 1.00 92.31 685 GLU A O 1
ATOM 5303 N N . LYS A 1 686 ? 41.394 -3.684 -34.798 1.00 94.12 686 LYS A N 1
ATOM 5304 C CA . LYS A 1 686 ? 41.824 -3.124 -33.518 1.00 94.12 686 LYS A CA 1
ATOM 5305 C C . LYS A 1 686 ? 41.060 -1.840 -33.220 1.00 94.12 686 LYS A C 1
ATOM 5307 O O . LYS A 1 686 ? 40.875 -1.000 -34.099 1.00 94.12 686 LYS A O 1
ATOM 5312 N N . THR A 1 687 ? 40.618 -1.665 -31.980 1.00 93.88 687 THR A N 1
ATOM 5313 C CA . THR A 1 687 ? 39.996 -0.427 -31.495 1.00 93.88 687 THR A CA 1
ATOM 5314 C C . THR A 1 687 ? 40.521 -0.098 -30.102 1.00 93.88 687 THR A C 1
ATOM 5316 O O . THR A 1 687 ? 40.568 -0.963 -29.232 1.00 93.88 687 THR A O 1
ATOM 5319 N N . GLN A 1 688 ? 40.938 1.152 -29.913 1.00 93.44 688 GLN A N 1
ATOM 5320 C CA . GLN A 1 688 ? 41.494 1.653 -28.655 1.00 93.44 688 GLN A CA 1
ATOM 5321 C C . GLN A 1 688 ? 40.387 2.226 -27.758 1.00 93.44 688 GLN A C 1
ATOM 5323 O O . GLN A 1 688 ? 39.336 2.620 -28.282 1.00 93.44 688 GLN A O 1
ATOM 5328 N N . PRO A 1 689 ? 40.599 2.318 -26.431 1.00 90.81 689 PRO A N 1
ATOM 5329 C CA . PRO A 1 689 ? 39.668 3.026 -25.566 1.00 90.81 689 PRO A CA 1
ATOM 5330 C C . PRO A 1 689 ? 39.627 4.493 -25.977 1.00 90.81 689 PRO A C 1
ATOM 5332 O O . PRO A 1 689 ? 40.662 5.125 -26.177 1.00 90.81 689 PRO A O 1
ATOM 5335 N N . ALA A 1 690 ? 38.418 5.026 -26.104 1.00 86.94 690 ALA A N 1
ATOM 5336 C CA . ALA A 1 690 ? 38.225 6.420 -26.463 1.00 86.94 690 ALA A CA 1
ATOM 5337 C C . ALA A 1 690 ? 37.846 7.265 -25.230 1.00 86.94 690 ALA A C 1
ATOM 5339 O O . ALA A 1 690 ? 38.214 8.436 -25.164 1.00 86.94 690 ALA A O 1
ATOM 5340 N N . VAL A 1 691 ? 37.131 6.690 -24.248 1.00 89.38 691 VAL A N 1
ATOM 5341 C CA . VAL A 1 691 ? 36.621 7.445 -23.089 1.00 89.38 691 VAL A CA 1
ATOM 5342 C C . VAL A 1 691 ? 37.761 7.820 -22.155 1.00 89.38 691 VAL A C 1
ATOM 5344 O O . VAL A 1 691 ? 38.525 6.948 -21.752 1.00 89.38 691 VAL A O 1
ATOM 5347 N N . GLU A 1 692 ? 37.859 9.096 -21.772 1.00 92.00 692 GLU A N 1
ATOM 5348 C CA . GLU A 1 692 ? 38.955 9.604 -20.932 1.00 92.00 692 GLU A CA 1
ATOM 5349 C C . GLU A 1 692 ? 39.134 8.791 -19.639 1.00 92.00 692 GLU A C 1
ATOM 5351 O O . GLU A 1 692 ? 40.254 8.407 -19.305 1.00 92.00 692 GLU A O 1
ATOM 5356 N N . GLY A 1 693 ? 38.038 8.445 -18.954 1.00 93.38 693 GLY A N 1
ATOM 5357 C CA . GLY A 1 693 ? 38.086 7.613 -17.749 1.00 93.38 693 GLY A CA 1
ATOM 5358 C C . GLY A 1 693 ? 38.564 6.179 -18.010 1.00 93.38 693 GLY A C 1
ATOM 5359 O O . GLY A 1 693 ? 39.335 5.641 -17.219 1.00 93.38 693 GLY A O 1
ATOM 5360 N N . ALA A 1 694 ? 38.189 5.574 -19.140 1.00 93.44 694 ALA A N 1
ATOM 5361 C CA . ALA A 1 694 ? 38.674 4.255 -19.557 1.00 93.44 694 ALA A CA 1
ATOM 5362 C C . ALA A 1 694 ? 40.161 4.275 -19.951 1.00 93.44 694 ALA A C 1
ATOM 5364 O O . ALA A 1 694 ? 40.914 3.371 -19.581 1.00 93.44 694 ALA A O 1
ATOM 5365 N N . ILE A 1 695 ? 40.598 5.325 -20.656 1.00 95.38 695 ILE A N 1
ATOM 5366 C CA . ILE A 1 695 ? 42.006 5.556 -21.006 1.00 95.38 695 ILE A CA 1
ATOM 5367 C C . ILE A 1 695 ? 42.831 5.713 -19.726 1.00 95.38 695 ILE A C 1
ATOM 5369 O O . ILE A 1 695 ? 43.838 5.029 -19.553 1.00 95.38 695 ILE A O 1
ATOM 5373 N N . ALA A 1 696 ? 42.383 6.569 -18.803 1.00 96.00 696 ALA A N 1
ATOM 5374 C CA . ALA A 1 696 ? 43.045 6.793 -17.521 1.00 96.00 696 ALA A CA 1
ATOM 5375 C C . ALA A 1 696 ? 43.086 5.523 -16.655 1.00 96.00 696 ALA A C 1
ATOM 5377 O O . ALA A 1 696 ? 44.061 5.293 -15.941 1.00 96.00 696 ALA A O 1
ATOM 5378 N N . ALA A 1 697 ? 42.058 4.676 -16.750 1.00 94.94 697 ALA A N 1
ATOM 5379 C CA . ALA A 1 697 ? 42.001 3.377 -16.086 1.00 94.94 697 ALA A CA 1
ATOM 5380 C C . ALA A 1 697 ? 42.830 2.279 -16.783 1.00 94.94 697 ALA A C 1
ATOM 5382 O O . ALA A 1 697 ? 42.898 1.163 -16.268 1.00 94.94 697 ALA A O 1
ATOM 5383 N N . GLY A 1 698 ? 43.463 2.568 -17.925 1.00 95.94 698 GLY A N 1
ATOM 5384 C CA . GLY A 1 698 ? 44.356 1.643 -18.624 1.00 95.94 698 GLY A CA 1
ATOM 5385 C C . GLY A 1 698 ? 43.640 0.490 -19.326 1.00 95.94 698 GLY A C 1
ATOM 5386 O O . GLY A 1 698 ? 44.162 -0.623 -19.344 1.00 95.94 698 GLY A O 1
ATOM 5387 N N . TYR A 1 699 ? 42.442 0.725 -19.868 1.00 96.50 699 TYR A N 1
ATOM 5388 C CA . TYR A 1 699 ? 41.682 -0.319 -20.563 1.00 96.50 699 TYR A CA 1
ATOM 5389 C C . TYR A 1 699 ? 42.465 -0.831 -21.772 1.00 96.50 699 TYR A C 1
ATOM 5391 O O . TYR A 1 699 ? 42.965 -0.045 -22.578 1.00 96.50 699 TYR A O 1
ATOM 5399 N N . ALA A 1 700 ? 42.553 -2.152 -21.920 1.00 96.12 700 ALA A N 1
ATOM 5400 C CA . ALA A 1 700 ? 43.187 -2.736 -23.090 1.00 96.12 700 ALA A CA 1
ATOM 5401 C C . ALA A 1 700 ? 42.404 -2.436 -24.378 1.00 96.12 700 ALA A C 1
ATOM 5403 O O . ALA A 1 700 ? 41.182 -2.238 -24.372 1.00 96.12 700 ALA A O 1
ATOM 5404 N N . ASP A 1 701 ? 43.126 -2.460 -25.499 1.00 95.94 701 ASP A N 1
ATOM 5405 C CA . ASP A 1 701 ? 42.536 -2.443 -26.835 1.00 95.94 701 ASP A CA 1
ATOM 5406 C C . ASP A 1 701 ? 41.573 -3.634 -27.001 1.00 95.94 701 ASP A C 1
ATOM 5408 O O . ASP A 1 701 ? 41.822 -4.735 -26.493 1.00 95.94 701 ASP A O 1
ATOM 5412 N N . THR A 1 702 ? 40.482 -3.431 -27.735 1.00 95.88 702 THR A N 1
ATOM 5413 C CA . THR A 1 702 ? 39.567 -4.507 -28.134 1.00 95.88 702 THR A CA 1
ATOM 5414 C C . THR A 1 702 ? 39.783 -4.883 -29.599 1.00 95.88 702 THR A C 1
ATOM 5416 O O . THR A 1 702 ? 40.158 -4.041 -30.424 1.00 95.88 702 THR A O 1
ATOM 5419 N N . TYR A 1 703 ? 39.565 -6.159 -29.928 1.00 96.12 703 TYR A N 1
ATOM 5420 C CA . TYR A 1 703 ? 39.879 -6.723 -31.238 1.00 96.12 703 TYR A CA 1
ATOM 5421 C C . TYR A 1 703 ? 38.664 -7.376 -31.884 1.00 96.12 703 TYR A C 1
ATOM 5423 O O . TYR A 1 703 ? 37.933 -8.129 -31.239 1.00 96.12 703 TYR A O 1
ATOM 5431 N N . SER A 1 704 ? 38.461 -7.105 -33.174 1.00 96.81 704 SER A N 1
ATOM 5432 C CA . SER A 1 704 ? 37.457 -7.821 -33.957 1.00 96.81 704 SER A CA 1
ATOM 5433 C C . SER A 1 704 ? 38.044 -9.123 -34.488 1.00 96.81 704 SER A C 1
ATOM 5435 O O . SER A 1 704 ? 38.991 -9.103 -35.273 1.00 96.81 704 SER A O 1
ATOM 5437 N N . VAL A 1 705 ? 37.458 -10.253 -34.097 1.00 95.50 705 VAL A N 1
ATOM 5438 C CA . VAL A 1 705 ? 37.904 -11.597 -34.487 1.00 95.50 705 VAL A CA 1
ATOM 5439 C C . VAL A 1 705 ? 36.754 -12.315 -35.177 1.00 95.50 705 VAL A C 1
ATOM 5441 O O . VAL A 1 705 ? 35.730 -12.601 -34.563 1.00 95.50 705 VAL A O 1
ATOM 5444 N N . LEU A 1 706 ? 36.919 -12.594 -36.469 1.00 92.75 706 LEU A N 1
ATOM 5445 C CA . LEU A 1 706 ? 35.948 -13.321 -37.286 1.00 92.75 706 LEU A CA 1
ATOM 5446 C C . LEU A 1 706 ? 36.548 -14.662 -37.712 1.00 92.75 706 LEU A C 1
ATOM 5448 O O . LEU A 1 706 ? 37.637 -14.675 -38.294 1.00 92.75 706 LEU A O 1
ATOM 5452 N N . SER A 1 707 ? 35.811 -15.749 -37.470 1.00 92.06 707 SER A N 1
ATOM 5453 C CA . SER A 1 707 ? 36.096 -17.071 -38.048 1.00 92.06 707 SER A CA 1
ATOM 5454 C C . SER A 1 707 ? 35.908 -17.079 -39.571 1.00 92.06 707 SER A C 1
ATOM 5456 O O . SER A 1 707 ? 35.291 -16.168 -40.138 1.00 92.06 707 SER A O 1
ATOM 5458 N N . ASP A 1 708 ? 36.398 -18.124 -40.236 1.00 89.44 708 ASP A N 1
ATOM 5459 C CA . ASP A 1 708 ? 36.189 -18.317 -41.674 1.00 89.44 708 ASP A CA 1
ATOM 5460 C C . ASP A 1 708 ? 34.698 -18.455 -42.006 1.00 89.44 708 ASP A C 1
ATOM 5462 O O . ASP A 1 708 ? 34.229 -17.897 -43.000 1.00 89.44 708 ASP A O 1
ATOM 5466 N N . GLU A 1 709 ? 33.920 -19.094 -41.131 1.00 92.88 709 GLU A N 1
ATOM 5467 C CA . GLU A 1 709 ? 32.468 -19.198 -41.254 1.00 92.88 709 GLU A CA 1
ATOM 5468 C C . GLU A 1 709 ? 31.793 -17.825 -41.154 1.00 92.88 709 GLU A C 1
ATOM 5470 O O . GLU A 1 709 ? 30.915 -17.503 -41.958 1.00 92.88 709 GLU A O 1
ATOM 5475 N N . ASN A 1 710 ? 32.223 -16.972 -40.215 1.00 93.06 710 ASN A N 1
ATOM 5476 C CA . ASN A 1 710 ? 31.690 -15.610 -40.096 1.00 93.06 710 ASN A CA 1
ATOM 5477 C C . ASN A 1 710 ? 32.014 -14.763 -41.334 1.00 93.06 710 ASN A C 1
ATOM 5479 O O . ASN A 1 710 ? 31.169 -13.994 -41.798 1.00 93.06 710 ASN A O 1
ATOM 5483 N N . ARG A 1 711 ? 33.220 -14.916 -41.893 1.00 88.06 711 ARG A N 1
ATOM 5484 C CA . ARG A 1 711 ? 33.620 -14.241 -43.138 1.00 88.06 711 ARG A CA 1
ATOM 5485 C C . ARG A 1 711 ? 32.833 -14.759 -44.337 1.00 88.06 711 ARG A C 1
ATOM 5487 O O . ARG A 1 711 ? 32.419 -13.963 -45.177 1.00 88.06 711 ARG A O 1
ATOM 5494 N N . ALA A 1 712 ? 32.589 -16.066 -44.414 1.00 87.06 712 ALA A N 1
ATOM 5495 C CA . ALA A 1 712 ? 31.769 -16.666 -45.461 1.00 87.06 712 ALA A CA 1
ATOM 5496 C C . ALA A 1 712 ? 30.321 -16.158 -45.398 1.00 87.06 712 ALA A C 1
ATOM 5498 O O . ALA A 1 712 ? 29.765 -15.785 -46.429 1.00 87.06 712 ALA A O 1
ATOM 5499 N N . ALA A 1 713 ? 29.752 -16.039 -44.196 1.00 90.81 713 ALA A N 1
ATOM 5500 C CA . ALA A 1 713 ? 28.392 -15.548 -43.977 1.00 90.81 713 ALA A CA 1
ATOM 5501 C C . ALA A 1 713 ? 28.159 -14.121 -44.515 1.00 90.81 713 ALA A C 1
ATOM 5503 O O . ALA A 1 713 ? 27.049 -13.808 -44.954 1.00 90.81 713 ALA A O 1
ATOM 5504 N N . LEU A 1 714 ? 29.201 -13.274 -44.566 1.00 87.50 714 LEU A N 1
ATOM 5505 C CA . LEU A 1 714 ? 29.114 -11.942 -45.180 1.00 87.50 714 LEU A CA 1
ATOM 5506 C C . LEU A 1 714 ? 28.686 -12.008 -46.655 1.00 87.50 714 LEU A C 1
ATOM 5508 O O . LEU A 1 714 ? 27.992 -11.108 -47.133 1.00 87.50 714 LEU A O 1
ATOM 5512 N N . ARG A 1 715 ? 29.047 -13.077 -47.372 1.00 83.12 715 ARG A N 1
ATOM 5513 C CA . ARG A 1 715 ? 28.746 -13.251 -48.804 1.00 83.12 715 ARG A CA 1
ATOM 5514 C C . ARG A 1 715 ? 27.258 -13.453 -49.082 1.00 83.12 715 ARG A C 1
ATOM 5516 O O . ARG A 1 715 ? 26.801 -13.121 -50.171 1.00 83.12 715 ARG A O 1
ATOM 5523 N N . ASP A 1 716 ? 26.498 -13.904 -48.088 1.00 88.62 716 ASP A N 1
ATOM 5524 C CA . ASP A 1 716 ? 25.055 -14.130 -48.212 1.00 88.62 716 ASP A CA 1
ATOM 5525 C C . ASP A 1 716 ? 24.236 -12.830 -48.155 1.00 88.62 716 ASP A C 1
ATOM 5527 O O . ASP A 1 716 ? 23.013 -12.850 -48.305 1.00 88.62 716 ASP A O 1
ATOM 5531 N N . ASN A 1 717 ? 24.875 -11.684 -47.906 1.00 88.12 717 ASN A N 1
ATOM 5532 C CA . ASN A 1 717 ? 24.186 -10.400 -47.904 1.00 88.12 717 ASN A CA 1
ATOM 5533 C C . ASN A 1 717 ? 24.026 -9.833 -49.323 1.00 88.12 717 ASN A C 1
ATOM 5535 O O . ASN A 1 717 ? 24.929 -9.882 -50.165 1.00 88.12 717 ASN A O 1
ATOM 5539 N N . THR A 1 718 ? 22.885 -9.193 -49.559 1.00 86.88 718 THR A N 1
ATOM 5540 C CA . THR A 1 718 ? 22.563 -8.518 -50.818 1.00 86.88 718 THR A CA 1
ATOM 5541 C C . THR A 1 718 ? 22.876 -7.030 -50.710 1.00 86.88 718 THR A C 1
ATOM 5543 O O . THR A 1 718 ? 22.383 -6.354 -49.814 1.00 86.88 718 THR A O 1
ATOM 5546 N N . VAL A 1 719 ? 23.668 -6.496 -51.639 1.00 80.81 719 VAL A N 1
ATOM 5547 C CA . VAL A 1 719 ? 24.033 -5.072 -51.698 1.00 80.81 719 VAL A CA 1
ATOM 5548 C C . VAL A 1 719 ? 23.543 -4.498 -53.029 1.00 80.81 719 VAL A C 1
ATOM 5550 O O . VAL A 1 719 ? 23.988 -4.944 -54.083 1.00 80.81 719 VAL A O 1
ATOM 5553 N N . LYS A 1 720 ? 22.607 -3.541 -52.993 1.00 78.25 720 LYS A N 1
ATOM 5554 C CA . LYS A 1 720 ? 21.992 -2.928 -54.185 1.00 78.25 720 LYS A CA 1
ATOM 5555 C C . LYS A 1 720 ? 22.778 -1.702 -54.691 1.00 78.25 720 LYS A C 1
ATOM 5557 O O . LYS A 1 720 ? 23.565 -1.095 -53.965 1.00 78.25 720 LYS A O 1
ATOM 5562 N N . GLY A 1 721 ? 22.534 -1.341 -55.956 1.00 59.78 721 GLY A N 1
ATOM 5563 C CA . GLY A 1 721 ? 23.426 -0.635 -56.901 1.00 59.78 721 GLY A CA 1
ATOM 5564 C C . GLY A 1 721 ? 23.979 0.768 -56.591 1.00 59.78 721 GLY A C 1
ATOM 5565 O O . GLY A 1 721 ? 24.586 1.360 -57.476 1.00 59.78 721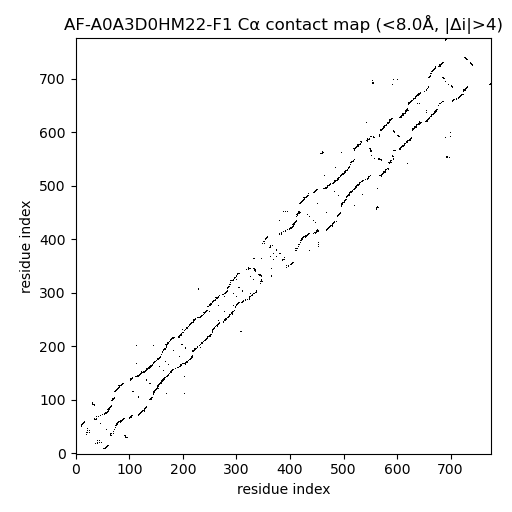 GLY A O 1
ATOM 5566 N N . LEU A 1 722 ? 23.834 1.312 -55.378 1.00 53.38 722 LEU A N 1
ATOM 5567 C CA . LEU A 1 722 ? 24.457 2.591 -54.976 1.00 53.38 722 LEU A CA 1
ATOM 5568 C C . LEU A 1 722 ? 25.459 2.464 -53.812 1.00 53.38 722 LEU A C 1
ATOM 5570 O O . LEU A 1 722 ? 26.122 3.441 -53.451 1.00 53.38 722 LEU A O 1
ATOM 5574 N N . CYS A 1 723 ? 25.617 1.270 -53.237 1.00 54.56 723 CYS A N 1
ATOM 5575 C CA . CYS A 1 723 ? 26.724 0.957 -52.335 1.00 54.56 723 CYS A CA 1
ATOM 5576 C C . CYS A 1 723 ? 27.965 0.615 -53.173 1.00 54.56 723 CYS A C 1
ATOM 5578 O O . CYS A 1 723 ? 28.044 -0.448 -53.778 1.00 54.56 723 CYS A O 1
ATOM 5580 N N . TYR A 1 724 ? 28.934 1.529 -53.222 1.00 51.25 724 TYR A N 1
ATOM 5581 C CA . TYR A 1 724 ? 30.111 1.415 -54.095 1.00 51.25 724 TYR A CA 1
ATOM 5582 C C . TYR A 1 724 ? 31.062 0.267 -53.697 1.00 51.25 724 TYR A C 1
ATOM 5584 O O . TYR A 1 724 ? 31.832 -0.197 -54.533 1.00 51.25 724 TYR A O 1
ATOM 5592 N N . LYS A 1 725 ? 31.028 -0.199 -52.433 1.00 62.69 725 LYS A N 1
ATOM 5593 C CA . LYS A 1 725 ? 31.904 -1.264 -51.910 1.00 62.69 725 LYS A CA 1
ATOM 5594 C C . LYS A 1 725 ? 31.176 -2.117 -50.853 1.00 62.69 725 LYS A C 1
ATOM 5596 O O . LYS A 1 725 ? 30.410 -1.581 -50.054 1.00 62.69 725 LYS A O 1
ATOM 5601 N N . ARG A 1 726 ? 31.384 -3.442 -50.853 1.00 74.19 726 ARG A N 1
ATOM 5602 C CA . ARG A 1 726 ? 30.629 -4.385 -49.996 1.00 74.19 726 ARG A CA 1
ATOM 5603 C C . ARG A 1 726 ? 31.151 -4.387 -48.560 1.00 74.19 726 ARG A C 1
ATOM 5605 O O . ARG A 1 726 ? 30.488 -3.839 -47.682 1.00 74.19 726 ARG A O 1
ATOM 5612 N N . PHE A 1 727 ? 32.346 -4.930 -48.330 1.00 80.25 727 PHE A N 1
ATOM 5613 C CA . PHE A 1 727 ? 32.897 -5.078 -46.981 1.00 80.25 727 PHE A CA 1
ATOM 5614 C C . PHE A 1 727 ? 34.358 -4.631 -46.920 1.00 80.25 727 PHE A C 1
ATOM 5616 O O . PHE A 1 727 ? 35.148 -4.937 -47.814 1.00 80.25 727 PHE A O 1
ATOM 5623 N N . LEU A 1 728 ? 34.703 -3.908 -45.856 1.00 84.81 728 LEU A N 1
ATOM 5624 C CA . LEU A 1 728 ? 36.063 -3.468 -45.553 1.00 84.81 728 LEU A CA 1
ATOM 5625 C C . LEU A 1 728 ? 36.480 -4.026 -44.197 1.00 84.81 728 LEU A C 1
ATOM 5627 O O . LEU A 1 728 ? 35.783 -3.800 -43.211 1.00 84.81 728 LEU A O 1
ATOM 5631 N N . THR A 1 729 ? 37.649 -4.659 -44.132 1.00 84.94 729 THR A N 1
ATOM 5632 C CA . THR A 1 729 ? 38.369 -4.862 -42.871 1.00 84.94 729 THR A CA 1
ATOM 5633 C C . THR A 1 729 ? 39.563 -3.916 -42.826 1.00 84.94 729 THR A C 1
ATOM 5635 O O . THR A 1 729 ? 40.412 -3.948 -43.712 1.00 84.94 729 THR A O 1
ATOM 5638 N N . ARG A 1 730 ? 39.637 -3.068 -41.802 1.00 87.50 730 ARG A N 1
ATOM 5639 C CA . ARG A 1 730 ? 40.809 -2.245 -41.494 1.00 87.50 730 ARG A CA 1
ATOM 5640 C C . ARG A 1 730 ? 41.674 -2.997 -40.495 1.00 87.50 730 ARG A C 1
ATOM 5642 O O . ARG A 1 730 ? 41.218 -3.267 -39.382 1.00 87.50 730 ARG A O 1
ATOM 5649 N N . LYS A 1 731 ? 42.884 -3.357 -40.904 1.00 86.56 731 LYS A N 1
ATOM 5650 C CA . LYS A 1 731 ? 43.822 -4.114 -40.083 1.00 86.56 731 LYS A CA 1
ATOM 5651 C C . LYS A 1 731 ? 44.507 -3.238 -39.044 1.00 86.56 731 LYS A C 1
ATOM 5653 O O . LYS A 1 731 ? 44.565 -2.015 -39.179 1.00 86.56 731 LYS A O 1
ATOM 5658 N N . ALA A 1 732 ? 45.049 -3.872 -38.009 1.00 84.12 732 ALA A N 1
ATOM 5659 C CA . ALA A 1 732 ? 45.744 -3.179 -36.922 1.00 84.12 732 ALA A CA 1
ATOM 5660 C C . ALA A 1 732 ? 46.997 -2.405 -37.386 1.00 84.12 732 ALA A C 1
ATOM 5662 O O . ALA A 1 732 ? 47.368 -1.415 -36.761 1.00 84.12 732 ALA A O 1
ATOM 5663 N N . ASP A 1 733 ? 47.626 -2.835 -38.484 1.00 82.69 733 ASP A N 1
ATOM 5664 C CA . ASP A 1 733 ? 48.788 -2.186 -39.109 1.00 82.69 733 ASP A CA 1
ATOM 5665 C C . ASP A 1 733 ? 48.417 -1.006 -40.036 1.00 82.69 733 ASP A C 1
ATOM 5667 O O . ASP A 1 733 ? 49.293 -0.408 -40.661 1.00 82.69 733 ASP A O 1
ATOM 5671 N N . GLY A 1 734 ? 47.126 -0.664 -40.129 1.00 77.25 734 GLY A N 1
ATOM 5672 C CA . GLY A 1 734 ? 46.604 0.400 -40.986 1.00 77.25 734 GLY A CA 1
ATOM 5673 C C . GLY A 1 734 ? 46.315 -0.028 -42.428 1.00 77.25 734 GLY A C 1
ATOM 5674 O O . GLY A 1 734 ? 45.823 0.787 -43.212 1.00 77.25 734 GLY A O 1
ATOM 5675 N N . THR A 1 735 ? 46.579 -1.286 -42.799 1.00 81.81 735 THR A N 1
ATOM 5676 C CA . THR A 1 735 ? 46.229 -1.808 -44.128 1.00 81.81 735 THR A CA 1
ATOM 5677 C C . THR A 1 735 ? 44.738 -2.139 -44.235 1.00 81.81 735 THR A C 1
ATOM 5679 O O . THR A 1 735 ? 44.046 -2.372 -43.246 1.00 81.81 735 THR A O 1
ATOM 5682 N N . ASN A 1 736 ? 44.219 -2.154 -45.464 1.00 82.56 736 ASN A N 1
ATOM 5683 C CA . ASN A 1 736 ? 42.819 -2.456 -45.752 1.00 82.56 736 ASN A CA 1
ATOM 5684 C C . ASN A 1 736 ? 42.710 -3.794 -46.490 1.00 82.56 736 ASN A C 1
ATOM 5686 O O . ASN A 1 736 ? 43.406 -4.012 -47.479 1.00 82.56 736 ASN A O 1
ATOM 5690 N N . ASP A 1 737 ? 41.793 -4.648 -46.048 1.00 78.50 737 ASP A N 1
ATOM 5691 C CA . ASP A 1 737 ? 41.342 -5.840 -46.764 1.00 78.50 737 ASP A CA 1
ATOM 5692 C C . ASP A 1 737 ? 39.938 -5.576 -47.324 1.00 78.50 737 ASP A C 1
ATOM 5694 O O . ASP A 1 737 ? 38.972 -5.339 -46.586 1.00 78.50 737 ASP A O 1
ATOM 5698 N N . LEU A 1 738 ? 39.857 -5.523 -48.652 1.00 69.50 738 LEU A N 1
ATOM 5699 C CA . LEU A 1 738 ? 38.645 -5.216 -49.397 1.00 69.50 738 LEU A CA 1
ATOM 5700 C C . LEU A 1 738 ? 38.042 -6.516 -49.910 1.00 69.50 738 LEU A C 1
ATOM 5702 O O . LEU A 1 738 ? 38.542 -7.091 -50.874 1.00 69.50 738 LEU A O 1
ATOM 5706 N N . TYR A 1 739 ? 36.904 -6.914 -49.347 1.00 65.69 739 TYR A N 1
ATOM 5707 C CA . TYR A 1 739 ? 36.094 -7.978 -49.933 1.00 65.69 739 TYR A CA 1
ATOM 5708 C C . TYR A 1 739 ? 35.241 -7.364 -51.041 1.00 65.69 739 TYR A C 1
ATOM 5710 O O . TYR A 1 739 ? 34.081 -6.980 -50.853 1.00 65.69 739 TYR A O 1
ATOM 5718 N N . LEU A 1 740 ? 35.867 -7.209 -52.202 1.00 55.25 740 LEU A N 1
ATOM 5719 C CA . LEU A 1 740 ? 35.175 -7.066 -53.474 1.00 55.25 740 LEU A CA 1
ATOM 5720 C C . LEU A 1 740 ? 34.896 -8.487 -53.954 1.00 55.25 740 LEU A C 1
ATOM 5722 O O . LEU A 1 740 ? 35.754 -9.341 -53.808 1.00 55.25 740 LEU A O 1
ATOM 5726 N N . GLU A 1 741 ? 33.697 -8.766 -54.459 1.00 48.84 741 GLU A N 1
ATOM 5727 C CA . GLU A 1 741 ? 33.418 -10.081 -55.035 1.00 48.84 741 GLU A CA 1
ATOM 5728 C C . GLU A 1 741 ? 34.397 -10.296 -56.194 1.00 48.84 741 GLU A C 1
ATOM 5730 O O . GLU A 1 741 ? 34.331 -9.614 -57.219 1.00 48.84 741 GLU A O 1
ATOM 5735 N N . ASP A 1 742 ? 35.359 -11.186 -55.982 1.00 40.34 742 ASP A N 1
ATOM 5736 C CA . ASP A 1 742 ? 36.272 -11.696 -56.983 1.00 40.34 742 ASP A CA 1
ATOM 5737 C C . ASP A 1 742 ? 35.397 -12.158 -58.153 1.00 40.34 742 ASP A C 1
ATOM 5739 O O . ASP A 1 742 ? 34.449 -12.927 -57.961 1.00 40.34 742 ASP A O 1
ATOM 5743 N N . GLY A 1 743 ? 35.682 -11.672 -59.361 1.00 43.59 743 GLY A N 1
ATOM 5744 C CA . GLY A 1 743 ? 34.885 -11.879 -60.575 1.00 43.59 743 GLY A CA 1
ATOM 5745 C C . GLY A 1 743 ? 34.800 -13.325 -61.089 1.00 43.59 743 GLY A C 1
ATOM 5746 O O . GLY A 1 743 ? 34.847 -13.536 -62.298 1.00 43.59 743 GLY A O 1
ATOM 5747 N N . VAL A 1 744 ? 34.685 -14.329 -60.215 1.00 38.12 744 VAL A N 1
ATOM 5748 C CA . VAL A 1 744 ? 34.716 -15.758 -60.560 1.00 38.12 744 VAL A CA 1
ATOM 5749 C C . VAL A 1 744 ? 33.526 -16.559 -60.009 1.00 38.12 744 VAL A C 1
ATOM 5751 O O . VAL A 1 744 ? 33.297 -17.671 -60.473 1.00 38.12 744 VAL A O 1
ATOM 5754 N N . THR A 1 745 ? 32.659 -16.015 -59.146 1.00 37.44 745 THR A N 1
ATOM 5755 C CA . THR A 1 745 ? 31.382 -16.695 -58.821 1.00 37.44 745 THR A CA 1
ATOM 5756 C C . THR A 1 745 ? 30.177 -15.811 -59.110 1.00 37.44 745 THR A C 1
ATOM 5758 O O . THR A 1 745 ? 29.638 -15.115 -58.262 1.00 37.44 745 THR A O 1
ATOM 5761 N N . LYS A 1 746 ? 29.753 -15.865 -60.378 1.00 39.78 746 LYS A N 1
ATOM 5762 C CA . LYS A 1 746 ? 28.478 -15.333 -60.863 1.00 39.78 746 LYS A CA 1
ATOM 5763 C C . LYS A 1 746 ? 27.333 -15.924 -60.035 1.00 39.78 746 LYS A C 1
ATOM 5765 O O . LYS A 1 746 ? 26.965 -17.075 -60.247 1.00 39.78 746 LYS A O 1
ATOM 5770 N N . ASN A 1 747 ? 26.718 -15.130 -59.164 1.00 39.06 747 ASN A N 1
ATOM 5771 C CA . ASN A 1 747 ? 25.305 -15.320 -58.861 1.00 39.06 747 ASN A CA 1
ATOM 5772 C C . ASN A 1 747 ? 24.519 -14.715 -60.045 1.00 39.06 747 ASN A C 1
ATOM 5774 O O . ASN A 1 747 ? 24.571 -13.497 -60.231 1.00 39.06 747 ASN A O 1
ATOM 5778 N N . PRO A 1 748 ? 23.846 -15.518 -60.891 1.00 34.41 748 PRO A N 1
ATOM 5779 C CA . PRO A 1 748 ? 23.271 -15.053 -62.158 1.00 34.41 748 PRO A CA 1
ATOM 5780 C C . PRO A 1 748 ? 22.112 -14.044 -62.020 1.00 34.41 748 PRO A C 1
ATOM 5782 O O . PRO A 1 748 ? 21.585 -13.603 -63.036 1.00 34.41 748 PRO A O 1
ATOM 5785 N N . ASN A 1 749 ? 21.745 -13.634 -60.799 1.00 40.06 749 ASN A N 1
ATOM 5786 C CA . ASN A 1 749 ? 20.619 -12.734 -60.533 1.00 40.06 749 ASN A CA 1
ATOM 5787 C C . ASN A 1 749 ? 20.994 -11.296 -60.115 1.00 40.06 749 ASN A C 1
ATOM 5789 O O . ASN A 1 749 ? 20.091 -10.526 -59.799 1.00 40.06 749 ASN A O 1
ATOM 5793 N N . ASN A 1 750 ? 22.271 -10.892 -60.127 1.00 39.41 750 ASN A N 1
ATOM 5794 C CA . ASN A 1 750 ? 22.667 -9.510 -59.806 1.00 39.41 750 ASN A CA 1
ATOM 5795 C C . ASN A 1 750 ? 23.309 -8.805 -61.012 1.00 39.41 750 ASN A C 1
ATOM 5797 O O . ASN A 1 750 ? 24.497 -8.936 -61.292 1.00 39.41 750 ASN A O 1
ATOM 5801 N N . LEU A 1 751 ? 22.489 -8.040 -61.733 1.00 32.78 751 LEU A N 1
ATOM 5802 C CA . LEU A 1 751 ? 22.888 -7.176 -62.841 1.00 32.78 751 LEU A CA 1
ATOM 5803 C C . LEU A 1 751 ? 23.444 -5.850 -62.311 1.00 32.78 751 LEU A C 1
ATOM 5805 O O . LEU A 1 751 ? 22.643 -4.974 -62.036 1.00 32.78 751 LEU A O 1
ATOM 5809 N N . PHE A 1 752 ? 24.767 -5.666 -62.243 1.00 39.84 752 PHE A N 1
ATOM 5810 C CA . PHE A 1 752 ? 25.407 -4.350 -62.433 1.00 39.84 752 PHE A CA 1
ATOM 5811 C C . PHE A 1 752 ? 26.851 -4.524 -62.932 1.00 39.84 752 PHE A C 1
ATOM 5813 O O . PHE A 1 752 ? 27.800 -4.622 -62.162 1.00 39.84 752 PHE A O 1
ATOM 5820 N N . ASN A 1 753 ? 26.993 -4.540 -64.259 1.00 35.00 753 ASN A N 1
ATOM 5821 C CA . ASN A 1 753 ? 28.246 -4.308 -64.974 1.00 35.00 753 ASN A CA 1
ATOM 5822 C C . ASN A 1 753 ? 28.336 -2.814 -65.312 1.00 35.00 753 ASN A C 1
ATOM 5824 O O . ASN A 1 753 ? 27.486 -2.323 -66.051 1.00 35.00 753 ASN A O 1
ATOM 5828 N N . ASN A 1 754 ? 29.348 -2.114 -64.793 1.00 33.91 754 ASN A N 1
ATOM 5829 C CA . ASN A 1 754 ? 30.147 -1.131 -65.543 1.00 33.91 754 ASN A CA 1
ATOM 5830 C C . ASN A 1 754 ? 31.235 -0.542 -64.635 1.00 33.91 754 ASN A C 1
ATOM 5832 O O . ASN A 1 754 ? 31.092 0.519 -64.029 1.00 33.91 754 ASN A O 1
ATOM 5836 N N . ALA A 1 755 ? 32.356 -1.257 -64.566 1.00 35.41 755 ALA A N 1
ATOM 5837 C CA . ALA A 1 755 ? 33.628 -0.718 -64.117 1.00 35.41 755 ALA A CA 1
ATOM 5838 C C . ALA A 1 755 ? 34.204 0.168 -65.233 1.00 35.41 755 ALA A C 1
ATOM 5840 O O . ALA A 1 755 ? 34.968 -0.303 -66.069 1.00 35.41 755 ALA A O 1
ATOM 5841 N N . SER A 1 756 ? 33.799 1.437 -65.305 1.00 32.28 756 SER A N 1
ATOM 5842 C CA . SER A 1 756 ? 34.391 2.363 -66.281 1.00 32.28 756 SER A CA 1
ATOM 5843 C C . SER A 1 756 ? 34.374 3.833 -65.859 1.00 32.28 756 SER A C 1
ATOM 5845 O O . SER A 1 756 ? 34.266 4.681 -66.731 1.00 32.28 756 SER A O 1
ATOM 5847 N N . ASN A 1 757 ? 34.451 4.154 -64.558 1.00 33.53 757 ASN A N 1
ATOM 5848 C CA . ASN A 1 757 ? 34.641 5.537 -64.075 1.00 33.53 757 ASN A CA 1
ATOM 5849 C C . ASN A 1 757 ? 35.231 5.603 -62.646 1.00 33.53 757 ASN A C 1
ATOM 5851 O O . ASN A 1 757 ? 34.745 6.342 -61.792 1.00 33.53 757 ASN A O 1
ATOM 5855 N N . ALA A 1 758 ? 36.278 4.825 -62.363 1.00 32.31 758 ALA A N 1
ATOM 5856 C CA . ALA A 1 758 ? 37.107 5.054 -61.179 1.00 32.31 758 ALA A CA 1
ATOM 5857 C C . ALA A 1 758 ? 38.347 5.854 -61.608 1.00 32.31 758 ALA A C 1
ATOM 5859 O O . ALA A 1 758 ? 39.308 5.284 -62.112 1.00 32.31 758 ALA A O 1
ATOM 5860 N N . SER A 1 759 ? 38.306 7.181 -61.474 1.00 28.72 759 SER A N 1
ATOM 5861 C CA . SER A 1 759 ? 39.508 8.017 -61.566 1.00 28.72 759 SER A CA 1
ATOM 5862 C C . SER A 1 759 ? 40.376 7.818 -60.320 1.00 28.72 759 SER A C 1
ATOM 5864 O O . SER A 1 759 ? 39.844 7.734 -59.213 1.00 28.72 759 SER A O 1
ATOM 5866 N N . GLU A 1 760 ? 41.699 7.813 -60.491 1.00 32.03 760 GLU A N 1
ATOM 5867 C CA . GLU A 1 760 ? 42.756 7.555 -59.490 1.00 32.03 760 GLU A CA 1
ATOM 5868 C C . GLU A 1 760 ? 42.781 8.487 -58.248 1.00 32.03 760 GLU A C 1
ATOM 5870 O O . GLU A 1 760 ? 43.678 8.386 -57.417 1.00 32.03 760 GLU A O 1
ATOM 5875 N N . GLY A 1 761 ? 41.785 9.359 -58.058 1.00 32.06 761 GLY A N 1
ATOM 5876 C CA . GLY A 1 761 ? 41.640 10.233 -56.884 1.00 32.06 761 GLY A CA 1
ATOM 5877 C C . GLY A 1 761 ? 40.936 9.608 -55.665 1.00 32.06 761 GLY A C 1
ATOM 5878 O O . GLY A 1 761 ? 40.948 10.203 -54.592 1.00 32.06 761 GLY A O 1
ATOM 5879 N N . ASP A 1 762 ? 40.351 8.411 -55.788 1.00 35.53 762 ASP A N 1
ATOM 5880 C CA . ASP A 1 762 ? 39.548 7.766 -54.723 1.00 35.53 762 ASP A CA 1
ATOM 5881 C C . ASP A 1 762 ? 40.384 7.009 -53.659 1.00 35.53 762 ASP A C 1
ATOM 5883 O O . ASP A 1 762 ? 39.827 6.380 -52.755 1.00 35.53 762 ASP A O 1
ATOM 5887 N N . ASN A 1 763 ? 41.718 7.085 -53.746 1.00 34.66 763 ASN A N 1
ATOM 5888 C CA . ASN A 1 763 ? 42.679 6.601 -52.742 1.00 34.66 763 ASN A CA 1
ATOM 5889 C C . ASN A 1 763 ? 43.233 7.741 -51.865 1.00 34.66 763 ASN A C 1
ATOM 5891 O O . ASN A 1 763 ? 44.340 7.642 -51.335 1.00 34.66 763 ASN A O 1
ATOM 5895 N N . ALA A 1 764 ? 42.485 8.834 -51.691 1.00 29.02 764 ALA A N 1
ATOM 5896 C CA . ALA A 1 764 ? 42.801 9.776 -50.627 1.00 29.02 764 ALA A CA 1
ATOM 5897 C C . ALA A 1 764 ? 42.708 9.033 -49.287 1.00 29.02 764 ALA A C 1
ATOM 5899 O O . ALA A 1 764 ? 41.669 8.456 -48.958 1.00 29.02 764 ALA A O 1
ATOM 5900 N N . ALA A 1 765 ? 43.813 9.021 -48.538 1.00 31.27 765 ALA A N 1
ATOM 5901 C CA . ALA A 1 765 ? 43.846 8.548 -47.167 1.00 31.27 765 ALA A CA 1
ATOM 5902 C C . ALA A 1 765 ? 42.706 9.230 -46.402 1.00 31.27 765 ALA A C 1
ATOM 5904 O O . ALA A 1 765 ? 42.742 10.433 -46.151 1.00 31.27 765 ALA A O 1
ATOM 5905 N N . ILE A 1 766 ? 41.663 8.465 -46.077 1.00 34.00 766 ILE A N 1
ATOM 5906 C CA . ILE A 1 766 ? 40.637 8.916 -45.148 1.00 34.00 766 ILE A CA 1
ATOM 5907 C C . ILE A 1 766 ? 41.352 8.958 -43.801 1.00 34.00 766 ILE A C 1
ATOM 5909 O O . ILE A 1 766 ? 41.517 7.921 -43.161 1.00 34.00 766 ILE A O 1
ATOM 5913 N N . THR A 1 767 ? 41.837 10.136 -43.408 1.00 28.31 767 THR A N 1
ATOM 5914 C CA . THR A 1 767 ? 42.283 10.404 -42.042 1.00 28.31 767 THR A CA 1
ATOM 5915 C C . THR A 1 767 ? 41.052 10.357 -41.147 1.00 28.31 767 THR A C 1
ATOM 5917 O O . THR A 1 767 ? 40.418 11.367 -40.866 1.00 28.31 767 THR A O 1
ATOM 5920 N N . ASP A 1 768 ? 40.663 9.144 -40.787 1.00 39.75 768 ASP A N 1
ATOM 5921 C CA . ASP A 1 768 ? 39.899 8.867 -39.587 1.00 39.75 768 ASP A CA 1
ATOM 5922 C C . ASP A 1 768 ? 40.931 8.917 -38.463 1.00 39.75 768 ASP A C 1
ATOM 5924 O O . ASP A 1 768 ? 41.735 7.999 -38.304 1.00 39.75 768 ASP A O 1
ATOM 5928 N N . ASP A 1 769 ? 41.011 10.052 -37.776 1.00 35.31 769 ASP A N 1
ATOM 5929 C CA . ASP A 1 769 ? 42.011 10.318 -36.740 1.00 35.31 769 ASP A CA 1
ATOM 5930 C C . ASP A 1 769 ? 41.802 9.469 -35.475 1.00 35.31 769 ASP A C 1
ATOM 5932 O O . ASP A 1 769 ? 42.499 9.666 -34.480 1.00 35.31 769 ASP A O 1
ATOM 5936 N N . GLY A 1 770 ? 40.851 8.525 -35.500 1.00 35.81 770 GLY A N 1
ATOM 5937 C CA . GLY A 1 770 ? 40.525 7.652 -34.379 1.00 35.81 770 GLY A CA 1
ATOM 5938 C C . GLY A 1 770 ? 39.972 8.415 -33.176 1.00 35.81 770 GLY A C 1
ATOM 5939 O O . GLY A 1 770 ? 39.743 7.809 -32.130 1.00 35.81 770 GLY A O 1
ATOM 5940 N N . LYS A 1 771 ? 39.739 9.727 -33.311 1.00 36.22 771 LYS A N 1
ATOM 5941 C CA . LYS A 1 771 ? 39.248 10.617 -32.263 1.00 36.22 771 LYS A CA 1
ATOM 5942 C C . LYS A 1 771 ? 37.786 10.953 -32.518 1.00 36.22 771 LYS A C 1
ATOM 5944 O O . LYS A 1 771 ? 37.409 12.115 -32.609 1.00 36.22 771 LYS A O 1
ATOM 5949 N N . GLU A 1 772 ? 36.926 9.942 -32.578 1.00 39.06 772 GLU A N 1
ATOM 5950 C CA . GLU A 1 772 ? 35.504 10.206 -32.352 1.00 39.06 772 GLU A CA 1
ATOM 5951 C C . GLU A 1 772 ? 35.232 10.266 -30.843 1.00 39.06 772 GLU A C 1
ATOM 5953 O O . GLU A 1 772 ? 35.039 9.252 -30.178 1.00 39.06 772 GLU A O 1
ATOM 5958 N N . ASP A 1 773 ? 35.289 11.502 -30.333 1.00 42.38 773 ASP A N 1
ATOM 5959 C CA . ASP A 1 773 ? 34.437 12.095 -29.292 1.00 42.38 773 ASP A CA 1
ATOM 5960 C C . ASP A 1 773 ? 33.945 11.175 -28.166 1.00 42.38 773 ASP A C 1
ATOM 5962 O O . ASP A 1 773 ? 32.756 11.075 -27.869 1.00 42.38 773 ASP A O 1
ATOM 5966 N N . ALA A 1 774 ? 34.884 10.587 -27.440 1.00 31.86 774 ALA A N 1
ATOM 5967 C CA . ALA A 1 774 ? 34.608 9.936 -26.169 1.00 31.86 774 ALA A CA 1
ATOM 5968 C C . ALA A 1 774 ? 34.925 10.860 -24.982 1.00 31.86 774 ALA A C 1
ATOM 5970 O O . ALA A 1 774 ? 35.645 10.542 -24.038 1.00 31.86 774 ALA A O 1
ATOM 5971 N N . THR A 1 775 ? 34.335 12.046 -25.044 1.00 31.27 775 THR A N 1
ATOM 5972 C CA . THR A 1 775 ? 34.122 12.882 -23.864 1.00 31.27 775 THR A CA 1
ATOM 5973 C C . THR A 1 775 ? 32.634 13.190 -23.805 1.00 31.27 775 THR A C 1
ATOM 5975 O O . THR A 1 775 ? 32.141 14.031 -24.561 1.00 31.27 775 THR A O 1
ATOM 5978 N N . GLU A 1 776 ? 31.910 12.437 -22.980 1.00 31.83 776 GLU A N 1
ATOM 5979 C CA . GLU A 1 776 ? 30.569 12.810 -22.517 1.00 31.83 776 GLU A CA 1
ATOM 5980 C C . GLU A 1 776 ? 30.621 13.957 -21.510 1.00 31.83 776 GLU A C 1
ATOM 5982 O O . GLU A 1 776 ? 31.580 13.991 -20.703 1.00 31.83 776 GLU A O 1
#

Radius of gyration: 41.21 Å; Cα contacts (8 Å, |Δi|>4): 2316; chains: 1; bounding box: 95×46×135 Å

Solvent-accessible surface area (backbone atoms only — not comparable to full-atom values): 37491 Å² total; per-residue (Å²): 135,83,82,79,82,75,80,73,76,74,49,73,48,79,42,49,76,81,51,70,40,82,44,67,68,56,68,72,38,86,35,49,40,97,44,20,42,48,32,50,18,54,44,33,49,39,53,50,28,45,76,62,69,20,24,35,46,35,38,43,54,36,70,37,41,32,10,37,63,36,69,52,47,38,40,27,34,41,39,31,31,52,58,17,31,45,30,36,39,67,59,26,87,31,93,81,36,74,54,38,53,38,43,33,33,30,58,43,100,82,44,55,91,35,60,22,33,32,49,31,35,42,36,32,89,43,71,15,32,44,31,37,62,50,37,73,54,23,27,50,35,40,37,36,12,17,27,41,38,39,39,31,32,37,34,39,33,46,62,30,38,22,30,46,33,40,44,16,10,26,32,42,36,37,42,32,49,28,38,40,40,47,57,91,83,80,82,92,54,99,32,60,24,46,32,35,56,19,26,42,72,83,36,38,32,34,37,37,39,40,34,50,27,38,34,35,36,26,54,18,35,34,32,38,86,44,66,36,89,98,45,56,24,34,51,36,35,43,28,48,28,38,34,35,38,40,54,40,18,38,31,31,49,47,33,34,33,56,27,37,42,29,50,28,39,37,39,40,87,77,78,67,70,55,80,20,26,45,34,41,35,18,20,34,32,51,49,43,51,29,50,25,41,40,32,40,33,22,33,53,39,38,39,33,56,50,92,88,34,69,61,47,71,52,70,70,44,54,59,46,37,61,53,32,49,76,41,74,50,75,38,42,41,32,39,38,36,78,96,58,80,47,76,77,44,69,64,79,56,71,83,61,32,74,47,78,44,47,84,82,54,69,23,49,75,55,46,58,70,84,39,68,65,33,61,37,79,88,31,54,35,38,55,30,44,21,54,39,37,46,32,50,39,21,48,72,41,62,19,34,39,40,37,36,46,54,38,73,44,51,26,24,34,57,33,38,37,24,35,40,27,37,41,40,33,29,52,53,17,31,43,31,46,42,80,58,68,99,69,92,64,79,44,64,44,39,41,32,31,38,31,36,56,90,42,65,85,36,66,55,70,29,49,59,60,63,36,17,31,49,32,35,43,35,34,34,79,61,16,32,43,29,24,67,50,34,70,43,22,23,50,36,37,36,50,13,16,25,45,36,38,40,31,33,35,35,37,33,31,35,15,38,41,26,47,29,39,44,18,11,28,33,45,36,38,41,32,53,28,35,40,40,44,50,39,75,71,51,96,82,20,65,29,22,39,35,29,55,35,48,29,31,75,45,66,61,79,59,87,54,60,27,49,50,43,73,42,34,43,28,36,38,35,39,40,35,46,29,39,34,34,42,26,22,16,45,34,26,27,89,60,79,51,41,39,93,92,38,42,79,42,77,44,48,30,32,43,40,36,40,28,53,25,38,39,31,28,15,61,38,25,47,33,32,41,35,27,30,26,52,27,37,41,32,52,27,40,38,40,20,49,40,48,44,87,84,88,73,85,77,80,53,30,41,32,38,36,31,17,27,33,47,44,37,44,28,49,28,38,40,35,56,66,43,88,79,79,41,34,47,32,39,35,28,33,51,36,70,60,58,30,58,45,32,47,74,66,54,45,49,67,36,49,36,43,67,47,72,68,29,58,53,32,47,70,57,37,47,75,39,100,66,52,81,40,55,37,38,36,38,41,77,89,72,48,75,49,72,54,62,85,66,97,78,73,83,63,94,82,70,91,81,90,77,96,80,82,84,66,91,70,81,75,62,81,78,81,73,81,82,73,77,74,37,72,133

Foldseek 3Di:
DDPDPPPDPFDEDEDEQPDAAPDCVLCVDQLCDPQCRLQNNQQNVQVVQQVVVEHEYEYDADEREHFAEREHAARYEYEYEANYEDEYDVDSVGPSDGGYQEHYEFADPPDDQLRTHEQYEYEYPEEHEYEDNLDAQHEDYEYESHEAYEYDRYEYDNHQAHEDEEAELHENYEYEHYEYEYDQDHDDHPHFEHYEQAYDVLRHYEQYAYEQYEYENTQEHYEYDHYDPLRAYENAEYALYEYEQHNAEPYEEERYEAHEAAHYEYDYPPLDQPNYEHYHYEQYHAYAHAHYEHESYAYDAEYEYDPLHAHHYDLVSLVRNLRYHYYNYNAQFHWYDRPHIDTSDGHADLVPAEEEDEPPDFADSNPCVPPCQCPPPPRLCRLVNNLQRNQLNQVVNVEHEYEYEADEGEHQDEREHAAHYEYEYEANYEYEYDADDDDPDDGAEEHYEPARSVLQVPFQAADQLRGHEQYEYYYDHAAEYEPVLRANYEYYEYASHEQYYYEDYEYERHEQHENYHAELYENYEYEHYEYYDYHYPDPQRLYENHEFAYQAPLLVPDDGRSHNSQRRGYEAYEYYLYEYEAGSEHYEYDAFAAHPVDLAHGRARERAEYENYEYAEHCAEPYEYARHEPYEAEHYEDEAYNVDYPPPPDDHEHYEAALYYAYAHAHYEAYHDHDHADENYEHEQWADGQAPSSVVVVHDIGGYHHDPVSVVRLVRYHYDDRHPFYYWYQYPVRDIDGPDPDPPDDPVPDDDDDPDDDDPPPPDPPPPVSNDDSDD

pLDDT: mean 88.58, std 16.38, range [28.31, 98.94]

Secondary structure (DSSP, 8-state):
-------PPPPEEEE-TTPPPSSTHHHHSTT-STTTHHHHHHHHHHHHHHHTT-EEEEEPSEEEEE-SPEEPPTTEEEEE-TTEEEEE-S--SSTTSPPPSEEEEEE-TT--TT-SSEEEEEEEEEEEEEE-TT-BT-EEEEEES-EEEEEEEEEEE--BSSEEEEEES-EEEEEES-EEE--TT----S--EEEEEE-BTTB--EEEEEES-EEES-SEEEE----BTTB-EEEEEEES-EEES-SSEEEEEESEES-EEES-EEE--S---SS-EEEEEES-BS-EEES-EEES-SEEEEEE-BTTBPPB--HHHHHHGGGSEEES-S--EEEEESSSEEEEEE---TT--EEEE-TTPPSGGGTTTTSHHHHSGGGTTHHHHHHHHHHHHHHHHT-EEEEEPSEEEEESS-EE--TTEEEEEPTTEEEEE----S-SS--SSEEEE-S-GGGTT-TT-B-TT-SSEEEEEEE-SS-EEE-TT-TT-EEEEEES-EEEEEES-EEEEEESS-SEEEES-EEEEEES-EEEEEE--STT---EEEEEE--BTTT-----TTB--B-PPPEEEEEES-EEEEESEEEE----EEETTEEEEEEPEEEEEEES-EEEEESS-SEEEESEES-EEES-EEESTT-S--SS-----SEEEES-BS-EEES-EEE--SSS--EEEEEESEE---SHHHHHTTPPPEE-B--HHHHHHGGG-EE-TT-SEEEEEE-TTS-EEEE---TT---TT----------TTTT------S------